Protein AF-A0A9D6CJS5-F1 (afdb_monomer)

Mean predicted aligned error: 17.46 Å

Foldseek 3Di:
DDDDDDDDDDDDDDDDDDDDDDDDDDDDDDDDDDDDDDDDDDDDDDDDDDDDDDDDDDDDDDDDDDDDDDDDDDDDDDDDDDDDDDDDDDDDDDDDDDDDDDDDDDDDDDDDDDDDDDDDDDDDDDDDDDDDDDDDDDDDDDDDDDDDDDDDDDDDDDDDDDDDDDDDDDDDPDPPPPPLPQLPLPPPPVPDDPVVSLVSLVVNLVSLVVVLVVLVVCLVPLWPDDDCVNPVVLVVLLVVLVVLLVVLVVLLVLLVVLLVLLVLVLVLLVVVLVLLVVLLVLLVCCFDDNDDLVRLLVVLVVLVVSLVVNLVSQQDADPCAGQAQAVNRNDRQWDDDPNFIFGDHDHAADWDDLPPDDTFGSHGHCCLQWLLWDFQLWQPDFFLFAFDQPQFQQQWCFLVNPGAQFAWKWKQKQNNIDIFGRNPPGGPNSVQVSVCVVNCVPAVPKDWDQDPPRRQWIKIAGAAPMKMAIGGDPPDCNCVRNQNHGIHDHRDIDIGGGGSGAADQARFPVRTPPQDPPHAWKWKAKAPDIDIDGPSPGTGNVSVQCRVVVSVRQKGWDADPSRGAITIMRRTQQIWIAMKGADDGPRCVRRSRGLAYQAQWQCLFQVRNGFWFQPQDADPVPRHGDVVLRFWKKKAAQAGQIWTFHQVPPTGNNSSQVRVVVRCVVSVHDCVQWHWDFDPTTGAIKIFGNDPHQGWIAMDTDNPGCRCVRSQQHGIGSDRIRGGDDRRTHHSLTPSNLSSQLSVCSNVVPSPSSVVSSVSSVVSSVSSVVSSVVSVVSSVSSVVSSVVSVVVSVVSVVVSCVSIGDPPVVSVVVSVVSVVSSVVSVVVSVVSVPDDPVNVVD

Nearest PDB structures (foldseek):
  6x80-assembly1_D  TM=4.213E-01  e=8.320E-10  Campylobacter jejuni
  9atl-assembly1_K  TM=5.665E-01  e=1.514E-07  Stenotrophomonas maltophilia
  5ziz-assembly3_B  TM=5.284E-01  e=1.064E-05  Xanthomonas campestris
  8cxm-assembly1_B  TM=7.972E-01  e=7.478E-03  Escherichia coli K-12
  9ceo-assembly1_g  TM=7.663E-01  e=5.823E-03  Caulobacter vibrioides NA1000

pLDDT: mean 76.7, std 25.78, range [23.25, 97.69]

Sequence (842 aa):
MYWPLPEYSKIDFRTSSAIRIVPVPLGIAWIGCEMIPSGAMKLVESTLPSTGLSAQMRSPRLSGTSSTSCAAAGDARHPAARRAVVSEVEARRRDGRAAARSGRWGVSVMRRLSRQGGCDQPAAMGNRALFAPWRRLSRFPPPRTAPARRPRRAEVSLATASRPAAGVGHARCLVVPRTASMSAIPANLARVSNLLASRIALGGISGTNRELLRTQVQLSTGERFSRPSEDSVGASAVLSINESIGRREQRVRNLSAAESMLDSIDSSLNDITELIQEAKTIGLAQVGFGSDEITRRNQAGVIDSMLNALVSMANRDRNGVHLFGGDRNAQAPFGSLLQGIRYAGVGPGQQVDIGMSADVRVTMSGEQAFGALSNRVRGDRDLDPSLTASTRLSSLNGANGLGVRPGSVEIDVNGTVTQLDLSDADSIGDILGRLSQVIQATDPGATIGIDPVTGDRIAITPSAGVTIDIRDSNSTSTAGDLGLLGTYPPGVSTTGADLDPRITPLTRLDSITGLTQPMGEILVRNGNQSRIIDMGALVTVEDLQNAVAAGRIGARVVISDDGTRLHVVNELSGSALAIEEYSGNPTASELGIRSFASTTQLADFNEGRGVRQVSGAVDPLTGLPDPVRNMDFRVTLKDGRTFDVDIEGDATVQDVIGSINAAAAAAGVLPAEFNARLVSVGNGLELVDSTVGAGSTTVAELNASGTAEDLGILGSSAGASLVGTDRAKVAVDSVFSHLIALRDALLANDERGIGLAAAKFDGDLTRLSEARAEVGVRTQRVIDASSREAELDIMDQKLRSEINDLDYAEAATRFAALQRQLEASLAVSARTANLTLLDFLR

Structure (mmCIF, N/CA/C/O backbone):
data_AF-A0A9D6CJS5-F1
#
_entry.id   AF-A0A9D6CJS5-F1
#
loop_
_atom_site.group_PDB
_atom_site.id
_atom_site.type_symbol
_atom_site.label_atom_id
_atom_site.label_alt_id
_atom_site.label_comp_id
_atom_site.label_asym_id
_atom_site.label_entity_id
_atom_site.label_seq_id
_atom_site.pdbx_PDB_ins_code
_atom_site.Cartn_x
_atom_site.Cartn_y
_atom_site.Cartn_z
_atom_site.occupancy
_atom_site.B_iso_or_equiv
_atom_site.auth_seq_id
_atom_site.auth_comp_id
_atom_site.auth_asym_id
_atom_site.auth_atom_id
_atom_site.pdbx_PDB_model_num
ATOM 1 N N . MET A 1 1 ? -19.157 -76.172 5.630 1.00 31.36 1 MET A N 1
ATOM 2 C CA . MET A 1 1 ? -18.891 -77.392 6.422 1.00 31.36 1 MET A CA 1
ATOM 3 C C . MET A 1 1 ? -17.815 -77.021 7.436 1.00 31.36 1 MET A C 1
ATOM 5 O O . MET A 1 1 ? -16.786 -76.549 6.992 1.00 31.36 1 MET A O 1
ATOM 9 N N . TYR A 1 2 ? -18.103 -77.154 8.737 1.00 30.17 2 TYR A N 1
ATOM 10 C CA . TYR A 1 2 ? -17.213 -76.944 9.901 1.00 30.17 2 TYR A CA 1
ATOM 11 C C . TYR A 1 2 ? -16.536 -75.567 10.179 1.00 30.17 2 TYR A C 1
ATOM 13 O O . TYR A 1 2 ? -15.700 -75.077 9.431 1.00 30.17 2 TYR A O 1
ATOM 21 N N . TRP A 1 3 ? -16.906 -75.013 11.347 1.00 25.62 3 TRP A N 1
ATOM 22 C CA . TRP A 1 3 ? -16.129 -74.180 12.309 1.00 25.62 3 TRP A CA 1
ATOM 23 C C . TRP A 1 3 ? -15.072 -75.115 13.017 1.00 25.62 3 TRP A C 1
ATOM 25 O O . TRP A 1 3 ? -15.159 -76.316 12.732 1.00 25.62 3 TRP A O 1
ATOM 35 N N . PRO A 1 4 ? -14.149 -74.723 13.951 1.00 55.56 4 PRO A N 1
ATOM 36 C CA . PRO A 1 4 ? -14.281 -73.610 14.907 1.00 55.56 4 PRO A CA 1
ATOM 37 C C . PRO A 1 4 ? -13.009 -72.853 15.419 1.00 55.56 4 PRO A C 1
ATOM 39 O O . PRO A 1 4 ? -11.881 -73.102 15.008 1.00 55.56 4 PRO A O 1
ATOM 42 N N . LEU A 1 5 ? -13.266 -71.930 16.368 1.00 35.59 5 LEU A N 1
ATOM 43 C CA . LEU A 1 5 ? -12.392 -71.339 17.424 1.00 35.59 5 LEU A CA 1
ATOM 44 C C . LEU A 1 5 ? -12.003 -72.429 18.497 1.00 35.59 5 LEU A C 1
ATOM 46 O O . LEU A 1 5 ? -12.429 -73.563 18.253 1.00 35.59 5 LEU A O 1
ATOM 50 N N . PRO A 1 6 ? -11.253 -72.245 19.638 1.00 50.56 6 PRO A N 1
ATOM 51 C CA . PRO A 1 6 ? -11.354 -71.201 20.702 1.00 50.56 6 PRO A CA 1
ATOM 52 C C . PRO A 1 6 ? -9.987 -70.837 21.398 1.00 50.56 6 PRO A C 1
ATOM 54 O O . PRO A 1 6 ? -8.945 -70.932 20.760 1.00 50.56 6 PRO A O 1
ATOM 57 N N . GLU A 1 7 ? -9.878 -70.541 22.714 1.00 34.97 7 GLU A N 1
ATOM 58 C CA . GLU A 1 7 ? -10.037 -69.217 23.383 1.00 34.97 7 GLU A CA 1
ATOM 59 C C . GLU A 1 7 ? -9.316 -69.129 24.775 1.00 34.97 7 GLU A C 1
ATOM 61 O O . GLU A 1 7 ? -9.069 -70.160 25.397 1.00 34.97 7 GLU A O 1
ATOM 66 N N . TYR A 1 8 ? -9.123 -67.900 25.317 1.00 36.12 8 TYR A N 1
ATOM 67 C CA . TYR A 1 8 ? -9.109 -67.544 26.776 1.00 36.12 8 TYR A CA 1
ATOM 68 C C . TYR A 1 8 ? -7.885 -67.958 27.657 1.00 36.12 8 TYR A C 1
ATOM 70 O O . TYR A 1 8 ? -7.030 -68.707 27.208 1.00 36.12 8 TYR A O 1
ATOM 78 N N . SER A 1 9 ? -7.660 -67.514 28.920 1.00 31.08 9 SER A N 1
ATOM 79 C CA . SER A 1 9 ? -8.327 -66.609 29.920 1.00 31.08 9 SER A CA 1
ATOM 80 C C . SER A 1 9 ? -7.264 -66.038 30.918 1.00 31.08 9 SER A C 1
ATOM 82 O O . SER A 1 9 ? -6.128 -66.507 30.878 1.00 31.08 9 SER A O 1
ATOM 84 N N . LYS A 1 10 ? -7.480 -65.051 31.824 1.00 26.77 10 LYS A N 1
ATOM 85 C CA . LYS A 1 10 ? -8.426 -64.910 32.984 1.00 26.77 10 LYS A CA 1
ATOM 86 C C . LYS A 1 10 ? -8.455 -63.437 33.522 1.00 26.77 10 LYS A C 1
ATOM 88 O O . LYS A 1 10 ? -7.562 -62.696 33.132 1.00 26.77 10 LYS A O 1
ATOM 93 N N . ILE A 1 11 ? -9.393 -62.872 34.324 1.00 30.67 11 ILE A N 1
ATOM 94 C CA . ILE A 1 11 ? -10.436 -63.328 35.306 1.00 30.67 11 ILE A CA 1
ATOM 95 C C . ILE A 1 11 ? -9.854 -63.533 36.741 1.00 30.67 11 ILE A C 1
ATOM 97 O O . ILE A 1 11 ? -8.958 -64.355 36.895 1.00 30.67 11 ILE A O 1
ATOM 101 N N . ASP A 1 12 ? -10.262 -62.894 37.858 1.00 31.53 12 ASP A N 1
ATOM 102 C CA . ASP A 1 12 ? -11.271 -61.849 38.220 1.00 31.53 12 ASP A CA 1
ATOM 103 C C . ASP A 1 12 ? -10.921 -61.298 39.665 1.00 31.53 12 ASP A C 1
ATOM 105 O O . ASP A 1 12 ? -9.751 -61.423 40.016 1.00 31.53 12 ASP A O 1
ATOM 109 N N . PHE A 1 13 ? -11.703 -60.724 40.620 1.00 29.67 13 PHE A N 1
ATOM 110 C CA . PHE A 1 13 ? -13.147 -60.453 40.881 1.00 29.67 13 PHE A CA 1
ATOM 111 C C . PHE A 1 13 ? -13.347 -59.436 42.065 1.00 29.67 13 PHE A C 1
ATOM 113 O O . PHE A 1 13 ? -12.670 -59.589 43.075 1.00 29.67 13 PHE A O 1
ATOM 120 N N . ARG A 1 14 ? -14.414 -58.593 42.030 1.00 30.25 14 ARG A N 1
ATOM 121 C CA . ARG A 1 14 ? -15.324 -58.168 43.170 1.00 30.25 14 ARG A CA 1
ATOM 122 C C . ARG A 1 14 ? -14.784 -57.223 44.296 1.00 30.25 14 ARG A C 1
ATOM 124 O O . ARG A 1 14 ? -13.597 -57.243 44.567 1.00 30.25 14 ARG A O 1
ATOM 131 N N . THR A 1 15 ? -15.535 -56.381 45.055 1.00 30.05 15 THR A N 1
ATOM 132 C CA . THR A 1 15 ? -16.959 -55.880 45.197 1.00 30.05 15 THR A CA 1
ATOM 133 C C . THR A 1 15 ? -16.980 -54.686 46.222 1.00 30.05 15 THR A C 1
ATOM 135 O O . THR A 1 15 ? -15.943 -54.479 46.839 1.00 30.05 15 THR A O 1
ATOM 138 N N . SER A 1 16 ? -18.018 -53.874 46.557 1.00 29.05 16 SER A N 1
ATOM 139 C CA . SER A 1 16 ? -19.459 -53.743 46.192 1.00 29.05 16 SER A CA 1
ATOM 140 C C . SER A 1 16 ? -20.111 -52.380 46.595 1.00 29.05 16 SER A C 1
ATOM 142 O O . SER A 1 16 ? -19.646 -51.712 47.507 1.00 29.05 16 SER A O 1
ATOM 144 N N . SER A 1 17 ? -21.268 -52.073 45.982 1.00 30.53 17 SER A N 1
ATOM 145 C CA . SER A 1 17 ? -22.519 -51.438 46.499 1.00 30.53 17 SER A CA 1
ATOM 146 C C . SER A 1 17 ? -22.588 -50.229 47.487 1.00 30.53 17 SER A C 1
ATOM 148 O O . SER A 1 17 ? -22.552 -50.411 48.696 1.00 30.53 17 SER A O 1
ATOM 150 N N . ALA A 1 18 ? -23.067 -49.086 46.949 1.00 30.39 18 ALA A N 1
ATOM 151 C CA . ALA A 1 18 ? -24.383 -48.444 47.246 1.00 30.39 18 ALA A CA 1
ATOM 152 C C . ALA A 1 18 ? -24.641 -47.387 48.382 1.00 30.39 18 ALA A C 1
ATOM 154 O O . ALA A 1 18 ? -24.585 -47.681 49.566 1.00 30.39 18 ALA A O 1
ATOM 155 N N . ILE A 1 19 ? -25.238 -46.249 47.944 1.00 26.70 19 ILE A N 1
ATOM 156 C CA . ILE A 1 19 ? -26.401 -45.494 48.518 1.00 26.70 19 ILE A CA 1
ATOM 157 C C . ILE A 1 19 ? -26.226 -44.321 49.549 1.00 26.70 19 ILE A C 1
ATOM 159 O O . ILE A 1 19 ? -25.983 -44.521 50.728 1.00 26.70 19 ILE A O 1
ATOM 163 N N . ARG A 1 20 ? -26.617 -43.111 49.070 1.00 24.53 20 ARG A N 1
ATOM 164 C CA . ARG A 1 20 ? -27.306 -41.939 49.711 1.00 24.53 20 ARG A CA 1
ATOM 165 C C . ARG A 1 20 ? -26.633 -40.948 50.713 1.00 24.53 20 ARG A C 1
ATOM 167 O O . ARG A 1 20 ? -26.225 -41.310 51.801 1.00 24.53 20 ARG A O 1
ATOM 174 N N . ILE A 1 21 ? -26.881 -39.658 50.397 1.00 25.14 21 ILE A N 1
ATOM 175 C CA . ILE A 1 21 ? -27.236 -38.496 51.268 1.00 25.14 21 ILE A CA 1
ATOM 176 C C . ILE A 1 21 ? -26.118 -37.656 51.957 1.00 25.14 21 ILE A C 1
ATOM 178 O O . ILE A 1 21 ? -25.579 -37.996 53.000 1.00 25.14 21 ILE A O 1
ATOM 182 N N . VAL A 1 22 ? -25.893 -36.474 51.352 1.00 27.23 22 VAL A N 1
ATOM 183 C CA . VAL A 1 22 ? -25.625 -35.107 51.892 1.00 27.23 22 VAL A CA 1
ATOM 184 C C . VAL A 1 22 ? -25.887 -34.940 53.413 1.00 27.23 22 VAL A C 1
ATOM 186 O O . VAL A 1 22 ? -27.005 -35.243 53.830 1.00 27.23 22 VAL A O 1
ATOM 189 N N . PRO A 1 23 ? -24.952 -34.379 54.230 1.00 35.06 23 PRO A N 1
ATOM 190 C CA . PRO A 1 23 ? -24.793 -32.913 54.249 1.00 35.06 23 PRO A CA 1
ATOM 191 C C . PRO A 1 23 ? -23.405 -32.282 54.533 1.00 35.06 23 PRO A C 1
ATOM 193 O O . PRO A 1 23 ? -22.495 -32.866 55.108 1.00 35.06 23 PRO A O 1
ATOM 196 N N . VAL A 1 24 ? -23.338 -31.004 54.143 1.00 30.02 24 VAL A N 1
ATOM 197 C CA . VAL A 1 24 ? -22.395 -29.912 54.492 1.00 30.02 24 VAL A CA 1
ATOM 198 C C . VAL A 1 24 ? -22.680 -29.472 55.954 1.00 30.02 24 VAL A C 1
ATOM 200 O O . VAL A 1 24 ? -23.869 -29.454 56.288 1.00 30.02 24 VAL A O 1
ATOM 203 N N . PRO A 1 25 ? -21.698 -29.126 56.840 1.00 43.25 25 PRO A N 1
ATOM 204 C CA . PRO A 1 25 ? -21.089 -27.779 56.791 1.00 43.25 25 PRO A CA 1
ATOM 205 C C . PRO A 1 25 ? -19.671 -27.519 57.380 1.00 43.25 25 PRO A C 1
ATOM 207 O O . PRO A 1 25 ? -19.160 -28.251 58.214 1.00 43.25 25 PRO A O 1
ATOM 210 N N . LEU A 1 26 ? -19.105 -26.383 56.927 1.00 27.03 26 LEU A N 1
ATOM 211 C CA . LEU A 1 26 ? -18.359 -25.309 57.636 1.00 27.03 26 LEU A CA 1
ATOM 212 C C . LEU A 1 26 ? -17.573 -25.601 58.939 1.00 27.03 26 LEU A C 1
ATOM 214 O O . LEU A 1 26 ? -18.145 -26.106 59.899 1.00 27.03 26 LEU A O 1
ATOM 218 N N . GLY A 1 27 ? -16.362 -25.018 59.078 1.00 26.83 27 GLY A N 1
ATOM 219 C CA . GLY A 1 27 ? -15.824 -24.754 60.430 1.00 26.83 27 GLY A CA 1
ATOM 220 C C . GLY A 1 27 ? -14.387 -24.234 60.660 1.00 26.83 27 GLY A C 1
ATOM 221 O O . GLY A 1 27 ? -13.657 -24.881 61.387 1.00 26.83 27 GLY A O 1
ATOM 222 N N . ILE A 1 28 ? -14.024 -23.046 60.152 1.00 28.38 28 ILE A N 1
ATOM 223 C CA . ILE A 1 28 ? -13.254 -21.993 60.882 1.00 28.38 28 ILE A CA 1
ATOM 224 C C . ILE A 1 28 ? -11.878 -22.332 61.548 1.00 28.38 28 ILE A C 1
ATOM 226 O O . ILE A 1 28 ? -11.824 -22.859 62.649 1.00 28.38 28 ILE A O 1
ATOM 230 N N . ALA A 1 29 ? -10.807 -21.787 60.935 1.00 26.92 29 ALA A N 1
ATOM 231 C CA . ALA A 1 29 ? -9.596 -21.137 61.507 1.00 26.92 29 ALA A CA 1
ATOM 232 C C . ALA A 1 29 ? -8.640 -21.852 62.507 1.00 26.92 29 ALA A C 1
ATOM 234 O O . ALA A 1 29 ? -9.057 -22.557 63.414 1.00 26.92 29 ALA A O 1
ATOM 235 N N . TRP A 1 30 ? -7.335 -21.524 62.428 1.00 25.67 30 TRP A N 1
ATOM 236 C CA . TRP A 1 30 ? -6.648 -20.585 63.353 1.00 25.67 30 TRP A CA 1
ATOM 237 C C . TRP A 1 30 ? -5.263 -20.153 62.796 1.00 25.67 30 TRP A C 1
ATOM 239 O O . TRP A 1 30 ? -4.940 -20.479 61.656 1.00 25.67 30 TRP A O 1
ATOM 249 N N . ILE A 1 31 ? -4.505 -19.327 63.536 1.00 28.00 31 ILE A N 1
ATOM 250 C CA . ILE A 1 31 ? -3.364 -18.509 63.055 1.00 28.00 31 ILE A CA 1
ATOM 251 C C . ILE A 1 31 ? -2.000 -19.001 63.599 1.00 28.00 31 ILE A C 1
ATOM 253 O O . ILE A 1 31 ? -1.910 -19.366 64.767 1.00 28.00 31 ILE A O 1
ATOM 257 N N . GLY A 1 32 ? -0.937 -18.912 62.781 1.00 26.05 32 GLY A N 1
ATOM 258 C CA . GLY A 1 32 ? 0.490 -19.113 63.134 1.00 26.05 32 GLY A CA 1
ATOM 259 C C . GLY A 1 32 ? 1.287 -19.599 61.901 1.00 26.05 32 GLY A C 1
ATOM 260 O O . GLY A 1 32 ? 0.879 -20.607 61.342 1.00 26.05 32 GLY A O 1
ATOM 261 N N . CYS A 1 33 ? 2.292 -18.954 61.283 1.00 24.83 33 CYS A N 1
ATOM 262 C CA . CYS A 1 33 ? 3.431 -18.076 61.647 1.00 24.83 33 CYS A CA 1
ATOM 263 C C . CYS A 1 33 ? 4.800 -18.822 61.592 1.00 24.83 33 CYS A C 1
ATOM 265 O O . CYS A 1 33 ? 4.851 -20.022 61.822 1.00 24.83 33 CYS A O 1
ATOM 267 N N . GLU A 1 34 ? 5.873 -18.070 61.288 1.00 25.25 34 GLU A N 1
ATOM 268 C CA . GLU A 1 34 ? 7.331 -18.378 61.327 1.00 25.25 34 GLU A CA 1
ATOM 269 C C . GLU A 1 34 ? 8.081 -19.136 60.182 1.00 25.25 34 GLU A C 1
ATOM 271 O O . GLU A 1 34 ? 8.008 -20.345 60.008 1.00 25.25 34 GLU A O 1
ATOM 276 N N . MET A 1 35 ? 8.925 -18.344 59.488 1.00 25.78 35 MET A N 1
ATOM 277 C CA . MET A 1 35 ? 10.370 -18.503 59.158 1.00 25.78 35 MET A CA 1
ATOM 278 C C . MET A 1 35 ? 10.975 -19.625 58.263 1.00 25.78 35 MET A C 1
ATOM 280 O O . MET A 1 35 ? 11.317 -20.714 58.707 1.00 25.78 35 MET A O 1
ATOM 284 N N . ILE A 1 36 ? 11.299 -19.227 57.017 1.00 32.78 36 ILE A N 1
ATOM 285 C CA . ILE A 1 36 ? 12.651 -19.057 56.392 1.00 32.78 36 ILE A CA 1
ATOM 286 C C . ILE A 1 36 ? 13.865 -19.772 57.059 1.00 32.78 36 ILE A C 1
ATOM 288 O O . ILE A 1 36 ? 14.161 -19.511 58.225 1.00 32.78 36 ILE A O 1
ATOM 292 N N . PRO A 1 37 ? 14.658 -20.567 56.301 1.00 44.16 37 PRO A N 1
ATOM 293 C CA . PRO A 1 37 ? 16.031 -20.174 55.868 1.00 44.16 37 PRO A CA 1
ATOM 294 C C . PRO A 1 37 ? 16.232 -20.406 54.332 1.00 44.16 37 PRO A C 1
ATOM 296 O O . PRO A 1 37 ? 15.475 -21.170 53.743 1.00 44.16 37 PRO A O 1
ATOM 299 N N . SER A 1 38 ? 17.099 -19.753 53.530 1.00 31.59 38 SER A N 1
ATOM 300 C CA . SER A 1 38 ? 18.493 -19.243 53.656 1.00 31.59 38 SER A CA 1
ATOM 301 C C . SER A 1 38 ? 19.565 -20.358 53.710 1.00 31.59 38 SER A C 1
ATOM 303 O O . SER A 1 38 ? 19.473 -21.220 54.568 1.00 31.59 38 SER A O 1
ATOM 305 N N . GLY A 1 39 ? 20.636 -20.429 52.895 1.00 30.92 39 GLY A N 1
ATOM 306 C CA . GLY A 1 39 ? 21.111 -19.643 51.737 1.00 30.92 39 GLY A CA 1
ATOM 307 C C . GLY A 1 39 ? 22.558 -20.052 51.312 1.00 30.92 39 GLY A C 1
ATOM 308 O O . GLY A 1 39 ? 23.069 -21.048 51.807 1.00 30.92 39 GLY A O 1
ATOM 309 N N . ALA A 1 40 ? 23.226 -19.236 50.473 1.00 29.67 40 ALA A N 1
ATOM 310 C CA . ALA A 1 40 ? 24.697 -19.139 50.239 1.00 29.67 40 ALA A CA 1
ATOM 311 C C . ALA A 1 40 ? 25.500 -20.149 49.341 1.00 29.67 40 ALA A C 1
ATOM 313 O O . ALA A 1 40 ? 26.040 -21.144 49.807 1.00 29.67 40 ALA A O 1
ATOM 314 N N . MET A 1 41 ? 25.725 -19.770 48.066 1.00 27.70 41 MET A N 1
ATOM 315 C CA . MET A 1 41 ? 26.972 -19.139 47.534 1.00 27.70 41 MET A CA 1
ATOM 316 C C . MET A 1 41 ? 28.384 -19.771 47.739 1.00 27.70 41 MET A C 1
ATOM 318 O O . MET A 1 41 ? 28.873 -19.803 48.867 1.00 27.70 41 MET A O 1
ATOM 322 N N . LYS A 1 42 ? 29.139 -20.006 46.632 1.00 27.09 42 LYS A N 1
ATOM 323 C CA . LYS A 1 42 ? 30.567 -19.584 46.439 1.00 27.09 42 LYS A CA 1
ATOM 324 C C . LYS A 1 42 ? 31.124 -19.762 44.998 1.00 27.09 42 LYS A C 1
ATOM 326 O O . LYS A 1 42 ? 30.494 -20.414 44.177 1.00 27.09 42 LYS A O 1
ATOM 331 N N . LEU A 1 43 ? 32.277 -19.129 44.710 1.00 28.80 43 LEU A N 1
ATOM 332 C CA . LEU A 1 43 ? 32.998 -19.068 43.411 1.00 28.80 43 LEU A CA 1
ATOM 333 C C . LEU A 1 43 ? 34.278 -19.946 43.399 1.00 28.80 43 LEU A C 1
ATOM 335 O O . LEU A 1 43 ? 34.673 -20.389 44.477 1.00 28.80 43 LEU A O 1
ATOM 339 N N . VAL A 1 44 ? 34.962 -20.076 42.235 1.00 28.62 44 VAL A N 1
ATOM 340 C CA . VAL A 1 44 ? 36.398 -19.706 41.970 1.00 28.62 44 VAL A CA 1
ATOM 341 C C . VAL A 1 44 ? 36.976 -20.373 40.679 1.00 28.62 44 VAL A C 1
ATOM 343 O O . VAL A 1 44 ? 36.803 -21.569 40.510 1.00 28.62 44 VAL A O 1
ATOM 346 N N . GLU A 1 45 ? 37.622 -19.564 39.805 1.00 30.77 45 GLU A N 1
ATOM 347 C CA . GLU A 1 45 ? 38.818 -19.745 38.900 1.00 30.77 45 GLU A CA 1
ATOM 348 C C . GLU A 1 45 ? 39.206 -21.117 38.248 1.00 30.77 45 GLU A C 1
ATOM 350 O O . GLU A 1 45 ? 38.913 -22.170 38.789 1.00 30.77 45 GLU A O 1
ATOM 355 N N . SER A 1 46 ? 39.993 -21.241 37.151 1.00 28.56 46 SER A N 1
ATOM 356 C CA . SER A 1 46 ? 40.454 -20.367 36.029 1.00 28.56 46 SER A CA 1
ATOM 357 C C . SER A 1 46 ? 41.271 -21.196 34.973 1.00 28.56 46 SER A C 1
ATOM 359 O O . SER A 1 46 ? 41.354 -22.415 35.088 1.00 28.56 46 SER A O 1
ATOM 361 N N . THR A 1 47 ? 41.944 -20.530 34.009 1.00 29.16 47 THR A N 1
ATOM 362 C CA . THR A 1 47 ? 43.031 -20.984 33.077 1.00 29.16 47 THR A CA 1
ATOM 363 C C . THR A 1 47 ? 42.757 -21.582 31.667 1.00 29.16 47 THR A C 1
ATOM 365 O O . THR A 1 47 ? 41.895 -22.422 31.438 1.00 29.16 47 THR A O 1
ATOM 368 N N . LEU A 1 48 ? 43.597 -21.105 30.728 1.00 33.00 48 LEU A N 1
ATOM 369 C CA . LEU A 1 48 ? 43.982 -21.555 29.361 1.00 33.00 48 LEU A CA 1
ATOM 370 C C . LEU A 1 48 ? 45.496 -21.983 29.416 1.00 33.00 48 LEU A C 1
ATOM 372 O O . LEU A 1 48 ? 45.991 -21.969 30.548 1.00 33.00 48 LEU A O 1
ATOM 376 N N . PRO A 1 49 ? 46.300 -22.298 28.346 1.00 50.50 49 PRO A N 1
ATOM 377 C CA . PRO A 1 49 ? 46.125 -22.107 26.877 1.00 50.50 49 PRO A CA 1
ATOM 378 C C . PRO A 1 49 ? 46.726 -23.187 25.901 1.00 50.50 49 PRO A C 1
ATOM 380 O O . PRO A 1 49 ? 47.434 -24.088 26.329 1.00 50.50 49 PRO A O 1
ATOM 383 N N . SER A 1 50 ? 46.596 -22.963 24.567 1.00 32.19 50 SER A N 1
ATOM 384 C CA . SER A 1 50 ? 47.534 -23.360 23.450 1.00 32.19 50 SER A CA 1
ATOM 385 C C . SER A 1 50 ? 47.810 -24.871 23.165 1.00 32.19 50 SER A C 1
ATOM 387 O O . SER A 1 50 ? 47.646 -25.680 24.062 1.00 32.19 50 SER A O 1
ATOM 389 N N . THR A 1 51 ? 48.235 -25.406 21.996 1.00 32.59 51 THR A N 1
ATOM 390 C CA . THR A 1 51 ? 48.471 -25.037 20.553 1.00 32.59 51 THR A CA 1
ATOM 391 C C . THR A 1 51 ? 48.574 -26.371 19.738 1.00 32.59 51 THR A C 1
ATOM 393 O O . THR A 1 51 ? 48.513 -27.431 20.351 1.00 32.59 51 THR A O 1
ATOM 396 N N . GLY A 1 52 ? 48.745 -26.496 18.404 1.00 29.70 52 GLY A N 1
ATOM 397 C CA . GLY A 1 52 ? 48.845 -25.573 17.249 1.00 29.70 52 GLY A CA 1
ATOM 398 C C . GLY A 1 52 ? 49.770 -26.127 16.121 1.00 29.70 52 GLY A C 1
ATOM 399 O O . GLY A 1 52 ? 50.772 -26.751 16.449 1.00 29.70 52 GLY A O 1
ATOM 400 N N . LEU A 1 53 ? 49.489 -25.830 14.828 1.00 28.91 53 LEU A N 1
ATOM 401 C CA . LEU A 1 53 ? 50.224 -26.263 13.590 1.00 28.91 53 LEU A CA 1
ATOM 402 C C . LEU A 1 53 ? 50.150 -27.792 13.265 1.00 28.91 53 LEU A C 1
ATOM 404 O O . LEU A 1 53 ? 49.817 -28.562 14.154 1.00 28.91 53 LEU A O 1
ATOM 408 N N . SER A 1 54 ? 50.384 -28.357 12.057 1.00 28.17 54 SER A N 1
ATOM 409 C CA . SER A 1 54 ? 50.735 -27.947 10.657 1.00 28.17 54 SER A CA 1
ATOM 410 C C . SER A 1 54 ? 50.517 -29.167 9.695 1.00 28.17 54 SER A C 1
ATOM 412 O O . SER A 1 54 ? 50.308 -30.265 10.195 1.00 28.17 54 SER A O 1
ATOM 414 N N . ALA A 1 55 ? 50.628 -29.159 8.346 1.00 30.75 55 ALA A N 1
ATOM 415 C CA . ALA A 1 55 ? 50.395 -28.189 7.246 1.00 30.75 55 ALA A CA 1
ATOM 416 C C . ALA A 1 55 ? 50.582 -28.887 5.845 1.00 30.75 55 ALA A C 1
ATOM 418 O O . ALA A 1 55 ? 50.938 -30.056 5.790 1.00 30.75 55 ALA A O 1
ATOM 419 N N . GLN A 1 56 ? 50.435 -28.134 4.734 1.00 29.98 56 GLN A N 1
ATOM 420 C CA . GLN A 1 56 ? 50.943 -28.376 3.348 1.00 29.98 56 GLN A CA 1
ATOM 421 C C . GLN A 1 56 ? 50.313 -29.418 2.370 1.00 29.98 56 GLN A C 1
ATOM 423 O O . GLN A 1 56 ? 50.560 -30.613 2.424 1.00 29.98 56 GLN A O 1
ATOM 428 N N . MET A 1 57 ? 49.661 -28.867 1.328 1.00 27.95 57 MET A N 1
ATOM 429 C CA . MET A 1 57 ? 49.941 -29.018 -0.127 1.00 27.95 57 MET A CA 1
ATOM 430 C C . MET A 1 57 ? 50.269 -30.395 -0.771 1.00 27.95 57 MET A C 1
ATOM 432 O O . MET A 1 57 ? 51.358 -30.924 -0.572 1.00 27.95 57 MET A O 1
ATOM 436 N N . ARG A 1 58 ? 49.518 -30.770 -1.829 1.00 26.86 58 ARG A N 1
ATOM 437 C CA . ARG A 1 58 ? 49.879 -30.522 -3.261 1.00 26.86 58 ARG A CA 1
ATOM 438 C C . ARG A 1 58 ? 48.825 -31.050 -4.260 1.00 26.86 58 ARG A C 1
ATOM 440 O O . ARG A 1 58 ? 48.254 -32.113 -4.066 1.00 26.86 58 ARG A O 1
ATOM 447 N N . SER A 1 59 ? 48.643 -30.335 -5.375 1.00 29.88 59 SER A N 1
ATOM 448 C CA . SER A 1 59 ? 48.033 -30.817 -6.635 1.00 29.88 59 SER A CA 1
ATOM 449 C C . SER A 1 59 ? 49.142 -31.094 -7.676 1.00 29.88 59 SER A C 1
ATOM 451 O O . SER A 1 59 ? 50.268 -30.630 -7.450 1.00 29.88 59 SER A O 1
ATOM 453 N N . PRO A 1 60 ? 48.901 -31.845 -8.785 1.00 46.66 60 PRO A N 1
ATOM 454 C CA . PRO A 1 60 ? 48.448 -31.170 -10.022 1.00 46.66 60 PRO A CA 1
ATOM 455 C C . PRO A 1 60 ? 47.669 -32.001 -11.099 1.00 46.66 60 PRO A C 1
ATOM 457 O O . PRO A 1 60 ? 47.984 -33.146 -11.384 1.00 46.66 60 PRO A O 1
ATOM 460 N N . ARG A 1 61 ? 46.733 -31.317 -11.785 1.00 30.36 61 ARG A N 1
ATOM 461 C CA . ARG A 1 61 ? 46.463 -31.252 -13.256 1.00 30.36 61 ARG A CA 1
ATOM 462 C C . ARG A 1 61 ? 46.432 -32.484 -14.220 1.00 30.36 61 ARG A C 1
ATOM 464 O O . ARG A 1 61 ? 47.440 -33.140 -14.427 1.00 30.36 61 ARG A O 1
ATOM 471 N N . LEU A 1 62 ? 45.369 -32.451 -15.059 1.00 30.02 62 LEU A N 1
ATOM 472 C CA . LEU A 1 62 ? 45.309 -32.470 -16.559 1.00 30.02 62 LEU A CA 1
ATOM 473 C C . LEU A 1 62 ? 44.933 -33.739 -17.382 1.00 30.02 62 LEU A C 1
ATOM 475 O O . LEU A 1 62 ? 45.619 -34.749 -17.338 1.00 30.02 62 LEU A O 1
ATOM 479 N N . SER A 1 63 ? 43.979 -33.524 -18.320 1.00 28.08 63 SER A N 1
ATOM 480 C CA . SER A 1 63 ? 43.735 -34.189 -19.641 1.00 28.08 63 SER A CA 1
ATOM 481 C C . SER A 1 63 ? 43.400 -35.701 -19.707 1.00 28.08 63 SER A C 1
ATOM 483 O O . SER A 1 63 ? 43.838 -36.467 -18.865 1.00 28.08 63 SER A O 1
ATOM 485 N N . GLY A 1 64 ? 42.652 -36.216 -20.704 1.00 26.61 64 GLY A N 1
ATOM 486 C CA . GLY A 1 64 ? 41.915 -35.571 -21.814 1.00 26.61 64 GLY A CA 1
ATOM 487 C C . GLY A 1 64 ? 41.450 -36.553 -22.929 1.00 26.61 64 GLY A C 1
ATOM 488 O O . GLY A 1 64 ? 41.891 -37.693 -22.967 1.00 26.61 64 GLY A O 1
ATOM 489 N N . THR A 1 65 ? 40.586 -36.077 -23.845 1.00 28.88 65 THR A N 1
ATOM 490 C CA . THR A 1 65 ? 40.298 -36.589 -25.224 1.00 28.88 65 THR A CA 1
ATOM 491 C C . THR A 1 65 ? 39.823 -38.045 -25.491 1.00 28.88 65 THR A C 1
ATOM 493 O O . THR A 1 65 ? 40.619 -38.953 -25.687 1.00 28.88 65 THR A O 1
ATOM 496 N N . SER A 1 66 ? 38.500 -38.197 -25.671 1.00 30.20 66 SER A N 1
ATOM 497 C CA . SER A 1 66 ? 37.778 -38.705 -26.877 1.00 30.20 66 SER A CA 1
ATOM 498 C C . SER A 1 66 ? 38.290 -39.859 -27.784 1.00 30.20 66 SER A C 1
ATOM 500 O O . SER A 1 66 ? 39.319 -39.737 -28.444 1.00 30.20 66 SER A O 1
ATOM 502 N N . SER A 1 67 ? 37.405 -40.841 -28.034 1.00 28.55 67 SER A N 1
ATOM 503 C CA . SER A 1 67 ? 37.165 -41.562 -29.320 1.00 28.55 67 SER A CA 1
ATOM 504 C C . SER A 1 67 ? 35.690 -42.067 -29.327 1.00 28.55 67 SER A C 1
ATOM 506 O O . SER A 1 67 ? 35.146 -42.233 -28.238 1.00 28.55 67 SER A O 1
ATOM 508 N N . THR A 1 68 ? 34.871 -42.197 -30.392 1.00 28.45 68 THR A N 1
ATOM 509 C CA . THR A 1 68 ? 35.005 -42.474 -31.853 1.00 28.45 68 THR A CA 1
ATOM 510 C C . THR A 1 68 ? 35.126 -43.983 -32.181 1.00 28.45 68 THR A C 1
ATOM 512 O O . THR A 1 68 ? 36.077 -44.588 -31.711 1.00 28.45 68 THR A O 1
ATOM 515 N N . SER A 1 69 ? 34.295 -44.673 -32.997 1.00 25.33 69 SER A N 1
ATOM 516 C CA . SER A 1 69 ? 32.945 -44.419 -33.579 1.00 25.33 69 SER A CA 1
ATOM 517 C C . SER A 1 69 ? 32.384 -45.649 -34.361 1.00 25.33 69 SER A C 1
ATOM 519 O O . SER A 1 69 ? 33.176 -46.350 -34.981 1.00 25.33 69 SER A O 1
ATOM 521 N N . CYS A 1 70 ? 31.048 -45.751 -34.515 1.00 25.64 70 CYS A N 1
ATOM 522 C CA . CYS A 1 70 ? 30.297 -46.323 -35.673 1.00 25.64 70 CYS A CA 1
ATOM 523 C C . CYS A 1 70 ? 30.177 -47.853 -35.964 1.00 25.64 70 CYS A C 1
ATOM 525 O O . CYS A 1 70 ? 31.031 -48.656 -35.617 1.00 25.64 70 CYS A O 1
ATOM 527 N N . ALA A 1 71 ? 29.119 -48.153 -36.756 1.00 29.06 71 ALA A N 1
ATOM 528 C CA . ALA A 1 71 ? 28.803 -49.346 -37.584 1.00 29.06 71 ALA A CA 1
ATOM 529 C C . ALA A 1 71 ? 28.217 -50.628 -36.918 1.00 29.06 71 ALA A C 1
ATOM 531 O O . ALA A 1 71 ? 28.697 -51.053 -35.877 1.00 29.06 71 ALA A O 1
ATOM 532 N N . ALA A 1 72 ? 27.221 -51.339 -37.499 1.00 28.59 72 ALA A N 1
ATOM 533 C CA . ALA A 1 72 ? 26.277 -51.012 -38.597 1.00 28.59 72 ALA A CA 1
ATOM 534 C C . ALA A 1 72 ? 25.081 -52.012 -38.713 1.00 28.59 72 ALA A C 1
ATOM 536 O O . ALA A 1 72 ? 25.230 -53.174 -38.360 1.00 28.59 72 ALA A O 1
ATOM 537 N N . ALA A 1 73 ? 23.981 -51.553 -39.349 1.00 28.70 73 ALA A N 1
ATOM 538 C CA . ALA A 1 73 ? 22.886 -52.299 -40.027 1.00 28.70 73 ALA A CA 1
ATOM 539 C C . ALA A 1 73 ? 21.950 -53.250 -39.214 1.00 28.70 73 ALA A C 1
ATOM 541 O O . ALA A 1 73 ? 22.361 -53.874 -38.248 1.00 28.70 73 ALA A O 1
ATOM 542 N N . GLY A 1 74 ? 20.668 -53.429 -39.591 1.00 28.53 74 GLY A N 1
ATOM 543 C CA . GLY A 1 74 ? 19.886 -52.698 -40.608 1.00 28.53 74 GLY A CA 1
ATOM 544 C C . GLY A 1 74 ? 18.507 -53.299 -40.977 1.00 28.53 74 GLY A C 1
ATOM 545 O O . GLY A 1 74 ? 18.167 -54.402 -40.564 1.00 28.53 74 GLY A O 1
ATOM 546 N N . ASP A 1 75 ? 17.797 -52.556 -41.839 1.00 27.70 75 ASP A N 1
ATOM 547 C CA . ASP A 1 75 ? 16.588 -52.888 -42.632 1.00 27.70 75 ASP A CA 1
ATOM 548 C C . ASP A 1 75 ? 15.175 -52.868 -41.979 1.00 27.70 75 ASP A C 1
ATOM 550 O O . ASP A 1 75 ? 15.018 -52.901 -40.759 1.00 27.70 75 ASP A O 1
ATOM 554 N N . ALA A 1 76 ? 14.131 -52.696 -42.812 1.00 31.66 76 ALA A N 1
ATOM 555 C CA . ALA A 1 76 ? 12.829 -52.117 -42.418 1.00 31.66 76 ALA A CA 1
ATOM 556 C C . ALA A 1 76 ? 11.566 -52.777 -43.032 1.00 31.66 76 ALA A C 1
ATOM 558 O O . ALA A 1 76 ? 11.653 -53.556 -43.984 1.00 31.66 76 ALA A O 1
ATOM 559 N N . ARG A 1 77 ? 10.362 -52.391 -42.542 1.00 25.17 77 ARG A N 1
ATOM 560 C CA . ARG A 1 77 ? 9.079 -52.398 -43.300 1.00 25.17 77 ARG A CA 1
ATOM 561 C C . ARG A 1 77 ? 7.923 -51.617 -42.630 1.00 25.17 77 ARG A C 1
ATOM 563 O O . ARG A 1 77 ? 7.789 -51.592 -41.414 1.00 25.17 77 ARG A O 1
ATOM 570 N N . HIS A 1 78 ? 7.076 -51.013 -43.470 1.00 30.23 78 HIS A N 1
ATOM 571 C CA . HIS A 1 78 ? 5.759 -50.385 -43.189 1.00 30.23 78 HIS A CA 1
ATOM 572 C C . HIS A 1 78 ? 4.609 -51.443 -43.326 1.00 30.23 78 HIS A C 1
ATOM 574 O O . HIS A 1 78 ? 4.972 -52.577 -43.658 1.00 30.23 78 HIS A O 1
ATOM 580 N N . PRO A 1 79 ? 3.272 -51.176 -43.156 1.00 49.97 79 PRO A N 1
ATOM 581 C CA . PRO A 1 79 ? 2.542 -49.884 -43.235 1.00 49.97 79 PRO A CA 1
ATOM 582 C C . PRO A 1 79 ? 1.314 -49.647 -42.278 1.00 49.97 79 PRO A C 1
ATOM 584 O O . PRO A 1 79 ? 0.907 -50.508 -41.512 1.00 49.97 79 PRO A O 1
ATOM 587 N N . ALA A 1 80 ? 0.677 -48.470 -42.431 1.00 30.03 80 ALA A N 1
ATOM 588 C CA . ALA A 1 80 ? -0.782 -48.167 -42.398 1.00 30.03 80 ALA A CA 1
ATOM 589 C C . ALA A 1 80 ? -1.729 -48.488 -41.191 1.00 30.03 80 ALA A C 1
ATOM 591 O O . ALA A 1 80 ? -2.327 -49.550 -41.110 1.00 30.03 80 ALA A O 1
ATOM 592 N N . ALA A 1 81 ? -2.038 -47.437 -40.410 1.00 29.53 81 ALA A N 1
ATOM 593 C CA . ALA A 1 81 ? -3.347 -46.739 -40.272 1.00 29.53 81 ALA A CA 1
ATOM 594 C C . ALA A 1 81 ? -4.720 -47.432 -39.954 1.00 29.53 81 ALA A C 1
ATOM 596 O O . ALA A 1 81 ? -5.119 -48.399 -40.586 1.00 29.53 81 ALA A O 1
ATOM 597 N N . ARG A 1 82 ? -5.537 -46.677 -39.170 1.00 26.73 82 ARG A N 1
ATOM 598 C CA . ARG A 1 82 ? -7.035 -46.595 -39.035 1.00 26.73 82 ARG A CA 1
ATOM 599 C C . ARG A 1 82 ? -7.778 -47.224 -37.820 1.00 26.73 82 ARG A C 1
ATOM 601 O O . ARG A 1 82 ? -8.060 -48.408 -37.791 1.00 26.73 82 ARG A O 1
ATOM 608 N N . ARG A 1 83 ? -8.300 -46.308 -36.977 1.00 26.06 83 ARG A N 1
ATOM 609 C CA . ARG A 1 83 ? -9.680 -46.162 -36.414 1.00 26.06 83 ARG A CA 1
ATOM 610 C C . ARG A 1 83 ? -10.457 -47.333 -35.741 1.00 26.06 83 ARG A C 1
ATOM 612 O O . ARG A 1 83 ? -11.010 -48.174 -36.436 1.00 26.06 83 ARG A O 1
ATOM 619 N N . ALA A 1 84 ? -10.839 -47.045 -34.483 1.00 28.67 84 ALA A N 1
ATOM 620 C CA . ALA A 1 84 ? -12.196 -47.164 -33.886 1.00 28.67 84 ALA A CA 1
ATOM 621 C C . ALA A 1 84 ? -12.780 -48.575 -33.603 1.00 28.67 84 ALA A C 1
ATOM 623 O O . ALA A 1 84 ? -12.062 -49.553 -33.751 1.00 28.67 84 ALA A O 1
ATOM 624 N N . VAL A 1 85 ? -14.079 -48.625 -33.205 1.00 25.28 85 VAL A N 1
ATOM 625 C CA . VAL A 1 85 ? -14.904 -49.804 -32.783 1.00 25.28 85 VAL A CA 1
ATOM 626 C C . VAL A 1 85 ? -14.592 -50.192 -31.307 1.00 25.28 85 VAL A C 1
ATOM 628 O O . VAL A 1 85 ? -13.460 -50.555 -31.031 1.00 25.28 85 VAL A O 1
ATOM 631 N N . VAL A 1 86 ? -15.429 -49.979 -30.257 1.00 26.92 86 VAL A N 1
ATOM 632 C CA . VAL A 1 86 ? -16.824 -50.422 -29.874 1.00 26.92 86 VAL A CA 1
ATOM 633 C C . VAL A 1 86 ? -16.703 -51.130 -28.488 1.00 26.92 86 VAL A C 1
ATOM 635 O O . VAL A 1 86 ? -15.619 -51.628 -28.206 1.00 26.92 86 VAL A O 1
ATOM 638 N N . SER A 1 87 ? -17.659 -51.229 -27.547 1.00 29.02 87 SER A N 1
ATOM 639 C CA . SER A 1 87 ? -19.027 -50.694 -27.336 1.00 29.02 87 SER A CA 1
ATOM 640 C C . SER A 1 87 ? -19.468 -50.890 -25.855 1.00 29.02 87 SER A C 1
ATOM 642 O O . SER A 1 87 ? -18.702 -51.423 -25.062 1.00 29.02 87 SER A O 1
ATOM 644 N N . GLU A 1 88 ? -20.695 -50.454 -25.519 1.00 30.48 88 GLU A N 1
ATOM 645 C CA . GLU A 1 88 ? -21.778 -51.119 -24.728 1.00 30.48 88 GLU A CA 1
ATOM 646 C C . GLU A 1 88 ? -21.464 -52.375 -23.860 1.00 30.48 88 GLU A C 1
ATOM 648 O O . GLU A 1 88 ? -20.636 -53.198 -24.228 1.00 30.48 88 GLU A O 1
ATOM 653 N N . VAL A 1 89 ? -22.155 -52.690 -22.747 1.00 26.44 89 VAL A N 1
ATOM 654 C CA . VAL A 1 89 ? -23.459 -52.250 -22.176 1.00 26.44 89 VAL A CA 1
ATOM 655 C C . VAL A 1 89 ? -23.411 -52.437 -20.628 1.00 26.44 89 VAL A C 1
ATOM 657 O O . VAL A 1 89 ? -22.484 -53.064 -20.132 1.00 26.44 89 VAL A O 1
ATOM 660 N N . GLU A 1 90 ? -24.262 -51.856 -19.771 1.00 28.53 90 GLU A N 1
ATOM 661 C CA . GLU A 1 90 ? -25.596 -52.369 -19.390 1.00 28.53 90 GLU A CA 1
ATOM 662 C C . GLU A 1 90 ? -26.316 -51.375 -18.445 1.00 28.53 90 GLU A C 1
ATOM 664 O O . GLU A 1 90 ? -25.673 -50.619 -17.719 1.00 28.53 90 GLU A O 1
ATOM 669 N N . ALA A 1 91 ? -27.656 -51.377 -18.421 1.00 30.89 91 ALA A N 1
ATOM 670 C CA . ALA A 1 91 ? -28.464 -50.459 -17.609 1.00 30.89 91 ALA A CA 1
ATOM 671 C C . ALA A 1 91 ? -29.564 -51.174 -16.805 1.00 30.89 91 ALA A C 1
ATOM 673 O O . ALA A 1 91 ? -30.189 -52.116 -17.292 1.00 30.89 91 ALA A O 1
ATOM 674 N N . ARG A 1 92 ? -29.896 -50.659 -15.608 1.00 27.23 92 ARG A N 1
ATOM 675 C CA . ARG A 1 92 ? -31.133 -51.013 -14.881 1.00 27.23 92 ARG A CA 1
ATOM 676 C C . ARG A 1 92 ? -31.800 -49.798 -14.230 1.00 27.23 92 ARG A C 1
ATOM 678 O O . ARG A 1 92 ? -31.276 -49.219 -13.286 1.00 27.23 92 ARG A O 1
ATOM 685 N N . ARG A 1 93 ? -33.008 -49.466 -14.700 1.00 33.59 93 ARG A N 1
ATOM 686 C CA . ARG A 1 93 ? -33.979 -48.615 -13.984 1.00 33.59 93 ARG A CA 1
ATOM 687 C C . ARG A 1 93 ? -34.669 -49.405 -12.866 1.00 33.59 93 ARG A C 1
ATOM 689 O O . ARG A 1 93 ? -34.886 -50.607 -13.019 1.00 33.59 93 ARG A O 1
ATOM 696 N N . ARG A 1 94 ? -35.164 -48.699 -11.845 1.00 28.91 94 ARG A N 1
ATOM 697 C CA . ARG A 1 94 ? -36.430 -49.025 -11.161 1.00 28.91 94 ARG A CA 1
ATOM 698 C C . ARG A 1 94 ? -37.051 -47.777 -10.534 1.00 28.91 94 ARG A C 1
ATOM 700 O O . ARG A 1 94 ? -36.344 -46.963 -9.952 1.00 28.91 94 ARG A O 1
ATOM 707 N N . ASP A 1 95 ? -38.367 -47.659 -10.655 1.00 30.59 95 ASP A N 1
ATOM 708 C CA . ASP A 1 95 ? -39.176 -46.580 -10.086 1.00 30.59 95 ASP A CA 1
ATOM 709 C C . ASP A 1 95 ? -39.518 -46.822 -8.602 1.00 30.59 95 ASP A C 1
ATOM 711 O O . ASP A 1 95 ? -39.553 -47.962 -8.135 1.00 30.59 95 ASP A O 1
ATOM 715 N N . GLY A 1 96 ? -39.855 -45.755 -7.870 1.00 25.86 96 GLY A N 1
ATOM 716 C CA . GLY A 1 96 ? -40.383 -45.835 -6.502 1.00 25.86 96 GLY A CA 1
ATOM 717 C C . GLY A 1 96 ? -40.864 -44.475 -5.983 1.00 25.86 96 GLY A C 1
ATOM 718 O O . GLY A 1 96 ? -40.178 -43.471 -6.153 1.00 25.86 96 GLY A O 1
ATOM 719 N N . ARG A 1 97 ? -42.055 -44.418 -5.369 1.00 29.28 97 ARG A N 1
ATOM 720 C CA . ARG A 1 97 ? -42.662 -43.185 -4.821 1.00 29.28 97 ARG A CA 1
ATOM 721 C C . ARG A 1 97 ? -42.779 -43.234 -3.286 1.00 29.28 97 ARG A C 1
ATOM 723 O O . ARG A 1 97 ? -42.920 -44.314 -2.728 1.00 29.28 97 ARG A O 1
ATOM 730 N N . ALA A 1 98 ? -42.936 -42.037 -2.703 1.00 26.94 98 ALA A N 1
ATOM 731 C CA . ALA A 1 98 ? -43.771 -41.697 -1.530 1.00 26.94 98 ALA A CA 1
ATOM 732 C C . ALA A 1 98 ? -43.143 -41.519 -0.117 1.00 26.94 98 ALA A C 1
ATOM 734 O O . ALA A 1 98 ? -42.877 -42.476 0.593 1.00 26.94 98 ALA A O 1
ATOM 735 N N . ALA A 1 99 ? -43.152 -40.243 0.312 1.00 27.52 99 ALA A N 1
ATOM 736 C CA . ALA A 1 99 ? -43.791 -39.697 1.532 1.00 27.52 99 ALA A CA 1
ATOM 737 C C . ALA A 1 99 ? -43.242 -39.942 2.968 1.00 27.52 99 ALA A C 1
ATOM 739 O O . ALA A 1 99 ? -42.970 -41.064 3.368 1.00 27.52 99 ALA A O 1
ATOM 740 N N . ALA A 1 100 ? -43.342 -38.866 3.787 1.00 28.41 100 ALA A N 1
ATOM 741 C CA . ALA A 1 100 ? -43.318 -38.813 5.272 1.00 28.41 100 ALA A CA 1
ATOM 742 C C . ALA A 1 100 ? -41.969 -39.139 5.976 1.00 28.41 100 ALA A C 1
ATOM 744 O O . ALA A 1 100 ? -41.181 -39.907 5.453 1.00 28.41 100 ALA A O 1
ATOM 745 N N . ARG A 1 101 ? -41.609 -38.629 7.176 1.00 27.86 101 ARG A N 1
ATOM 746 C CA . ARG A 1 101 ? -42.135 -37.624 8.158 1.00 27.86 101 ARG A CA 1
ATOM 747 C C . ARG A 1 101 ? -41.000 -37.338 9.193 1.00 27.86 101 ARG A C 1
ATOM 749 O O . ARG A 1 101 ? -40.143 -38.195 9.345 1.00 27.86 101 ARG A O 1
ATOM 756 N N . SER A 1 102 ? -40.961 -36.303 10.051 1.00 27.92 102 SER A N 1
ATOM 757 C CA . SER A 1 102 ? -41.398 -34.885 9.998 1.00 27.92 102 SER A CA 1
ATOM 758 C C . SER A 1 102 ? -41.079 -34.159 11.336 1.00 27.92 102 SER A C 1
ATOM 760 O O . SER A 1 102 ? -41.643 -34.538 12.361 1.00 27.92 102 SER A O 1
ATOM 762 N N . GLY A 1 103 ? -40.286 -33.078 11.344 1.00 27.88 103 GLY A N 1
ATOM 763 C CA . GLY A 1 103 ? -40.034 -32.230 12.533 1.00 27.88 103 GLY A CA 1
ATOM 764 C C . GLY A 1 103 ? -39.126 -31.033 12.190 1.00 27.88 103 GLY A C 1
ATOM 765 O O . GLY A 1 103 ? -38.062 -31.279 11.644 1.00 27.88 103 GLY A O 1
ATOM 766 N N . ARG A 1 104 ? -39.438 -29.731 12.349 1.00 28.72 104 ARG A N 1
ATOM 767 C CA . ARG A 1 104 ? -40.551 -28.933 12.942 1.00 28.72 104 ARG A CA 1
ATOM 768 C C . ARG A 1 104 ? -40.299 -28.273 14.314 1.00 28.72 104 ARG A C 1
ATOM 770 O O . ARG A 1 104 ? -40.898 -28.674 15.304 1.00 28.72 104 ARG A O 1
ATOM 777 N N . TRP A 1 105 ? -39.592 -27.142 14.286 1.00 25.38 105 TRP A N 1
ATOM 778 C CA . TRP A 1 105 ? -39.859 -25.898 15.045 1.00 25.38 105 TRP A CA 1
ATOM 779 C C . TRP A 1 105 ? -39.670 -24.738 14.029 1.00 25.38 105 TRP A C 1
ATOM 781 O O . TRP A 1 105 ? -38.875 -24.907 13.110 1.00 25.38 105 TRP A O 1
ATOM 791 N N . GLY A 1 106 ? -40.382 -23.601 13.999 1.00 27.23 106 GLY A N 1
ATOM 792 C CA . GLY A 1 106 ? -41.328 -22.980 14.943 1.00 27.23 106 GLY A CA 1
ATOM 793 C C . GLY A 1 106 ? -40.635 -21.851 15.730 1.00 27.23 106 GLY A C 1
ATOM 794 O O . GLY A 1 106 ? -39.663 -22.158 16.400 1.00 27.23 106 GLY A O 1
ATOM 795 N N . VAL A 1 107 ? -41.049 -20.571 15.729 1.00 26.34 107 VAL A N 1
ATOM 796 C CA . VAL A 1 107 ? -42.319 -19.932 15.310 1.00 26.34 107 VAL A CA 1
ATOM 797 C C . VAL A 1 107 ? -42.104 -18.483 14.795 1.00 26.34 107 VAL A C 1
ATOM 799 O O . VAL A 1 107 ? -41.223 -17.778 15.264 1.00 26.34 107 VAL A O 1
ATOM 802 N N . SER A 1 108 ? -42.966 -18.099 13.842 1.00 27.64 108 SER A N 1
ATOM 803 C CA . SER A 1 108 ? -43.554 -16.799 13.424 1.00 27.64 108 SER A CA 1
ATOM 804 C C . SER A 1 108 ? -43.499 -15.578 14.384 1.00 27.64 108 SER A C 1
ATOM 806 O O . SER A 1 108 ? -43.312 -15.743 15.581 1.00 27.64 108 SER A O 1
ATOM 808 N N . VAL A 1 109 ? -43.729 -14.324 13.940 1.00 25.73 109 VAL A N 1
ATOM 809 C CA . VAL A 1 109 ? -45.044 -13.640 13.694 1.00 25.73 109 VAL A CA 1
ATOM 810 C C . VAL A 1 109 ? -44.749 -12.246 13.049 1.00 25.73 109 VAL A C 1
ATOM 812 O O . VAL A 1 109 ? -43.816 -11.595 13.491 1.00 25.73 109 VAL A O 1
ATOM 815 N N . MET A 1 110 ? -45.288 -11.817 11.883 1.00 26.66 110 MET A N 1
ATOM 816 C CA . MET A 1 110 ? -46.582 -11.115 11.600 1.00 26.66 110 MET A CA 1
ATOM 817 C C . MET A 1 110 ? -46.845 -9.820 12.448 1.00 26.66 110 MET A C 1
ATOM 819 O O . MET A 1 110 ? -46.460 -9.785 13.598 1.00 26.66 110 MET A O 1
ATOM 823 N N . ARG A 1 111 ? -47.513 -8.715 12.029 1.00 28.12 111 ARG A N 1
ATOM 824 C CA . ARG A 1 111 ? -48.340 -8.374 10.838 1.00 28.12 111 ARG A CA 1
ATOM 825 C C . ARG A 1 111 ? -48.693 -6.848 10.747 1.00 28.12 111 ARG A C 1
ATOM 827 O O . ARG A 1 111 ? -49.016 -6.273 11.773 1.00 28.12 111 ARG A O 1
ATOM 834 N N . ARG A 1 112 ? -48.917 -6.335 9.514 1.00 26.83 112 ARG A N 1
ATOM 835 C CA . ARG A 1 112 ? -49.981 -5.365 9.056 1.00 26.83 112 ARG A CA 1
ATOM 836 C C . ARG A 1 112 ? -50.024 -3.850 9.442 1.00 26.83 112 ARG A C 1
ATOM 838 O O . ARG A 1 112 ? -50.107 -3.529 10.613 1.00 26.83 112 ARG A O 1
ATOM 845 N N . LEU A 1 113 ? -50.364 -3.036 8.407 1.00 27.27 113 LEU A N 1
ATOM 846 C CA . LEU A 1 113 ? -51.159 -1.761 8.391 1.00 27.27 113 LEU A CA 1
ATOM 847 C C . LEU A 1 113 ? -50.519 -0.508 9.060 1.00 27.27 113 LEU A C 1
ATOM 849 O O . LEU A 1 113 ? -49.748 -0.674 9.987 1.00 27.27 113 LEU A O 1
ATOM 853 N N . SER A 1 114 ? -50.814 0.775 8.746 1.00 28.53 114 SER A N 1
ATOM 854 C CA . SER A 1 114 ? -51.412 1.546 7.603 1.00 28.53 114 SER A CA 1
ATOM 855 C C . SER A 1 114 ? -51.302 3.081 7.943 1.00 28.53 114 SER A C 1
ATOM 857 O O . SER A 1 114 ? -50.719 3.363 8.982 1.00 28.53 114 SER A O 1
ATOM 859 N N . ARG A 1 115 ? -51.785 4.145 7.252 1.00 28.38 115 ARG A N 1
ATOM 860 C CA . ARG A 1 115 ? -52.709 4.407 6.110 1.00 28.38 115 ARG A CA 1
ATOM 861 C C . ARG A 1 115 ? -52.589 5.902 5.662 1.00 28.38 115 ARG A C 1
ATOM 863 O O . ARG A 1 115 ? -52.486 6.731 6.555 1.00 28.38 115 ARG A O 1
ATOM 870 N N . GLN A 1 116 ? -52.780 6.247 4.366 1.00 29.17 116 GLN A N 1
ATOM 871 C CA . GLN A 1 116 ? -52.900 7.640 3.806 1.00 29.17 116 GLN A CA 1
ATOM 872 C C . GLN A 1 116 ? -51.640 8.537 3.997 1.00 29.17 116 GLN A C 1
ATOM 874 O O . GLN A 1 116 ? -50.769 8.171 4.772 1.00 29.17 116 GLN A O 1
ATOM 879 N N . GLY A 1 117 ? -51.390 9.679 3.331 1.00 26.08 117 GLY A N 1
ATOM 880 C CA . GLY A 1 117 ? -52.007 10.510 2.260 1.00 26.08 117 GLY A CA 1
ATOM 881 C C . GLY A 1 117 ? -51.453 11.950 2.456 1.00 26.08 117 GLY A C 1
ATOM 882 O O . GLY A 1 117 ? -51.325 12.343 3.606 1.00 26.08 117 GLY A O 1
ATOM 883 N N . GLY A 1 118 ? -50.998 12.787 1.514 1.00 24.55 118 GLY A N 1
ATOM 884 C CA . GLY A 1 118 ? -51.331 13.068 0.110 1.00 24.55 118 GLY A CA 1
ATOM 885 C C . GLY A 1 118 ? -51.683 14.574 -0.010 1.00 24.55 118 GLY A C 1
ATOM 886 O O . GLY A 1 118 ? -52.602 14.976 0.689 1.00 24.55 118 GLY A O 1
ATOM 887 N N . CYS A 1 119 ? -50.957 15.380 -0.815 1.00 25.84 119 CYS A N 1
ATOM 888 C CA . CYS A 1 119 ? -51.312 16.753 -1.275 1.00 25.84 119 CYS A CA 1
ATOM 889 C C . CYS A 1 119 ? -50.259 17.349 -2.257 1.00 25.84 119 CYS A C 1
ATOM 891 O O . CYS A 1 119 ? -49.101 17.516 -1.892 1.00 25.84 119 CYS A O 1
ATOM 893 N N . ASP A 1 120 ? -50.692 17.657 -3.483 1.00 25.39 120 ASP A N 1
ATOM 894 C CA . ASP A 1 120 ? -50.517 18.908 -4.263 1.00 25.39 120 ASP A CA 1
ATOM 895 C C . ASP A 1 120 ? -49.134 19.602 -4.479 1.00 25.39 120 ASP A C 1
ATOM 897 O O . ASP A 1 120 ? -48.634 20.342 -3.640 1.00 25.39 120 ASP A O 1
ATOM 901 N N . GLN A 1 121 ? -48.563 19.396 -5.684 1.00 26.47 121 GLN A N 1
ATOM 902 C CA . GLN A 1 121 ? -48.346 20.360 -6.811 1.00 26.47 121 GLN A CA 1
ATOM 903 C C . GLN A 1 121 ? -48.417 21.911 -6.608 1.00 26.47 121 GLN A C 1
ATOM 905 O O . GLN A 1 121 ? -49.143 22.351 -5.721 1.00 26.47 121 GLN A O 1
ATOM 910 N N . PRO A 1 122 ? -47.905 22.773 -7.550 1.00 47.19 122 PRO A N 1
ATOM 911 C CA . PRO A 1 122 ? -46.949 22.597 -8.683 1.00 47.19 122 PRO A CA 1
ATOM 912 C C . PRO A 1 122 ? -45.934 23.794 -8.885 1.00 47.19 122 PRO A C 1
ATOM 914 O O . PRO A 1 122 ? -45.689 24.554 -7.957 1.00 47.19 122 PRO A O 1
ATOM 917 N N . ALA A 1 123 ? -45.432 23.993 -10.131 1.00 26.22 123 ALA A N 1
ATOM 918 C CA . ALA A 1 123 ? -44.560 25.065 -10.706 1.00 26.22 123 ALA A CA 1
ATOM 919 C C . ALA A 1 123 ? -43.025 24.885 -10.510 1.00 26.22 123 ALA A C 1
ATOM 921 O O . ALA A 1 123 ? -42.598 24.527 -9.422 1.00 26.22 123 ALA A O 1
ATOM 922 N N . ALA A 1 124 ? -42.118 24.949 -11.512 1.00 26.19 124 ALA A N 1
ATOM 923 C CA . ALA A 1 124 ? -41.880 25.829 -12.694 1.00 26.19 124 ALA A CA 1
ATOM 924 C C . ALA A 1 124 ? -41.188 27.171 -12.325 1.00 26.19 124 ALA A C 1
ATOM 926 O O . ALA A 1 124 ? -41.617 27.800 -11.367 1.00 26.19 124 ALA A O 1
ATOM 927 N N . MET A 1 125 ? -40.140 27.696 -12.996 1.00 26.39 125 MET A N 1
ATOM 928 C CA . MET A 1 125 ? -39.435 27.402 -14.280 1.00 26.39 125 MET A CA 1
ATOM 929 C C . MET A 1 125 ? -37.893 27.227 -14.057 1.00 26.39 125 MET A C 1
ATOM 931 O O . MET A 1 125 ? -37.445 27.347 -12.925 1.00 26.39 125 MET A O 1
ATOM 935 N N . GLY A 1 126 ? -37.041 26.776 -15.002 1.00 26.92 126 GLY A N 1
ATOM 936 C CA . GLY A 1 126 ? -36.372 27.553 -16.086 1.00 26.92 126 GLY A CA 1
ATOM 937 C C . GLY A 1 126 ? -35.452 28.683 -15.563 1.00 26.92 126 GLY A C 1
ATOM 938 O O . GLY A 1 126 ? -35.939 29.512 -14.808 1.00 26.92 126 GLY A O 1
ATOM 939 N N . ASN A 1 127 ? -34.155 28.841 -15.888 1.00 28.12 127 ASN A N 1
ATOM 940 C CA . ASN A 1 127 ? -33.204 28.245 -16.861 1.00 28.12 127 ASN A CA 1
ATOM 941 C C . ASN A 1 127 ? -31.839 27.994 -16.152 1.00 28.12 127 ASN A C 1
ATOM 943 O O . ASN A 1 127 ? -31.597 28.597 -15.114 1.00 28.12 127 ASN A O 1
ATOM 947 N N . ARG A 1 128 ? -30.950 27.053 -16.520 1.00 25.78 128 ARG A N 1
ATOM 948 C CA . ARG A 1 128 ? -30.207 26.783 -17.782 1.00 25.78 128 ARG A CA 1
ATOM 949 C C . ARG A 1 128 ? -29.116 27.835 -18.105 1.00 25.78 128 ARG A C 1
ATOM 951 O O . ARG A 1 128 ? -29.422 29.018 -18.136 1.00 25.78 128 ARG A O 1
ATOM 958 N N . ALA A 1 129 ? -27.912 27.340 -18.452 1.00 27.67 129 ALA A N 1
ATOM 959 C CA . ALA A 1 129 ? -26.654 28.038 -18.811 1.00 27.67 129 ALA A CA 1
ATOM 960 C C . ALA A 1 129 ? -25.756 28.535 -17.644 1.00 27.67 129 ALA A C 1
ATOM 962 O O . ALA A 1 129 ? -26.280 29.029 -16.656 1.00 27.67 129 ALA A O 1
ATOM 963 N N . LEU A 1 130 ? -24.409 28.526 -17.714 1.00 26.77 130 LEU A N 1
ATOM 964 C CA . LEU A 1 130 ? -23.395 27.650 -18.365 1.00 26.77 130 LEU A CA 1
ATOM 965 C C . LEU A 1 130 ? -21.974 28.177 -17.995 1.00 26.77 130 LEU A C 1
ATOM 967 O O . LEU A 1 130 ? -21.848 29.317 -17.565 1.00 26.77 130 LEU A O 1
ATOM 971 N N . PHE A 1 131 ? -20.927 27.382 -18.265 1.00 27.56 131 PHE A N 1
ATOM 972 C CA . PHE A 1 131 ? -19.484 27.708 -18.188 1.00 27.56 131 PHE A CA 1
ATOM 973 C C . PHE A 1 131 ? -18.813 27.949 -16.812 1.00 27.56 131 PHE A C 1
ATOM 975 O O . PHE A 1 131 ? -19.300 28.639 -15.926 1.00 27.56 131 PHE A O 1
ATOM 982 N N . ALA A 1 132 ? -17.608 27.382 -16.709 1.00 25.38 132 ALA A N 1
ATOM 983 C CA . ALA A 1 132 ? -16.545 27.620 -15.721 1.00 25.38 132 ALA A CA 1
ATOM 984 C C . ALA A 1 132 ? -15.261 27.987 -16.529 1.00 25.38 132 ALA A C 1
ATOM 986 O O . ALA A 1 132 ? -15.412 28.296 -17.715 1.00 25.38 132 ALA A O 1
ATOM 987 N N . PRO A 1 133 ? -14.000 27.847 -16.050 1.00 52.88 133 PRO A N 1
ATOM 988 C CA . PRO A 1 133 ? -13.437 27.779 -14.688 1.00 52.88 133 PRO A CA 1
ATOM 989 C C . PRO A 1 133 ? -12.323 28.865 -14.497 1.00 52.88 133 PRO A C 1
ATOM 991 O O . PRO A 1 133 ? -12.420 29.926 -15.098 1.00 52.88 133 PRO A O 1
ATOM 994 N N . TRP A 1 134 ? -11.246 28.577 -13.730 1.00 23.52 134 TRP A N 1
ATOM 995 C CA . TRP A 1 134 ? -9.970 29.344 -13.579 1.00 23.52 134 TRP A CA 1
ATOM 996 C C . TRP A 1 134 ? -10.007 30.636 -12.721 1.00 23.52 134 TRP A C 1
ATOM 998 O O . TRP A 1 134 ? -11.018 31.317 -12.662 1.00 23.52 134 TRP A O 1
ATOM 1008 N N . ARG A 1 135 ? -8.918 31.081 -12.055 1.00 26.22 135 ARG A N 1
ATOM 1009 C CA . ARG A 1 135 ? -7.783 30.400 -11.361 1.00 26.22 135 ARG A CA 1
ATOM 1010 C C . ARG A 1 135 ? -7.034 31.444 -10.482 1.00 26.22 135 ARG A C 1
ATOM 1012 O O . ARG A 1 135 ? -6.934 32.587 -10.893 1.00 26.22 135 ARG A O 1
ATOM 1019 N N . ARG A 1 136 ? -6.419 31.019 -9.359 1.00 26.47 136 ARG A N 1
ATOM 1020 C CA . ARG A 1 136 ? -5.176 31.572 -8.727 1.00 26.47 136 ARG A CA 1
ATOM 1021 C C . ARG A 1 136 ? -4.991 33.113 -8.529 1.00 26.47 136 ARG A C 1
ATOM 1023 O O . ARG A 1 136 ? -4.677 33.789 -9.496 1.00 26.47 136 ARG A O 1
ATOM 1030 N N . LEU A 1 137 ? -4.898 33.601 -7.268 1.00 26.97 137 LEU A N 1
ATOM 1031 C CA . LEU A 1 137 ? -3.645 34.106 -6.605 1.00 26.97 137 LEU A CA 1
ATOM 1032 C C . LEU A 1 137 ? -3.835 34.982 -5.325 1.00 26.97 137 LEU A C 1
ATOM 1034 O O . LEU A 1 137 ? -4.364 36.081 -5.375 1.00 26.97 137 LEU A O 1
ATOM 1038 N N . SER A 1 138 ? -3.310 34.468 -4.201 1.00 27.25 138 SER A N 1
ATOM 1039 C CA . SER A 1 138 ? -2.521 35.106 -3.109 1.00 27.25 138 SER A CA 1
ATOM 1040 C C . SER A 1 138 ? -2.620 36.610 -2.710 1.00 27.25 138 SER A C 1
ATOM 1042 O O . SER A 1 138 ? -2.411 37.499 -3.525 1.00 27.25 138 SER A O 1
ATOM 1044 N N . ARG A 1 139 ? -2.682 36.874 -1.379 1.00 26.92 139 ARG A N 1
ATOM 1045 C CA . ARG A 1 139 ? -1.680 37.602 -0.526 1.00 26.92 139 ARG A CA 1
ATOM 1046 C C . ARG A 1 139 ? -2.270 38.373 0.692 1.00 26.92 139 ARG A C 1
ATOM 1048 O O . ARG A 1 139 ? -2.945 39.374 0.522 1.00 26.92 139 ARG A O 1
ATOM 1055 N N . PHE A 1 140 ? -1.794 37.984 1.887 1.00 25.91 140 PHE A N 1
ATOM 1056 C CA . PHE A 1 140 ? -1.501 38.783 3.108 1.00 25.91 140 PHE A CA 1
ATOM 1057 C C . PHE A 1 140 ? -2.616 39.429 4.003 1.00 25.91 140 PHE A C 1
ATOM 1059 O O . PHE A 1 140 ? -3.701 39.739 3.524 1.00 25.91 140 PHE A O 1
ATOM 1066 N N . PRO A 1 141 ? -2.348 39.617 5.330 1.00 44.94 141 PRO A N 1
ATOM 1067 C CA . PRO A 1 141 ? -3.227 40.236 6.354 1.00 44.94 141 PRO A CA 1
ATOM 1068 C C . PRO A 1 141 ? -2.644 41.606 6.838 1.00 44.94 141 PRO A C 1
ATOM 1070 O O . PRO A 1 141 ? -1.776 42.128 6.136 1.00 44.94 141 PRO A O 1
ATOM 1073 N N . PRO A 1 142 ? -2.947 42.179 8.039 1.00 52.25 142 PRO A N 1
ATOM 1074 C CA . PRO A 1 142 ? -4.038 41.999 9.021 1.00 52.25 142 PRO A CA 1
ATOM 1075 C C . PRO A 1 142 ? -4.878 43.302 9.190 1.00 52.25 142 PRO A C 1
ATOM 1077 O O . PRO A 1 142 ? -4.833 44.158 8.308 1.00 52.25 142 PRO A O 1
ATOM 1080 N N . PRO A 1 143 ? -5.652 43.499 10.288 1.00 37.16 143 PRO A N 1
ATOM 1081 C CA . PRO A 1 143 ? -5.121 44.369 11.361 1.00 37.16 143 PRO A CA 1
ATOM 1082 C C . PRO A 1 143 ? -5.593 44.063 12.808 1.00 37.16 143 PRO A C 1
ATOM 1084 O O . PRO A 1 143 ? -6.542 43.323 13.055 1.00 37.16 143 PRO A O 1
ATOM 1087 N N . ARG A 1 144 ? -4.954 44.727 13.786 1.00 33.84 144 ARG A N 1
ATOM 1088 C CA . ARG A 1 144 ? -5.382 44.867 15.197 1.00 33.84 144 ARG A CA 1
ATOM 1089 C C . ARG A 1 144 ? -5.440 46.360 15.553 1.00 33.84 144 ARG A C 1
ATOM 1091 O O . ARG A 1 144 ? -4.420 47.021 15.387 1.00 33.84 144 ARG A O 1
ATOM 1098 N N . THR A 1 145 ? -6.545 46.868 16.114 1.00 30.03 145 THR A N 1
ATOM 1099 C CA . THR A 1 145 ? -6.592 47.959 17.132 1.00 30.03 145 THR A CA 1
ATOM 1100 C C . THR A 1 145 ? -8.035 48.224 17.614 1.00 30.03 145 THR A C 1
ATOM 1102 O O . THR A 1 145 ? -8.991 47.775 16.993 1.00 30.03 145 THR A O 1
ATOM 1105 N N . ALA A 1 146 ? -8.183 48.904 18.758 1.00 32.88 146 ALA A N 1
ATOM 1106 C CA . ALA A 1 146 ? -9.447 49.294 19.425 1.00 32.88 146 ALA A CA 1
ATOM 1107 C C . ALA A 1 146 ? -9.550 50.859 19.463 1.00 32.88 146 ALA A C 1
ATOM 1109 O O . ALA A 1 146 ? -8.719 51.459 18.777 1.00 32.88 146 ALA A O 1
ATOM 1110 N N . PRO A 1 147 ? -10.419 51.583 20.236 1.00 49.38 147 PRO A N 1
ATOM 1111 C CA . PRO A 1 147 ? -11.407 51.190 21.270 1.00 49.38 147 PRO A CA 1
ATOM 1112 C C . PRO A 1 147 ? -12.737 52.032 21.281 1.00 49.38 147 PRO A C 1
ATOM 1114 O O . PRO A 1 147 ? -13.107 52.620 20.273 1.00 49.38 147 PRO A O 1
ATOM 1117 N N . ALA A 1 148 ? -13.382 52.165 22.466 1.00 28.53 148 ALA A N 1
ATOM 1118 C CA . ALA A 1 148 ? -14.522 53.049 22.851 1.00 28.53 148 ALA A CA 1
ATOM 1119 C C . ALA A 1 148 ? -15.959 52.518 22.558 1.00 28.53 148 ALA A C 1
ATOM 1121 O O . ALA A 1 148 ? -16.129 51.699 21.668 1.00 28.53 148 ALA A O 1
ATOM 1122 N N . ARG A 1 149 ? -17.045 52.889 23.283 1.00 27.52 149 ARG A N 1
ATOM 1123 C CA . ARG A 1 149 ? -17.275 53.889 24.374 1.00 27.52 149 ARG A CA 1
ATOM 1124 C C . ARG A 1 149 ? -18.452 53.467 25.317 1.00 27.52 149 ARG A C 1
ATOM 1126 O O . ARG A 1 149 ? -19.208 52.570 24.974 1.00 27.52 149 ARG A O 1
ATOM 1133 N N . ARG A 1 150 ? -18.621 54.114 26.492 1.00 30.30 150 ARG A N 1
ATOM 1134 C CA . ARG A 1 150 ? -19.734 53.936 27.489 1.00 30.30 150 ARG A CA 1
ATOM 1135 C C . ARG A 1 150 ? -20.798 55.064 27.398 1.00 30.30 150 ARG A C 1
ATOM 1137 O O . ARG A 1 150 ? -20.468 56.096 26.815 1.00 30.30 150 ARG A O 1
ATOM 1144 N N . PRO A 1 151 ? -22.020 54.917 27.972 1.00 36.81 151 PRO A N 1
ATOM 1145 C CA . PRO A 1 151 ? -22.350 55.263 29.391 1.00 36.81 151 PRO A CA 1
ATOM 1146 C C . PRO A 1 151 ? -22.810 54.025 30.219 1.00 36.81 151 PRO A C 1
ATOM 1148 O O . PRO A 1 151 ? -22.760 52.926 29.684 1.00 36.81 151 PRO A O 1
ATOM 1151 N N . ARG A 1 152 ? -23.169 53.986 31.526 1.00 29.50 152 ARG A N 1
ATOM 1152 C CA . ARG A 1 152 ? -23.270 54.898 32.712 1.00 29.50 152 ARG A CA 1
ATOM 1153 C C . ARG A 1 152 ? -24.544 55.759 32.989 1.00 29.50 152 ARG A C 1
ATOM 1155 O O . ARG A 1 152 ? -24.557 56.901 32.570 1.00 29.50 152 ARG A O 1
ATOM 1162 N N . ARG A 1 153 ? -25.441 55.231 33.864 1.00 28.02 153 ARG A N 1
ATOM 1163 C CA . ARG A 1 153 ? -26.155 55.829 35.056 1.00 28.02 153 ARG A CA 1
ATOM 1164 C C . ARG A 1 153 ? -26.923 57.188 34.930 1.00 28.02 153 ARG A C 1
ATOM 1166 O O . ARG A 1 153 ? -26.571 58.000 34.096 1.00 28.02 153 ARG A O 1
ATOM 1173 N N . ALA A 1 154 ? -27.942 57.525 35.750 1.00 27.94 154 ALA A N 1
ATOM 1174 C CA . ALA A 1 154 ? -28.383 56.993 37.061 1.00 27.94 154 ALA A CA 1
ATOM 1175 C C . ALA A 1 154 ? -29.915 57.106 37.348 1.00 27.94 154 ALA A C 1
ATOM 1177 O O . ALA A 1 154 ? -30.593 57.921 36.740 1.00 27.94 154 ALA A O 1
ATOM 1178 N N . GLU A 1 155 ? -30.380 56.290 38.310 1.00 31.06 155 GLU A N 1
ATOM 1179 C CA . GLU A 1 155 ? -31.350 56.516 39.424 1.00 31.06 155 GLU A CA 1
ATOM 1180 C C . GLU A 1 155 ? -32.548 57.505 39.343 1.00 31.06 155 GLU A C 1
ATOM 1182 O O . GLU A 1 155 ? -32.381 58.677 39.034 1.00 31.06 155 GLU A O 1
ATOM 1187 N N . VAL A 1 156 ? -33.723 57.042 39.824 1.00 25.56 156 VAL A N 1
ATOM 1188 C CA . VAL A 1 156 ? -34.575 57.610 40.918 1.00 25.56 156 VAL A CA 1
ATOM 1189 C C . VAL A 1 156 ? -35.593 56.514 41.364 1.00 25.56 156 VAL A C 1
ATOM 1191 O O . VAL A 1 156 ? -35.582 55.423 40.793 1.00 25.56 156 VAL A O 1
ATOM 1194 N N . SER A 1 157 ? -36.361 56.698 42.452 1.00 27.94 157 SER A N 1
ATOM 1195 C CA . SER A 1 157 ? -36.876 55.617 43.326 1.00 27.94 157 SER A CA 1
ATOM 1196 C C . SER A 1 157 ? -38.406 55.561 43.590 1.00 27.94 157 SER A C 1
ATOM 1198 O O . SER A 1 157 ? -39.153 56.452 43.204 1.00 27.94 157 SER A O 1
ATOM 1200 N N . LEU A 1 158 ? -38.806 54.519 44.352 1.00 26.33 158 LEU A N 1
ATOM 1201 C CA . LEU A 1 158 ? -40.019 54.339 45.192 1.00 26.33 158 LEU A CA 1
ATOM 1202 C C . LEU A 1 158 ? -41.341 53.761 44.610 1.00 26.33 158 LEU A C 1
ATOM 1204 O O . LEU A 1 158 ? -42.094 54.408 43.899 1.00 26.33 158 LEU A O 1
ATOM 1208 N N . ALA A 1 159 ? -41.619 52.527 45.065 1.00 29.73 159 ALA A N 1
ATOM 1209 C CA . ALA A 1 159 ? -42.873 51.890 45.523 1.00 29.73 159 ALA A CA 1
ATOM 1210 C C . ALA A 1 159 ? -44.283 52.392 45.121 1.00 29.73 159 ALA A C 1
ATOM 1212 O O . ALA A 1 159 ? -44.608 53.561 45.292 1.00 29.73 159 ALA A O 1
ATOM 1213 N N . THR A 1 160 ? -45.194 51.432 44.853 1.00 26.22 160 THR A N 1
ATOM 1214 C CA . THR A 1 160 ? -46.455 51.125 45.605 1.00 26.22 160 THR A CA 1
ATOM 1215 C C . THR A 1 160 ? -47.124 49.857 45.002 1.00 26.22 160 THR A C 1
ATOM 1217 O O . THR A 1 160 ? -46.699 49.397 43.945 1.00 26.22 160 THR A O 1
ATOM 1220 N N . ALA A 1 161 ? -48.107 49.226 45.666 1.00 30.61 161 ALA A N 1
ATOM 1221 C CA . ALA A 1 161 ? -48.689 47.921 45.291 1.00 30.61 161 ALA A CA 1
ATOM 1222 C C . ALA A 1 161 ? -50.167 47.966 44.827 1.00 30.61 161 ALA A C 1
ATOM 1224 O O . ALA A 1 161 ? -50.936 48.795 45.307 1.00 30.61 161 ALA A O 1
ATOM 1225 N N . SER A 1 162 ? -50.595 47.020 43.970 1.00 24.94 162 SER A N 1
ATOM 1226 C CA . SER A 1 162 ? -51.992 46.515 43.845 1.00 24.94 162 SER A CA 1
ATOM 1227 C C . SER A 1 162 ? -52.109 45.301 42.881 1.00 24.94 162 SER A C 1
ATOM 1229 O O . SER A 1 162 ? -51.142 44.917 42.230 1.00 24.94 162 SER A O 1
ATOM 1231 N N . ARG A 1 163 ? -53.280 44.635 42.869 1.00 31.81 163 ARG A N 1
ATOM 1232 C CA . ARG A 1 163 ? -53.689 43.432 42.076 1.00 31.81 163 ARG A CA 1
ATOM 1233 C C . ARG A 1 163 ? -54.730 43.866 40.989 1.00 31.81 163 ARG A C 1
ATOM 1235 O O . ARG A 1 163 ? -55.018 45.062 41.004 1.00 31.81 163 ARG A O 1
ATOM 1242 N N . PRO A 1 164 ? -55.382 43.016 40.135 1.00 41.88 164 PRO A N 1
ATOM 1243 C CA . PRO A 1 164 ? -55.417 41.531 40.059 1.00 41.88 164 PRO A CA 1
ATOM 1244 C C . PRO A 1 164 ? -55.475 40.858 38.641 1.00 41.88 164 PRO A C 1
ATOM 1246 O O . PRO A 1 164 ? -55.704 41.536 37.658 1.00 41.88 164 PRO A O 1
ATOM 1249 N N . ALA A 1 165 ? -55.396 39.505 38.612 1.00 27.97 165 ALA A N 1
ATOM 1250 C CA . ALA A 1 165 ? -56.070 38.504 37.722 1.00 27.97 165 ALA A CA 1
ATOM 1251 C C . ALA A 1 165 ? -56.015 38.632 36.157 1.00 27.97 165 ALA A C 1
ATOM 1253 O O . ALA A 1 165 ? -55.818 39.710 35.626 1.00 27.97 165 ALA A O 1
ATOM 1254 N N . ALA A 1 166 ? -56.187 37.591 35.317 1.00 28.92 166 ALA A N 1
ATOM 1255 C CA . ALA A 1 166 ? -56.520 36.157 35.480 1.00 28.92 166 ALA A CA 1
ATOM 1256 C C . ALA A 1 166 ? -55.971 35.298 34.296 1.00 28.92 166 ALA A C 1
ATOM 1258 O O . ALA A 1 166 ? -55.657 35.881 33.271 1.00 28.92 166 ALA A O 1
ATOM 1259 N N . GLY A 1 167 ? -55.951 33.951 34.445 1.00 27.03 167 GLY A N 1
ATOM 1260 C CA . GLY A 1 167 ? -56.081 32.849 33.436 1.00 27.03 167 GLY A CA 1
ATOM 1261 C C . GLY A 1 167 ? -55.390 32.906 32.046 1.00 27.03 167 GLY A C 1
ATOM 1262 O O . GLY A 1 167 ? -55.294 33.950 31.430 1.00 27.03 167 GLY A O 1
ATOM 1263 N N . VAL A 1 168 ? -54.957 31.812 31.398 1.00 31.61 168 VAL A N 1
ATOM 1264 C CA . VAL A 1 168 ? -55.147 30.340 31.536 1.00 31.61 168 VAL A CA 1
ATOM 1265 C C . VAL A 1 168 ? -53.934 29.666 30.830 1.00 31.61 168 VAL A C 1
ATOM 1267 O O . VAL A 1 168 ? -53.376 30.266 29.921 1.00 31.61 168 VAL A O 1
ATOM 1270 N N . GLY A 1 169 ? -53.435 28.455 31.122 1.00 29.53 169 GLY A N 1
ATOM 1271 C CA . GLY A 1 169 ? -53.830 27.432 32.105 1.00 29.53 169 GLY A CA 1
ATOM 1272 C C . GLY A 1 169 ? -53.867 26.004 31.513 1.00 29.53 169 GLY A C 1
ATOM 1273 O O . GLY A 1 169 ? -54.931 25.397 31.467 1.00 29.53 169 GLY A O 1
ATOM 1274 N N . HIS A 1 170 ? -52.732 25.472 31.030 1.00 31.69 170 HIS A N 1
ATOM 1275 C CA . HIS A 1 170 ? -52.652 24.157 30.358 1.00 31.69 170 HIS A CA 1
ATOM 1276 C C . HIS A 1 170 ? -52.842 22.940 31.289 1.00 31.69 170 HIS A C 1
ATOM 1278 O O . HIS A 1 170 ? -52.459 22.952 32.459 1.00 31.69 170 HIS A O 1
ATOM 1284 N N . ALA A 1 171 ? -53.406 21.859 30.740 1.00 29.80 171 ALA A N 1
ATOM 1285 C CA . ALA A 1 171 ? -53.827 20.680 31.494 1.00 29.80 171 ALA A CA 1
ATOM 1286 C C . ALA A 1 171 ? -52.677 19.720 31.860 1.00 29.80 171 ALA A C 1
ATOM 1288 O O . ALA A 1 171 ? -52.038 19.127 30.991 1.00 29.80 171 ALA A O 1
ATOM 1289 N N . ARG A 1 172 ? -52.501 19.465 33.163 1.00 30.28 172 ARG A N 1
ATOM 1290 C CA . ARG A 1 172 ? -51.848 18.244 33.661 1.00 30.28 172 ARG A CA 1
ATOM 1291 C C . ARG A 1 172 ? -52.858 17.098 33.641 1.00 30.28 172 ARG A C 1
ATOM 1293 O O . ARG A 1 172 ? -53.897 17.200 34.290 1.00 30.28 172 ARG A O 1
ATOM 1300 N N . CYS A 1 173 ? -52.525 15.983 32.994 1.00 26.89 173 CYS A N 1
ATOM 1301 C CA . CYS A 1 173 ? -53.230 14.724 33.237 1.00 26.89 173 CYS A CA 1
ATOM 1302 C C . CYS A 1 173 ? -52.833 14.191 34.619 1.00 26.89 173 CYS A C 1
ATOM 1304 O O . CYS A 1 173 ? -51.864 13.444 34.744 1.00 26.89 173 CYS A O 1
ATOM 1306 N N . LEU A 1 174 ? -53.569 14.577 35.666 1.00 25.02 174 LEU A N 1
ATOM 1307 C CA . LEU A 1 174 ? -53.506 13.839 36.922 1.00 25.02 174 LEU A CA 1
ATOM 1308 C C . LEU A 1 174 ? -54.050 12.432 36.666 1.00 25.02 174 LEU A C 1
ATOM 1310 O O . LEU A 1 174 ? -55.252 12.255 36.461 1.00 25.02 174 LEU A O 1
ATOM 1314 N N . VAL A 1 175 ? -53.184 11.425 36.788 1.00 28.50 175 VAL A N 1
ATOM 1315 C CA . VAL A 1 175 ? -53.640 10.142 37.321 1.00 28.50 175 VAL A CA 1
ATOM 1316 C C . VAL A 1 175 ? -54.142 10.459 38.722 1.00 28.50 175 VAL A C 1
ATOM 1318 O O . VAL A 1 175 ? -53.349 10.714 39.627 1.00 28.50 175 VAL A O 1
ATOM 1321 N N . VAL A 1 176 ? -55.464 10.539 38.879 1.00 23.25 176 VAL A N 1
ATOM 1322 C CA . VAL A 1 176 ? -56.086 10.708 40.192 1.00 23.25 176 VAL A CA 1
ATOM 1323 C C . VAL A 1 176 ? -55.588 9.543 41.046 1.00 23.25 176 VAL A C 1
ATOM 1325 O O . VAL A 1 176 ? -55.874 8.395 40.684 1.00 23.25 176 VAL A O 1
ATOM 1328 N N . PRO A 1 177 ? -54.836 9.783 42.139 1.00 29.28 177 PRO A N 1
ATOM 1329 C CA . PRO A 1 177 ? -54.500 8.698 43.038 1.00 29.28 177 PRO A CA 1
ATOM 1330 C C . PRO A 1 177 ? -55.828 8.110 43.489 1.00 29.28 177 PRO A C 1
ATOM 1332 O O . PRO A 1 177 ? -56.716 8.851 43.920 1.00 29.28 177 PRO A O 1
ATOM 1335 N N . ARG A 1 178 ? -55.991 6.788 43.355 1.00 28.97 178 ARG A N 1
ATOM 1336 C CA . ARG A 1 178 ? -57.118 6.091 43.976 1.00 28.97 178 ARG A CA 1
ATOM 1337 C C . ARG A 1 178 ? -57.037 6.454 45.449 1.00 28.97 178 ARG A C 1
ATOM 1339 O O . ARG A 1 178 ? -56.121 5.991 46.130 1.00 28.97 178 ARG A O 1
ATOM 1346 N N . THR A 1 179 ? -57.922 7.347 45.893 1.00 29.62 179 THR A N 1
ATOM 1347 C CA . THR A 1 179 ? -57.937 7.816 47.272 1.00 29.62 179 THR A CA 1
ATOM 1348 C C . THR A 1 179 ? -57.955 6.573 48.134 1.00 29.62 179 THR A C 1
ATOM 1350 O O . THR A 1 179 ? -58.761 5.674 47.875 1.00 29.62 179 THR A O 1
ATOM 1353 N N . ALA A 1 180 ? -57.012 6.480 49.081 1.00 34.56 180 ALA A N 1
ATOM 1354 C CA . ALA A 1 180 ? -56.993 5.378 50.032 1.00 34.56 180 ALA A CA 1
ATOM 1355 C C . ALA A 1 180 ? -58.413 5.289 50.576 1.00 34.56 180 ALA A C 1
ATOM 1357 O O . ALA A 1 180 ? -58.920 6.276 51.119 1.00 34.56 180 ALA A O 1
ATOM 1358 N N . SER A 1 181 ? -59.104 4.188 50.267 1.00 34.62 181 SER A N 1
ATOM 1359 C CA . SER A 1 181 ? -60.547 4.099 50.444 1.00 34.62 181 SER A CA 1
ATOM 1360 C C . SER A 1 181 ? -60.787 3.854 51.918 1.00 34.62 181 SER A C 1
ATOM 1362 O O . SER A 1 181 ? -61.050 2.721 52.324 1.00 34.62 181 SER A O 1
ATOM 1364 N N . MET A 1 182 ? -60.598 4.918 52.708 1.00 39.56 182 MET A N 1
ATOM 1365 C CA . MET A 1 182 ? -60.687 4.912 54.151 1.00 39.56 182 MET A CA 1
ATOM 1366 C C . MET A 1 182 ? -61.991 4.226 54.481 1.00 39.56 182 MET A C 1
ATOM 1368 O O . MET A 1 182 ? -63.066 4.756 54.194 1.00 39.56 182 MET A O 1
ATOM 1372 N N . SER A 1 183 ? -61.885 3.036 55.067 1.00 47.69 183 SER A N 1
ATOM 1373 C CA . SER A 1 183 ? -63.039 2.279 55.523 1.00 47.69 183 SER A CA 1
ATOM 1374 C C . SER A 1 183 ? -63.596 2.923 56.793 1.00 47.69 183 SER A C 1
ATOM 1376 O O . SER A 1 183 ? -63.613 2.327 57.871 1.00 47.69 183 SER A O 1
ATOM 1378 N N . ALA A 1 184 ? -64.024 4.177 56.662 1.00 53.53 184 ALA A N 1
ATOM 1379 C CA . ALA A 1 184 ? -64.913 4.836 57.581 1.00 53.53 184 ALA A CA 1
ATOM 1380 C C . ALA A 1 184 ? -66.211 4.031 57.570 1.00 53.53 184 ALA A C 1
ATOM 1382 O O . ALA A 1 184 ? -66.953 4.023 56.586 1.00 53.53 184 ALA A O 1
ATOM 1383 N N . ILE A 1 185 ? -66.450 3.311 58.665 1.00 56.53 185 ILE A N 1
ATOM 1384 C CA . ILE A 1 185 ? -67.722 2.642 58.912 1.00 56.53 185 ILE A CA 1
ATOM 1385 C C . ILE A 1 185 ? -68.805 3.731 58.793 1.00 56.53 185 ILE A C 1
ATOM 1387 O O . ILE A 1 185 ? -68.728 4.721 59.527 1.00 56.53 185 ILE A O 1
ATOM 1391 N N . PRO A 1 186 ? -69.762 3.627 57.852 1.00 57.03 186 PRO A N 1
ATOM 1392 C CA . PRO A 1 186 ? -70.669 4.728 57.561 1.00 57.03 186 PRO A CA 1
ATOM 1393 C C . PRO A 1 186 ? -71.518 5.036 58.795 1.00 57.03 186 PRO A C 1
ATOM 1395 O O . PRO A 1 186 ? -72.189 4.154 59.329 1.00 57.03 186 PRO A O 1
ATOM 1398 N N . ALA A 1 187 ? -71.511 6.298 59.235 1.00 56.88 187 ALA A N 1
ATOM 1399 C CA . ALA A 1 187 ? -72.073 6.715 60.526 1.00 56.88 187 ALA A CA 1
ATOM 1400 C C . ALA A 1 187 ? -73.577 6.405 60.711 1.00 56.88 187 ALA A C 1
ATOM 1402 O O . ALA A 1 187 ? -74.070 6.400 61.833 1.00 56.88 187 ALA A O 1
ATOM 1403 N N . ASN A 1 188 ? -74.298 6.094 59.628 1.00 56.84 188 ASN A N 1
ATOM 1404 C CA . ASN A 1 188 ? -75.711 5.709 59.623 1.00 56.84 188 ASN A CA 1
ATOM 1405 C C . ASN A 1 188 ? -75.941 4.183 59.518 1.00 56.84 188 ASN A C 1
ATOM 1407 O O . ASN A 1 188 ? -76.854 3.735 58.825 1.00 56.84 188 ASN A O 1
ATOM 1411 N N . LEU A 1 189 ? -75.161 3.363 60.238 1.00 55.53 189 LEU A N 1
ATOM 1412 C CA . LEU A 1 189 ? -75.447 1.920 60.384 1.00 55.53 189 LEU A CA 1
ATOM 1413 C C . LEU A 1 189 ? -76.812 1.621 61.044 1.00 55.53 189 LEU A C 1
ATOM 1415 O O . LEU A 1 189 ? -77.344 0.529 60.869 1.00 55.53 189 LEU A O 1
ATOM 1419 N N . ALA A 1 190 ? -77.418 2.584 61.746 1.00 59.31 190 ALA A N 1
ATOM 1420 C CA . ALA A 1 190 ? -78.661 2.430 62.515 1.00 59.31 190 ALA A CA 1
ATOM 1421 C C . ALA A 1 190 ? -79.951 2.167 61.692 1.00 59.31 190 ALA A C 1
ATOM 1423 O O . ALA A 1 190 ? -81.048 2.221 62.243 1.00 59.31 190 ALA A O 1
ATOM 1424 N N . ARG A 1 191 ? -79.857 1.916 60.377 1.00 58.97 191 ARG A N 1
ATOM 1425 C CA . ARG A 1 191 ? -81.004 1.599 59.494 1.00 58.97 191 ARG A CA 1
ATOM 1426 C C . ARG A 1 191 ? -80.790 0.370 58.596 1.00 58.97 191 ARG A C 1
ATOM 1428 O O . ARG A 1 191 ? -81.496 0.207 57.604 1.00 58.97 191 ARG A O 1
ATOM 1435 N N . VAL A 1 192 ? -79.834 -0.502 58.923 1.00 61.34 192 VAL A N 1
ATOM 1436 C CA . VAL A 1 192 ? -79.570 -1.755 58.190 1.00 61.34 192 VAL A CA 1
ATOM 1437 C C . VAL A 1 192 ? -79.518 -2.962 59.128 1.00 61.34 192 VAL A C 1
ATOM 1439 O O . VAL A 1 192 ? -79.207 -2.833 60.305 1.00 61.34 192 VAL A O 1
ATOM 1442 N N . SER A 1 193 ? -79.834 -4.153 58.606 1.00 75.31 193 SER A N 1
ATOM 1443 C CA . SER A 1 193 ? -79.857 -5.392 59.402 1.00 75.31 193 SER A CA 1
ATOM 1444 C C . SER A 1 193 ? -78.496 -5.724 60.039 1.00 75.31 193 SER A C 1
ATOM 1446 O O . SER A 1 193 ? -77.451 -5.511 59.419 1.00 75.31 193 SER A O 1
ATOM 1448 N N . ASN A 1 194 ? -78.502 -6.335 61.233 1.00 70.69 194 ASN A N 1
ATOM 1449 C CA . ASN A 1 194 ? -77.279 -6.711 61.963 1.00 70.69 194 ASN A CA 1
ATOM 1450 C C . ASN A 1 194 ? -76.302 -7.557 61.127 1.00 70.69 194 ASN A C 1
ATOM 1452 O O . ASN A 1 194 ? -75.090 -7.368 61.221 1.00 70.69 194 ASN A O 1
ATOM 1456 N N . LEU A 1 195 ? -76.807 -8.450 60.265 1.00 76.31 195 LEU A N 1
ATOM 1457 C CA . LEU A 1 195 ? -75.970 -9.256 59.369 1.00 76.31 195 LEU A CA 1
ATOM 1458 C C . LEU A 1 195 ? -75.219 -8.390 58.342 1.00 76.31 195 LEU A C 1
ATOM 1460 O O . LEU A 1 195 ? -74.062 -8.670 58.031 1.00 76.31 195 LEU A O 1
ATOM 1464 N N . LEU A 1 196 ? -75.854 -7.333 57.827 1.00 77.50 196 LEU A N 1
ATOM 1465 C CA . LEU A 1 196 ? -75.219 -6.391 56.907 1.00 77.50 196 LEU A CA 1
ATOM 1466 C C . LEU A 1 196 ? -74.237 -5.470 57.647 1.00 77.50 196 LEU A C 1
ATOM 1468 O O . LEU A 1 196 ? -73.115 -5.294 57.179 1.00 77.50 196 LEU A O 1
ATOM 1472 N N . ALA A 1 197 ? -74.605 -4.963 58.828 1.00 72.56 197 ALA A N 1
ATOM 1473 C CA . ALA A 1 197 ? -73.721 -4.146 59.664 1.00 72.56 197 ALA A CA 1
ATOM 1474 C C . ALA A 1 197 ? -72.435 -4.899 60.065 1.00 72.56 197 ALA A C 1
ATOM 1476 O O . ALA A 1 197 ? -71.332 -4.383 59.881 1.00 72.56 197 ALA A O 1
ATOM 1477 N N . SER A 1 198 ? -72.562 -6.151 60.519 1.00 75.88 198 SER A N 1
ATOM 1478 C CA . SER A 1 198 ? -71.425 -7.021 60.854 1.00 75.88 198 SER A CA 1
ATOM 1479 C C . SER A 1 198 ? -70.532 -7.303 59.638 1.00 75.88 198 SER A C 1
ATOM 1481 O O . SER A 1 198 ? -69.310 -7.175 59.729 1.00 75.88 198 SER A O 1
ATOM 1483 N N . ARG A 1 199 ? -71.119 -7.600 58.467 1.00 80.88 199 ARG A N 1
ATOM 1484 C CA . ARG A 1 199 ? -70.361 -7.795 57.216 1.00 80.88 199 ARG A CA 1
ATOM 1485 C C . ARG A 1 199 ? -69.618 -6.533 56.768 1.00 80.88 199 ARG A C 1
ATOM 1487 O O . ARG A 1 199 ? -68.495 -6.653 56.288 1.00 80.88 199 ARG A O 1
ATOM 1494 N N . ILE A 1 200 ? -70.201 -5.345 56.947 1.00 80.19 200 ILE A N 1
ATOM 1495 C CA . ILE A 1 200 ? -69.541 -4.062 56.651 1.00 80.19 200 ILE A CA 1
ATOM 1496 C C . ILE A 1 200 ? -68.357 -3.834 57.604 1.00 80.19 200 ILE A C 1
ATOM 1498 O O . ILE A 1 200 ? -67.263 -3.519 57.139 1.00 80.19 200 ILE A O 1
ATOM 1502 N N . ALA A 1 201 ? -68.536 -4.053 58.910 1.00 77.31 201 ALA A N 1
ATOM 1503 C CA . ALA A 1 201 ? -67.473 -3.885 59.905 1.00 77.31 201 ALA A CA 1
ATOM 1504 C C . ALA A 1 201 ? -66.298 -4.862 59.691 1.00 77.31 201 ALA A C 1
ATOM 1506 O O . ALA A 1 201 ? -65.143 -4.438 59.632 1.00 77.31 201 ALA A O 1
ATOM 1507 N N . LEU A 1 202 ? -66.584 -6.154 59.487 1.00 82.62 202 LEU A N 1
ATOM 1508 C CA . LEU A 1 202 ? -65.572 -7.174 59.173 1.00 82.62 202 LEU A CA 1
ATOM 1509 C C . LEU A 1 202 ? -64.888 -6.910 57.825 1.00 82.62 202 LEU A C 1
ATOM 1511 O O . LEU A 1 202 ? -63.669 -7.056 57.709 1.00 82.62 202 LEU A O 1
ATOM 1515 N N . GLY A 1 203 ? -65.650 -6.470 56.819 1.00 84.81 203 GLY A N 1
ATOM 1516 C CA . GLY A 1 203 ? -65.115 -6.011 55.539 1.00 84.81 203 GLY A CA 1
ATOM 1517 C C . GLY A 1 203 ? -64.091 -4.893 55.734 1.00 84.81 203 GLY A C 1
ATOM 1518 O O . GLY A 1 203 ? -62.968 -5.011 55.243 1.00 84.81 203 GLY A O 1
ATOM 1519 N N . GLY A 1 204 ? -64.441 -3.881 56.531 1.00 83.56 204 GLY A N 1
ATOM 1520 C CA . GLY A 1 204 ? -63.574 -2.754 56.865 1.00 83.56 204 GLY A CA 1
ATOM 1521 C C . GLY A 1 204 ? -62.304 -3.144 57.615 1.00 83.56 204 GLY A C 1
ATOM 1522 O O . GLY A 1 204 ? -61.213 -2.855 57.131 1.00 83.56 204 GLY A O 1
ATOM 1523 N N . ILE A 1 205 ? -62.422 -3.882 58.726 1.00 86.94 205 ILE A N 1
ATOM 1524 C CA . ILE A 1 205 ? -61.269 -4.387 59.499 1.00 86.94 205 ILE A CA 1
ATOM 1525 C C . ILE A 1 205 ? -60.332 -5.208 58.601 1.00 86.94 205 ILE A C 1
ATOM 1527 O O . ILE A 1 205 ? -59.117 -5.008 58.614 1.00 86.94 205 ILE A O 1
ATOM 1531 N N . SER A 1 206 ? -60.883 -6.095 57.763 1.00 87.81 206 SER A N 1
ATOM 1532 C CA . SER A 1 206 ? -60.074 -6.882 56.825 1.00 87.81 206 SER A CA 1
ATOM 1533 C C . SER A 1 206 ? -59.387 -6.019 55.760 1.00 87.81 206 SER A C 1
ATOM 1535 O O . SER A 1 206 ? -58.341 -6.414 55.250 1.00 87.81 206 SER A O 1
ATOM 1537 N N . GLY A 1 207 ? -59.969 -4.873 55.393 1.00 89.19 207 GLY A N 1
ATOM 1538 C CA . GLY A 1 207 ? -59.392 -3.893 54.473 1.00 89.19 207 GLY A CA 1
ATOM 1539 C C . GLY A 1 207 ? -58.242 -3.126 55.119 1.00 89.19 207 GLY A C 1
ATOM 1540 O O . GLY A 1 207 ? -57.130 -3.157 54.599 1.00 89.19 207 GLY A O 1
ATOM 1541 N N . THR A 1 208 ? -58.474 -2.533 56.293 1.00 88.19 208 THR A N 1
ATOM 1542 C CA . THR A 1 208 ? -57.450 -1.794 57.048 1.00 88.19 208 THR A CA 1
ATOM 1543 C C . THR A 1 208 ? -56.267 -2.687 57.425 1.00 88.19 208 THR A C 1
ATOM 1545 O O . THR A 1 208 ? -55.132 -2.257 57.259 1.00 88.19 208 THR A O 1
ATOM 1548 N N . ASN A 1 209 ? -56.486 -3.952 57.810 1.00 90.62 209 ASN A N 1
ATOM 1549 C CA . ASN A 1 209 ? -55.390 -4.913 58.016 1.00 90.62 209 ASN A CA 1
ATOM 1550 C C . ASN A 1 209 ? -54.574 -5.175 56.737 1.00 90.62 209 ASN A C 1
ATOM 1552 O O . ASN A 1 209 ? -53.354 -5.295 56.806 1.00 90.62 209 ASN A O 1
ATOM 1556 N N . ARG A 1 210 ? -55.217 -5.248 55.563 1.00 91.94 210 ARG A N 1
ATOM 1557 C CA . ARG A 1 210 ? -54.516 -5.433 54.278 1.00 91.94 210 ARG A CA 1
ATOM 1558 C C . ARG A 1 210 ? -53.712 -4.197 53.869 1.00 91.94 210 ARG A C 1
ATOM 1560 O O . ARG A 1 210 ? -52.607 -4.362 53.361 1.00 91.94 210 ARG A O 1
ATOM 1567 N N . GLU A 1 211 ? -54.218 -2.987 54.107 1.00 90.00 211 GLU A N 1
ATOM 1568 C CA . GLU A 1 211 ? -53.432 -1.760 53.904 1.00 90.00 211 GLU A CA 1
ATOM 1569 C C . GLU A 1 211 ? -52.284 -1.637 54.913 1.00 90.00 211 GLU A C 1
ATOM 1571 O O . GLU A 1 211 ? -51.166 -1.349 54.501 1.00 90.00 211 GLU A O 1
ATOM 1576 N N . LEU A 1 212 ? -52.517 -1.920 56.201 1.00 92.69 212 LEU A N 1
ATOM 1577 C CA . LEU A 1 212 ? -51.486 -1.876 57.245 1.00 92.69 212 LEU A CA 1
ATOM 1578 C C . LEU A 1 212 ? -50.317 -2.815 56.911 1.00 92.69 212 LEU A C 1
ATOM 1580 O O . LEU A 1 212 ? -49.167 -2.385 56.919 1.00 92.69 212 LEU A O 1
ATOM 1584 N N . LEU A 1 213 ? -50.616 -4.068 56.547 1.00 92.00 213 LEU A N 1
ATOM 1585 C CA . LEU A 1 213 ? -49.613 -5.050 56.123 1.00 92.00 213 LEU A CA 1
ATOM 1586 C C . LEU A 1 213 ? -48.892 -4.625 54.835 1.00 92.00 213 LEU A C 1
ATOM 1588 O O . LEU A 1 213 ? -47.685 -4.822 54.726 1.00 92.00 213 LEU A O 1
ATOM 1592 N N . ARG A 1 214 ? -49.590 -4.012 53.867 1.00 90.94 214 ARG A N 1
ATOM 1593 C CA . ARG A 1 214 ? -48.947 -3.498 52.647 1.00 90.94 214 ARG A CA 1
ATOM 1594 C C . ARG A 1 214 ? -48.000 -2.340 52.959 1.00 90.94 214 ARG A C 1
ATOM 1596 O O . ARG A 1 214 ? -46.871 -2.365 52.485 1.00 90.94 214 ARG A O 1
ATOM 1603 N N . THR A 1 215 ? -48.399 -1.380 53.790 1.00 91.56 215 THR A N 1
ATOM 1604 C CA . THR A 1 215 ? -47.513 -0.276 54.195 1.00 91.56 215 THR A CA 1
ATOM 1605 C C . THR A 1 215 ? -46.377 -0.743 55.106 1.00 91.56 215 THR A C 1
ATOM 1607 O O . THR A 1 215 ? -45.281 -0.204 55.012 1.00 91.56 215 THR A O 1
ATOM 1610 N N . GLN A 1 216 ? -46.563 -1.809 55.891 1.00 92.50 216 GLN A N 1
ATOM 1611 C CA . GLN A 1 216 ? -45.465 -2.479 56.596 1.00 92.50 216 GLN A CA 1
ATOM 1612 C C . GLN A 1 216 ? -44.449 -3.104 55.623 1.00 92.50 216 GLN A C 1
ATOM 1614 O O . GLN A 1 216 ? -43.247 -2.948 55.822 1.00 92.50 216 GLN A O 1
ATOM 1619 N N . VAL A 1 217 ? -44.907 -3.775 54.558 1.00 92.31 217 VAL A N 1
ATOM 1620 C CA . VAL A 1 217 ? -44.023 -4.328 53.513 1.00 92.31 217 VAL A CA 1
ATOM 1621 C C . VAL A 1 217 ? -43.302 -3.215 52.752 1.00 92.31 217 VAL A C 1
ATOM 1623 O O . VAL A 1 217 ? -42.095 -3.319 52.558 1.00 92.31 217 VAL A O 1
ATOM 1626 N N . GLN A 1 218 ? -43.995 -2.130 52.391 1.00 93.31 218 GLN A N 1
ATOM 1627 C CA . GLN A 1 218 ? -43.384 -0.943 51.778 1.00 93.31 218 GLN A CA 1
ATOM 1628 C C . GLN A 1 218 ? -42.273 -0.381 52.687 1.00 93.31 218 GLN A C 1
ATOM 1630 O O . GLN A 1 218 ? -41.117 -0.319 52.280 1.00 93.31 218 GLN A O 1
ATOM 1635 N N . LEU A 1 219 ? -42.576 -0.081 53.957 1.00 93.75 219 LEU A N 1
ATOM 1636 C CA . LEU A 1 219 ? -41.597 0.422 54.937 1.00 93.75 219 LEU A CA 1
ATOM 1637 C C . LEU A 1 219 ? -40.425 -0.545 55.199 1.00 93.75 219 LEU A C 1
ATOM 1639 O O . LEU A 1 219 ? -39.346 -0.096 55.572 1.00 93.75 219 LEU A O 1
ATOM 1643 N N . SER A 1 220 ? -40.623 -1.854 55.012 1.00 93.62 220 SER A N 1
ATOM 1644 C CA . SER A 1 220 ? -39.588 -2.884 55.185 1.00 93.62 220 SER A CA 1
ATOM 1645 C C . SER A 1 220 ? -38.749 -3.157 53.930 1.00 93.62 220 SER A C 1
ATOM 1647 O O . SER A 1 220 ? -37.726 -3.832 54.041 1.00 93.62 220 SER A O 1
ATOM 1649 N N . THR A 1 221 ? -39.186 -2.707 52.753 1.00 92.81 221 THR A N 1
ATOM 1650 C CA . THR A 1 221 ? -38.482 -2.894 51.466 1.00 92.81 221 THR A CA 1
ATOM 1651 C C . THR A 1 221 ? -37.869 -1.598 50.947 1.00 92.81 221 THR A C 1
ATOM 1653 O O . THR A 1 221 ? -36.902 -1.643 50.196 1.00 92.81 221 THR A O 1
ATOM 1656 N N . GLY A 1 222 ? -38.418 -0.449 51.349 1.00 93.19 222 GLY A N 1
ATOM 1657 C CA . GLY A 1 222 ? -38.102 0.854 50.773 1.00 93.19 222 GLY A CA 1
ATOM 1658 C C . GLY A 1 222 ? -38.795 1.121 49.436 1.00 93.19 222 GLY A C 1
ATOM 1659 O O . GLY A 1 222 ? -38.580 2.184 48.862 1.00 93.19 222 GLY A O 1
ATOM 1660 N N . GLU A 1 223 ? -39.644 0.206 48.958 1.00 93.56 223 GLU A N 1
ATOM 1661 C CA . GLU A 1 223 ? -40.318 0.310 47.663 1.00 93.56 223 GLU A CA 1
ATOM 1662 C C . GLU A 1 223 ? -41.777 0.775 47.798 1.00 93.56 223 GLU A C 1
ATOM 1664 O O . GLU A 1 223 ? -42.537 0.348 48.674 1.00 93.56 223 GLU A O 1
ATOM 1669 N N . ARG A 1 224 ? -42.212 1.622 46.864 1.00 91.44 224 ARG A N 1
ATOM 1670 C CA . ARG A 1 224 ? -43.594 2.086 46.686 1.00 91.44 224 ARG A CA 1
ATOM 1671 C C . ARG A 1 224 ? -44.522 0.959 46.230 1.00 91.44 224 ARG A C 1
ATOM 1673 O O . ARG A 1 224 ? -45.706 0.957 46.583 1.00 91.44 224 ARG A O 1
ATOM 1680 N N . PHE A 1 225 ? -44.013 0.002 45.460 1.00 91.12 225 PHE A N 1
ATOM 1681 C CA . PHE A 1 225 ? -44.727 -1.200 45.032 1.00 91.12 225 PHE A CA 1
ATOM 1682 C C . PHE A 1 225 ? -43.755 -2.376 44.904 1.00 91.12 225 PHE A C 1
ATOM 1684 O O . PHE A 1 225 ? -42.667 -2.228 44.373 1.00 91.12 225 PHE A O 1
ATOM 1691 N N . SER A 1 226 ? -44.181 -3.555 45.353 1.00 86.25 226 SER A N 1
ATOM 1692 C CA . SER A 1 226 ? -43.357 -4.778 45.382 1.00 86.25 226 SER A CA 1
ATOM 1693 C C . SER A 1 226 ? -43.749 -5.796 44.301 1.00 86.25 226 SER A C 1
ATOM 1695 O O . SER A 1 226 ? -43.145 -6.862 44.169 1.00 86.25 226 SER A O 1
ATOM 1697 N N . ARG A 1 227 ? -44.840 -5.531 43.565 1.00 88.12 227 ARG A N 1
ATOM 1698 C CA . ARG A 1 227 ? -45.442 -6.452 42.584 1.00 88.12 227 ARG A CA 1
ATOM 1699 C C . ARG A 1 227 ? -46.051 -5.676 41.410 1.00 88.12 227 ARG A C 1
ATOM 1701 O O . ARG A 1 227 ? -46.722 -4.676 41.654 1.00 88.12 227 ARG A O 1
ATOM 1708 N N . PRO A 1 228 ? -45.993 -6.176 40.161 1.00 89.19 228 PRO A N 1
ATOM 1709 C CA . PRO A 1 228 ? -46.648 -5.524 39.016 1.00 89.19 228 PRO A CA 1
ATOM 1710 C C . PRO A 1 228 ? -48.175 -5.358 39.135 1.00 89.19 228 PRO A C 1
ATOM 1712 O O . PRO A 1 228 ? -48.770 -4.549 38.432 1.00 89.19 228 PRO A O 1
ATOM 1715 N N . SER A 1 229 ? -48.827 -6.098 40.038 1.00 88.81 229 SER A N 1
ATOM 1716 C CA . SER A 1 229 ? -50.249 -5.935 40.373 1.00 88.81 229 SER A CA 1
ATOM 1717 C C . SER A 1 229 ? -50.551 -4.736 41.284 1.00 88.81 229 SER A C 1
ATOM 1719 O O . SER A 1 229 ? -51.718 -4.440 41.532 1.00 88.81 229 SER A O 1
ATOM 1721 N N . GLU A 1 230 ? -49.528 -4.102 41.863 1.00 88.75 230 GLU A N 1
ATOM 1722 C CA . GLU A 1 230 ? -49.666 -3.005 42.827 1.00 88.75 230 GLU A CA 1
ATOM 1723 C C . GLU A 1 230 ? -49.602 -1.618 42.181 1.00 88.75 230 GLU A C 1
ATOM 1725 O O . GLU A 1 230 ? -50.295 -0.718 42.661 1.00 88.75 230 GLU A O 1
ATOM 1730 N N . ASP A 1 231 ? -48.827 -1.489 41.101 1.00 91.00 231 ASP A N 1
ATOM 1731 C CA . ASP A 1 231 ? -48.787 -0.377 40.144 1.00 91.00 231 ASP A CA 1
ATOM 1732 C C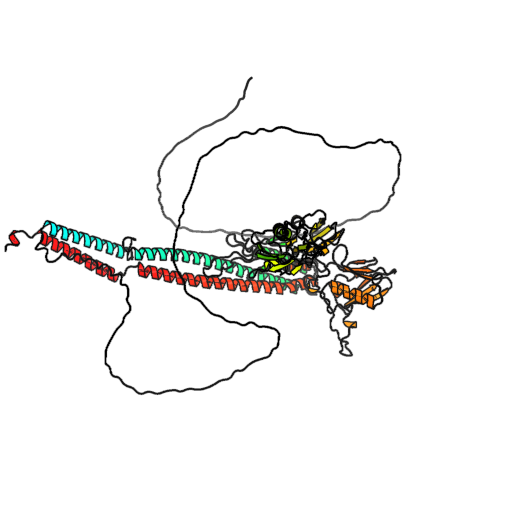 . ASP A 1 231 ? -48.271 -0.926 38.798 1.00 91.00 231 ASP A C 1
ATOM 1734 O O . ASP A 1 231 ? -47.074 -1.145 38.619 1.00 91.00 231 ASP A O 1
ATOM 1738 N N . SER A 1 232 ? -49.171 -1.201 37.847 1.00 91.50 232 SER A N 1
ATOM 1739 C CA . SER A 1 232 ? -48.791 -1.826 36.571 1.00 91.50 232 SER A CA 1
ATOM 1740 C C . SER A 1 232 ? -48.079 -0.873 35.610 1.00 91.50 232 SER A C 1
ATOM 1742 O O . SER A 1 232 ? -47.381 -1.333 34.708 1.00 91.50 232 SER A O 1
ATOM 1744 N N . VAL A 1 233 ? -48.241 0.443 35.786 1.00 92.81 233 VAL A N 1
ATOM 1745 C CA . VAL A 1 233 ? -47.577 1.458 34.954 1.00 92.81 233 VAL A CA 1
ATOM 1746 C C . VAL A 1 233 ? -46.182 1.732 35.507 1.00 92.81 233 VAL A C 1
ATOM 1748 O O . VAL A 1 233 ? -45.210 1.655 34.758 1.00 92.81 233 VAL A O 1
ATOM 1751 N N . GLY A 1 234 ? -46.072 1.946 36.823 1.00 92.81 234 GLY A N 1
ATOM 1752 C CA . GLY A 1 234 ? -44.796 2.066 37.527 1.00 92.81 234 GLY A CA 1
ATOM 1753 C C . GLY A 1 234 ? -43.910 0.839 37.324 1.00 92.81 234 GLY A C 1
ATOM 1754 O O . GLY A 1 234 ? -42.760 0.985 36.921 1.00 92.81 234 GLY A O 1
ATOM 1755 N N . ALA A 1 235 ? -44.450 -0.374 37.488 1.00 92.69 235 ALA A N 1
ATOM 1756 C CA . ALA A 1 235 ? -43.684 -1.601 37.271 1.00 92.69 235 ALA A CA 1
ATOM 1757 C C . ALA A 1 235 ? -43.227 -1.774 35.813 1.00 92.69 235 ALA A C 1
ATOM 1759 O O . ALA A 1 235 ? -42.093 -2.187 35.580 1.00 92.69 235 ALA A O 1
ATOM 1760 N N . SER A 1 236 ? -44.057 -1.423 34.822 1.00 93.69 236 SER A N 1
ATOM 1761 C CA . SER A 1 236 ? -43.640 -1.472 33.412 1.00 93.69 236 SER A CA 1
ATOM 1762 C C . SER A 1 236 ? -42.534 -0.457 33.104 1.00 93.69 236 SER A C 1
ATOM 1764 O O . SER A 1 236 ? -41.617 -0.777 32.348 1.00 93.69 236 SER A O 1
ATOM 1766 N N .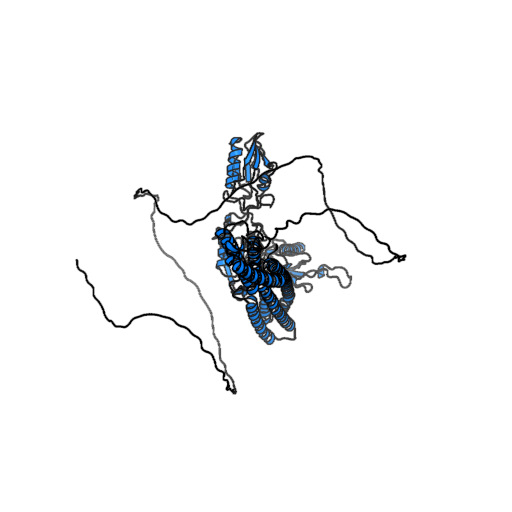 ALA A 1 237 ? -42.591 0.740 33.697 1.00 93.81 237 ALA A N 1
ATOM 1767 C CA . ALA A 1 237 ? -41.540 1.745 33.564 1.00 93.81 237 ALA A CA 1
ATOM 1768 C C . ALA A 1 237 ? -40.232 1.267 34.217 1.00 93.81 237 ALA A C 1
ATOM 1770 O O . ALA A 1 237 ? -39.206 1.209 33.543 1.00 93.81 237 ALA A O 1
ATOM 1771 N N . VAL A 1 238 ? -40.278 0.823 35.479 1.00 95.38 238 VAL A N 1
ATOM 1772 C CA . VAL A 1 238 ? -39.117 0.293 36.221 1.00 95.38 238 VAL A CA 1
ATOM 1773 C C . VAL A 1 238 ? -38.470 -0.896 35.509 1.00 95.38 238 VAL A C 1
ATOM 1775 O O . VAL A 1 238 ? -37.246 -0.963 35.454 1.00 95.38 238 VAL A O 1
ATOM 1778 N N . LEU A 1 239 ? -39.249 -1.799 34.902 1.00 93.56 239 LEU A N 1
ATOM 1779 C CA . LEU A 1 239 ? -38.704 -2.891 34.087 1.00 93.56 239 LEU A CA 1
ATOM 1780 C C . LEU A 1 239 ? -37.951 -2.370 32.853 1.00 93.56 239 LEU A C 1
ATOM 1782 O O . LEU A 1 239 ? -36.827 -2.804 32.616 1.00 93.56 239 LEU A O 1
ATOM 1786 N N . SER A 1 240 ? -38.517 -1.412 32.110 1.00 95.06 240 SER A N 1
ATOM 1787 C CA . SER A 1 240 ? -37.841 -0.822 30.941 1.00 95.06 240 SER A CA 1
ATOM 1788 C C . SER A 1 240 ? -36.577 -0.030 31.307 1.00 95.06 240 SER A C 1
ATOM 1790 O O . SER A 1 240 ? -35.589 -0.077 30.575 1.00 95.06 240 SER A O 1
ATOM 1792 N N . ILE A 1 241 ? -36.577 0.635 32.468 1.00 96.38 241 ILE A N 1
ATOM 1793 C CA . ILE A 1 241 ? -35.421 1.366 33.001 1.00 96.38 241 ILE A CA 1
ATOM 1794 C C . ILE A 1 241 ? -34.341 0.381 33.468 1.00 96.38 241 ILE A C 1
ATOM 1796 O O . ILE A 1 241 ? -33.185 0.540 33.097 1.00 96.38 241 ILE A O 1
ATOM 1800 N N . ASN A 1 242 ? -34.696 -0.684 34.197 1.00 95.56 242 ASN A N 1
ATOM 1801 C CA . ASN A 1 242 ? -33.749 -1.731 34.604 1.00 95.56 242 ASN A CA 1
ATOM 1802 C C . ASN A 1 242 ? -33.117 -2.454 33.403 1.00 95.56 242 ASN A C 1
ATOM 1804 O O . ASN A 1 242 ? -31.927 -2.757 33.434 1.00 95.56 242 ASN A O 1
ATOM 1808 N N . GLU A 1 243 ? -33.878 -2.704 32.332 1.00 95.75 243 GLU A N 1
ATOM 1809 C CA . GLU A 1 243 ? -33.319 -3.238 31.084 1.00 95.75 243 GLU A CA 1
ATOM 1810 C C . GLU A 1 243 ? -32.328 -2.246 30.449 1.00 95.75 243 GLU A C 1
ATOM 1812 O O . GLU A 1 243 ? -31.282 -2.642 29.937 1.00 95.75 243 GLU A O 1
ATOM 1817 N N . SER A 1 244 ? -32.619 -0.944 30.520 1.00 94.25 244 SER A N 1
ATOM 1818 C CA . SER A 1 244 ? -31.727 0.102 30.020 1.00 94.25 244 SER A CA 1
ATOM 1819 C C . SER A 1 244 ? -30.447 0.241 30.8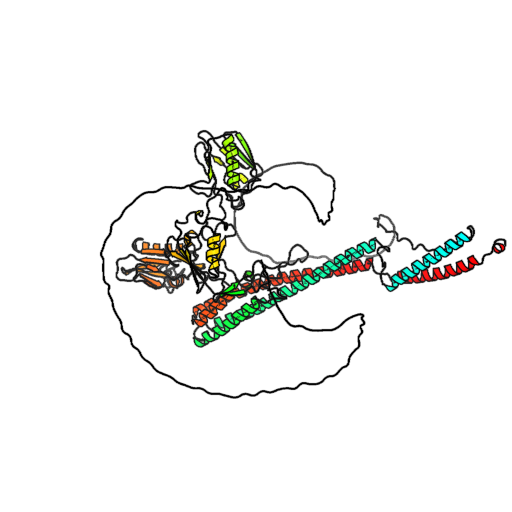47 1.00 94.25 244 SER A C 1
ATOM 1821 O O . SER A 1 244 ? -29.368 0.269 30.261 1.00 94.25 244 SER A O 1
ATOM 1823 N N . ILE A 1 245 ? -30.546 0.226 32.181 1.00 95.69 245 ILE A N 1
ATOM 1824 C CA . ILE A 1 245 ? -29.408 0.160 33.116 1.00 95.69 245 ILE A CA 1
ATOM 1825 C C . ILE A 1 245 ? -28.530 -1.051 32.778 1.00 95.69 245 ILE A C 1
ATOM 1827 O O . ILE A 1 245 ? -27.353 -0.891 32.473 1.00 95.69 245 ILE A O 1
ATOM 1831 N N . GLY A 1 246 ? -29.104 -2.257 32.684 1.00 94.62 246 GLY A N 1
ATOM 1832 C CA . GLY A 1 246 ? -28.343 -3.470 32.353 1.00 94.62 246 GLY A CA 1
ATOM 1833 C C . GLY A 1 246 ? -27.614 -3.406 31.000 1.00 94.62 246 GLY A C 1
ATOM 1834 O O . GLY A 1 246 ? -26.500 -3.922 30.873 1.00 94.62 246 GLY A O 1
ATOM 1835 N N . ARG A 1 247 ? -28.196 -2.729 29.996 1.00 90.88 247 ARG A N 1
ATOM 1836 C CA . ARG A 1 247 ? -27.527 -2.447 28.711 1.00 90.88 247 ARG A CA 1
ATOM 1837 C C . ARG A 1 247 ? -26.391 -1.427 28.861 1.00 90.88 247 ARG A C 1
ATOM 1839 O O . ARG A 1 247 ? -25.328 -1.645 28.279 1.00 90.88 247 ARG A O 1
ATOM 1846 N N . ARG A 1 248 ? -26.575 -0.352 29.639 1.00 90.94 248 ARG A N 1
ATOM 1847 C CA . ARG A 1 248 ? -25.532 0.666 29.878 1.00 90.94 248 ARG A CA 1
ATOM 1848 C C . ARG A 1 248 ? -24.380 0.133 30.701 1.00 90.94 248 ARG A C 1
ATOM 1850 O O . ARG A 1 248 ? -23.243 0.299 30.280 1.00 90.94 248 ARG A O 1
ATOM 1857 N N . GLU A 1 249 ? -24.642 -0.592 31.785 1.00 91.94 249 GLU A N 1
ATOM 1858 C CA . GLU A 1 249 ? -23.595 -1.286 32.536 1.00 91.94 249 GLU A CA 1
ATOM 1859 C C . GLU A 1 249 ? -22.737 -2.167 31.616 1.00 91.94 249 GLU A C 1
ATOM 1861 O O . GLU A 1 249 ? -21.510 -2.175 31.718 1.00 91.94 249 GLU A O 1
ATOM 1866 N N . GLN A 1 250 ? -23.367 -2.913 30.698 1.00 90.94 250 GLN A N 1
ATOM 1867 C CA . GLN A 1 250 ? -22.628 -3.746 29.755 1.00 90.94 250 GLN A CA 1
ATOM 1868 C C . GLN A 1 250 ? -21.819 -2.910 28.760 1.00 90.94 250 GLN A C 1
ATOM 1870 O O . GLN A 1 250 ? -20.691 -3.282 28.441 1.00 90.94 250 GLN A O 1
ATOM 1875 N N . ARG A 1 251 ? -22.346 -1.770 28.304 1.00 89.25 251 ARG A N 1
ATOM 1876 C CA . ARG A 1 251 ? -21.598 -0.841 27.453 1.00 89.25 251 ARG A CA 1
ATOM 1877 C C . ARG A 1 251 ? -20.425 -0.198 28.197 1.00 89.25 251 ARG A C 1
ATOM 1879 O O . ARG A 1 251 ? -19.340 -0.169 27.636 1.00 89.25 251 ARG A O 1
ATOM 1886 N N . VAL A 1 252 ? -20.578 0.211 29.456 1.00 91.19 252 VAL A N 1
ATOM 1887 C CA . VAL A 1 252 ? -19.476 0.711 30.303 1.00 91.19 252 VAL A CA 1
ATOM 1888 C C . VAL A 1 252 ? -18.404 -0.370 30.497 1.00 91.19 252 VAL A C 1
ATOM 1890 O O . VAL A 1 252 ? -17.217 -0.085 30.344 1.00 91.19 252 VAL A O 1
ATOM 1893 N N . ARG A 1 253 ? -18.792 -1.636 30.723 1.00 91.12 253 ARG A N 1
ATOM 1894 C CA . ARG A 1 253 ? -17.850 -2.775 30.752 1.00 91.12 253 ARG A CA 1
ATOM 1895 C C . ARG A 1 253 ? -17.113 -2.958 29.416 1.00 91.12 253 ARG A C 1
ATOM 1897 O O . ARG A 1 253 ? -15.903 -3.170 29.423 1.00 91.12 253 ARG A O 1
ATOM 1904 N N . ASN A 1 254 ? -17.807 -2.843 28.281 1.00 89.25 254 ASN A N 1
ATOM 1905 C CA . ASN A 1 254 ? -17.193 -2.923 26.950 1.00 89.25 254 ASN A CA 1
ATOM 1906 C C . ASN A 1 254 ? -16.239 -1.741 26.677 1.00 89.25 254 ASN A C 1
ATOM 1908 O O . ASN A 1 254 ? -15.159 -1.942 26.125 1.00 89.25 254 ASN A O 1
ATOM 1912 N N . LEU A 1 255 ? -16.618 -0.523 27.079 1.00 92.31 255 LEU A N 1
ATOM 1913 C CA . LEU A 1 255 ? -15.828 0.699 26.906 1.00 92.31 255 LEU A CA 1
ATOM 1914 C C . LEU A 1 255 ? -14.552 0.665 27.753 1.00 92.31 255 LEU A C 1
ATOM 1916 O O . LEU A 1 255 ? -13.480 0.895 27.212 1.00 92.31 255 LEU A O 1
ATOM 1920 N N . SER A 1 256 ? -14.630 0.268 29.025 1.00 92.62 256 SER A N 1
ATOM 1921 C CA . SER A 1 256 ? -13.441 0.083 29.873 1.00 92.62 256 SER A CA 1
ATOM 1922 C C . SER A 1 256 ? -12.510 -1.022 29.340 1.00 92.62 256 SER A C 1
ATOM 1924 O O . SER A 1 256 ? -11.285 -0.893 29.379 1.00 92.62 256 SER A O 1
ATOM 1926 N N . ALA A 1 257 ? -13.063 -2.095 28.758 1.00 91.06 257 ALA A N 1
ATOM 1927 C CA . ALA A 1 257 ? -12.253 -3.115 28.093 1.00 91.06 257 ALA A CA 1
ATOM 1928 C C . ALA A 1 257 ? -11.513 -2.567 26.854 1.00 91.06 257 ALA A C 1
ATOM 1930 O O . ALA A 1 257 ? -10.355 -2.939 26.642 1.00 91.06 257 ALA A O 1
ATOM 1931 N N . ALA A 1 258 ? -12.162 -1.685 26.082 1.00 92.50 258 ALA A N 1
ATOM 1932 C CA . ALA A 1 258 ? -11.604 -0.993 24.918 1.00 92.50 258 ALA A CA 1
ATOM 1933 C C . ALA A 1 258 ? -10.550 0.064 25.297 1.00 92.50 258 ALA A C 1
ATOM 1935 O O . ALA A 1 258 ? -9.488 0.100 24.683 1.00 92.50 258 ALA A O 1
ATOM 1936 N N . GLU A 1 259 ? -10.809 0.867 26.329 1.00 94.12 259 GLU A N 1
ATOM 1937 C CA . GLU A 1 259 ? -9.897 1.866 26.906 1.00 94.12 259 GLU A CA 1
ATOM 1938 C C . GLU A 1 259 ? -8.555 1.218 27.261 1.00 94.12 259 GLU A C 1
ATOM 1940 O O . GLU A 1 259 ? -7.545 1.478 26.612 1.00 94.12 259 GLU A O 1
ATOM 1945 N N . SER A 1 260 ? -8.570 0.213 28.141 1.00 93.50 260 SER A N 1
ATOM 1946 C CA . SER A 1 260 ? -7.350 -0.502 28.531 1.00 93.50 260 SER A CA 1
ATOM 1947 C C . SER A 1 260 ? -6.719 -1.356 27.419 1.00 93.50 260 SER A C 1
ATOM 1949 O O . SER A 1 260 ? -5.617 -1.879 27.596 1.00 93.50 260 SER A O 1
ATOM 1951 N N . MET A 1 261 ? -7.398 -1.553 26.283 1.00 93.62 261 MET A N 1
ATOM 1952 C CA . MET A 1 261 ? -6.799 -2.142 25.079 1.00 93.62 261 MET A CA 1
ATOM 1953 C C . MET A 1 261 ? -6.004 -1.085 24.301 1.00 93.62 261 MET A C 1
ATOM 1955 O O . MET A 1 261 ? -4.879 -1.352 23.889 1.00 93.62 261 MET A O 1
ATOM 1959 N N . LEU A 1 262 ? -6.547 0.127 24.171 1.00 95.31 262 LEU A N 1
ATOM 1960 C CA . LEU A 1 262 ? -5.868 1.272 23.564 1.00 95.31 262 LEU A CA 1
ATOM 1961 C C . LEU A 1 262 ? -4.675 1.737 24.417 1.00 95.31 262 LEU A C 1
ATOM 1963 O O . LEU A 1 262 ? -3.607 1.976 23.860 1.00 95.31 262 LEU A O 1
ATOM 1967 N N . ASP A 1 263 ? -4.791 1.734 25.749 1.00 95.75 263 ASP A N 1
ATOM 1968 C CA . ASP A 1 263 ? -3.665 1.987 26.668 1.00 95.75 263 ASP A CA 1
ATOM 1969 C C . ASP A 1 263 ? -2.527 0.971 26.471 1.00 95.75 263 ASP A C 1
ATOM 1971 O O . ASP A 1 263 ? -1.342 1.309 26.511 1.00 95.75 263 ASP A O 1
ATOM 1975 N N . SER A 1 264 ? -2.886 -0.294 26.215 1.00 95.19 264 SER A N 1
ATOM 1976 C CA . SER A 1 264 ? -1.919 -1.357 25.910 1.00 95.19 264 SER A CA 1
ATOM 1977 C C . SER A 1 264 ? -1.234 -1.129 24.558 1.00 95.19 264 SER A C 1
ATOM 1979 O O . SER A 1 264 ? -0.081 -1.520 24.387 1.00 95.19 264 SER A O 1
ATOM 1981 N N . ILE A 1 265 ? -1.904 -0.478 23.602 1.00 96.06 265 ILE A N 1
ATOM 1982 C CA . ILE A 1 265 ? -1.309 -0.087 22.317 1.00 96.06 265 ILE A CA 1
ATOM 1983 C C . ILE A 1 265 ? -0.382 1.121 22.494 1.00 96.06 265 ILE A C 1
ATOM 1985 O O . ILE A 1 265 ? 0.752 1.048 22.028 1.00 96.06 265 ILE A O 1
ATOM 1989 N N . ASP A 1 266 ? -0.801 2.193 23.177 1.00 96.62 266 ASP A N 1
ATOM 1990 C CA . ASP A 1 266 ? 0.045 3.388 23.349 1.00 96.62 266 ASP A CA 1
ATOM 1991 C C . ASP A 1 266 ? 1.322 3.088 24.144 1.00 96.62 266 ASP A C 1
ATOM 1993 O O . ASP A 1 266 ? 2.412 3.460 23.713 1.00 96.62 266 ASP A O 1
ATOM 1997 N N . SER A 1 267 ? 1.211 2.335 25.243 1.00 96.19 267 SER A N 1
ATOM 1998 C CA . SER A 1 267 ? 2.380 1.866 26.002 1.00 96.19 267 SER A CA 1
ATOM 1999 C C . SER A 1 267 ? 3.314 1.007 25.145 1.00 96.19 267 SER A C 1
ATOM 2001 O O . SER A 1 267 ? 4.517 1.240 25.135 1.00 96.19 267 SER A O 1
ATOM 2003 N N . SER A 1 268 ? 2.779 0.090 24.332 1.00 96.56 268 SER A N 1
ATOM 2004 C CA . SER A 1 268 ? 3.601 -0.687 23.393 1.00 96.56 268 SER A CA 1
ATOM 2005 C C . SER A 1 268 ? 4.301 0.199 22.362 1.00 96.56 268 SER A C 1
ATOM 2007 O O . SER A 1 268 ? 5.492 0.027 22.123 1.00 96.56 268 SER A O 1
ATOM 2009 N N . LEU A 1 269 ? 3.597 1.169 21.772 1.00 96.75 269 LEU A N 1
ATOM 2010 C CA . LEU A 1 269 ? 4.192 2.131 20.842 1.00 96.75 269 LEU A CA 1
ATOM 2011 C C . LEU A 1 269 ? 5.244 3.017 21.524 1.00 96.75 269 LEU A C 1
ATOM 2013 O O . LEU A 1 269 ? 6.213 3.397 20.870 1.00 96.75 269 LEU A O 1
ATOM 2017 N N . ASN A 1 270 ? 5.095 3.324 22.816 1.00 96.94 270 ASN A N 1
ATOM 2018 C CA . ASN A 1 270 ? 6.109 4.015 23.609 1.00 96.94 270 ASN A CA 1
ATOM 2019 C C . ASN A 1 270 ? 7.378 3.162 23.758 1.00 96.94 270 ASN A C 1
ATOM 2021 O O . ASN A 1 270 ? 8.445 3.622 23.362 1.00 96.94 270 ASN A O 1
ATOM 2025 N N . ASP A 1 271 ? 7.253 1.914 24.226 1.00 97.19 271 ASP A N 1
ATOM 2026 C CA . ASP A 1 271 ? 8.381 0.974 24.360 1.00 97.19 271 ASP A CA 1
ATOM 2027 C C . ASP A 1 271 ? 9.144 0.814 23.025 1.00 97.19 271 ASP A C 1
ATOM 2029 O O . ASP A 1 271 ? 10.375 0.818 22.971 1.00 97.19 271 ASP A O 1
ATOM 2033 N N . ILE A 1 272 ? 8.398 0.715 21.917 1.00 96.69 272 ILE A N 1
ATOM 2034 C CA . ILE A 1 272 ? 8.939 0.629 20.554 1.00 96.69 272 ILE A CA 1
ATOM 2035 C C . ILE A 1 272 ? 9.650 1.934 20.158 1.00 96.69 272 ILE A C 1
ATOM 2037 O O . ILE A 1 272 ? 10.725 1.889 19.562 1.00 96.69 272 ILE A O 1
ATOM 2041 N N . THR A 1 273 ? 9.081 3.096 20.491 1.00 97.25 273 THR A N 1
ATOM 2042 C CA . THR A 1 273 ? 9.681 4.411 20.204 1.00 97.25 273 THR A CA 1
ATOM 2043 C C . THR A 1 273 ? 11.025 4.569 20.917 1.00 97.25 273 THR A C 1
ATOM 2045 O O . THR A 1 273 ? 11.992 5.010 20.297 1.00 97.25 273 THR A O 1
ATOM 2048 N N . GLU A 1 274 ? 11.115 4.165 22.185 1.00 97.69 274 GLU A N 1
ATOM 2049 C CA . GLU A 1 274 ? 12.356 4.209 22.970 1.00 97.69 274 GLU A CA 1
ATOM 2050 C C . GLU A 1 274 ? 13.424 3.262 22.392 1.00 97.69 274 GLU A C 1
ATOM 2052 O O . GLU A 1 274 ? 14.559 3.686 22.162 1.00 97.69 274 GLU A O 1
ATOM 2057 N N . LEU A 1 275 ? 13.049 2.028 22.029 1.00 97.69 275 LEU A N 1
ATOM 2058 C CA . LEU A 1 275 ? 13.954 1.065 21.386 1.00 97.69 275 LEU A CA 1
ATOM 2059 C C . LEU A 1 275 ? 14.524 1.584 20.052 1.00 97.69 275 LEU A C 1
ATOM 2061 O O . LEU A 1 275 ? 15.701 1.381 19.755 1.00 97.69 275 LEU A O 1
ATOM 2065 N N . ILE A 1 276 ? 13.722 2.282 19.243 1.00 97.12 276 ILE A N 1
ATOM 2066 C CA . ILE A 1 276 ? 14.188 2.842 17.963 1.00 97.12 276 ILE A CA 1
ATOM 2067 C C . ILE A 1 276 ? 15.054 4.095 18.157 1.00 97.12 276 ILE A C 1
ATOM 2069 O O . ILE A 1 276 ? 16.000 4.301 17.393 1.00 97.12 276 ILE A O 1
ATOM 2073 N N . GLN A 1 277 ? 14.830 4.885 19.211 1.00 97.12 277 GLN A N 1
ATOM 2074 C CA . GLN A 1 277 ? 15.755 5.961 19.594 1.00 97.12 277 GLN A CA 1
ATOM 2075 C C . GLN A 1 277 ? 17.118 5.410 20.047 1.00 97.12 277 GLN A C 1
ATOM 2077 O O . GLN A 1 277 ? 18.156 5.955 19.656 1.00 97.12 277 GLN A O 1
ATOM 2082 N N . GLU A 1 278 ? 17.145 4.307 20.800 1.00 97.69 278 GLU A N 1
ATOM 2083 C CA . GLU A 1 278 ? 18.390 3.619 21.170 1.00 97.69 278 GLU A CA 1
ATOM 2084 C C . GLU A 1 278 ? 19.107 3.055 19.930 1.00 97.69 278 GLU A C 1
ATOM 2086 O O . GLU A 1 278 ? 20.294 3.325 19.735 1.00 97.69 278 GLU A O 1
ATOM 2091 N N . ALA A 1 279 ? 18.394 2.371 19.027 1.00 97.00 279 ALA A N 1
ATOM 2092 C CA . ALA A 1 279 ? 18.985 1.797 17.814 1.00 97.00 279 ALA A CA 1
ATOM 2093 C C . ALA A 1 279 ? 19.564 2.877 16.884 1.00 97.00 279 ALA A C 1
ATOM 2095 O O . ALA A 1 279 ? 20.674 2.728 16.361 1.00 97.00 279 ALA A O 1
ATOM 2096 N N . LYS A 1 280 ? 18.860 4.008 16.738 1.00 96.25 280 LYS A N 1
ATOM 2097 C CA . LYS A 1 280 ? 19.367 5.188 16.029 1.00 96.25 280 LYS A CA 1
ATOM 2098 C C . LYS A 1 280 ? 20.628 5.748 16.692 1.00 96.25 280 LYS A C 1
ATOM 2100 O O . LYS A 1 280 ? 21.581 6.089 15.994 1.00 96.25 280 LYS A O 1
ATOM 2105 N N . THR A 1 281 ? 20.653 5.819 18.023 1.00 95.50 281 THR A N 1
ATOM 2106 C CA . THR A 1 281 ? 21.811 6.307 18.789 1.00 95.50 281 THR A CA 1
ATOM 2107 C C . THR A 1 281 ? 23.028 5.399 18.602 1.00 95.50 281 THR A C 1
ATOM 2109 O O . THR A 1 281 ? 24.121 5.907 18.355 1.00 95.50 281 THR A O 1
ATOM 2112 N N . ILE A 1 282 ? 22.843 4.073 18.626 1.00 94.56 282 ILE A N 1
ATOM 2113 C CA . ILE A 1 282 ? 23.896 3.098 18.301 1.00 94.56 282 ILE A CA 1
ATOM 2114 C C . ILE A 1 282 ? 24.406 3.339 16.877 1.00 94.56 282 ILE A C 1
ATOM 2116 O O . ILE A 1 282 ? 25.603 3.554 16.700 1.00 94.56 282 ILE A O 1
ATOM 2120 N N . GLY A 1 283 ? 23.516 3.368 15.878 1.00 93.19 283 GLY A N 1
ATOM 2121 C CA . GLY A 1 283 ? 23.888 3.563 14.473 1.00 93.19 283 GLY A CA 1
ATOM 2122 C C . GLY A 1 283 ? 24.700 4.839 14.242 1.00 93.19 283 GLY A C 1
ATOM 2123 O O . GLY A 1 283 ? 25.800 4.773 13.697 1.00 93.19 283 GLY A O 1
ATOM 2124 N N . LEU A 1 284 ? 24.222 5.985 14.738 1.00 93.06 284 LEU A N 1
ATOM 2125 C CA . LEU A 1 284 ? 24.937 7.263 14.638 1.00 93.06 284 LEU A CA 1
ATOM 2126 C C . LEU A 1 284 ? 26.300 7.238 15.350 1.00 93.06 284 LEU A C 1
ATOM 2128 O O . LEU A 1 284 ? 27.261 7.805 14.835 1.00 93.06 284 LEU A O 1
ATOM 2132 N N . ALA A 1 285 ? 26.415 6.554 16.492 1.00 91.94 285 ALA A N 1
ATOM 2133 C CA . ALA A 1 285 ? 27.678 6.407 17.217 1.00 91.94 285 ALA A CA 1
ATOM 2134 C C . ALA A 1 285 ? 28.684 5.454 16.539 1.00 91.94 285 ALA A C 1
ATOM 2136 O O . ALA A 1 285 ? 29.853 5.442 16.923 1.00 91.94 285 ALA A O 1
ATOM 2137 N N . GLN A 1 286 ? 28.259 4.643 15.560 1.00 92.19 286 GLN A N 1
ATOM 2138 C CA . GLN A 1 286 ? 29.141 3.728 14.824 1.00 92.19 286 GLN A CA 1
ATOM 2139 C C . GLN A 1 286 ? 29.693 4.304 13.509 1.00 92.19 286 GLN A C 1
ATOM 2141 O O . GLN A 1 286 ? 30.575 3.675 12.922 1.00 92.19 286 GLN A O 1
ATOM 2146 N N . VAL A 1 287 ? 29.225 5.465 13.037 1.00 88.25 287 VAL A N 1
ATOM 2147 C CA . VAL A 1 287 ? 29.708 6.097 11.792 1.00 88.25 287 VAL A CA 1
ATOM 2148 C C . VAL A 1 287 ? 31.030 6.844 12.023 1.00 88.25 287 VAL A C 1
ATOM 2150 O O . VAL A 1 287 ? 31.148 7.643 12.952 1.00 88.25 287 VAL A O 1
ATOM 2153 N N . GLY A 1 288 ? 32.014 6.638 11.141 1.00 77.06 288 GLY A N 1
ATOM 2154 C CA . GLY A 1 288 ? 33.297 7.344 11.159 1.00 77.06 288 GLY A CA 1
ATOM 2155 C C . GLY A 1 288 ? 34.353 6.777 12.117 1.00 77.06 288 GLY A C 1
ATOM 2156 O O . GLY A 1 288 ? 34.161 5.767 12.793 1.00 77.06 288 GLY A O 1
ATOM 2157 N N . PHE A 1 289 ? 35.494 7.475 12.179 1.00 68.19 289 PHE A N 1
ATOM 2158 C CA . PHE A 1 289 ? 36.783 7.023 12.740 1.00 68.19 289 PHE A CA 1
ATOM 2159 C C . PHE A 1 289 ? 36.813 6.632 14.236 1.00 68.19 289 PHE A C 1
ATOM 2161 O O . PHE A 1 289 ? 37.874 6.277 14.744 1.00 68.19 289 PHE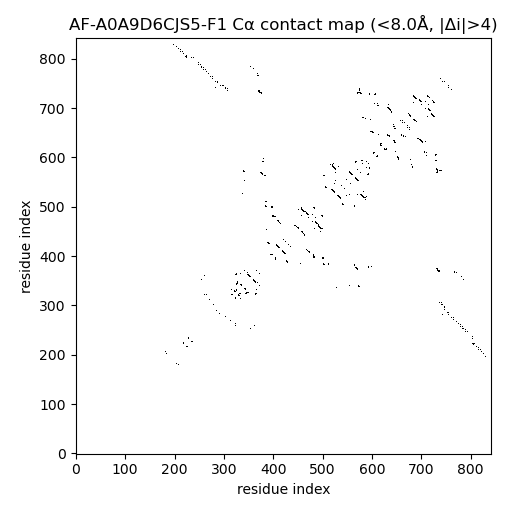 A O 1
ATOM 2168 N N . GLY A 1 290 ? 35.699 6.754 14.962 1.00 74.38 290 GLY A N 1
ATOM 2169 C CA . GLY A 1 290 ? 35.611 6.468 16.399 1.00 74.38 290 GLY A CA 1
ATOM 2170 C C . GLY A 1 290 ? 35.305 5.008 16.754 1.00 74.38 290 GLY A C 1
ATOM 2171 O O . GLY A 1 290 ? 35.389 4.660 17.930 1.00 74.38 290 GLY A O 1
ATOM 2172 N N . SER A 1 291 ? 34.951 4.168 15.775 1.00 85.94 291 SER A N 1
ATOM 2173 C CA . SER A 1 291 ? 34.609 2.755 15.982 1.00 85.94 291 SER A CA 1
ATOM 2174 C C . SER A 1 291 ? 35.368 1.842 15.020 1.00 85.94 291 SER A C 1
ATOM 2176 O O . SER A 1 291 ? 35.647 2.223 13.883 1.00 85.94 291 SER A O 1
ATOM 2178 N N . ASP A 1 292 ? 35.702 0.634 15.477 1.00 90.62 292 ASP A N 1
ATOM 2179 C CA . ASP A 1 292 ? 36.369 -0.398 14.684 1.00 90.62 292 ASP A CA 1
ATOM 2180 C C . ASP A 1 292 ? 35.419 -1.543 14.286 1.00 90.62 292 ASP A C 1
ATOM 2182 O O . ASP A 1 292 ? 34.289 -1.666 14.764 1.00 90.62 292 ASP A O 1
ATOM 2186 N N . GLU A 1 293 ? 35.888 -2.410 13.386 1.00 91.81 293 GLU A N 1
ATOM 2187 C CA . GLU A 1 293 ? 35.120 -3.548 12.865 1.00 91.81 293 GLU A CA 1
ATOM 2188 C C . GLU A 1 293 ? 34.628 -4.493 13.981 1.00 91.81 293 GLU A C 1
ATOM 2190 O O . GLU A 1 293 ? 33.534 -5.054 13.904 1.00 91.81 293 GLU A O 1
ATOM 2195 N N . ILE A 1 294 ? 35.428 -4.667 15.038 1.00 93.19 294 ILE A N 1
ATOM 2196 C CA . ILE A 1 294 ? 35.103 -5.540 16.172 1.00 93.19 294 ILE A CA 1
ATOM 2197 C C . ILE A 1 294 ? 33.984 -4.911 17.008 1.00 93.19 294 ILE A C 1
ATOM 2199 O O . ILE A 1 294 ? 33.022 -5.592 17.365 1.00 93.19 294 ILE A O 1
ATOM 2203 N N . THR A 1 295 ? 34.066 -3.608 17.271 1.00 94.31 295 THR A N 1
ATOM 2204 C CA . THR A 1 295 ? 33.043 -2.840 17.987 1.00 94.31 295 THR A CA 1
ATOM 2205 C C . THR A 1 295 ? 31.731 -2.828 17.208 1.00 94.31 295 THR A C 1
ATOM 2207 O O . THR A 1 295 ? 30.698 -3.173 17.781 1.00 94.31 295 THR A O 1
ATOM 2210 N N . ARG A 1 296 ? 31.758 -2.558 15.896 1.00 94.31 296 ARG A N 1
ATOM 2211 C CA . ARG A 1 296 ? 30.569 -2.626 15.025 1.00 94.31 296 ARG A CA 1
ATOM 2212 C C . ARG A 1 296 ? 29.930 -4.015 15.027 1.00 94.31 296 ARG A C 1
ATOM 2214 O O . ARG A 1 296 ? 28.725 -4.128 15.247 1.00 94.31 296 ARG A O 1
ATOM 2221 N N . ARG A 1 297 ? 30.727 -5.081 14.901 1.00 94.50 297 ARG A N 1
ATOM 2222 C CA . ARG A 1 297 ? 30.246 -6.472 14.978 1.00 94.50 297 ARG A CA 1
ATOM 2223 C C . ARG A 1 297 ? 29.631 -6.822 16.338 1.00 94.50 297 ARG A C 1
ATOM 2225 O O . ARG A 1 297 ? 28.641 -7.546 16.380 1.00 94.50 297 ARG A O 1
ATOM 2232 N N . ASN A 1 298 ? 30.165 -6.288 17.436 1.00 95.00 298 ASN A N 1
ATOM 2233 C CA . ASN A 1 298 ? 29.563 -6.444 18.763 1.00 95.00 298 ASN A CA 1
ATOM 2234 C C . ASN A 1 298 ? 28.232 -5.676 18.874 1.00 95.00 298 ASN A C 1
ATOM 2236 O O . ASN A 1 298 ? 27.259 -6.218 19.397 1.00 95.00 298 ASN A O 1
ATOM 2240 N N . GLN A 1 299 ? 28.156 -4.453 18.334 1.00 96.00 299 GLN A N 1
ATOM 2241 C CA . GLN A 1 299 ? 26.915 -3.670 18.291 1.00 96.00 299 GLN A CA 1
ATOM 2242 C C . GLN A 1 299 ? 25.837 -4.325 17.417 1.00 96.00 299 GLN A C 1
ATOM 2244 O O . GLN A 1 299 ? 24.664 -4.267 17.769 1.00 96.00 299 GLN A O 1
ATOM 2249 N N . ALA A 1 300 ? 26.199 -5.039 16.345 1.00 96.06 300 ALA A N 1
ATOM 2250 C CA . ALA A 1 300 ? 25.237 -5.827 15.571 1.00 96.06 300 ALA A CA 1
ATOM 2251 C C . ALA A 1 300 ? 24.487 -6.860 16.438 1.00 96.06 300 ALA A C 1
ATOM 2253 O O . ALA A 1 300 ? 23.280 -7.021 16.285 1.00 96.06 300 ALA A O 1
ATOM 2254 N N . GLY A 1 301 ? 25.168 -7.497 17.401 1.00 95.94 301 GLY A N 1
ATOM 2255 C CA . GLY A 1 301 ? 24.540 -8.408 18.369 1.00 95.94 301 GLY A CA 1
ATOM 2256 C C . GLY A 1 301 ? 23.591 -7.711 19.358 1.00 95.94 301 GLY A C 1
ATOM 2257 O O . GLY A 1 301 ? 22.619 -8.316 19.822 1.00 95.94 301 GLY A O 1
ATOM 2258 N N . VAL A 1 302 ? 23.822 -6.425 19.642 1.00 96.75 302 VAL A N 1
ATOM 2259 C CA . VAL A 1 302 ? 22.873 -5.579 20.384 1.00 96.75 302 VAL A CA 1
ATOM 2260 C C . VAL A 1 302 ? 21.645 -5.304 19.513 1.00 96.75 302 VAL A C 1
ATOM 2262 O O . VAL A 1 302 ? 20.531 -5.571 19.954 1.00 96.75 302 VAL A O 1
ATOM 2265 N N . ILE A 1 303 ? 21.827 -4.900 18.249 1.00 97.06 303 ILE A N 1
ATOM 2266 C CA . ILE A 1 303 ? 20.714 -4.669 17.310 1.00 97.06 303 ILE A CA 1
ATOM 2267 C C . ILE A 1 303 ? 19.895 -5.949 17.052 1.00 97.06 303 ILE A C 1
ATOM 2269 O O . ILE A 1 303 ? 18.670 -5.873 17.015 1.00 97.06 303 ILE A O 1
ATOM 2273 N N . ASP A 1 304 ? 20.509 -7.136 16.969 1.00 94.94 304 ASP A N 1
ATOM 2274 C CA . ASP A 1 304 ? 19.779 -8.419 16.932 1.00 94.94 304 ASP A CA 1
ATOM 2275 C C . ASP A 1 304 ? 18.944 -8.641 18.205 1.00 94.94 304 ASP A C 1
ATOM 2277 O O . ASP A 1 304 ? 17.796 -9.086 18.140 1.00 94.94 304 ASP A O 1
ATOM 2281 N N . SER A 1 305 ? 19.486 -8.313 19.379 1.00 95.88 305 SER A N 1
ATOM 2282 C CA . SER A 1 305 ? 18.752 -8.418 20.649 1.00 95.88 305 SER A CA 1
ATOM 2283 C C . SER A 1 305 ? 17.551 -7.461 20.678 1.00 95.88 305 SER A C 1
ATOM 2285 O O . SER A 1 305 ? 16.455 -7.846 21.090 1.00 95.88 305 SER A O 1
ATOM 2287 N N . MET A 1 306 ? 17.725 -6.247 20.152 1.00 96.81 306 MET A N 1
ATOM 2288 C CA . MET A 1 306 ? 16.670 -5.239 20.006 1.00 96.81 306 MET A CA 1
ATOM 2289 C C . MET A 1 306 ? 15.624 -5.634 18.953 1.00 96.81 306 MET A C 1
ATOM 2291 O O . MET A 1 306 ? 14.434 -5.424 19.167 1.00 96.81 306 MET A O 1
ATOM 2295 N N . LEU A 1 307 ? 16.022 -6.281 17.855 1.00 94.25 307 LEU A N 1
ATOM 2296 C CA . LEU A 1 307 ? 15.108 -6.837 16.854 1.00 94.25 307 LEU A CA 1
ATOM 2297 C C . LEU A 1 307 ? 14.224 -7.941 17.458 1.00 94.25 307 LEU A C 1
ATOM 2299 O O . LEU A 1 307 ? 13.012 -7.951 17.243 1.00 94.25 307 LEU A O 1
ATOM 2303 N N . ASN A 1 308 ? 14.799 -8.832 18.272 1.00 94.31 308 ASN A N 1
ATOM 2304 C CA . ASN A 1 308 ? 14.041 -9.856 19.000 1.00 94.31 308 ASN A CA 1
ATOM 2305 C C . ASN A 1 308 ? 13.082 -9.242 20.041 1.00 94.31 308 ASN A C 1
ATOM 2307 O O . ASN A 1 308 ? 11.943 -9.702 20.185 1.00 94.31 308 ASN A O 1
ATOM 2311 N N . ALA A 1 309 ? 13.494 -8.169 20.725 1.00 95.88 309 ALA A N 1
ATOM 2312 C CA . ALA A 1 309 ? 12.614 -7.401 21.605 1.00 95.88 309 ALA A CA 1
ATOM 2313 C C . ALA A 1 309 ? 11.471 -6.725 20.822 1.00 95.88 309 ALA A C 1
ATOM 2315 O O . ALA A 1 309 ? 10.312 -6.852 21.215 1.00 95.88 309 ALA A O 1
ATOM 2316 N N . LEU A 1 310 ? 11.753 -6.103 19.670 1.00 95.44 310 LEU A N 1
ATOM 2317 C CA . LEU A 1 310 ? 10.741 -5.496 18.799 1.00 95.44 310 LEU A CA 1
ATOM 2318 C C . LEU A 1 310 ? 9.711 -6.524 18.313 1.00 95.44 310 LEU A C 1
ATOM 2320 O O . LEU A 1 310 ? 8.512 -6.274 18.417 1.00 95.44 310 LEU A O 1
ATOM 2324 N N . VAL A 1 311 ? 10.147 -7.700 17.845 1.00 94.00 311 VAL A N 1
ATOM 2325 C CA . VAL A 1 311 ? 9.243 -8.803 17.457 1.00 94.00 311 VAL A CA 1
ATOM 2326 C C . VAL A 1 311 ? 8.381 -9.257 18.641 1.00 94.00 311 VAL A C 1
ATOM 2328 O O . VAL A 1 311 ? 7.207 -9.578 18.456 1.00 94.00 311 VAL A O 1
ATOM 2331 N N . SER A 1 312 ? 8.920 -9.243 19.861 1.00 94.31 312 SER A N 1
ATOM 2332 C CA . SER A 1 312 ? 8.171 -9.590 21.078 1.00 94.31 312 SER A CA 1
ATOM 2333 C C . SER A 1 312 ? 7.124 -8.527 21.444 1.00 94.31 312 SER A C 1
ATOM 2335 O O . SER A 1 312 ? 6.005 -8.872 21.818 1.00 94.31 312 SER A O 1
ATOM 2337 N N . MET A 1 313 ? 7.442 -7.237 21.288 1.00 95.12 313 MET A N 1
ATOM 2338 C CA . MET A 1 313 ? 6.504 -6.128 21.525 1.00 95.12 313 MET A CA 1
ATOM 2339 C C . MET A 1 313 ? 5.418 -6.042 20.446 1.00 95.12 313 MET A C 1
ATOM 2341 O O . MET A 1 313 ? 4.246 -5.855 20.760 1.00 95.12 313 MET A O 1
ATOM 2345 N N . ALA A 1 314 ? 5.774 -6.255 19.181 1.00 93.38 314 ALA A N 1
ATOM 2346 C CA . ALA A 1 314 ? 4.837 -6.250 18.060 1.00 93.38 314 ALA A CA 1
ATOM 2347 C C . ALA A 1 314 ? 3.889 -7.469 18.055 1.00 93.38 314 ALA A C 1
ATOM 2349 O O . ALA A 1 314 ? 2.789 -7.403 17.507 1.00 93.38 314 ALA A O 1
ATOM 2350 N N . ASN A 1 315 ? 4.281 -8.568 18.710 1.00 94.19 315 ASN A N 1
ATOM 2351 C CA . ASN A 1 315 ? 3.420 -9.723 18.976 1.00 94.19 315 ASN A CA 1
ATOM 2352 C C . ASN A 1 315 ? 2.685 -9.663 20.326 1.00 94.19 315 ASN A C 1
ATOM 2354 O O . ASN A 1 315 ? 1.963 -10.609 20.641 1.00 94.19 315 ASN A O 1
ATOM 2358 N N . ARG A 1 316 ? 2.835 -8.595 21.124 1.00 94.50 316 ARG A N 1
ATOM 2359 C CA . ARG A 1 316 ? 2.189 -8.477 22.441 1.00 94.50 316 ARG A CA 1
ATOM 2360 C C . ARG A 1 316 ? 0.671 -8.669 22.320 1.00 94.50 316 ARG A C 1
ATOM 2362 O O . ARG A 1 316 ? 0.035 -8.149 21.398 1.00 94.50 316 ARG A O 1
ATOM 2369 N N . ASP A 1 317 ? 0.103 -9.442 23.240 1.00 93.25 317 ASP A N 1
ATOM 2370 C CA . ASP A 1 317 ? -1.328 -9.735 23.305 1.00 93.25 317 ASP A CA 1
ATOM 2371 C C . ASP A 1 317 ? -1.960 -9.229 24.602 1.00 93.25 317 ASP A C 1
ATOM 2373 O O . ASP A 1 317 ? -1.279 -8.912 25.581 1.00 93.25 317 ASP A O 1
ATOM 2377 N N . ARG A 1 318 ? -3.290 -9.172 24.597 1.00 91.06 318 ARG A N 1
ATOM 2378 C CA . ARG A 1 318 ? -4.102 -8.985 25.792 1.00 91.06 318 ARG A CA 1
ATOM 2379 C C . ARG A 1 318 ? -5.259 -9.978 25.764 1.00 91.06 318 ARG A C 1
ATOM 2381 O O . ARG A 1 318 ? -6.159 -9.864 24.938 1.00 91.06 318 ARG A O 1
ATOM 2388 N N . ASN A 1 319 ? -5.243 -10.947 26.679 1.00 87.38 319 ASN A N 1
ATOM 2389 C CA . ASN A 1 319 ? -6.238 -12.026 26.778 1.00 87.38 319 ASN A CA 1
ATOM 2390 C C . ASN A 1 319 ? -6.381 -12.871 25.489 1.00 87.38 319 ASN A C 1
ATOM 2392 O O . ASN A 1 319 ? -7.487 -13.294 25.149 1.00 87.38 319 ASN A O 1
ATOM 2396 N N . GLY A 1 320 ? -5.286 -13.111 24.761 1.00 88.25 320 GLY A N 1
ATOM 2397 C CA . GLY A 1 320 ? -5.284 -13.832 23.482 1.00 88.25 320 GLY A CA 1
ATOM 2398 C C . GLY A 1 320 ? -5.638 -12.972 22.263 1.00 88.25 320 GLY A C 1
ATOM 2399 O O . GLY A 1 320 ? -5.838 -13.516 21.179 1.00 88.25 320 GLY A O 1
ATOM 2400 N N . VAL A 1 321 ? -5.723 -11.647 22.428 1.00 91.56 321 VAL A N 1
ATOM 2401 C CA . VAL A 1 321 ? -5.952 -10.678 21.347 1.00 91.56 321 VAL A CA 1
ATOM 2402 C C . VAL A 1 321 ? -4.660 -9.903 21.088 1.00 91.56 321 VAL A C 1
ATOM 2404 O O . VAL A 1 321 ? -4.271 -9.050 21.886 1.00 91.56 321 VAL A O 1
ATOM 2407 N N . HIS A 1 322 ? -3.979 -10.190 19.979 1.00 95.00 322 HIS A N 1
ATOM 2408 C CA . HIS A 1 322 ? -2.746 -9.504 19.584 1.00 95.00 322 HIS A CA 1
ATOM 2409 C C . HIS A 1 322 ? -3.025 -8.059 19.149 1.00 95.00 322 HIS A C 1
ATOM 2411 O O . HIS A 1 322 ? -3.835 -7.810 18.251 1.00 95.00 322 HIS A O 1
ATOM 2417 N N . LEU A 1 323 ? -2.316 -7.106 19.759 1.00 93.75 323 LEU A N 1
ATOM 2418 C CA . LEU A 1 323 ? -2.581 -5.666 19.634 1.00 93.75 323 LEU A CA 1
ATOM 2419 C C . LEU A 1 323 ? -2.480 -5.150 18.184 1.00 93.75 323 LEU A C 1
ATOM 2421 O O . LEU A 1 323 ? -3.288 -4.328 17.745 1.00 93.75 323 LEU A O 1
ATOM 2425 N N . PHE A 1 324 ? -1.500 -5.670 17.440 1.00 94.00 324 PHE A N 1
ATOM 2426 C CA . PHE A 1 324 ? -1.110 -5.212 16.101 1.00 94.00 324 PHE A CA 1
ATOM 2427 C C . PHE A 1 324 ? -1.576 -6.144 14.960 1.00 94.00 324 PHE A C 1
ATOM 2429 O O . PHE A 1 324 ? -1.081 -6.062 13.833 1.00 94.00 324 PHE A O 1
ATOM 2436 N N . GLY A 1 325 ? -2.512 -7.065 15.225 1.00 90.19 325 GLY A N 1
ATOM 2437 C CA . GLY A 1 325 ? -2.993 -8.051 14.241 1.00 90.19 325 GLY A CA 1
ATOM 2438 C C . GLY A 1 325 ? -4.038 -7.551 13.235 1.00 90.19 325 GLY A C 1
ATOM 2439 O O . GLY A 1 325 ? -4.503 -8.334 12.401 1.00 90.19 325 GLY A O 1
ATOM 2440 N N . GLY A 1 326 ? -4.433 -6.278 13.309 1.00 90.56 326 GLY A N 1
ATOM 2441 C CA . GLY A 1 326 ? -5.601 -5.775 12.589 1.00 90.56 326 GLY A CA 1
ATOM 2442 C C . GLY A 1 326 ? -6.861 -6.518 13.038 1.00 90.56 326 GLY A C 1
ATOM 2443 O O . GLY A 1 326 ? -7.115 -6.660 14.238 1.00 90.56 326 GLY A O 1
ATOM 2444 N N . ASP A 1 327 ? -7.619 -7.031 12.077 1.00 88.88 327 ASP A N 1
ATOM 2445 C CA . ASP A 1 327 ? -8.828 -7.832 12.291 1.00 88.88 327 ASP A CA 1
ATOM 2446 C C . ASP A 1 327 ? -8.492 -9.312 12.586 1.00 88.88 327 ASP A C 1
ATOM 2448 O O . ASP A 1 327 ? -9.295 -10.036 13.173 1.00 88.88 327 ASP A O 1
ATOM 2452 N N . ARG A 1 328 ? -7.293 -9.782 12.201 1.00 86.56 328 ARG A N 1
ATOM 2453 C CA . ARG A 1 328 ? -6.790 -11.147 12.463 1.00 86.56 328 ARG A CA 1
ATOM 2454 C C . ARG A 1 328 ? -5.896 -11.176 13.700 1.00 86.56 328 ARG A C 1
ATOM 2456 O O . ARG A 1 328 ? -4.693 -11.402 13.626 1.00 86.56 328 ARG A O 1
ATOM 2463 N N . ASN A 1 329 ? -6.514 -10.962 14.852 1.00 88.06 329 ASN A N 1
ATOM 2464 C CA . ASN A 1 329 ? -5.836 -10.768 16.134 1.00 88.06 329 ASN A CA 1
ATOM 2465 C C . ASN A 1 329 ? -5.733 -12.025 17.028 1.00 88.06 329 ASN A C 1
ATOM 2467 O O . ASN A 1 329 ? -5.162 -11.938 18.107 1.00 88.06 329 ASN A O 1
ATOM 2471 N N . ALA A 1 330 ? -6.221 -13.190 16.587 1.00 89.25 330 ALA A N 1
ATOM 2472 C CA . ALA A 1 330 ? -6.169 -14.456 17.341 1.00 89.25 330 ALA A CA 1
ATOM 2473 C C . ALA A 1 330 ? -4.918 -15.330 17.062 1.00 89.25 330 ALA A C 1
ATOM 2475 O O . ALA A 1 330 ? -4.855 -16.484 17.487 1.00 89.25 330 ALA A O 1
ATOM 2476 N N . GLN A 1 331 ? -3.946 -14.821 16.296 1.00 89.56 331 GLN A N 1
ATOM 2477 C CA . GLN A 1 331 ? -2.652 -15.461 16.022 1.00 89.56 331 GLN A CA 1
ATOM 2478 C C . GLN A 1 331 ? -1.550 -14.397 16.010 1.00 89.56 331 GLN A C 1
ATOM 2480 O O . GLN A 1 331 ? -1.820 -13.252 15.647 1.00 89.56 331 GLN A O 1
ATOM 2485 N N . ALA A 1 332 ? -0.323 -14.779 16.379 1.00 91.75 332 ALA A N 1
ATOM 2486 C CA . ALA A 1 332 ? 0.825 -13.876 16.447 1.00 91.75 332 ALA A CA 1
ATOM 2487 C C . ALA A 1 332 ? 1.087 -13.216 15.073 1.00 91.75 332 ALA A C 1
ATOM 2489 O O . ALA A 1 332 ? 1.392 -13.928 14.111 1.00 91.75 332 ALA A O 1
ATOM 2490 N N . PRO A 1 333 ? 0.939 -11.883 14.941 1.00 90.44 333 PRO A N 1
ATOM 2491 C CA . PRO A 1 333 ? 0.910 -11.240 13.632 1.00 90.44 333 PRO A CA 1
ATOM 2492 C C . PRO A 1 333 ? 2.284 -11.040 12.980 1.00 90.44 333 PRO A C 1
ATOM 2494 O O . PRO A 1 333 ? 2.319 -10.753 11.785 1.00 90.44 333 PRO A O 1
ATOM 2497 N N . PHE A 1 334 ? 3.394 -11.211 13.706 1.00 91.25 334 PHE A N 1
ATOM 2498 C CA . PHE A 1 334 ? 4.758 -11.136 13.170 1.00 91.25 334 PHE A CA 1
ATOM 2499 C C . PHE A 1 334 ? 5.487 -12.469 13.359 1.00 91.25 334 PHE A C 1
ATOM 2501 O O . PHE A 1 334 ? 5.814 -12.855 14.482 1.00 91.25 334 PHE A O 1
ATOM 2508 N N . GLY A 1 335 ? 5.775 -13.164 12.259 1.00 87.19 335 GLY A N 1
ATOM 2509 C CA . GLY A 1 335 ? 6.540 -14.415 12.262 1.00 87.19 335 GLY A CA 1
ATOM 2510 C C . GLY A 1 335 ? 7.865 -14.270 11.520 1.00 87.19 335 GLY A C 1
ATOM 2511 O O . GLY A 1 335 ? 7.932 -13.575 10.510 1.00 87.19 335 GLY A O 1
ATOM 2512 N N . SER A 1 336 ? 8.921 -14.945 11.974 1.00 83.12 336 SER A N 1
ATOM 2513 C CA . SER A 1 336 ? 10.175 -15.012 11.220 1.00 83.12 336 SER A CA 1
ATOM 2514 C C . SER A 1 336 ? 10.046 -15.945 10.009 1.00 83.12 336 SER A C 1
ATOM 2516 O O . SER A 1 336 ? 9.463 -17.031 10.083 1.00 83.12 336 SER A O 1
ATOM 2518 N N . LEU A 1 337 ? 10.586 -15.520 8.869 1.00 75.75 337 LEU A N 1
ATOM 2519 C CA . LEU A 1 337 ? 10.606 -16.289 7.626 1.00 75.75 337 LEU A CA 1
ATOM 2520 C C . LEU A 1 337 ? 11.815 -15.850 6.790 1.00 75.75 337 LEU A C 1
ATOM 2522 O O . LEU A 1 337 ? 11.990 -14.669 6.530 1.00 75.75 337 LEU A O 1
ATOM 2526 N N . LEU A 1 338 ? 12.639 -16.808 6.349 1.00 67.94 338 LEU A N 1
ATOM 2527 C CA . LEU A 1 338 ? 13.756 -16.564 5.417 1.00 67.94 338 LEU A CA 1
ATOM 2528 C C . LEU A 1 338 ? 14.718 -15.433 5.850 1.00 67.94 338 LEU A C 1
ATOM 2530 O O . LEU A 1 338 ? 15.139 -14.628 5.030 1.00 67.94 338 LEU A O 1
ATOM 2534 N N . GLN A 1 339 ? 15.075 -15.396 7.142 1.00 74.38 339 GLN A N 1
ATOM 2535 C CA . GLN A 1 339 ? 15.897 -14.359 7.805 1.00 74.38 339 GLN A CA 1
ATOM 2536 C C . GLN A 1 339 ? 15.224 -12.978 7.969 1.00 74.38 339 GLN A C 1
ATOM 2538 O O . GLN A 1 339 ? 15.706 -12.179 8.769 1.00 74.38 339 GLN A O 1
ATOM 2543 N N . GLY A 1 340 ? 14.091 -12.728 7.305 1.00 83.88 340 GLY A N 1
ATOM 2544 C CA . GLY A 1 340 ? 13.237 -11.558 7.515 1.00 83.88 340 GLY A CA 1
ATOM 2545 C C . GLY A 1 340 ? 12.063 -11.808 8.472 1.00 83.88 340 GLY A C 1
ATOM 2546 O O . GLY A 1 340 ? 11.898 -12.893 9.046 1.00 83.88 340 GLY A O 1
ATOM 2547 N N . ILE A 1 341 ? 11.215 -10.788 8.616 1.00 87.62 341 ILE A N 1
ATOM 2548 C CA . ILE A 1 341 ? 9.966 -10.818 9.391 1.00 87.62 341 ILE A CA 1
ATOM 2549 C C . ILE A 1 341 ? 8.777 -10.683 8.435 1.00 87.62 341 ILE A C 1
ATOM 2551 O O . ILE A 1 341 ? 8.719 -9.746 7.643 1.00 87.62 341 ILE A O 1
ATOM 2555 N N . ARG A 1 342 ? 7.810 -11.601 8.530 1.00 87.94 342 ARG A N 1
ATOM 2556 C CA . ARG A 1 342 ? 6.557 -11.589 7.767 1.00 87.94 342 ARG A CA 1
ATOM 2557 C C . ARG A 1 342 ? 5.403 -11.098 8.632 1.00 87.94 342 ARG A C 1
ATOM 2559 O O . ARG A 1 342 ? 5.155 -11.666 9.699 1.00 87.94 342 ARG A O 1
ATOM 2566 N N . TYR A 1 343 ? 4.652 -10.119 8.134 1.00 88.94 343 TYR A N 1
ATOM 2567 C CA . TYR A 1 343 ? 3.374 -9.724 8.725 1.00 88.94 343 TYR A CA 1
ATOM 2568 C C . TYR A 1 343 ? 2.228 -10.617 8.219 1.00 88.94 343 TYR A C 1
ATOM 2570 O O . TYR A 1 343 ? 2.094 -10.860 7.019 1.00 88.94 343 TYR A O 1
ATOM 2578 N N . ALA A 1 344 ? 1.408 -11.124 9.141 1.00 85.88 344 ALA A N 1
ATOM 2579 C CA . ALA A 1 344 ? 0.295 -12.045 8.875 1.00 85.88 344 ALA A CA 1
ATOM 2580 C C . ALA A 1 344 ? -1.084 -11.504 9.307 1.00 85.88 344 ALA A C 1
ATOM 2582 O O . ALA A 1 344 ? -2.108 -12.141 9.032 1.00 85.88 344 ALA A O 1
ATOM 2583 N N . GLY A 1 345 ? -1.121 -10.340 9.967 1.00 82.94 345 GLY A N 1
ATOM 2584 C CA . GLY A 1 345 ? -2.364 -9.627 10.256 1.00 82.94 345 GLY A CA 1
ATOM 2585 C C . GLY A 1 345 ? -3.022 -9.087 8.981 1.00 82.94 345 GLY A C 1
ATOM 2586 O O . GLY A 1 345 ? -2.396 -8.988 7.926 1.00 82.94 345 GLY A O 1
ATOM 2587 N N . VAL A 1 346 ? -4.315 -8.781 9.060 1.00 82.06 346 VAL A N 1
ATOM 2588 C CA . VAL A 1 346 ? -5.130 -8.332 7.917 1.00 82.06 346 VAL A CA 1
ATOM 2589 C C . VAL A 1 346 ? -6.173 -7.341 8.410 1.00 82.06 346 VAL A C 1
ATOM 2591 O O . VAL A 1 346 ? -6.747 -7.551 9.475 1.00 82.06 346 VAL A O 1
ATOM 2594 N N . GLY A 1 347 ? -6.451 -6.312 7.611 1.00 84.56 347 GLY A N 1
ATOM 2595 C CA . GLY A 1 347 ? -7.478 -5.317 7.907 1.00 84.56 347 GLY A CA 1
ATOM 2596 C C . GLY A 1 347 ? -7.047 -4.276 8.951 1.00 84.56 347 GLY A C 1
ATOM 2597 O O . GLY A 1 347 ? -5.976 -4.394 9.553 1.00 84.56 347 GLY A O 1
ATOM 2598 N N . PRO A 1 348 ? -7.841 -3.210 9.136 1.00 83.44 348 PRO A N 1
ATOM 2599 C CA . PRO A 1 348 ? -7.401 -2.007 9.839 1.00 83.44 348 PRO A CA 1
ATOM 2600 C C . PRO A 1 348 ? -7.582 -2.048 11.366 1.00 83.44 348 PRO A C 1
ATOM 2602 O O . PRO A 1 348 ? -7.096 -1.144 12.047 1.00 83.44 348 PRO A O 1
ATOM 2605 N N . GLY A 1 349 ? -8.291 -3.036 11.920 1.00 88.62 349 GLY A N 1
ATOM 2606 C CA . GLY A 1 349 ? -8.488 -3.200 13.359 1.00 88.62 349 GLY A CA 1
ATOM 2607 C C . GLY A 1 349 ? -9.931 -3.531 13.745 1.00 88.62 349 GLY A C 1
ATOM 2608 O O . GLY A 1 349 ? -10.882 -2.915 13.253 1.00 88.62 349 GLY A O 1
ATOM 2609 N N . GLN A 1 350 ? -10.076 -4.445 14.708 1.00 89.00 350 GLN A N 1
ATOM 2610 C CA . GLN A 1 350 ? -11.346 -4.864 15.294 1.00 89.00 350 GLN A CA 1
ATOM 2611 C C . GLN A 1 350 ? -12.122 -3.658 15.832 1.00 89.00 350 GLN A C 1
ATOM 2613 O O . GLN A 1 350 ? -11.613 -2.889 16.647 1.00 89.00 350 GLN A O 1
ATOM 2618 N N . GLN A 1 351 ? -13.376 -3.531 15.401 1.00 89.12 351 GLN A N 1
ATOM 2619 C CA . GLN A 1 351 ? -14.282 -2.447 15.779 1.00 89.12 351 GLN A CA 1
ATOM 2620 C C . GLN A 1 351 ? -15.138 -2.822 16.999 1.00 89.12 351 GLN A C 1
ATOM 2622 O O . GLN A 1 351 ? -15.520 -3.982 17.170 1.00 89.12 351 GLN A O 1
ATOM 2627 N N . VAL A 1 352 ? -15.432 -1.830 17.842 1.00 85.00 352 VAL A N 1
ATOM 2628 C CA . VAL A 1 352 ? -16.303 -1.928 19.023 1.00 85.00 352 VAL A CA 1
ATOM 2629 C C . VAL A 1 352 ? -17.346 -0.807 18.986 1.00 85.00 352 VAL A C 1
ATOM 2631 O O . VAL A 1 352 ? -16.989 0.360 18.799 1.00 85.00 352 VAL A O 1
ATOM 2634 N N . ASP A 1 353 ? -18.617 -1.172 19.201 1.00 83.12 353 ASP A N 1
ATOM 2635 C CA . ASP A 1 353 ? -19.744 -0.236 19.335 1.00 83.12 353 ASP A CA 1
ATOM 2636 C C . ASP A 1 353 ? -19.579 0.651 20.576 1.00 83.12 353 ASP A C 1
ATOM 2638 O O . ASP A 1 353 ? -19.528 0.159 21.707 1.00 83.12 353 ASP A O 1
ATOM 2642 N N . ILE A 1 354 ? -19.567 1.968 20.355 1.00 81.56 354 ILE A N 1
ATOM 2643 C CA . ILE A 1 354 ? -19.599 2.996 21.410 1.00 81.56 354 ILE A CA 1
ATOM 2644 C C . ILE A 1 354 ? -20.944 3.748 21.473 1.00 81.56 354 ILE A C 1
ATOM 2646 O O . ILE A 1 354 ? -21.076 4.749 22.171 1.00 81.56 354 ILE A O 1
ATOM 2650 N N . GLY A 1 355 ? -21.955 3.286 20.737 1.00 72.31 355 GLY A N 1
ATOM 2651 C CA . GLY A 1 355 ? -23.357 3.685 20.848 1.00 72.31 355 GLY A CA 1
ATOM 2652 C C . GLY A 1 355 ? -23.827 4.850 19.985 1.00 72.31 355 GLY A C 1
ATOM 2653 O O . GLY A 1 355 ? -25.023 4.931 19.700 1.00 72.31 355 GLY A O 1
ATOM 2654 N N . MET A 1 356 ? -22.934 5.738 19.540 1.00 63.41 356 MET A N 1
ATOM 2655 C CA . MET A 1 356 ? -23.290 6.879 18.687 1.00 63.41 356 MET A CA 1
ATOM 2656 C C . MET A 1 356 ? -22.439 6.961 17.414 1.00 63.41 356 MET A C 1
ATOM 2658 O O . MET A 1 356 ? -21.378 7.574 17.392 1.00 63.41 356 MET A O 1
ATOM 2662 N N . SER A 1 357 ? -22.993 6.416 16.326 1.00 54.62 357 SER A N 1
ATOM 2663 C CA . SER A 1 357 ? -22.675 6.702 14.913 1.00 54.62 357 SER A CA 1
ATOM 2664 C C . SER A 1 357 ? -21.246 6.461 14.396 1.00 54.62 357 SER A C 1
ATOM 2666 O O . SER A 1 357 ? -21.029 6.630 13.196 1.00 54.62 357 SER A O 1
ATOM 2668 N N . ALA A 1 358 ? -20.281 6.085 15.233 1.00 66.12 358 ALA A N 1
ATOM 2669 C CA . ALA A 1 358 ? -18.928 5.751 14.799 1.00 66.12 358 ALA A CA 1
ATOM 2670 C C . ALA A 1 358 ? -18.268 4.774 15.778 1.00 66.12 358 ALA A C 1
ATOM 2672 O O . ALA A 1 358 ? -17.946 5.157 16.903 1.00 66.12 358 ALA A O 1
ATOM 2673 N N . ASP A 1 359 ? -18.008 3.549 15.326 1.00 83.19 359 ASP A N 1
ATOM 2674 C CA . ASP A 1 359 ? -17.263 2.542 16.088 1.00 83.19 359 ASP A CA 1
ATOM 2675 C C . ASP A 1 359 ? -15.812 2.982 16.348 1.00 83.19 359 ASP A C 1
ATOM 2677 O O . ASP A 1 359 ? -15.255 3.848 15.654 1.00 83.19 359 ASP A O 1
ATOM 2681 N N . VAL A 1 360 ? -15.174 2.384 17.355 1.00 88.19 360 VAL A N 1
ATOM 2682 C CA . VAL A 1 360 ? -13.745 2.587 17.653 1.00 88.19 360 VAL A CA 1
ATOM 2683 C C . VAL A 1 360 ? -12.973 1.308 17.348 1.00 88.19 360 VAL A C 1
ATOM 2685 O O . VAL A 1 360 ? -13.389 0.218 17.737 1.00 88.19 360 VAL A O 1
ATOM 2688 N N . ARG A 1 361 ? -11.834 1.436 16.655 1.00 91.44 361 ARG A N 1
ATOM 2689 C CA . ARG A 1 361 ? -10.915 0.320 16.397 1.00 91.44 361 ARG A CA 1
ATOM 2690 C C . ARG A 1 361 ? -10.002 0.104 17.602 1.00 91.44 361 ARG A C 1
ATOM 2692 O O . ARG A 1 361 ? -9.177 0.968 17.896 1.00 91.44 361 ARG A O 1
ATOM 2699 N N . VAL A 1 362 ? -10.152 -1.033 18.279 1.00 91.56 362 VAL A N 1
ATOM 2700 C CA . VAL A 1 362 ? -9.419 -1.382 19.514 1.00 91.56 362 VAL A CA 1
ATOM 2701 C C . VAL A 1 362 ? -8.163 -2.224 19.270 1.00 91.56 362 VAL A C 1
ATOM 2703 O O . VAL A 1 362 ? -7.391 -2.443 20.194 1.00 91.56 362 VAL A O 1
ATOM 2706 N N . THR A 1 363 ? -7.935 -2.667 18.034 1.00 92.75 363 THR A N 1
ATOM 2707 C CA . THR A 1 363 ? -6.624 -3.120 17.541 1.00 92.75 363 THR A CA 1
ATOM 2708 C C . THR A 1 363 ? -6.142 -2.200 16.418 1.00 92.75 363 THR A C 1
ATOM 2710 O O . THR A 1 363 ? -6.870 -1.317 15.946 1.00 92.75 363 THR A O 1
ATOM 2713 N N . MET A 1 364 ? -4.897 -2.385 15.992 1.00 92.19 364 MET A N 1
ATOM 2714 C CA . MET A 1 364 ? -4.272 -1.652 14.890 1.00 92.19 364 MET A CA 1
ATOM 2715 C C . MET A 1 364 ? -3.599 -2.633 13.921 1.00 92.19 364 MET A C 1
ATOM 2717 O O . MET A 1 364 ? -3.322 -3.773 14.299 1.00 92.19 364 MET A O 1
ATOM 2721 N N . SER A 1 365 ? -3.343 -2.228 12.674 1.00 91.56 365 SER A N 1
ATOM 2722 C CA . SER A 1 365 ? -2.544 -3.031 11.742 1.00 91.56 365 SER A CA 1
ATOM 2723 C C . SER A 1 365 ? -1.039 -2.784 11.923 1.00 91.56 365 SER A C 1
ATOM 2725 O O . SER A 1 365 ? -0.596 -1.706 12.322 1.00 91.56 365 SER A O 1
ATOM 2727 N N . GLY A 1 366 ? -0.227 -3.791 11.604 1.00 87.19 366 GLY A N 1
ATOM 2728 C CA . GLY A 1 366 ? 1.233 -3.686 11.600 1.00 87.19 366 GLY A CA 1
ATOM 2729 C C . GLY A 1 366 ? 1.769 -2.830 10.450 1.00 87.19 366 GLY A C 1
ATOM 2730 O O . GLY A 1 366 ? 2.854 -2.263 10.545 1.00 87.19 366 GLY A O 1
ATOM 2731 N N . GLU A 1 367 ? 0.982 -2.685 9.386 1.00 84.75 367 GLU A N 1
ATOM 2732 C CA . GLU A 1 367 ? 1.186 -1.701 8.324 1.00 84.75 367 GLU A CA 1
ATOM 2733 C C . GLU A 1 367 ? 1.107 -0.272 8.887 1.00 84.75 367 GLU A C 1
ATOM 2735 O O . GLU A 1 367 ? 2.076 0.475 8.774 1.00 84.75 367 GLU A O 1
ATOM 2740 N N . GLN A 1 368 ? 0.021 0.064 9.596 1.00 86.06 368 GLN A N 1
ATOM 2741 C CA . GLN A 1 368 ? -0.181 1.377 10.221 1.00 86.06 368 GLN A CA 1
ATOM 2742 C C . GLN A 1 368 ? 0.891 1.688 11.280 1.00 86.06 368 GLN A C 1
ATOM 2744 O O . GLN A 1 368 ? 1.408 2.800 11.326 1.00 86.06 368 GLN A O 1
ATOM 2749 N N . ALA A 1 369 ? 1.249 0.707 12.114 1.00 87.81 369 ALA A N 1
ATOM 2750 C CA . ALA A 1 369 ? 2.187 0.905 13.220 1.00 87.81 369 ALA A CA 1
ATOM 2751 C C . ALA A 1 369 ? 3.674 0.876 12.810 1.00 87.81 369 ALA A C 1
ATOM 2753 O O . ALA A 1 369 ? 4.470 1.643 13.344 1.00 87.81 369 ALA A O 1
ATOM 2754 N N . PHE A 1 370 ? 4.065 -0.008 11.882 1.00 88.25 370 PHE A N 1
ATOM 2755 C CA . PHE A 1 370 ? 5.478 -0.303 11.590 1.00 88.25 370 PHE A CA 1
ATOM 2756 C C . PHE A 1 370 ? 5.859 -0.198 10.106 1.00 88.25 370 PHE A C 1
ATOM 2758 O O . PHE A 1 370 ? 7.021 -0.435 9.782 1.00 88.25 370 PHE A O 1
ATOM 2765 N N . GLY A 1 371 ? 4.919 0.083 9.197 1.00 81.94 371 GLY A N 1
ATOM 2766 C CA . GLY A 1 371 ? 5.140 -0.032 7.747 1.00 81.94 371 GLY A CA 1
ATOM 2767 C C . GLY A 1 371 ? 5.245 -1.483 7.253 1.00 81.94 371 GLY A C 1
ATOM 2768 O O . GLY A 1 371 ? 5.770 -1.729 6.174 1.00 81.94 371 GLY A O 1
ATOM 2769 N N . ALA A 1 372 ? 4.787 -2.469 8.037 1.00 67.19 372 ALA A N 1
ATOM 2770 C CA . ALA A 1 372 ? 5.104 -3.895 7.854 1.00 67.19 372 ALA A CA 1
ATOM 2771 C C . ALA A 1 372 ? 4.554 -4.579 6.578 1.00 67.19 372 ALA A C 1
ATOM 2773 O O . ALA A 1 372 ? 4.721 -5.786 6.409 1.00 67.19 372 ALA A O 1
ATOM 2774 N N . LEU A 1 373 ? 3.898 -3.830 5.690 1.00 65.25 373 LEU A N 1
ATOM 2775 C CA . LEU A 1 373 ? 3.549 -4.222 4.327 1.00 65.25 373 LEU A CA 1
ATOM 2776 C C . LEU A 1 373 ? 3.897 -3.049 3.404 1.00 65.25 373 LEU A C 1
ATOM 2778 O O . LEU A 1 373 ? 3.637 -1.898 3.749 1.00 65.25 373 LEU A O 1
ATOM 2782 N N . SER A 1 374 ? 4.468 -3.321 2.227 1.00 58.94 374 SER A N 1
ATOM 2783 C CA . SER A 1 374 ? 4.789 -2.265 1.261 1.00 58.94 374 SER A CA 1
ATOM 2784 C C . SER A 1 374 ? 4.578 -2.724 -0.182 1.00 58.94 374 SER A C 1
ATOM 2786 O O . SER A 1 374 ? 5.260 -3.619 -0.687 1.00 58.94 374 SER A O 1
ATOM 2788 N N . ASN A 1 375 ? 3.634 -2.073 -0.863 1.00 57.06 375 ASN A N 1
ATOM 2789 C CA . ASN A 1 375 ? 3.332 -2.290 -2.276 1.00 57.06 375 ASN A CA 1
ATOM 2790 C C . ASN A 1 375 ? 4.241 -1.390 -3.135 1.00 57.06 375 ASN A C 1
ATOM 2792 O O . ASN A 1 375 ? 3.834 -0.291 -3.519 1.00 57.06 375 ASN A O 1
ATOM 2796 N N . ARG A 1 376 ? 5.479 -1.832 -3.412 1.00 62.41 376 ARG A N 1
ATOM 2797 C CA . ARG A 1 376 ? 6.424 -1.098 -4.283 1.00 62.41 376 ARG A CA 1
ATOM 2798 C C . ARG A 1 376 ? 6.508 -1.618 -5.723 1.00 62.41 376 ARG A C 1
ATOM 2800 O O . ARG A 1 376 ? 6.599 -0.779 -6.609 1.00 62.41 376 ARG A O 1
ATOM 2807 N N . VAL A 1 377 ? 6.414 -2.932 -5.994 1.00 71.81 377 VAL A N 1
ATOM 2808 C CA . VAL A 1 377 ? 6.194 -3.404 -7.382 1.00 71.81 377 VAL A CA 1
ATOM 2809 C C . VAL A 1 377 ? 4.726 -3.155 -7.727 1.00 71.81 377 VAL A C 1
ATOM 2811 O O . VAL A 1 377 ? 3.876 -4.043 -7.628 1.00 71.81 377 VAL A O 1
ATOM 2814 N N . ARG A 1 378 ? 4.414 -1.902 -8.051 1.00 80.56 378 ARG A N 1
ATOM 2815 C CA . ARG A 1 378 ? 3.159 -1.534 -8.701 1.00 80.56 378 ARG A CA 1
ATOM 2816 C C . ARG A 1 378 ? 3.283 -1.882 -10.177 1.00 80.56 378 ARG A C 1
ATOM 2818 O O . ARG A 1 378 ? 4.345 -1.682 -10.754 1.00 80.56 378 ARG A O 1
ATOM 2825 N N . GLY A 1 379 ? 2.189 -2.350 -10.760 1.00 81.06 379 GLY A N 1
ATOM 2826 C CA . GLY A 1 379 ? 2.087 -2.504 -12.204 1.00 81.06 379 GLY A CA 1
ATOM 2827 C C . GLY A 1 379 ? 2.206 -1.141 -12.866 1.00 81.06 379 GLY A C 1
ATOM 2828 O O . GLY A 1 379 ? 1.451 -0.228 -12.518 1.00 81.06 379 GLY A O 1
ATOM 2829 N N . ASP A 1 380 ? 3.158 -0.995 -13.779 1.00 83.69 380 ASP A N 1
ATOM 2830 C CA . ASP A 1 380 ? 3.344 0.226 -14.567 1.00 83.69 380 ASP A CA 1
ATOM 2831 C C . ASP A 1 380 ? 2.428 0.273 -15.800 1.00 83.69 380 ASP A C 1
ATOM 2833 O O . ASP A 1 380 ? 2.081 1.352 -16.283 1.00 83.69 380 ASP A O 1
ATOM 2837 N N . ARG A 1 381 ? 1.997 -0.903 -16.260 1.00 88.69 381 ARG A N 1
ATOM 2838 C CA . ARG A 1 381 ? 1.204 -1.122 -17.462 1.00 88.69 381 ARG A CA 1
ATOM 2839 C C . ARG A 1 381 ? -0.229 -1.557 -17.152 1.00 88.69 381 ARG A C 1
ATOM 2841 O O . ARG A 1 381 ? -0.467 -2.382 -16.272 1.00 88.69 381 ARG A O 1
ATOM 2848 N N . ASP A 1 382 ? -1.163 -1.007 -17.922 1.00 91.00 382 ASP A N 1
ATOM 2849 C CA . ASP A 1 382 ? -2.528 -1.516 -18.047 1.00 91.00 382 ASP A CA 1
ATOM 2850 C C . ASP A 1 382 ? -2.558 -2.775 -18.922 1.00 91.00 382 ASP A C 1
ATOM 2852 O O . ASP A 1 382 ? -1.904 -2.814 -19.971 1.00 91.00 382 ASP A O 1
ATOM 2856 N N . LEU A 1 383 ? -3.254 -3.813 -18.462 1.00 91.25 383 LEU A N 1
ATOM 2857 C CA . LEU A 1 383 ? -3.184 -5.155 -19.044 1.00 91.25 383 LEU A CA 1
ATOM 2858 C C . LEU A 1 383 ? -4.413 -5.542 -19.873 1.00 91.25 383 LEU A C 1
ATOM 2860 O O . LEU A 1 383 ? -4.369 -6.615 -20.474 1.00 91.25 383 LEU A O 1
ATOM 2864 N N . ASP A 1 384 ? -5.463 -4.708 -19.892 1.00 90.88 384 ASP A N 1
ATOM 2865 C CA . ASP A 1 384 ? -6.620 -4.767 -20.809 1.00 90.88 384 ASP A CA 1
ATOM 2866 C C . ASP A 1 384 ? -6.876 -6.168 -21.430 1.00 90.88 384 ASP A C 1
ATOM 2868 O O . ASP A 1 384 ? -6.501 -6.442 -22.577 1.00 90.88 384 ASP A O 1
ATOM 2872 N N . PRO A 1 385 ? -7.381 -7.134 -20.638 1.00 93.00 385 PRO A N 1
ATOM 2873 C CA . PRO A 1 385 ? -7.650 -8.485 -21.102 1.00 93.00 385 PRO A CA 1
ATOM 2874 C C . PRO A 1 385 ? -8.908 -8.551 -21.972 1.00 93.00 385 PRO A C 1
ATOM 2876 O O . PRO A 1 385 ? -10.012 -8.231 -21.533 1.00 93.00 385 PRO A O 1
ATOM 2879 N N . SER A 1 386 ? -8.745 -9.086 -23.180 1.00 91.44 386 SER A N 1
ATOM 2880 C CA . SER A 1 386 ? -9.809 -9.248 -24.176 1.00 91.44 386 SER A CA 1
ATOM 2881 C C . SER A 1 386 ? -11.114 -9.849 -23.624 1.00 91.44 386 SER A C 1
ATOM 2883 O O . SER A 1 386 ? -11.140 -10.816 -22.851 1.00 91.44 386 SER A O 1
ATOM 2885 N N . LEU A 1 387 ? -12.233 -9.271 -24.064 1.00 91.56 387 LEU A N 1
ATOM 2886 C CA . LEU A 1 387 ? -13.580 -9.682 -23.703 1.00 91.56 387 LEU A CA 1
ATOM 2887 C C . LEU A 1 387 ? -13.873 -11.122 -24.132 1.00 91.56 387 LEU A C 1
ATOM 2889 O O . LEU A 1 387 ? -13.432 -11.629 -25.162 1.00 91.56 387 LEU A O 1
ATOM 2893 N N . THR A 1 388 ? -14.762 -11.751 -23.372 1.00 89.38 388 THR A N 1
ATOM 2894 C CA . THR A 1 388 ? -15.386 -13.026 -23.715 1.00 89.38 388 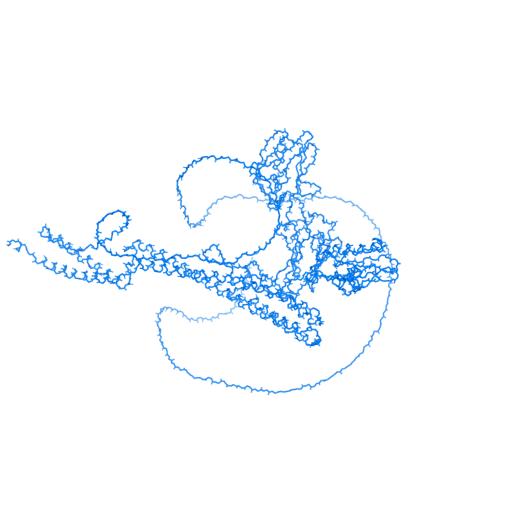THR A CA 1
ATOM 2895 C C . THR A 1 388 ? -16.892 -12.919 -23.497 1.00 89.38 388 THR A C 1
ATOM 2897 O O . THR A 1 388 ? -17.353 -12.100 -22.702 1.00 89.38 388 THR A O 1
ATOM 2900 N N . ALA A 1 389 ? -17.684 -13.800 -24.113 1.00 90.81 389 ALA A N 1
ATOM 2901 C CA . ALA A 1 389 ? -19.113 -13.903 -23.792 1.00 90.81 389 ALA A CA 1
ATOM 2902 C C . ALA A 1 389 ? -19.371 -14.238 -22.301 1.00 90.81 389 ALA A C 1
ATOM 2904 O O . ALA A 1 389 ? -20.446 -13.961 -21.783 1.00 90.81 389 ALA A O 1
ATOM 2905 N N . SER A 1 390 ? -18.377 -14.795 -21.602 1.00 90.00 390 SER A N 1
ATOM 2906 C CA . SER A 1 390 ? -18.381 -15.059 -20.158 1.00 90.00 390 SER A CA 1
ATOM 2907 C C . SER A 1 390 ? -17.942 -13.877 -19.279 1.00 90.00 390 SER A C 1
ATOM 2909 O O . SER A 1 390 ? -18.081 -13.963 -18.056 1.00 90.00 390 SER A O 1
ATOM 2911 N N . THR A 1 391 ? -17.419 -12.786 -19.849 1.00 91.19 391 THR A N 1
ATOM 2912 C CA . THR A 1 391 ? -16.985 -11.610 -19.079 1.00 91.19 391 THR A CA 1
ATOM 2913 C C . THR A 1 391 ? -18.207 -10.928 -18.464 1.00 91.19 391 THR A C 1
ATOM 2915 O O . THR A 1 391 ? -19.150 -10.561 -19.169 1.00 91.19 391 THR A O 1
ATOM 2918 N N . ARG A 1 392 ? -18.214 -10.795 -17.133 1.00 92.88 392 ARG A N 1
ATOM 2919 C CA . ARG A 1 392 ? -19.333 -10.220 -16.373 1.00 92.88 392 ARG A CA 1
ATOM 2920 C C . ARG A 1 392 ? -19.344 -8.703 -16.455 1.00 92.88 392 ARG A C 1
ATOM 2922 O O . ARG A 1 392 ? -18.285 -8.091 -16.376 1.00 92.88 392 ARG A O 1
ATOM 2929 N N . LEU A 1 393 ? -20.528 -8.093 -16.466 1.00 92.75 393 LEU A N 1
ATOM 2930 C CA . LEU A 1 393 ? -20.660 -6.628 -16.447 1.00 92.75 393 LEU A CA 1
ATOM 2931 C C . LEU A 1 393 ? -20.121 -6.012 -15.142 1.00 92.75 393 LEU A C 1
ATOM 2933 O O . LEU A 1 393 ? -19.575 -4.915 -15.150 1.00 92.75 393 LEU A O 1
ATOM 2937 N N . SER A 1 394 ? -20.169 -6.767 -14.037 1.00 92.12 394 SER A N 1
ATOM 2938 C CA . SER A 1 394 ? -19.526 -6.423 -12.756 1.00 92.12 394 SER A CA 1
ATOM 2939 C C . SER A 1 394 ? -17.990 -6.421 -12.790 1.00 92.12 394 SER A C 1
ATOM 2941 O O . SER A 1 394 ? -17.358 -6.088 -11.791 1.00 92.12 394 SER A O 1
ATOM 2943 N N . SER A 1 395 ? -17.391 -6.882 -13.888 1.00 92.12 395 SER A N 1
ATOM 2944 C CA . SER A 1 395 ? -15.945 -7.015 -14.095 1.00 92.12 395 SER A CA 1
ATOM 2945 C C . SER A 1 395 ? -15.465 -6.125 -15.246 1.00 92.12 395 SER A C 1
ATOM 2947 O O . SER A 1 395 ? -14.454 -6.423 -15.865 1.00 92.12 395 SER A O 1
ATOM 2949 N N . LEU A 1 396 ? -16.186 -5.039 -15.528 1.00 93.12 3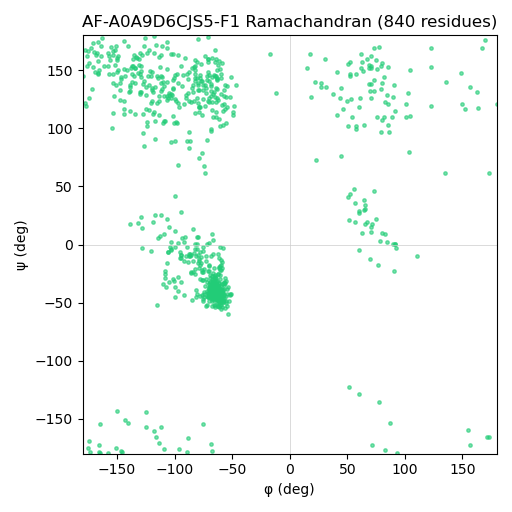96 LEU A N 1
ATOM 2950 C CA . LEU A 1 396 ? -15.834 -4.017 -16.512 1.00 93.12 396 LEU A CA 1
ATOM 2951 C C . LEU A 1 396 ? -15.769 -2.660 -15.809 1.00 93.12 396 LEU A C 1
ATOM 2953 O O . LEU A 1 396 ? -16.655 -2.337 -15.011 1.00 93.12 396 LEU A O 1
ATOM 2957 N N . ASN A 1 397 ? -14.766 -1.849 -16.126 1.00 92.62 397 ASN A N 1
ATOM 2958 C CA . ASN A 1 397 ? -14.754 -0.429 -15.770 1.00 92.62 397 ASN A CA 1
ATOM 2959 C C . ASN A 1 397 ? -15.691 0.387 -16.676 1.00 92.62 397 ASN A C 1
ATOM 2961 O O . ASN A 1 397 ? -16.220 1.415 -16.243 1.00 92.62 397 ASN A O 1
ATOM 2965 N N . GLY A 1 398 ? -15.985 -0.121 -17.876 1.00 92.25 398 GLY A N 1
ATOM 2966 C CA . GLY A 1 398 ? -16.861 0.494 -18.869 1.00 92.25 398 GLY A CA 1
ATOM 2967 C C . GLY A 1 398 ? -16.238 1.741 -19.495 1.00 92.25 398 GLY A C 1
ATOM 2968 O O . GLY A 1 398 ? -15.356 2.372 -18.917 1.00 92.25 398 GLY A O 1
ATOM 2969 N N . ALA A 1 399 ? -16.759 2.168 -20.644 1.00 92.50 399 ALA A N 1
ATOM 2970 C CA . ALA A 1 399 ? -16.169 3.255 -21.439 1.00 92.50 399 ALA A CA 1
ATOM 2971 C C . ALA A 1 399 ? -16.097 4.630 -20.734 1.00 92.50 399 ALA A C 1
ATOM 2973 O O . ALA A 1 399 ? -15.439 5.551 -21.217 1.00 92.50 399 ALA A O 1
ATOM 2974 N N . ASN A 1 400 ? -16.778 4.781 -19.592 1.00 88.75 400 ASN A N 1
ATOM 2975 C CA . ASN A 1 400 ? -16.758 5.978 -18.747 1.00 88.75 400 ASN A CA 1
ATOM 2976 C C . ASN A 1 400 ? -15.880 5.839 -17.482 1.00 88.75 400 ASN A C 1
ATOM 2978 O O . ASN A 1 400 ? -15.791 6.799 -16.715 1.00 88.75 400 ASN A O 1
ATOM 2982 N N . GLY A 1 401 ? -15.296 4.666 -17.204 1.00 89.00 401 GLY A N 1
ATOM 2983 C CA . GLY A 1 401 ? -14.538 4.386 -15.973 1.00 89.00 401 GLY A CA 1
ATOM 2984 C C . GLY A 1 401 ? -15.379 4.363 -14.684 1.00 89.00 401 GLY A C 1
ATOM 2985 O O . GLY A 1 401 ? -14.845 4.549 -13.592 1.00 89.00 401 GLY A O 1
ATOM 2986 N N . LEU A 1 402 ? -16.703 4.189 -14.793 1.00 88.44 402 LEU A N 1
ATOM 2987 C CA . LEU A 1 402 ? -17.664 4.233 -13.673 1.00 88.44 402 LEU A CA 1
ATOM 2988 C C . LEU A 1 402 ? -18.351 2.883 -13.386 1.00 88.44 402 LEU A C 1
ATOM 2990 O O . LEU A 1 402 ? -19.248 2.815 -12.542 1.00 88.44 402 LEU A O 1
ATOM 2994 N N . GLY A 1 403 ? -17.936 1.822 -14.078 1.00 90.81 403 GLY A N 1
ATOM 2995 C CA . GLY A 1 403 ? -18.597 0.522 -14.115 1.00 90.81 403 GLY A CA 1
ATOM 2996 C C . GLY A 1 403 ? -19.804 0.494 -15.058 1.00 90.81 403 GLY A C 1
ATOM 2997 O O . GLY A 1 403 ? -20.459 1.510 -15.306 1.00 90.81 403 GLY A O 1
ATOM 2998 N N . VAL A 1 404 ? -20.133 -0.693 -15.572 1.00 91.94 404 VAL A N 1
ATOM 2999 C CA . VAL A 1 404 ? -21.318 -0.886 -16.421 1.00 91.94 404 VAL A CA 1
ATOM 3000 C C . VAL A 1 404 ? -22.581 -0.977 -15.566 1.00 91.94 404 VAL A C 1
ATOM 3002 O O . VAL A 1 404 ? -22.737 -1.889 -14.754 1.00 91.94 404 VAL A O 1
ATOM 3005 N N . ARG A 1 405 ? -23.513 -0.040 -15.772 1.00 91.62 405 ARG A N 1
ATOM 3006 C CA . ARG A 1 405 ? -24.818 -0.006 -15.093 1.00 91.62 405 ARG A CA 1
ATOM 3007 C C . ARG A 1 405 ? -25.909 -0.557 -16.024 1.00 91.62 405 ARG A C 1
ATOM 3009 O O . ARG A 1 405 ? -26.303 0.154 -16.952 1.00 91.62 405 ARG A O 1
ATOM 3016 N N . PRO A 1 406 ? -26.400 -1.795 -15.818 1.00 87.75 406 PRO A N 1
ATOM 3017 C CA . PRO A 1 406 ? -27.442 -2.378 -16.661 1.00 87.75 406 PRO A CA 1
ATOM 3018 C C . PRO A 1 406 ? -28.772 -1.616 -16.530 1.00 87.75 406 PRO A C 1
ATOM 3020 O O . PRO A 1 406 ? -29.110 -1.099 -15.464 1.00 87.75 406 PRO A O 1
ATOM 3023 N N . GLY A 1 407 ? -29.524 -1.531 -17.628 1.00 90.94 407 GLY A N 1
ATOM 3024 C CA . GLY A 1 407 ? -30.731 -0.710 -17.740 1.00 90.94 407 GLY A CA 1
ATOM 3025 C C . GLY A 1 407 ? -31.290 -0.687 -19.165 1.00 90.94 407 GLY A C 1
ATOM 3026 O O . GLY A 1 407 ? -30.909 -1.503 -20.000 1.00 90.94 407 GLY A O 1
ATOM 3027 N N . SER A 1 408 ? -32.199 0.244 -19.459 1.00 92.69 408 SER A N 1
ATOM 3028 C CA . SER A 1 408 ? -32.760 0.401 -20.809 1.00 92.69 408 SER A CA 1
ATOM 3029 C C . SER A 1 408 ? -31.839 1.167 -21.762 1.00 92.69 408 SER A C 1
ATOM 3031 O O . SER A 1 408 ? -31.324 2.227 -21.419 1.00 92.69 408 SER A O 1
ATOM 3033 N N . VAL A 1 409 ? -31.728 0.683 -22.997 1.00 93.94 409 VAL A N 1
ATOM 3034 C CA . VAL A 1 409 ? -31.072 1.352 -24.132 1.00 93.94 409 VAL A CA 1
ATOM 3035 C C . VAL A 1 409 ? -32.098 1.538 -25.250 1.00 93.94 409 VAL A C 1
ATOM 3037 O O . VAL A 1 409 ? -32.979 0.699 -25.430 1.00 93.94 409 VAL A O 1
ATOM 3040 N N . GLU A 1 410 ? -32.013 2.633 -26.002 1.00 94.75 410 GLU A N 1
ATOM 3041 C CA . GLU A 1 410 ? -32.881 2.888 -27.152 1.00 94.75 410 GLU A CA 1
ATOM 3042 C C . GLU A 1 410 ? -32.088 2.699 -28.453 1.00 94.75 410 GLU A C 1
ATOM 3044 O O . GLU A 1 410 ? -31.029 3.297 -28.649 1.00 94.75 410 GLU A O 1
ATOM 3049 N N . ILE A 1 411 ? -32.596 1.830 -29.328 1.00 94.88 411 ILE A N 1
ATOM 3050 C CA . ILE A 1 411 ? -31.955 1.418 -30.581 1.00 94.88 411 ILE A CA 1
ATOM 3051 C C . ILE A 1 411 ? -32.892 1.775 -31.730 1.00 94.88 411 ILE A C 1
ATOM 3053 O O . ILE A 1 411 ? -34.031 1.314 -31.777 1.00 94.88 411 ILE A O 1
ATOM 3057 N N . ASP A 1 412 ? -32.416 2.585 -32.663 1.00 95.25 412 ASP A N 1
ATOM 3058 C CA . ASP A 1 412 ? -33.148 3.026 -33.844 1.00 95.25 412 ASP A CA 1
ATOM 3059 C C . ASP A 1 412 ? -32.533 2.360 -35.079 1.00 95.25 412 ASP A C 1
ATOM 3061 O O . ASP A 1 412 ? -31.433 2.711 -35.505 1.00 95.25 412 ASP A O 1
ATOM 3065 N N . VAL A 1 413 ? -33.210 1.343 -35.623 1.00 94.44 413 VAL A N 1
ATOM 3066 C CA . VAL A 1 413 ? -32.758 0.642 -36.836 1.00 94.44 413 VAL A CA 1
ATOM 3067 C C . VAL A 1 413 ? -33.510 1.214 -38.032 1.00 94.44 413 VAL A C 1
ATOM 3069 O O . VAL A 1 413 ? -34.690 0.919 -38.234 1.00 94.44 413 VAL A O 1
ATOM 3072 N N . ASN A 1 414 ? -32.830 2.042 -38.828 1.00 89.56 414 ASN A N 1
ATOM 3073 C CA . ASN A 1 414 ? -33.362 2.667 -40.045 1.00 89.56 414 ASN A CA 1
ATOM 3074 C C . ASN A 1 414 ? -34.725 3.383 -39.849 1.00 89.56 414 ASN A C 1
ATOM 3076 O O . ASN A 1 414 ? -35.629 3.256 -40.677 1.00 89.56 414 ASN A O 1
ATOM 3080 N N . GLY A 1 415 ? -34.899 4.100 -38.731 1.00 87.62 415 GLY A N 1
ATOM 3081 C CA . GLY A 1 415 ? -36.145 4.784 -38.352 1.00 87.62 415 GLY A CA 1
ATOM 3082 C C . GLY A 1 415 ? -37.096 3.952 -37.481 1.00 87.62 415 GLY A C 1
ATOM 3083 O O . GLY A 1 415 ? -38.181 4.426 -37.135 1.00 87.62 415 GLY A O 1
ATOM 3084 N N . THR A 1 416 ? -36.726 2.715 -37.130 1.00 92.12 416 THR A N 1
ATOM 3085 C CA . THR A 1 416 ? -37.504 1.824 -36.255 1.00 92.12 416 THR A CA 1
ATOM 3086 C C . THR A 1 416 ? -36.939 1.851 -34.836 1.00 92.12 416 THR A C 1
ATOM 3088 O O . THR A 1 416 ? -36.086 1.040 -34.473 1.00 92.12 416 THR A O 1
ATOM 3091 N N . VAL A 1 417 ? -37.436 2.787 -34.025 1.00 93.00 417 VAL A N 1
ATOM 3092 C CA . VAL A 1 417 ? -37.062 2.944 -32.610 1.00 93.00 417 VAL A CA 1
ATOM 3093 C C . VAL A 1 417 ? -37.609 1.796 -31.758 1.00 93.00 417 VAL A C 1
ATOM 3095 O O . VAL A 1 417 ? -38.820 1.590 -31.682 1.00 93.00 417 VAL A O 1
ATOM 3098 N N . THR A 1 418 ? -36.716 1.093 -31.064 1.00 93.94 418 THR A N 1
ATOM 3099 C CA . THR A 1 418 ? -37.019 0.012 -30.118 1.00 93.94 418 THR A CA 1
ATOM 3100 C C . THR A 1 418 ? -36.285 0.245 -28.797 1.00 93.94 418 THR A C 1
ATOM 3102 O O . THR A 1 418 ? -35.077 0.470 -28.782 1.00 93.94 418 THR A O 1
ATOM 3105 N N . GLN A 1 419 ? -36.997 0.153 -27.672 1.00 92.44 419 GLN A N 1
ATOM 3106 C CA . GLN A 1 419 ? -36.381 0.134 -26.342 1.00 92.44 419 GLN A CA 1
ATOM 3107 C C . GLN A 1 419 ? -35.983 -1.305 -25.989 1.00 92.44 419 GLN A C 1
ATOM 3109 O O . GLN A 1 419 ? -36.833 -2.196 -25.961 1.00 92.44 419 GLN A O 1
ATOM 3114 N N . LEU A 1 420 ? -34.700 -1.524 -25.707 1.00 93.38 420 LEU A N 1
ATOM 3115 C CA . LEU A 1 420 ? -34.147 -2.793 -25.245 1.00 93.38 420 LEU A CA 1
ATOM 3116 C C . LEU A 1 420 ? -33.840 -2.710 -23.747 1.00 93.38 420 LEU A C 1
ATOM 3118 O O . LEU A 1 420 ? -33.166 -1.783 -23.304 1.00 93.38 420 LEU A O 1
ATOM 3122 N N . ASP A 1 421 ? -34.298 -3.696 -22.975 1.00 92.19 421 ASP A N 1
ATOM 3123 C CA . ASP A 1 421 ? -33.992 -3.793 -21.549 1.00 92.19 421 ASP A CA 1
ATOM 3124 C C . ASP A 1 421 ? -32.817 -4.745 -21.282 1.00 92.19 421 ASP A C 1
ATOM 3126 O O . ASP A 1 421 ? -32.839 -5.930 -21.640 1.00 92.19 421 ASP A O 1
ATOM 3130 N N . LEU A 1 422 ? -31.780 -4.209 -20.643 1.00 93.00 422 LEU A N 1
ATOM 3131 C CA . LEU A 1 422 ? -30.556 -4.904 -20.255 1.00 93.00 422 LEU A CA 1
ATOM 3132 C C . LEU A 1 422 ? -30.439 -5.034 -18.726 1.00 93.00 422 LEU A C 1
ATOM 3134 O O . LEU A 1 422 ? -29.399 -5.485 -18.262 1.00 93.00 422 LEU A O 1
ATOM 3138 N N . SER A 1 423 ? -31.464 -4.664 -17.939 1.00 91.44 423 SER A N 1
ATOM 3139 C CA . SER A 1 423 ? -31.424 -4.693 -16.463 1.00 91.44 423 SER A CA 1
ATOM 3140 C C . SER A 1 423 ? -31.041 -6.059 -15.879 1.00 91.44 423 SER A C 1
ATOM 3142 O O . SER A 1 423 ? -30.290 -6.124 -14.912 1.00 91.44 423 SER A O 1
ATOM 3144 N N . ASP A 1 424 ? -31.532 -7.138 -16.497 1.00 93.00 424 ASP A N 1
ATOM 3145 C CA . ASP A 1 424 ? -31.303 -8.536 -16.103 1.00 93.00 424 ASP A CA 1
ATOM 3146 C C . ASP A 1 424 ? -30.118 -9.188 -16.861 1.00 93.00 424 ASP A C 1
ATOM 3148 O O . ASP A 1 424 ? -30.159 -10.385 -17.156 1.00 93.00 424 ASP A O 1
ATOM 3152 N N . ALA A 1 425 ? -29.113 -8.420 -17.296 1.00 94.12 425 ALA A N 1
ATOM 3153 C CA . ALA A 1 425 ? -27.923 -8.944 -17.977 1.00 94.12 425 ALA A CA 1
ATOM 3154 C C . ALA A 1 425 ? -26.732 -9.074 -17.009 1.00 94.12 425 ALA A C 1
ATOM 3156 O O . ALA A 1 425 ? -26.327 -8.088 -16.396 1.00 94.12 425 ALA A O 1
ATOM 3157 N N . ASP A 1 426 ? -26.139 -10.269 -16.914 1.00 94.44 426 ASP A N 1
ATOM 3158 C CA . ASP A 1 426 ? -24.982 -10.540 -16.043 1.00 94.44 426 ASP A CA 1
ATOM 3159 C C . ASP A 1 426 ? -23.644 -10.464 -16.805 1.00 94.44 426 ASP A C 1
ATOM 3161 O O . ASP A 1 426 ? -22.602 -10.151 -16.216 1.00 94.44 426 ASP A O 1
ATOM 3165 N N . SER A 1 427 ? -23.647 -10.748 -18.112 1.00 95.44 427 SER A N 1
ATOM 3166 C CA . SER A 1 427 ? -22.446 -10.882 -18.947 1.00 95.44 427 SER A CA 1
ATOM 3167 C C . SER A 1 427 ? -22.532 -10.178 -20.302 1.00 95.44 427 SER A C 1
ATOM 3169 O O . SER A 1 427 ? -23.610 -9.883 -20.819 1.00 95.44 427 SER A O 1
ATOM 3171 N N . ILE A 1 428 ? -21.371 -9.983 -20.932 1.00 95.12 428 ILE A N 1
ATOM 3172 C CA . ILE A 1 428 ? -21.261 -9.547 -22.331 1.00 95.12 428 ILE A CA 1
ATOM 3173 C C . ILE A 1 428 ? -21.995 -10.508 -23.280 1.00 95.12 428 ILE A C 1
ATOM 3175 O O . ILE A 1 428 ? -22.593 -10.052 -24.249 1.00 95.12 428 ILE A O 1
ATOM 3179 N N . GLY A 1 429 ? -22.044 -11.812 -22.989 1.00 95.31 429 GLY A N 1
ATOM 3180 C CA . GLY A 1 429 ? -22.845 -12.771 -23.755 1.00 95.31 429 GLY A CA 1
ATOM 3181 C C . GLY A 1 429 ? -24.343 -12.446 -23.750 1.00 95.31 429 GLY A C 1
ATOM 3182 O O . GLY A 1 429 ? -24.984 -12.517 -24.799 1.00 95.31 429 GLY A O 1
ATOM 3183 N N . ASP A 1 430 ? -24.886 -12.013 -22.608 1.00 96.00 430 ASP A N 1
ATOM 3184 C CA . ASP A 1 430 ? -26.287 -11.585 -22.496 1.00 96.00 430 ASP A CA 1
ATOM 3185 C C . ASP A 1 430 ? -26.540 -10.289 -23.276 1.00 96.00 430 ASP A C 1
ATOM 3187 O O . ASP A 1 430 ? -27.551 -10.173 -23.971 1.00 96.00 430 ASP A O 1
ATOM 3191 N N . ILE A 1 431 ? -25.609 -9.330 -23.201 1.00 95.62 431 ILE A N 1
ATOM 3192 C CA . ILE A 1 431 ? -25.666 -8.070 -23.957 1.00 95.62 431 ILE A CA 1
ATOM 3193 C C . ILE A 1 431 ? -25.662 -8.343 -25.465 1.00 95.62 431 ILE A C 1
ATOM 3195 O O . ILE A 1 431 ? -26.565 -7.895 -26.170 1.00 95.62 431 ILE A O 1
ATOM 3199 N N . LEU A 1 432 ? -24.701 -9.125 -25.964 1.00 95.75 432 LEU A N 1
ATOM 3200 C CA . LEU A 1 432 ? -24.593 -9.481 -27.383 1.00 95.75 432 LEU A CA 1
ATOM 3201 C C . LEU A 1 432 ? -25.820 -10.269 -27.868 1.00 95.75 432 LEU A C 1
ATOM 3203 O O . LEU A 1 432 ? -26.324 -10.004 -28.961 1.00 95.75 432 LEU A O 1
ATOM 3207 N N . GLY A 1 433 ? -26.343 -11.194 -27.056 1.00 95.50 433 GLY A N 1
ATOM 3208 C CA . GLY A 1 433 ? -27.562 -11.949 -27.360 1.00 95.50 433 GLY A CA 1
ATOM 3209 C C . GLY A 1 433 ? -28.807 -11.060 -27.459 1.00 95.50 433 GLY A C 1
ATOM 3210 O O . GLY A 1 433 ? -29.572 -11.170 -28.416 1.00 95.50 433 GLY A O 1
ATOM 3211 N N . ARG A 1 434 ? -28.987 -10.126 -26.518 1.00 95.38 434 ARG A N 1
ATOM 3212 C CA . ARG A 1 434 ? -30.110 -9.171 -26.523 1.00 95.38 434 ARG A CA 1
ATOM 3213 C C . ARG A 1 434 ? -30.009 -8.153 -27.667 1.00 95.38 434 ARG A C 1
ATOM 3215 O O . ARG A 1 434 ? -31.010 -7.891 -28.332 1.00 95.38 434 ARG A O 1
ATOM 3222 N N . LEU A 1 435 ? -28.813 -7.616 -27.927 1.00 94.69 435 LEU A N 1
ATOM 3223 C CA . LEU A 1 435 ? -28.556 -6.684 -29.033 1.00 94.69 435 LEU A CA 1
ATOM 3224 C C . LEU A 1 435 ? -28.796 -7.339 -30.393 1.00 94.69 435 LEU A C 1
ATOM 3226 O O . LEU A 1 435 ? -29.530 -6.785 -31.208 1.00 94.69 435 LEU A O 1
ATOM 3230 N N . SER A 1 436 ? -28.223 -8.525 -30.628 1.00 95.19 436 SER A N 1
ATOM 3231 C CA . SER A 1 436 ? -28.437 -9.263 -31.879 1.00 95.19 436 SER A CA 1
ATOM 3232 C C . SER A 1 436 ? -29.912 -9.608 -32.080 1.00 95.19 436 SER A C 1
ATOM 3234 O O . SER A 1 436 ? -30.432 -9.338 -33.157 1.00 95.19 436 SER A O 1
ATOM 3236 N N . GLN A 1 437 ? -30.629 -10.070 -31.048 1.00 94.69 437 GLN A N 1
ATOM 3237 C CA . GLN A 1 437 ? -32.068 -10.346 -31.145 1.00 94.69 437 GLN A CA 1
ATOM 3238 C C . GLN A 1 437 ? -32.898 -9.115 -31.560 1.00 94.69 437 GLN A C 1
ATOM 3240 O O . GLN A 1 437 ? -33.817 -9.257 -32.368 1.00 94.69 437 GLN A O 1
ATOM 3245 N N . VAL A 1 438 ? -32.611 -7.924 -31.019 1.00 94.56 438 VAL A N 1
ATOM 3246 C CA . VAL A 1 438 ? -33.358 -6.696 -31.359 1.00 94.56 438 VAL A CA 1
ATOM 3247 C C . VAL A 1 438 ? -32.964 -6.156 -32.732 1.00 94.56 438 VAL A C 1
ATOM 3249 O O . VAL A 1 438 ? -33.838 -5.847 -33.539 1.00 94.56 438 VAL A O 1
ATOM 3252 N N . ILE A 1 439 ? -31.667 -6.072 -33.027 1.00 94.31 439 ILE A N 1
ATOM 3253 C CA . ILE A 1 439 ? -31.175 -5.525 -34.297 1.00 94.31 439 ILE A CA 1
ATOM 3254 C C . ILE A 1 439 ? -31.564 -6.443 -35.464 1.00 94.31 439 ILE A C 1
ATOM 3256 O O . ILE A 1 439 ? -32.123 -5.969 -36.453 1.00 94.31 439 ILE A O 1
ATOM 3260 N N . GLN A 1 440 ? -31.361 -7.758 -35.338 1.00 95.38 440 GLN A N 1
ATOM 3261 C CA . GLN A 1 440 ? -31.621 -8.725 -36.414 1.00 95.38 440 GLN A CA 1
ATOM 3262 C C . GLN A 1 440 ? -33.111 -8.981 -36.678 1.00 95.38 440 GLN A C 1
ATOM 3264 O O . GLN A 1 440 ? -33.455 -9.581 -37.696 1.00 95.38 440 GLN A O 1
ATOM 3269 N N . ALA A 1 441 ? -34.010 -8.490 -35.817 1.00 93.50 441 ALA A N 1
ATOM 3270 C CA . ALA A 1 441 ? -35.444 -8.455 -36.106 1.00 93.50 441 ALA A CA 1
ATOM 3271 C C . ALA A 1 441 ? -35.801 -7.450 -37.221 1.00 93.50 441 ALA A C 1
ATOM 3273 O O . ALA A 1 441 ? -36.795 -7.653 -37.921 1.00 93.50 441 ALA A O 1
ATOM 3274 N N . THR A 1 442 ? -34.985 -6.404 -37.406 1.00 93.12 442 THR A N 1
ATOM 3275 C CA . THR A 1 442 ? -35.168 -5.364 -38.438 1.00 93.12 442 THR A CA 1
ATOM 3276 C C . THR A 1 442 ? -34.099 -5.448 -39.535 1.00 93.12 442 THR A C 1
ATOM 3278 O O . THR A 1 442 ? -34.409 -5.217 -40.703 1.00 93.12 442 THR A O 1
ATOM 3281 N N . ASP A 1 443 ? -32.868 -5.841 -39.193 1.00 94.25 443 ASP A N 1
ATOM 3282 C CA . ASP A 1 443 ? -31.765 -6.095 -40.128 1.00 94.25 443 ASP A CA 1
ATOM 3283 C C . ASP A 1 443 ? -31.155 -7.501 -39.932 1.00 94.25 443 ASP A C 1
ATOM 3285 O O . ASP A 1 443 ? -30.137 -7.654 -39.250 1.00 94.25 443 ASP A O 1
ATOM 3289 N N . PRO A 1 444 ? -31.731 -8.547 -40.557 1.00 92.56 444 PRO A N 1
ATOM 3290 C CA . PRO A 1 444 ? -31.244 -9.924 -40.433 1.00 92.56 444 PRO A CA 1
ATOM 3291 C C . PRO A 1 444 ? -29.820 -10.176 -40.958 1.00 92.56 444 PRO A C 1
ATOM 3293 O O . PRO A 1 444 ? -29.314 -11.285 -40.793 1.00 92.56 444 PRO A O 1
ATOM 3296 N N . GLY A 1 445 ? -29.192 -9.203 -41.632 1.00 91.00 445 GLY A N 1
ATOM 3297 C CA . GLY A 1 445 ? -27.809 -9.296 -42.107 1.00 91.00 445 GLY A CA 1
ATOM 3298 C C . GLY A 1 445 ? -26.775 -8.688 -41.154 1.00 91.00 445 GLY A C 1
ATOM 3299 O O . GLY A 1 445 ? -25.582 -8.923 -41.345 1.00 91.00 445 GLY A O 1
ATOM 3300 N N . ALA A 1 446 ? -27.203 -7.942 -40.131 1.00 93.88 446 ALA A N 1
ATOM 3301 C CA . ALA A 1 446 ? -26.294 -7.277 -39.205 1.00 93.88 446 ALA A CA 1
ATOM 3302 C C . ALA A 1 446 ? -25.529 -8.269 -38.314 1.00 93.88 446 ALA A C 1
ATOM 3304 O O . ALA A 1 446 ? -26.117 -9.186 -37.731 1.00 93.88 446 ALA A O 1
ATOM 3305 N N . THR A 1 447 ? -24.226 -8.049 -38.125 1.00 94.06 447 THR A N 1
ATOM 3306 C CA . THR A 1 447 ? -23.400 -8.830 -37.188 1.00 94.06 447 THR A CA 1
ATOM 3307 C C . THR A 1 447 ? -23.013 -7.997 -35.973 1.00 94.06 447 THR A C 1
ATOM 3309 O O . THR A 1 447 ? -22.470 -6.903 -36.118 1.00 94.06 447 THR A O 1
ATOM 3312 N N . ILE A 1 448 ? -23.267 -8.538 -34.781 1.00 94.69 448 ILE A N 1
ATOM 3313 C CA . ILE A 1 448 ? -22.940 -7.948 -33.479 1.00 94.69 448 ILE A CA 1
ATOM 3314 C C . ILE A 1 448 ? -21.982 -8.911 -32.767 1.00 94.69 448 ILE A C 1
ATOM 3316 O O . ILE A 1 448 ? -22.258 -10.112 -32.714 1.00 94.69 448 ILE A O 1
ATOM 3320 N N . GLY A 1 449 ? -20.871 -8.413 -32.227 1.00 93.94 449 GLY A N 1
ATOM 3321 C CA . GLY A 1 449 ? -19.851 -9.244 -31.582 1.00 93.94 449 GLY A CA 1
ATOM 3322 C C . GLY A 1 449 ? -18.853 -8.442 -30.751 1.00 93.94 449 GLY A C 1
ATOM 3323 O O . GLY A 1 449 ? -19.012 -7.242 -30.560 1.00 93.94 449 GLY A O 1
ATOM 3324 N N . ILE A 1 450 ? -17.814 -9.114 -30.264 1.00 93.44 450 ILE A N 1
ATOM 3325 C CA . ILE A 1 450 ? -16.595 -8.467 -29.754 1.00 93.44 450 ILE A CA 1
ATOM 3326 C C . ILE A 1 450 ? -15.707 -8.139 -30.961 1.00 93.44 450 ILE A C 1
ATOM 3328 O O . ILE A 1 450 ? -15.687 -8.913 -31.924 1.00 93.44 450 ILE A O 1
ATOM 3332 N N . ASP A 1 451 ? -15.002 -7.009 -30.937 1.00 91.25 451 ASP A N 1
ATOM 3333 C CA . ASP A 1 451 ? -14.085 -6.650 -32.019 1.00 91.25 451 ASP A CA 1
ATOM 3334 C C . ASP A 1 451 ? -12.904 -7.642 -32.113 1.00 91.25 451 ASP A C 1
ATOM 3336 O O . ASP A 1 451 ? -12.226 -7.874 -31.112 1.00 91.25 451 ASP A O 1
ATOM 3340 N N . PRO A 1 452 ? -12.620 -8.235 -33.288 1.00 84.94 452 PRO A N 1
ATOM 3341 C CA . PRO A 1 452 ? -11.569 -9.241 -33.434 1.00 84.94 452 PRO A CA 1
ATOM 3342 C C . PRO A 1 452 ? -10.151 -8.661 -33.601 1.00 84.94 452 PRO A C 1
ATOM 3344 O O . PRO A 1 452 ? -9.218 -9.441 -33.793 1.00 84.94 452 PRO A O 1
ATOM 3347 N N . VAL A 1 453 ? -9.974 -7.335 -33.593 1.00 85.06 453 VAL A N 1
ATOM 3348 C CA . VAL A 1 453 ? -8.670 -6.662 -33.725 1.00 85.06 453 VAL A CA 1
ATOM 3349 C C . VAL A 1 453 ? -8.140 -6.229 -32.361 1.00 85.06 453 VAL A C 1
ATOM 3351 O O . VAL A 1 453 ? -6.965 -6.461 -32.079 1.00 85.06 453 VAL A O 1
ATOM 3354 N N . THR A 1 454 ? -8.984 -5.624 -31.521 1.00 84.94 454 THR A N 1
ATOM 3355 C CA . THR A 1 454 ? -8.602 -5.155 -30.176 1.00 84.94 454 THR A CA 1
ATOM 3356 C C . THR A 1 454 ? -9.120 -6.051 -29.048 1.00 84.94 454 THR A C 1
ATOM 3358 O O . THR A 1 454 ? -8.433 -6.216 -28.047 1.00 84.94 454 THR A O 1
ATOM 3361 N N . GLY A 1 455 ? -10.288 -6.687 -29.197 1.00 87.19 455 GLY A N 1
ATOM 3362 C CA . GLY A 1 455 ? -10.860 -7.620 -28.211 1.00 87.19 455 GLY A CA 1
ATOM 3363 C C . GLY A 1 455 ? -11.510 -6.981 -26.975 1.00 87.19 455 GLY A C 1
ATOM 3364 O O . GLY A 1 455 ? -12.307 -7.631 -26.310 1.00 87.19 455 GLY A O 1
ATOM 3365 N N . ASP A 1 456 ? -11.214 -5.722 -26.685 1.00 89.62 456 ASP A N 1
ATOM 3366 C CA . ASP A 1 456 ? -11.663 -4.888 -25.553 1.00 89.62 456 ASP A CA 1
ATOM 3367 C C . ASP A 1 456 ? -13.093 -4.307 -25.682 1.00 89.62 456 ASP A C 1
ATOM 3369 O O . ASP A 1 456 ? -13.695 -3.880 -24.695 1.00 89.62 456 ASP A O 1
ATOM 3373 N N . ARG A 1 457 ? -13.656 -4.280 -26.899 1.00 93.19 457 ARG A N 1
ATOM 3374 C CA . ARG A 1 457 ? -14.862 -3.506 -27.258 1.00 93.19 457 ARG A CA 1
ATOM 3375 C C . ARG A 1 457 ? -15.894 -4.291 -28.067 1.00 93.19 457 ARG A C 1
ATOM 3377 O O . ARG A 1 457 ? -15.591 -5.304 -28.695 1.00 93.19 457 ARG A O 1
ATOM 3384 N N . ILE A 1 458 ? -17.132 -3.793 -28.090 1.00 94.06 458 ILE A N 1
ATOM 3385 C CA . ILE A 1 458 ? -18.225 -4.351 -28.906 1.00 94.06 458 ILE A CA 1
ATOM 3386 C C . ILE A 1 458 ? -18.162 -3.770 -30.328 1.00 94.06 458 ILE A C 1
ATOM 3388 O O . ILE A 1 458 ? -18.024 -2.560 -30.507 1.00 94.06 458 ILE A O 1
ATOM 3392 N N . ALA A 1 459 ? -18.305 -4.625 -31.339 1.00 93.94 459 ALA A N 1
ATOM 3393 C CA . ALA A 1 459 ? -18.395 -4.266 -32.752 1.00 93.94 459 ALA A CA 1
ATOM 3394 C C . ALA A 1 459 ? -19.799 -4.544 -33.308 1.00 93.94 459 ALA A C 1
ATOM 3396 O O . ALA A 1 459 ? -20.400 -5.588 -33.026 1.00 93.94 459 ALA A O 1
ATOM 3397 N N . ILE A 1 460 ? -20.309 -3.627 -34.134 1.00 94.75 460 ILE A N 1
ATOM 3398 C CA . ILE A 1 460 ? -21.572 -3.783 -34.865 1.00 94.75 460 ILE A CA 1
ATOM 3399 C C . ILE A 1 460 ? -21.322 -3.453 -36.339 1.00 94.75 460 ILE A C 1
ATOM 3401 O O . ILE A 1 460 ? -20.768 -2.408 -36.674 1.00 94.75 460 ILE A O 1
ATOM 3405 N N . THR A 1 461 ? -21.749 -4.348 -37.228 1.00 95.00 461 THR A N 1
ATOM 3406 C CA . THR A 1 461 ? -21.762 -4.145 -38.685 1.00 95.00 461 THR A CA 1
ATOM 3407 C C . THR A 1 461 ? -23.209 -4.199 -39.178 1.00 95.00 461 THR A C 1
ATOM 3409 O O . THR A 1 461 ? -23.773 -5.295 -39.214 1.00 95.00 461 THR A O 1
ATOM 3412 N N . PRO A 1 462 ? -23.833 -3.065 -39.544 1.00 95.31 462 PRO A N 1
ATOM 3413 C CA . PRO A 1 462 ? -25.137 -3.047 -40.209 1.00 95.31 462 PRO A CA 1
ATOM 3414 C C . PRO A 1 462 ? -25.046 -3.545 -41.658 1.00 95.31 462 PRO A C 1
ATOM 3416 O O . PRO A 1 462 ? -24.000 -3.423 -42.304 1.00 95.31 462 PRO A O 1
ATOM 3419 N N . SER A 1 463 ? -26.156 -4.021 -42.222 1.00 95.25 463 SER A N 1
ATOM 3420 C CA . SER A 1 463 ? -26.252 -4.325 -43.654 1.00 95.25 463 SER A CA 1
ATOM 3421 C C . SER A 1 463 ? -26.045 -3.088 -44.533 1.00 95.25 463 SER A C 1
ATOM 3423 O O . SER A 1 463 ? -26.277 -1.941 -44.142 1.00 95.25 463 SER A O 1
ATOM 3425 N N . ALA A 1 464 ? -25.662 -3.319 -45.790 1.00 91.62 464 ALA A N 1
ATOM 3426 C CA . ALA A 1 464 ? -25.595 -2.261 -46.793 1.00 91.62 464 ALA A CA 1
ATOM 3427 C C . ALA A 1 464 ? -26.976 -1.597 -46.984 1.00 91.62 464 ALA A C 1
ATOM 3429 O O . ALA A 1 464 ? -27.944 -2.248 -47.373 1.00 91.62 464 ALA A O 1
ATOM 3430 N N . GLY A 1 465 ? -27.049 -0.289 -46.726 1.00 89.44 465 GLY A N 1
ATOM 3431 C CA . GLY A 1 465 ? -28.285 0.504 -46.757 1.00 89.44 465 GLY A CA 1
ATOM 3432 C C . GLY A 1 465 ? -29.040 0.640 -45.424 1.00 89.44 465 GLY A C 1
ATOM 3433 O O . GLY A 1 465 ? -30.032 1.363 -45.399 1.00 89.44 465 GLY A O 1
ATOM 3434 N N . VAL A 1 466 ? -28.589 0.008 -44.333 1.00 92.50 466 VAL A N 1
ATOM 3435 C CA . VAL A 1 466 ? -29.172 0.142 -42.984 1.00 92.50 466 VAL A CA 1
ATOM 3436 C C . VAL A 1 466 ? -28.264 0.987 -42.088 1.00 92.50 466 VAL A C 1
ATOM 3438 O O . VAL A 1 466 ? -27.091 0.672 -41.939 1.00 92.50 466 VAL A O 1
ATOM 3441 N N . THR A 1 467 ? -28.803 2.026 -41.451 1.00 93.56 467 THR A N 1
ATOM 3442 C CA . THR A 1 467 ? -28.132 2.741 -40.347 1.00 93.56 467 THR A CA 1
ATOM 3443 C C . THR A 1 467 ? -28.711 2.266 -39.015 1.00 93.56 467 THR A C 1
ATOM 3445 O O . THR A 1 467 ? -29.922 2.042 -38.928 1.00 93.56 467 THR A O 1
ATOM 3448 N N . ILE A 1 468 ? -27.875 2.145 -37.981 1.00 95.31 468 ILE A N 1
ATOM 3449 C CA . ILE A 1 468 ? -28.320 1.902 -36.601 1.00 95.31 468 ILE A CA 1
ATOM 3450 C C . ILE A 1 468 ? -27.843 3.066 -35.729 1.00 95.31 468 ILE A C 1
ATOM 3452 O O . ILE A 1 468 ? -26.645 3.321 -35.663 1.00 95.31 468 ILE A O 1
ATOM 3456 N N . ASP A 1 469 ? -28.753 3.747 -35.039 1.00 94.69 469 ASP A N 1
ATOM 3457 C CA . ASP A 1 469 ? -28.419 4.734 -34.005 1.00 94.69 469 ASP A CA 1
ATOM 3458 C C . ASP A 1 469 ? -28.708 4.141 -32.620 1.00 94.69 469 ASP A C 1
ATOM 3460 O O . ASP A 1 469 ? -29.824 3.693 -32.350 1.00 94.69 469 ASP A O 1
ATOM 3464 N N . ILE A 1 470 ? -27.718 4.146 -31.724 1.00 95.12 470 ILE A N 1
ATOM 3465 C CA . ILE A 1 470 ? -27.864 3.676 -30.339 1.00 95.12 470 ILE A CA 1
ATOM 3466 C C . ILE A 1 470 ? -27.715 4.865 -29.391 1.00 95.12 470 ILE A C 1
ATOM 3468 O O . ILE A 1 470 ? -26.697 5.564 -29.398 1.00 95.12 470 ILE A O 1
ATOM 3472 N N . ARG A 1 471 ? -28.731 5.084 -28.553 1.00 93.69 471 ARG A N 1
ATOM 3473 C CA . ARG A 1 471 ? -28.786 6.181 -27.580 1.00 93.69 471 ARG A CA 1
ATOM 3474 C C . ARG A 1 471 ? -29.253 5.708 -26.208 1.00 93.69 471 ARG A C 1
ATOM 3476 O O . ARG A 1 471 ? -30.000 4.741 -26.073 1.00 93.69 471 ARG A O 1
ATOM 3483 N N . ASP A 1 472 ? -28.802 6.407 -25.174 1.00 92.94 472 ASP A N 1
ATOM 3484 C CA . ASP A 1 472 ? -29.307 6.191 -23.823 1.00 92.94 472 ASP A CA 1
ATOM 3485 C C . ASP A 1 472 ? -30.772 6.620 -23.697 1.00 92.94 472 ASP A C 1
ATOM 3487 O O . ASP A 1 472 ? -31.203 7.615 -24.287 1.00 92.94 472 ASP A O 1
ATOM 3491 N N . SER A 1 473 ? -31.537 5.875 -22.898 1.00 85.50 473 SER A N 1
ATOM 3492 C CA . SER A 1 473 ? -32.885 6.289 -22.517 1.00 85.50 473 SER A CA 1
ATOM 3493 C C . SER A 1 473 ? -32.825 7.482 -21.549 1.00 85.50 473 SER A C 1
ATOM 3495 O O . SER A 1 473 ? -31.817 7.714 -20.884 1.00 85.50 473 SER A O 1
ATOM 3497 N N . ASN A 1 474 ? -33.921 8.241 -21.424 1.00 75.44 474 ASN A N 1
ATOM 3498 C CA . ASN A 1 474 ? -33.973 9.523 -20.691 1.00 75.44 474 ASN A CA 1
ATOM 3499 C C . ASN A 1 474 ? -33.574 9.483 -19.190 1.00 75.44 474 ASN A C 1
ATOM 3501 O O . ASN A 1 474 ? -33.571 10.529 -18.540 1.00 75.44 474 ASN A O 1
ATOM 3505 N N . SER A 1 475 ? -33.269 8.313 -18.621 1.00 77.44 475 SER A N 1
ATOM 3506 C CA . SER A 1 475 ? -32.816 8.142 -17.234 1.00 77.44 475 SER A CA 1
ATOM 3507 C C . SER A 1 475 ? -31.683 7.117 -17.054 1.00 77.44 475 SER A C 1
ATOM 3509 O O . SER A 1 475 ? -31.481 6.645 -15.935 1.00 77.44 475 SER A O 1
ATOM 3511 N N . THR A 1 476 ? -30.968 6.741 -18.118 1.00 86.19 476 THR A N 1
ATOM 3512 C CA . THR A 1 476 ? -29.877 5.747 -18.082 1.00 86.19 476 THR A CA 1
ATOM 3513 C C . THR A 1 476 ? -28.559 6.319 -18.598 1.00 86.19 476 THR A C 1
ATOM 3515 O O . THR A 1 476 ? -28.513 7.393 -19.192 1.00 86.19 476 THR A O 1
ATOM 3518 N N . SER A 1 477 ? -27.481 5.577 -18.350 1.00 91.25 477 SER A N 1
ATOM 3519 C CA . SER A 1 477 ? -26.162 5.759 -18.967 1.00 91.25 477 SER A CA 1
ATOM 3520 C C . SER A 1 477 ? -25.630 4.452 -19.568 1.00 91.25 477 SER A C 1
ATOM 3522 O O . SER A 1 477 ? -24.440 4.330 -19.823 1.00 91.25 477 SER A O 1
ATOM 3524 N N . THR A 1 478 ? -26.488 3.442 -19.723 1.00 93.00 478 THR A N 1
ATOM 3525 C CA . THR A 1 478 ? -26.130 2.071 -20.094 1.00 93.00 478 THR A CA 1
ATOM 3526 C C . THR A 1 478 ? -25.529 1.992 -21.497 1.00 93.00 478 THR A C 1
ATOM 3528 O O . THR A 1 478 ? -24.605 1.209 -21.704 1.00 93.00 478 THR A O 1
ATOM 3531 N N . ALA A 1 479 ? -25.990 2.811 -22.451 1.00 92.69 479 ALA A N 1
ATOM 3532 C CA . ALA A 1 479 ? -25.387 2.859 -23.787 1.00 92.69 479 ALA A CA 1
ATOM 3533 C C . ALA A 1 479 ? -23.997 3.511 -23.746 1.00 92.69 479 ALA A C 1
ATOM 3535 O O . ALA A 1 479 ? -23.068 3.010 -24.377 1.00 92.69 479 ALA A O 1
ATOM 3536 N N . GLY A 1 480 ? -23.842 4.591 -22.975 1.00 92.19 480 GLY A N 1
ATOM 3537 C CA . GLY A 1 480 ? -22.549 5.226 -22.723 1.00 92.19 480 GLY A CA 1
ATOM 3538 C C . GLY A 1 480 ? -21.566 4.318 -21.981 1.00 92.19 480 GLY A C 1
ATOM 3539 O O . GLY A 1 480 ? -20.420 4.207 -22.393 1.00 92.19 480 GLY A O 1
ATOM 3540 N N . ASP A 1 481 ? -22.002 3.636 -20.921 1.00 93.94 481 ASP A N 1
ATOM 3541 C CA . ASP A 1 481 ? -21.149 2.770 -20.095 1.00 93.94 481 ASP A CA 1
ATOM 3542 C C . ASP A 1 481 ? -20.706 1.502 -20.849 1.00 93.94 481 ASP A C 1
ATOM 3544 O O . ASP A 1 481 ? -19.589 1.030 -20.645 1.00 93.94 481 ASP A O 1
ATOM 3548 N N . LEU A 1 482 ? -21.548 0.987 -21.758 1.00 93.88 482 LEU A N 1
ATOM 3549 C CA . LEU A 1 482 ? -21.205 -0.069 -22.722 1.00 93.88 482 LEU A CA 1
ATOM 3550 C C . LEU A 1 482 ? -20.443 0.453 -23.958 1.00 93.88 482 LEU A C 1
ATOM 3552 O O . LEU A 1 482 ? -20.252 -0.301 -24.909 1.00 93.88 482 LEU A O 1
ATOM 3556 N N . GLY A 1 483 ? -20.054 1.730 -24.008 1.00 93.56 483 GLY A N 1
ATOM 3557 C CA . GLY A 1 483 ? -19.329 2.303 -25.148 1.00 93.56 483 GLY A CA 1
ATOM 3558 C C . GLY A 1 483 ? -20.104 2.304 -26.473 1.00 93.56 483 GLY A C 1
ATOM 3559 O O . GLY A 1 483 ? -19.517 2.584 -27.514 1.00 93.56 483 GLY A O 1
ATOM 3560 N N . LEU A 1 484 ? -21.406 1.996 -26.451 1.00 94.19 484 LEU A N 1
ATOM 3561 C CA . LEU A 1 484 ? -22.248 1.781 -27.630 1.00 94.19 484 LEU A CA 1
ATOM 3562 C C . LEU A 1 484 ? -22.886 3.062 -28.183 1.00 94.19 484 LEU A C 1
ATOM 3564 O O . LEU A 1 484 ? -23.511 3.007 -29.239 1.00 94.19 484 LEU A O 1
ATOM 3568 N N . LEU A 1 485 ? -22.765 4.193 -27.485 1.00 93.38 485 LEU A N 1
ATOM 3569 C CA . LEU A 1 485 ? -23.429 5.451 -27.828 1.00 93.38 485 LEU A CA 1
ATOM 3570 C C . LEU A 1 485 ? -22.946 6.022 -29.180 1.00 93.38 485 LEU A C 1
ATOM 3572 O O . LEU A 1 485 ? -21.835 6.546 -29.267 1.00 93.38 485 LEU A O 1
ATOM 3576 N N . GLY A 1 486 ? -23.793 6.001 -30.214 1.00 92.69 486 GLY A N 1
ATOM 3577 C CA . GLY A 1 486 ? -23.465 6.602 -31.511 1.00 92.69 486 GLY A CA 1
ATOM 3578 C C . GLY A 1 486 ? -24.233 6.055 -32.717 1.00 92.69 486 GLY A C 1
ATOM 3579 O O . GLY A 1 486 ? -25.159 5.254 -32.587 1.00 92.69 486 GLY A O 1
ATOM 3580 N N . THR A 1 487 ? -23.809 6.514 -33.898 1.00 93.81 487 THR A N 1
ATOM 3581 C CA . THR A 1 487 ? -24.328 6.119 -35.216 1.00 93.81 487 THR A CA 1
ATOM 3582 C C . THR A 1 487 ? -23.417 5.072 -35.854 1.00 93.81 487 THR A C 1
ATOM 3584 O O . THR A 1 487 ? -22.236 5.334 -36.085 1.00 93.81 487 THR A O 1
ATOM 3587 N N . TYR A 1 488 ? -23.980 3.921 -36.209 1.00 94.38 488 TYR A N 1
ATOM 3588 C CA . TYR A 1 488 ? -23.315 2.819 -36.901 1.00 94.38 488 TYR A CA 1
ATOM 3589 C C . TYR A 1 488 ? -23.711 2.875 -38.389 1.00 94.38 488 TYR A C 1
ATOM 3591 O O . TYR A 1 488 ? -24.890 2.677 -38.713 1.00 94.38 488 TYR A O 1
ATOM 3599 N N . PRO A 1 489 ? -22.780 3.220 -39.301 1.00 93.62 489 PRO A N 1
ATOM 3600 C CA . PRO A 1 489 ? -23.098 3.506 -40.694 1.00 93.62 489 PRO A CA 1
ATOM 3601 C C . PRO A 1 489 ? -23.262 2.235 -41.554 1.00 93.62 489 PRO A C 1
ATOM 3603 O O . PRO A 1 489 ? -22.702 1.185 -41.233 1.00 93.62 489 PRO A O 1
ATOM 3606 N N . PRO A 1 490 ? -23.983 2.316 -42.690 1.00 92.50 490 PRO A N 1
ATOM 3607 C CA . PRO A 1 490 ? -24.361 1.132 -43.457 1.00 92.50 490 PRO A CA 1
ATOM 3608 C C . PRO A 1 490 ? -23.197 0.366 -44.090 1.00 92.50 490 PRO A C 1
ATOM 3610 O O . PRO A 1 490 ? -22.394 0.942 -44.825 1.00 92.50 490 PRO A O 1
ATOM 3613 N N . GLY A 1 491 ? -23.169 -0.957 -43.904 1.00 89.06 491 GLY A N 1
ATOM 3614 C CA . GLY A 1 491 ? -22.210 -1.856 -44.556 1.00 89.06 491 GLY A CA 1
ATOM 3615 C C . GLY A 1 491 ? -20.764 -1.735 -44.062 1.00 89.06 491 GLY A C 1
ATOM 3616 O O . GLY A 1 491 ? -19.856 -2.213 -44.743 1.00 89.06 491 GLY A O 1
ATOM 3617 N N . VAL A 1 492 ? -20.536 -1.092 -42.915 1.00 90.50 492 VAL A N 1
ATOM 3618 C CA . VAL A 1 492 ? -19.213 -0.882 -42.311 1.00 90.50 492 VAL A CA 1
ATOM 3619 C C . VAL A 1 492 ? -19.232 -1.429 -40.886 1.00 90.50 492 VAL A C 1
ATOM 3621 O O . VAL A 1 492 ? -20.176 -1.175 -40.145 1.00 90.50 492 VAL A O 1
ATOM 3624 N N . SER A 1 493 ? -18.192 -2.167 -40.488 1.00 88.94 493 SER A N 1
ATOM 3625 C CA . SER A 1 493 ? -18.005 -2.505 -39.074 1.00 88.94 493 SER A CA 1
ATOM 3626 C C . SER A 1 493 ? -17.541 -1.262 -38.329 1.00 88.94 493 SER A C 1
ATOM 3628 O O . SER A 1 493 ? -16.480 -0.719 -38.647 1.00 88.94 493 SER A O 1
ATOM 3630 N N . THR A 1 494 ? -18.316 -0.815 -37.346 1.00 91.69 494 THR A N 1
ATOM 3631 C CA . THR A 1 494 ? -17.883 0.216 -36.402 1.00 91.69 494 THR A CA 1
ATOM 3632 C C . THR A 1 494 ? -17.913 -0.324 -34.983 1.00 91.69 494 THR A C 1
ATOM 3634 O O . THR A 1 494 ? -18.869 -0.967 -34.544 1.00 91.69 494 THR A O 1
ATOM 3637 N N . THR A 1 495 ? -16.826 -0.063 -34.269 1.00 90.94 495 THR A N 1
ATOM 3638 C CA . THR A 1 495 ? -16.648 -0.434 -32.871 1.00 90.94 495 THR A CA 1
ATOM 3639 C C . THR A 1 495 ? -17.191 0.648 -31.952 1.00 90.94 495 THR A C 1
ATOM 3641 O O . THR A 1 495 ? -17.077 1.836 -32.261 1.00 90.94 495 THR A O 1
ATOM 3644 N N . GLY A 1 496 ? -17.691 0.242 -30.790 1.00 89.19 496 GLY A N 1
ATOM 3645 C CA . GLY A 1 496 ? -17.869 1.142 -29.660 1.00 89.19 496 GLY A CA 1
ATOM 3646 C C . GLY A 1 496 ? -16.534 1.616 -29.074 1.00 89.19 496 GLY A C 1
ATOM 3647 O O . GLY A 1 496 ? -15.446 1.359 -29.607 1.00 89.19 496 GLY A O 1
ATOM 3648 N N . ALA A 1 497 ? -16.626 2.301 -27.941 1.00 93.06 497 ALA A N 1
ATOM 3649 C CA . ALA A 1 497 ? -15.478 2.526 -27.075 1.00 93.06 497 ALA A CA 1
ATOM 3650 C C . ALA A 1 497 ? -15.038 1.227 -26.366 1.00 93.06 497 ALA A C 1
ATOM 3652 O O . ALA A 1 497 ? -15.805 0.271 -26.245 1.00 93.06 497 ALA A O 1
ATOM 3653 N N . ASP A 1 498 ? -13.786 1.241 -25.915 1.00 92.94 498 ASP A N 1
ATOM 3654 C CA . ASP A 1 498 ? -13.183 0.288 -24.978 1.00 92.94 498 ASP A CA 1
ATOM 3655 C C . ASP A 1 498 ? -14.047 0.120 -23.705 1.00 92.94 498 ASP A C 1
ATOM 3657 O O . ASP A 1 498 ? -14.682 1.079 -23.255 1.00 92.94 498 ASP A O 1
ATOM 3661 N N . LEU A 1 499 ? -14.110 -1.097 -23.154 1.00 93.69 499 LEU A N 1
ATOM 3662 C CA . LEU A 1 499 ? -14.844 -1.422 -21.926 1.00 93.69 499 LEU A CA 1
ATOM 3663 C C . LEU A 1 499 ? -13.966 -1.596 -20.681 1.00 93.69 499 LEU A C 1
ATOM 3665 O O . LEU A 1 499 ? -14.548 -1.802 -19.610 1.00 93.69 499 LEU A O 1
ATOM 3669 N N . ASP A 1 500 ? -12.638 -1.521 -20.804 1.00 92.31 500 ASP A N 1
ATOM 3670 C CA . ASP A 1 500 ? -11.643 -1.685 -19.731 1.00 92.31 500 ASP A CA 1
ATOM 3671 C C . ASP A 1 500 ? -11.991 -2.903 -18.835 1.00 92.31 500 ASP A C 1
ATOM 3673 O O . ASP A 1 500 ? -12.611 -2.786 -17.761 1.00 92.31 500 ASP A O 1
ATOM 3677 N N . PRO A 1 501 ? -11.730 -4.130 -19.333 1.00 93.12 501 PRO A N 1
ATOM 3678 C CA . PRO A 1 501 ? -12.159 -5.352 -18.671 1.00 93.12 501 PRO A CA 1
ATOM 3679 C C . PRO A 1 501 ? -11.230 -5.678 -17.500 1.00 93.12 501 PRO A C 1
ATOM 3681 O O . PRO A 1 501 ? -10.048 -5.955 -17.662 1.00 93.12 501 PRO A O 1
ATOM 3684 N N . ARG A 1 502 ? -11.768 -5.712 -16.282 1.00 92.81 502 ARG A N 1
ATOM 3685 C CA . ARG A 1 502 ? -10.962 -5.930 -15.077 1.00 92.81 502 ARG A CA 1
ATOM 3686 C C . ARG A 1 502 ? -10.320 -7.315 -15.071 1.00 92.81 502 ARG A C 1
ATOM 3688 O O . ARG A 1 502 ? -10.998 -8.336 -15.231 1.00 92.81 502 ARG A O 1
ATOM 3695 N N . ILE A 1 503 ? -9.036 -7.359 -14.730 1.00 93.50 503 ILE A N 1
ATOM 3696 C CA . ILE A 1 503 ? -8.351 -8.585 -14.336 1.00 93.50 503 ILE A CA 1
ATOM 3697 C C . ILE A 1 503 ? -9.091 -9.206 -13.144 1.00 93.50 503 ILE A C 1
ATOM 3699 O O . ILE A 1 503 ? -9.391 -8.563 -12.137 1.00 93.50 503 ILE A O 1
ATOM 3703 N N . THR A 1 504 ? -9.334 -10.505 -13.239 1.00 92.31 504 THR A N 1
ATOM 3704 C CA . THR A 1 504 ? -9.788 -11.364 -12.146 1.00 92.31 504 THR A CA 1
ATOM 3705 C C . THR A 1 504 ? -8.796 -12.523 -11.995 1.00 92.31 504 THR A C 1
ATOM 3707 O O . THR A 1 504 ? -8.024 -12.777 -12.921 1.00 92.31 504 THR A O 1
ATOM 3710 N N . PRO A 1 505 ? -8.806 -13.289 -10.889 1.00 93.69 505 PRO A N 1
ATOM 3711 C CA . PRO A 1 505 ? -7.972 -14.491 -10.784 1.00 93.69 505 PRO A CA 1
ATOM 3712 C C . PRO A 1 505 ? -8.217 -15.488 -11.935 1.00 93.69 505 PRO A C 1
ATOM 3714 O O . PRO A 1 505 ? -7.288 -16.129 -12.413 1.00 93.69 505 PRO A O 1
ATOM 3717 N N . LEU A 1 506 ? -9.450 -15.545 -12.456 1.00 91.44 506 LEU A N 1
ATOM 3718 C CA . LEU A 1 506 ? -9.845 -16.418 -13.566 1.00 91.44 506 LEU A CA 1
ATOM 3719 C C . LEU A 1 506 ? -9.507 -15.857 -14.962 1.00 91.44 506 LEU A C 1
ATOM 3721 O O . LEU A 1 506 ? -9.743 -16.541 -15.960 1.00 91.44 506 LEU A O 1
ATOM 3725 N N . THR A 1 507 ? -8.975 -14.633 -15.061 1.00 92.31 507 THR A N 1
ATOM 3726 C CA . THR A 1 507 ? -8.518 -14.056 -16.334 1.00 92.31 507 THR A CA 1
ATOM 3727 C C . THR A 1 507 ? -7.364 -14.889 -16.883 1.00 92.31 507 THR A C 1
ATOM 3729 O O . THR A 1 507 ? -6.442 -15.252 -16.147 1.00 92.31 507 THR A O 1
ATOM 3732 N N . ARG A 1 508 ? -7.416 -15.213 -18.180 1.00 92.00 508 ARG A N 1
ATOM 3733 C CA . ARG A 1 508 ? -6.400 -16.043 -18.830 1.00 92.00 508 ARG A CA 1
ATOM 3734 C C . ARG A 1 508 ? -5.188 -15.207 -19.219 1.00 92.00 508 ARG A C 1
ATOM 3736 O O . ARG A 1 508 ? -5.353 -14.102 -19.733 1.00 92.00 508 ARG A O 1
ATOM 3743 N N . LEU A 1 509 ? -3.983 -15.744 -19.058 1.00 91.81 509 LEU A N 1
ATOM 3744 C CA . LEU A 1 509 ? -2.763 -15.028 -19.449 1.00 91.81 509 LEU A CA 1
ATOM 3745 C C . LEU A 1 509 ? -2.669 -14.841 -20.973 1.00 91.81 509 LEU A C 1
ATOM 3747 O O . LEU A 1 509 ? -2.186 -13.812 -21.426 1.00 91.81 509 LEU A O 1
ATOM 3751 N N . ASP A 1 510 ? -3.218 -15.766 -21.766 1.00 89.94 510 ASP A N 1
ATOM 3752 C CA . ASP A 1 510 ? -3.308 -15.630 -23.229 1.00 89.94 510 ASP A CA 1
ATOM 3753 C C . ASP A 1 510 ? -4.402 -14.658 -23.716 1.00 89.94 510 ASP A C 1
ATOM 3755 O O . ASP A 1 510 ? -4.470 -14.383 -24.911 1.00 89.94 510 ASP A O 1
ATOM 3759 N N . SER A 1 511 ? -5.231 -14.120 -22.809 1.00 89.69 511 SER A N 1
ATOM 3760 C CA . SER A 1 511 ? -6.233 -13.085 -23.121 1.00 89.69 511 SER A CA 1
ATOM 3761 C C . SER A 1 511 ? -5.755 -11.651 -22.857 1.00 89.69 511 SER A C 1
ATOM 3763 O O . SER A 1 511 ? -6.416 -10.717 -23.303 1.00 89.69 511 SER A O 1
ATOM 3765 N N . ILE A 1 512 ? -4.622 -11.479 -22.163 1.00 90.44 512 ILE A N 1
ATOM 3766 C CA . ILE A 1 512 ? -4.001 -10.182 -21.839 1.00 90.44 512 ILE A CA 1
ATOM 3767 C C . ILE A 1 512 ? -3.381 -9.576 -23.104 1.00 90.44 512 ILE A C 1
ATOM 3769 O O . ILE A 1 512 ? -2.628 -10.246 -23.819 1.00 90.44 512 ILE A O 1
ATOM 3773 N N . THR A 1 513 ? -3.677 -8.308 -23.393 1.00 83.62 513 THR A N 1
ATOM 3774 C CA . THR A 1 513 ? -3.228 -7.671 -24.638 1.00 83.62 513 THR A CA 1
ATOM 3775 C C . THR A 1 513 ? -1.725 -7.374 -24.629 1.00 83.62 513 THR A C 1
ATOM 3777 O O . THR A 1 513 ? -1.145 -6.852 -23.677 1.00 83.62 513 THR A O 1
ATOM 3780 N N . GLY A 1 514 ? -1.045 -7.702 -25.730 1.00 83.94 514 GLY A N 1
ATOM 3781 C CA . GLY A 1 514 ? 0.382 -7.413 -25.908 1.00 83.94 514 GLY A CA 1
ATOM 3782 C C . GLY A 1 514 ? 1.323 -8.140 -24.936 1.00 83.94 514 GLY A C 1
ATOM 3783 O O . GLY A 1 514 ? 2.294 -7.529 -24.492 1.00 83.94 514 GLY A O 1
ATOM 3784 N N . LEU A 1 515 ? 1.040 -9.407 -24.611 1.00 89.38 515 LEU A N 1
ATOM 3785 C CA . LEU A 1 515 ? 2.060 -10.370 -24.173 1.00 89.38 515 LEU A CA 1
ATOM 3786 C C . LEU A 1 515 ? 2.556 -11.167 -25.389 1.00 89.38 515 LEU A C 1
ATOM 3788 O O . LEU A 1 515 ? 1.748 -11.623 -26.206 1.00 89.38 515 LEU A O 1
ATOM 3792 N N . THR A 1 516 ? 3.863 -11.371 -25.515 1.00 91.06 516 THR A N 1
ATOM 3793 C CA . THR A 1 516 ? 4.456 -12.091 -26.648 1.00 91.06 516 THR A CA 1
ATOM 3794 C C . THR A 1 516 ? 4.391 -13.601 -26.417 1.00 91.06 516 THR A C 1
ATOM 3796 O O . THR A 1 516 ? 4.909 -14.126 -25.433 1.00 91.06 516 THR A O 1
ATOM 3799 N N . GLN A 1 517 ? 3.771 -14.322 -27.355 1.00 88.06 517 GLN A N 1
ATOM 3800 C CA . GLN A 1 517 ? 3.604 -15.776 -27.287 1.00 88.06 517 GLN A CA 1
ATOM 3801 C C . GLN A 1 517 ? 4.687 -16.527 -28.094 1.00 88.06 517 GLN A C 1
ATOM 3803 O O . GLN A 1 517 ? 4.987 -16.122 -29.221 1.00 88.06 517 GLN A O 1
ATOM 3808 N N . PRO A 1 518 ? 5.245 -17.647 -27.586 1.00 90.56 518 PRO A N 1
ATOM 3809 C CA . PRO A 1 518 ? 5.023 -18.214 -26.253 1.00 90.56 518 PRO A CA 1
ATOM 3810 C C . PRO A 1 518 ? 5.643 -17.344 -25.151 1.00 90.56 518 PRO A C 1
ATOM 3812 O O . PRO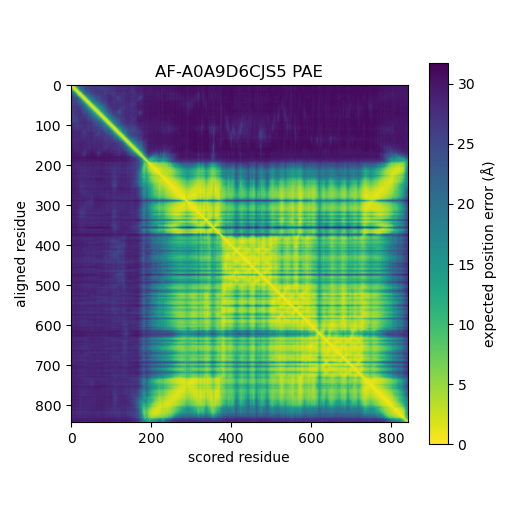 A 1 518 ? 6.699 -16.745 -25.351 1.00 90.56 518 PRO A O 1
ATOM 3815 N N . MET A 1 519 ? 4.998 -17.299 -23.986 1.00 93.25 519 MET A N 1
ATOM 3816 C CA . MET A 1 519 ? 5.509 -16.568 -22.820 1.00 93.25 519 MET A CA 1
ATOM 3817 C C . MET A 1 519 ? 6.848 -17.153 -22.332 1.00 93.25 519 MET A C 1
ATOM 3819 O O . MET A 1 519 ? 7.116 -18.343 -22.506 1.00 93.25 519 MET A O 1
ATOM 3823 N N . GLY A 1 520 ? 7.697 -16.306 -21.748 1.00 92.50 520 GLY A N 1
ATOM 3824 C CA . GLY A 1 520 ? 9.027 -16.667 -21.251 1.00 92.50 520 GLY A CA 1
ATOM 3825 C C . GLY A 1 520 ? 9.053 -17.172 -19.804 1.00 92.50 520 GLY A C 1
ATOM 3826 O O . GLY A 1 520 ? 8.029 -17.472 -19.189 1.00 92.50 520 GLY A O 1
ATOM 3827 N N . GLU A 1 521 ? 10.256 -17.233 -19.240 1.00 95.44 521 GLU A N 1
ATOM 3828 C CA . GLU A 1 521 ? 10.494 -17.505 -17.823 1.00 95.44 521 GLU A CA 1
ATOM 3829 C C . GLU A 1 521 ? 10.813 -16.204 -17.074 1.00 95.44 521 GLU A C 1
ATOM 3831 O O . GLU A 1 521 ? 11.680 -15.433 -17.498 1.00 95.44 521 GLU A O 1
ATOM 3836 N N . ILE A 1 522 ? 10.182 -16.000 -15.914 1.00 95.50 522 ILE A N 1
ATOM 3837 C CA . ILE A 1 522 ? 10.506 -14.903 -14.986 1.00 95.50 522 ILE A CA 1
ATOM 3838 C C . ILE A 1 522 ? 11.248 -15.437 -13.757 1.00 95.50 522 ILE A C 1
ATOM 3840 O O . ILE A 1 522 ? 11.036 -16.575 -13.331 1.00 95.50 522 ILE A O 1
ATOM 3844 N N . LEU A 1 523 ? 12.096 -14.612 -13.145 1.00 94.94 523 LEU A N 1
ATOM 3845 C CA . LEU A 1 523 ? 12.838 -14.950 -11.930 1.00 94.94 523 LEU A CA 1
ATOM 3846 C C . LEU A 1 523 ? 12.454 -14.013 -10.784 1.00 94.94 523 LEU A C 1
ATOM 3848 O O . LEU A 1 523 ? 12.759 -12.823 -10.794 1.00 94.94 523 LEU A O 1
ATOM 3852 N N . VAL A 1 524 ? 11.813 -14.578 -9.761 1.00 94.19 524 VAL A N 1
ATOM 3853 C CA . VAL A 1 524 ? 11.471 -13.878 -8.518 1.00 94.19 524 VAL A CA 1
ATOM 3854 C C . VAL A 1 524 ? 12.547 -14.172 -7.478 1.00 94.19 524 VAL A C 1
ATOM 3856 O O . VAL A 1 524 ? 12.723 -15.326 -7.075 1.00 94.19 524 VAL A O 1
ATOM 3859 N N . ARG A 1 525 ? 13.254 -13.140 -7.010 1.00 91.69 525 ARG A N 1
ATOM 3860 C CA . ARG A 1 525 ? 14.187 -13.215 -5.875 1.00 91.69 525 ARG A CA 1
ATOM 3861 C C . ARG A 1 525 ? 13.659 -12.426 -4.689 1.00 91.69 525 ARG A C 1
ATOM 3863 O O . ARG A 1 525 ? 13.092 -11.359 -4.873 1.00 91.69 525 ARG A O 1
ATOM 3870 N N . ASN A 1 526 ? 13.903 -12.893 -3.471 1.00 89.31 526 ASN A N 1
ATOM 3871 C CA . ASN A 1 526 ? 13.718 -12.083 -2.270 1.00 89.31 526 ASN A CA 1
ATOM 3872 C C . ASN A 1 526 ? 14.805 -12.439 -1.254 1.00 89.31 526 ASN A C 1
ATOM 3874 O O . ASN A 1 526 ? 14.874 -13.578 -0.780 1.00 89.31 526 ASN A O 1
ATOM 3878 N N . GLY A 1 527 ? 15.706 -11.490 -0.990 1.00 83.88 527 GLY A N 1
ATOM 3879 C CA . GLY A 1 527 ? 16.922 -11.740 -0.212 1.00 83.88 527 GLY A CA 1
ATOM 3880 C C . GLY A 1 527 ? 17.707 -12.951 -0.737 1.00 83.88 527 GLY A C 1
ATOM 3881 O O . GLY A 1 527 ? 18.063 -13.019 -1.911 1.00 83.88 527 GLY A O 1
ATOM 3882 N N . ASN A 1 528 ? 17.939 -13.931 0.140 1.00 82.94 528 ASN A N 1
ATOM 3883 C CA . ASN A 1 528 ? 18.704 -15.149 -0.148 1.00 82.94 528 ASN A CA 1
ATOM 3884 C C . ASN A 1 528 ? 17.885 -16.278 -0.816 1.00 82.94 528 ASN A C 1
ATOM 3886 O O . ASN A 1 528 ? 18.341 -17.423 -0.844 1.00 82.94 528 ASN A O 1
ATOM 3890 N N . GLN A 1 529 ? 16.673 -16.017 -1.321 1.00 87.56 529 GLN A N 1
ATOM 3891 C CA . GLN A 1 529 ? 15.857 -16.996 -2.058 1.00 87.56 529 GLN A CA 1
ATOM 3892 C C . GLN A 1 529 ? 15.548 -16.527 -3.478 1.00 87.56 529 GLN A C 1
ATOM 3894 O O . GLN A 1 529 ? 15.389 -15.336 -3.733 1.00 87.56 529 GLN A O 1
ATOM 3899 N N . SER A 1 530 ? 15.431 -17.480 -4.403 1.00 91.19 530 SER A N 1
ATOM 3900 C CA . SER A 1 530 ? 15.172 -17.223 -5.820 1.00 91.19 530 SER A CA 1
ATOM 3901 C C . SER A 1 530 ? 14.413 -18.382 -6.462 1.00 91.19 530 SER A C 1
ATOM 3903 O O . SER A 1 530 ? 14.778 -19.537 -6.234 1.00 91.19 530 SER A O 1
ATOM 3905 N N . ARG A 1 531 ? 13.409 -18.091 -7.294 1.00 92.94 531 ARG A N 1
ATOM 3906 C CA . ARG A 1 531 ? 12.651 -19.088 -8.061 1.00 92.94 531 ARG A CA 1
ATOM 3907 C C . ARG A 1 531 ? 12.365 -18.608 -9.479 1.00 92.94 531 ARG A C 1
ATOM 3909 O O . ARG A 1 531 ? 11.834 -17.518 -9.670 1.00 92.94 531 ARG A O 1
ATOM 3916 N N . ILE A 1 532 ? 12.656 -19.486 -10.432 1.00 94.88 532 ILE A N 1
ATOM 3917 C CA . ILE A 1 532 ? 12.232 -19.373 -11.828 1.00 94.88 532 ILE A CA 1
ATOM 3918 C C . ILE A 1 532 ? 10.769 -19.830 -11.927 1.00 94.88 532 ILE A C 1
ATOM 3920 O O . ILE A 1 532 ? 10.367 -20.799 -11.267 1.00 94.88 532 ILE A O 1
ATOM 3924 N N . ILE A 1 533 ? 9.973 -19.123 -12.720 1.00 94.75 533 ILE A N 1
ATOM 3925 C CA . ILE A 1 533 ? 8.586 -19.454 -13.046 1.00 94.75 533 ILE A CA 1
ATOM 3926 C C . ILE A 1 533 ? 8.464 -19.442 -14.570 1.00 94.75 533 ILE A C 1
ATOM 3928 O O . ILE A 1 533 ? 8.578 -18.390 -15.193 1.00 94.75 533 ILE A O 1
ATOM 3932 N N . ASP A 1 534 ? 8.234 -20.622 -15.143 1.00 94.81 534 ASP A N 1
ATOM 3933 C CA . ASP A 1 534 ? 7.785 -20.793 -16.525 1.00 94.81 534 ASP A CA 1
ATOM 3934 C C . ASP A 1 534 ? 6.359 -20.249 -16.641 1.00 94.81 534 ASP A C 1
ATOM 3936 O O . ASP A 1 534 ? 5.442 -20.758 -15.990 1.00 94.81 534 ASP A O 1
ATOM 3940 N N . MET A 1 535 ? 6.189 -19.188 -17.431 1.00 94.25 535 MET A N 1
ATOM 3941 C CA . MET A 1 535 ? 4.897 -18.540 -17.638 1.00 94.25 535 MET A CA 1
ATOM 3942 C C . MET A 1 535 ? 4.091 -19.208 -18.756 1.00 94.25 535 MET A C 1
ATOM 3944 O O . MET A 1 535 ? 2.865 -19.126 -18.744 1.00 94.25 535 MET A O 1
ATOM 3948 N N . GLY A 1 536 ? 4.748 -19.908 -19.688 1.00 91.25 536 GLY A N 1
ATOM 3949 C CA . GLY A 1 536 ? 4.095 -20.677 -20.753 1.00 91.25 536 GLY A CA 1
ATOM 3950 C C . GLY A 1 536 ? 3.380 -21.933 -20.243 1.00 91.25 536 GLY A C 1
ATOM 3951 O O . GLY A 1 536 ? 2.495 -22.458 -20.919 1.00 91.25 536 GLY A O 1
ATOM 3952 N N . ALA A 1 537 ? 3.717 -22.393 -19.035 1.00 93.19 537 ALA A N 1
ATOM 3953 C CA . ALA A 1 537 ? 3.011 -23.457 -18.320 1.00 93.19 537 ALA A CA 1
ATOM 3954 C C . ALA A 1 537 ? 1.761 -22.990 -17.538 1.00 93.19 537 ALA A C 1
ATOM 3956 O O . ALA A 1 537 ? 1.042 -23.832 -16.992 1.00 93.19 537 ALA A O 1
ATOM 3957 N N . LEU A 1 538 ? 1.498 -21.681 -17.448 1.00 95.38 538 LEU A N 1
ATOM 3958 C CA . LEU A 1 538 ? 0.390 -21.101 -16.678 1.00 95.38 538 LEU A CA 1
ATOM 3959 C C . LEU A 1 538 ? -0.792 -20.748 -17.595 1.00 95.38 538 LEU A C 1
ATOM 3961 O O . LEU A 1 538 ? -0.597 -20.335 -18.735 1.00 95.38 538 LEU A O 1
ATOM 3965 N N . VAL A 1 539 ? -2.029 -20.875 -17.103 1.00 94.56 539 VAL A N 1
ATOM 3966 C CA . VAL A 1 539 ? -3.236 -20.563 -17.895 1.00 94.56 539 VAL A CA 1
ATOM 3967 C C . VAL A 1 539 ? -3.899 -19.269 -17.428 1.00 94.56 539 VAL A C 1
ATOM 3969 O O . VAL A 1 539 ? -4.411 -18.512 -18.251 1.00 94.56 539 VAL A O 1
ATOM 3972 N N . THR A 1 540 ? -3.893 -18.999 -16.123 1.00 95.31 540 THR A N 1
ATOM 3973 C CA . THR A 1 540 ? -4.643 -17.911 -15.481 1.00 95.31 540 THR A CA 1
ATOM 3974 C C . THR A 1 540 ? -3.791 -17.051 -14.548 1.00 95.31 540 THR A C 1
ATOM 3976 O O . THR A 1 540 ? -2.695 -17.427 -14.125 1.00 95.31 540 THR A O 1
ATOM 3979 N N . VAL A 1 541 ? -4.321 -15.884 -14.180 1.00 95.12 541 VAL A N 1
ATOM 3980 C CA . VAL A 1 541 ? -3.732 -15.018 -13.147 1.00 95.12 541 VAL A CA 1
ATOM 3981 C C . VAL A 1 541 ? -3.711 -15.709 -11.774 1.00 95.12 541 VAL A C 1
ATOM 3983 O O . VAL A 1 541 ? -2.772 -15.503 -11.006 1.00 95.12 541 VAL A O 1
ATOM 3986 N N . GLU A 1 542 ? -4.676 -16.580 -11.472 1.00 96.19 542 GLU A N 1
ATOM 3987 C CA . GLU A 1 542 ? -4.667 -17.433 -10.278 1.00 96.19 542 GLU A CA 1
ATOM 3988 C C . GLU A 1 542 ? -3.511 -18.448 -10.305 1.00 96.19 542 GLU A C 1
ATOM 3990 O O . GLU A 1 542 ? -2.853 -18.648 -9.281 1.00 96.19 542 GLU A O 1
ATOM 3995 N N . ASP A 1 543 ? -3.185 -19.035 -11.463 1.00 96.31 543 ASP A N 1
ATOM 3996 C CA . ASP A 1 543 ? -2.010 -19.910 -11.600 1.00 96.31 543 ASP A CA 1
ATOM 3997 C C . ASP A 1 543 ? -0.709 -19.146 -11.312 1.00 96.31 543 ASP A C 1
ATOM 3999 O O . ASP A 1 543 ? 0.159 -19.660 -10.608 1.00 96.31 543 ASP A O 1
ATOM 4003 N N . LEU A 1 544 ? -0.588 -17.895 -11.775 1.00 94.69 544 LEU A N 1
ATOM 4004 C CA . LEU A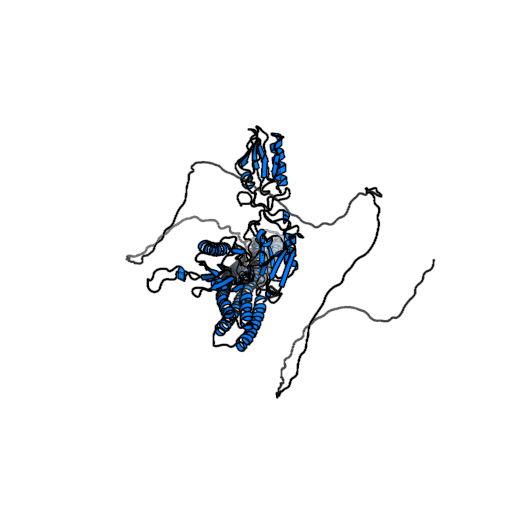 1 544 ? 0.550 -17.013 -11.474 1.00 94.69 544 LEU A CA 1
ATOM 4005 C C . LEU A 1 544 ? 0.634 -16.651 -9.981 1.00 94.69 544 LEU A C 1
ATOM 4007 O O . LEU A 1 544 ? 1.704 -16.757 -9.373 1.00 94.69 544 LEU A O 1
ATOM 4011 N N . GLN A 1 545 ? -0.489 -16.269 -9.366 1.00 94.31 545 GLN A N 1
ATOM 4012 C CA . GLN A 1 545 ? -0.568 -15.990 -7.926 1.00 94.31 545 GLN A CA 1
ATOM 4013 C C . GLN A 1 545 ? -0.124 -17.209 -7.103 1.00 94.31 545 GLN A C 1
ATOM 4015 O O . GLN A 1 545 ? 0.708 -17.080 -6.197 1.00 94.31 545 GLN A O 1
ATOM 4020 N N . ASN A 1 546 ? -0.607 -18.400 -7.464 1.00 93.88 546 ASN A N 1
ATOM 4021 C CA . ASN A 1 546 ? -0.231 -19.663 -6.833 1.00 93.88 546 ASN A CA 1
ATOM 4022 C C . ASN A 1 546 ? 1.233 -20.048 -7.106 1.00 93.88 546 ASN A C 1
ATOM 4024 O O . ASN A 1 546 ? 1.924 -20.486 -6.184 1.00 93.88 546 ASN A O 1
ATOM 4028 N N . ALA A 1 547 ? 1.743 -19.854 -8.326 1.00 93.25 547 ALA A N 1
ATOM 4029 C CA . ALA A 1 547 ? 3.127 -20.157 -8.689 1.00 93.25 547 ALA A CA 1
ATOM 4030 C C . ALA A 1 547 ? 4.128 -19.338 -7.862 1.00 93.25 547 ALA A C 1
ATOM 4032 O O . ALA A 1 547 ? 5.083 -19.907 -7.325 1.00 93.25 547 ALA A O 1
ATOM 4033 N N . VAL A 1 548 ? 3.882 -18.036 -7.683 1.00 91.06 548 VAL A N 1
ATOM 4034 C CA . VAL A 1 548 ? 4.707 -17.171 -6.824 1.00 91.06 548 VAL A CA 1
ATOM 4035 C C . VAL A 1 548 ? 4.563 -17.574 -5.350 1.00 91.06 548 VAL A C 1
ATOM 4037 O O . VAL A 1 548 ? 5.564 -17.879 -4.691 1.00 91.06 548 VAL A O 1
ATOM 4040 N N . ALA A 1 549 ? 3.331 -17.665 -4.835 1.00 87.25 549 ALA A N 1
ATOM 4041 C CA . ALA A 1 549 ? 3.073 -17.940 -3.418 1.00 87.25 549 ALA A CA 1
ATOM 4042 C C . ALA A 1 549 ? 3.606 -19.311 -2.953 1.00 87.25 549 ALA A C 1
ATOM 4044 O O . ALA A 1 549 ? 4.169 -19.426 -1.859 1.00 87.25 549 ALA A O 1
ATOM 4045 N N . ALA A 1 550 ? 3.504 -20.348 -3.793 1.00 85.81 550 ALA A N 1
ATOM 4046 C CA . ALA A 1 550 ? 3.962 -21.703 -3.479 1.00 85.81 550 ALA A CA 1
ATOM 4047 C C . ALA A 1 550 ? 5.476 -21.800 -3.216 1.00 85.81 550 ALA A C 1
ATOM 4049 O O . ALA A 1 550 ? 5.922 -22.752 -2.580 1.00 85.81 550 ALA A O 1
ATOM 4050 N N . GLY A 1 551 ? 6.276 -20.820 -3.660 1.00 73.62 551 GLY A N 1
ATOM 4051 C CA . GLY A 1 551 ? 7.707 -20.770 -3.345 1.00 73.62 551 GLY A CA 1
ATOM 4052 C C . GLY A 1 551 ? 8.012 -20.437 -1.879 1.00 73.62 551 GLY A C 1
ATOM 4053 O O . GLY A 1 551 ? 9.128 -20.676 -1.430 1.00 73.62 551 GLY A O 1
ATOM 4054 N N . ARG A 1 552 ? 7.048 -19.877 -1.129 1.00 80.38 552 ARG A N 1
ATOM 4055 C CA . ARG A 1 552 ? 7.233 -19.324 0.232 1.00 80.38 552 ARG A CA 1
ATOM 4056 C C . ARG A 1 552 ? 8.311 -18.230 0.337 1.00 80.38 552 ARG A C 1
ATOM 4058 O O . ARG A 1 552 ? 8.746 -17.914 1.437 1.00 80.38 552 ARG A O 1
ATOM 4065 N N . ILE A 1 553 ? 8.670 -17.608 -0.789 1.00 84.44 553 ILE A N 1
ATOM 4066 C CA . ILE A 1 553 ? 9.717 -16.574 -0.961 1.00 84.44 553 ILE A CA 1
ATOM 4067 C C . ILE A 1 553 ? 9.325 -15.227 -0.312 1.00 84.44 553 ILE A C 1
ATOM 4069 O O . ILE A 1 553 ? 10.059 -14.250 -0.387 1.00 84.44 553 ILE A O 1
ATOM 4073 N N . GLY A 1 554 ? 8.152 -15.143 0.325 1.00 85.75 554 GLY A N 1
ATOM 4074 C CA . GLY A 1 554 ? 7.639 -13.887 0.870 1.00 85.75 554 GLY A CA 1
ATOM 4075 C C . GLY A 1 554 ? 7.336 -12.858 -0.218 1.00 85.75 554 GLY A C 1
ATOM 4076 O O . GLY A 1 554 ? 7.543 -11.671 -0.014 1.00 85.75 554 GLY A O 1
ATOM 4077 N N . ALA A 1 555 ? 6.892 -13.318 -1.385 1.00 88.88 555 ALA A N 1
ATOM 4078 C CA . ALA A 1 555 ? 6.369 -12.487 -2.459 1.00 88.88 555 ALA A CA 1
ATOM 4079 C C . ALA A 1 555 ? 4.947 -12.956 -2.785 1.00 88.88 555 ALA A C 1
ATOM 4081 O O . ALA A 1 555 ? 4.661 -14.156 -2.710 1.00 88.88 555 ALA A O 1
ATOM 4082 N N . ARG A 1 556 ? 4.058 -12.026 -3.140 1.00 89.44 556 ARG A N 1
ATOM 4083 C CA . ARG A 1 556 ? 2.658 -12.320 -3.470 1.00 89.44 556 ARG A CA 1
ATOM 4084 C C . ARG A 1 556 ? 2.171 -11.413 -4.592 1.00 89.44 556 ARG A C 1
ATOM 4086 O O . ARG A 1 556 ? 2.206 -10.194 -4.443 1.00 89.44 556 ARG A O 1
ATOM 4093 N N . VAL A 1 557 ? 1.681 -12.003 -5.681 1.00 91.88 557 VAL A N 1
ATOM 4094 C CA . VAL A 1 557 ? 0.988 -11.256 -6.741 1.00 91.88 557 VAL A CA 1
ATOM 4095 C C . VAL A 1 557 ? -0.418 -10.898 -6.256 1.00 91.88 557 VAL A C 1
ATOM 4097 O O . VAL A 1 557 ? -1.092 -11.716 -5.629 1.00 91.88 557 VAL A O 1
ATOM 4100 N N . VAL A 1 558 ? -0.844 -9.668 -6.514 1.00 91.12 558 VAL A N 1
ATOM 4101 C CA . VAL A 1 558 ? -2.143 -9.093 -6.145 1.00 91.12 558 VAL A CA 1
ATOM 4102 C C . VAL A 1 558 ? -2.654 -8.299 -7.354 1.00 91.12 558 VAL A C 1
ATOM 4104 O O . VAL A 1 558 ? -1.853 -7.766 -8.114 1.00 91.12 558 VAL A O 1
ATOM 4107 N N . ILE A 1 559 ? -3.967 -8.249 -7.570 1.00 92.69 559 ILE A N 1
ATOM 4108 C CA . ILE A 1 559 ? -4.585 -7.408 -8.612 1.00 92.69 559 ILE A CA 1
ATOM 4109 C C . ILE A 1 559 ? -4.859 -6.023 -8.004 1.00 92.69 559 ILE A C 1
ATOM 4111 O O . ILE A 1 559 ? -5.208 -5.947 -6.826 1.00 92.69 559 ILE A O 1
ATOM 4115 N N . SER A 1 560 ? -4.680 -4.945 -8.766 1.00 91.62 560 SER A N 1
ATOM 4116 C CA . SER A 1 560 ? -4.958 -3.576 -8.312 1.00 91.62 560 SER A CA 1
ATOM 4117 C C . SER A 1 560 ? -6.450 -3.335 -8.012 1.00 91.62 560 SER A C 1
ATOM 4119 O O . SER A 1 560 ? -7.319 -4.036 -8.528 1.00 91.62 560 SER A O 1
ATOM 4121 N N . ASP A 1 561 ? -6.774 -2.341 -7.176 1.00 87.69 561 ASP A N 1
ATOM 4122 C CA . ASP A 1 561 ? -8.155 -2.090 -6.708 1.00 87.69 561 ASP A CA 1
ATOM 4123 C C . ASP A 1 561 ? -9.126 -1.654 -7.835 1.00 87.69 561 ASP A C 1
ATOM 4125 O O . ASP A 1 561 ? -10.340 -1.887 -7.779 1.00 87.69 561 ASP A O 1
ATOM 4129 N N . ASP A 1 562 ? -8.589 -1.035 -8.888 1.00 87.75 562 ASP A N 1
ATOM 4130 C CA . ASP A 1 562 ? -9.279 -0.706 -10.142 1.00 87.75 562 ASP A CA 1
ATOM 4131 C C . ASP A 1 562 ? -9.395 -1.907 -11.102 1.00 87.75 562 ASP A C 1
ATOM 4133 O O . ASP A 1 562 ? -10.236 -1.895 -11.999 1.00 87.75 562 ASP A O 1
ATOM 4137 N N . GLY A 1 563 ? -8.622 -2.972 -10.873 1.00 91.50 563 GLY A N 1
ATOM 4138 C CA . GLY A 1 563 ? -8.612 -4.201 -11.664 1.00 91.50 563 GLY A CA 1
ATOM 4139 C C . GLY A 1 563 ? -7.730 -4.165 -12.913 1.00 91.50 563 GLY A C 1
ATOM 4140 O O . GLY A 1 563 ? -7.711 -5.157 -13.632 1.00 91.50 563 GLY A O 1
ATOM 4141 N N . THR A 1 564 ? -7.014 -3.074 -13.184 1.00 92.06 564 THR A N 1
ATOM 4142 C CA . THR A 1 564 ? -6.304 -2.846 -14.459 1.00 92.06 564 THR A CA 1
ATOM 4143 C C . THR A 1 564 ? -4.900 -3.462 -14.516 1.00 92.06 564 THR A C 1
ATOM 4145 O O . THR A 1 564 ? -4.384 -3.747 -15.598 1.00 92.06 564 THR A O 1
ATOM 4148 N N . ARG A 1 565 ? -4.246 -3.689 -13.362 1.00 92.94 565 ARG A N 1
ATOM 4149 C CA . ARG A 1 565 ? -2.826 -4.098 -13.292 1.00 92.94 565 ARG A CA 1
ATOM 4150 C C . ARG A 1 565 ? -2.570 -5.213 -12.289 1.00 92.94 565 ARG A C 1
ATOM 4152 O O . ARG A 1 565 ? -3.300 -5.412 -11.317 1.00 92.94 565 ARG A O 1
ATOM 4159 N N . LEU A 1 566 ? -1.447 -5.898 -12.481 1.00 93.19 566 LEU A N 1
ATOM 4160 C CA . LEU A 1 566 ? -0.856 -6.761 -11.461 1.00 93.19 566 LEU A CA 1
ATOM 4161 C C . LEU A 1 566 ? 0.110 -5.959 -10.585 1.00 93.19 566 LEU A C 1
ATOM 4163 O O . LEU A 1 566 ? 0.751 -5.012 -11.029 1.00 93.19 566 LEU A O 1
ATOM 4167 N N . HIS A 1 567 ? 0.199 -6.317 -9.313 1.00 91.19 567 HIS A N 1
ATOM 4168 C CA . HIS A 1 567 ? 1.133 -5.776 -8.330 1.00 91.19 567 HIS A CA 1
ATOM 4169 C C . HIS A 1 567 ? 1.842 -6.945 -7.651 1.00 91.19 567 HIS A C 1
ATOM 4171 O O . HIS A 1 567 ? 1.240 -8.007 -7.472 1.00 91.19 567 HIS A O 1
ATOM 4177 N N . VAL A 1 568 ? 3.091 -6.767 -7.217 1.00 90.62 568 VAL A N 1
ATOM 4178 C CA . VAL A 1 568 ? 3.789 -7.785 -6.419 1.00 90.62 568 VAL A CA 1
ATOM 4179 C C . VAL A 1 568 ? 4.235 -7.209 -5.083 1.00 90.62 568 VAL A C 1
ATOM 4181 O O . VAL A 1 568 ? 5.047 -6.290 -4.981 1.00 90.62 568 VAL A O 1
ATOM 4184 N N . VAL A 1 569 ? 3.654 -7.768 -4.029 1.00 87.38 569 VAL A N 1
ATOM 4185 C CA . VAL A 1 569 ? 3.876 -7.361 -2.647 1.00 87.38 569 VAL A CA 1
ATOM 4186 C C . VAL A 1 569 ? 5.043 -8.161 -2.091 1.00 87.38 569 VAL A C 1
ATOM 4188 O O . VAL A 1 569 ? 5.018 -9.395 -2.121 1.00 87.38 569 VAL A O 1
ATOM 4191 N N . ASN A 1 570 ? 6.044 -7.466 -1.555 1.00 88.69 570 ASN A N 1
ATOM 4192 C CA . ASN A 1 570 ? 7.034 -8.084 -0.685 1.00 88.69 570 ASN A CA 1
ATOM 4193 C C . ASN A 1 570 ? 6.405 -8.242 0.710 1.00 88.69 570 ASN A C 1
ATOM 4195 O O . ASN A 1 570 ? 5.985 -7.266 1.330 1.00 88.69 570 ASN A O 1
ATOM 4199 N N . GLU A 1 571 ? 6.289 -9.482 1.174 1.00 84.44 571 GLU A N 1
ATOM 4200 C CA . GLU A 1 571 ? 5.736 -9.837 2.483 1.00 84.44 571 GLU A CA 1
ATOM 4201 C C . GLU A 1 571 ? 6.805 -9.876 3.590 1.00 84.44 571 GLU A C 1
ATOM 4203 O O . GLU A 1 571 ? 6.465 -10.174 4.734 1.00 84.44 571 GLU A O 1
ATOM 4208 N N . LEU A 1 572 ? 8.082 -9.647 3.259 1.00 87.62 572 LEU A N 1
ATOM 4209 C CA . LEU A 1 572 ? 9.224 -9.770 4.166 1.00 87.62 572 LEU A CA 1
ATOM 4210 C C . LEU A 1 572 ? 9.894 -8.420 4.437 1.00 87.62 572 LEU A C 1
ATOM 4212 O O . LEU A 1 572 ? 10.601 -7.864 3.595 1.00 87.62 572 LEU A O 1
ATOM 4216 N N . SER A 1 573 ? 9.758 -7.941 5.671 1.00 88.25 573 SER A N 1
ATOM 4217 C CA . SER A 1 573 ? 10.668 -6.937 6.218 1.00 88.25 573 SER A CA 1
ATOM 4218 C C . SER A 1 573 ? 12.061 -7.539 6.415 1.00 88.25 573 SER A C 1
ATOM 4220 O O . SER A 1 573 ? 12.198 -8.660 6.908 1.00 88.25 573 SER A O 1
ATOM 4222 N N . GLY A 1 574 ? 13.097 -6.780 6.062 1.00 84.88 574 GLY A N 1
ATOM 4223 C CA . GLY A 1 574 ? 14.498 -7.205 6.122 1.00 84.88 574 GLY A CA 1
ATOM 4224 C C . GLY A 1 574 ? 15.039 -7.883 4.861 1.00 84.88 574 GLY A C 1
ATOM 4225 O O . GLY A 1 574 ? 16.209 -8.248 4.841 1.00 84.88 574 GLY A O 1
ATOM 4226 N N . SER A 1 575 ? 14.242 -8.040 3.800 1.00 86.56 575 SER A N 1
ATOM 4227 C CA . SER A 1 575 ? 14.739 -8.514 2.503 1.00 86.56 575 SER A CA 1
ATOM 4228 C C . SER A 1 575 ? 14.209 -7.674 1.345 1.00 86.56 575 SER A C 1
ATOM 4230 O O . SER A 1 575 ? 13.132 -7.082 1.419 1.00 86.56 575 SER A O 1
ATOM 4232 N N . ALA A 1 576 ? 14.986 -7.612 0.263 1.00 86.94 576 ALA A N 1
ATOM 4233 C CA . ALA A 1 576 ? 14.613 -6.904 -0.954 1.00 86.94 576 ALA A CA 1
ATOM 4234 C C . ALA A 1 576 ? 14.162 -7.892 -2.041 1.00 86.94 576 ALA A C 1
ATOM 4236 O O . ALA A 1 576 ? 14.897 -8.821 -2.393 1.00 86.94 576 ALA A O 1
ATOM 4237 N N . LEU A 1 577 ? 12.959 -7.657 -2.565 1.00 90.31 577 LEU A N 1
ATOM 4238 C CA . LEU A 1 577 ? 12.346 -8.352 -3.692 1.00 90.31 577 LEU A CA 1
ATOM 4239 C C . LEU A 1 577 ? 12.930 -7.820 -5.007 1.00 90.31 577 LEU A C 1
ATOM 4241 O O . LEU A 1 577 ? 12.992 -6.610 -5.217 1.00 90.31 577 LEU A O 1
ATOM 4245 N N . ALA A 1 578 ? 13.310 -8.719 -5.906 1.00 92.31 578 ALA A N 1
ATOM 4246 C CA . ALA A 1 578 ? 13.599 -8.412 -7.300 1.00 92.31 578 ALA A CA 1
ATOM 4247 C C . ALA A 1 578 ? 12.777 -9.341 -8.197 1.00 92.31 578 ALA A C 1
ATOM 4249 O O . ALA A 1 578 ? 12.599 -10.523 -7.890 1.00 92.31 578 ALA A O 1
ATOM 4250 N N . ILE A 1 579 ? 12.262 -8.796 -9.293 1.00 94.25 579 ILE A N 1
ATOM 4251 C CA . ILE A 1 579 ? 11.565 -9.545 -10.337 1.00 94.25 579 ILE A CA 1
ATOM 4252 C C . ILE A 1 579 ? 12.276 -9.222 -11.638 1.00 94.25 579 ILE A C 1
ATOM 4254 O O . ILE A 1 579 ? 12.353 -8.057 -12.034 1.00 94.25 579 ILE A O 1
ATOM 4258 N N . GLU A 1 580 ? 12.851 -10.263 -12.223 1.00 94.50 580 GLU A N 1
ATOM 4259 C CA . GLU A 1 580 ? 13.815 -10.246 -13.317 1.00 94.50 580 GLU A CA 1
ATOM 4260 C C . GLU A 1 580 ? 13.264 -11.052 -14.501 1.00 94.50 580 GLU A C 1
ATOM 4262 O O . GLU A 1 580 ? 12.572 -12.055 -14.303 1.00 94.50 580 GLU A O 1
ATOM 4267 N N . GLU A 1 581 ? 13.630 -10.678 -15.726 1.00 95.19 581 GLU A N 1
ATOM 4268 C CA . GLU A 1 581 ? 13.492 -11.588 -16.873 1.00 95.19 581 GLU A CA 1
ATOM 4269 C C . GLU A 1 581 ? 14.515 -12.721 -16.740 1.00 95.19 581 GLU A C 1
ATOM 4271 O O . GLU A 1 581 ? 15.656 -12.465 -16.341 1.00 95.19 581 GLU A O 1
ATOM 4276 N N . TYR A 1 582 ? 14.155 -13.960 -17.082 1.00 94.06 582 TYR A N 1
ATOM 4277 C CA . TYR A 1 582 ? 15.080 -15.096 -16.994 1.00 94.06 582 TYR A CA 1
ATOM 4278 C C . TYR A 1 582 ? 15.415 -15.719 -18.349 1.00 94.06 582 TYR A C 1
ATOM 4280 O O . TYR A 1 582 ? 16.593 -15.877 -18.674 1.00 94.06 582 TYR A O 1
ATOM 4288 N N . SER A 1 583 ? 14.406 -16.064 -19.150 1.00 92.75 583 SER A N 1
ATOM 4289 C CA . SER A 1 583 ? 14.614 -16.615 -20.493 1.00 92.75 583 SER A CA 1
ATOM 4290 C C . SER A 1 583 ? 13.400 -16.385 -21.402 1.00 92.75 583 SER A C 1
ATOM 4292 O O . SER A 1 583 ? 12.286 -16.170 -20.930 1.00 92.75 583 SER A O 1
ATOM 4294 N N . GLY A 1 584 ? 13.605 -16.432 -22.721 1.00 88.94 584 GLY A N 1
ATOM 4295 C CA . GLY A 1 584 ? 12.532 -16.246 -23.702 1.00 88.94 584 GLY A CA 1
ATOM 4296 C C . GLY A 1 584 ? 12.132 -14.779 -23.902 1.00 88.94 584 GLY A C 1
ATOM 4297 O O . GLY A 1 584 ? 12.994 -13.918 -24.073 1.00 88.94 584 GLY A O 1
ATOM 4298 N N . ASN A 1 585 ? 10.823 -14.523 -23.950 1.00 90.88 585 ASN A N 1
ATOM 4299 C CA . ASN A 1 585 ? 10.237 -13.198 -24.183 1.00 90.88 585 ASN A CA 1
ATOM 4300 C C . ASN A 1 585 ? 10.154 -12.368 -22.882 1.00 90.88 585 ASN A C 1
ATOM 4302 O O . ASN A 1 585 ? 10.043 -12.971 -21.809 1.00 90.88 585 ASN A O 1
ATOM 4306 N N . PRO A 1 586 ? 10.183 -11.016 -22.951 1.00 92.19 586 PRO A N 1
ATOM 4307 C CA . PRO A 1 586 ? 10.306 -10.112 -21.796 1.00 92.19 586 PRO A CA 1
ATOM 4308 C C . PRO A 1 586 ? 8.999 -10.015 -20.989 1.00 92.19 586 PRO A C 1
ATOM 4310 O O . PRO A 1 586 ? 8.300 -9.002 -20.972 1.00 92.19 586 PRO A O 1
ATOM 4313 N N . THR A 1 587 ? 8.644 -11.119 -20.345 1.00 93.44 587 THR A N 1
ATOM 4314 C CA . THR A 1 587 ? 7.303 -11.391 -19.827 1.00 93.44 587 THR A CA 1
ATOM 4315 C C . THR A 1 587 ? 7.029 -10.644 -18.523 1.00 93.44 587 THR A C 1
ATOM 4317 O O . THR A 1 587 ? 5.884 -10.275 -18.264 1.00 93.44 587 THR A O 1
ATOM 4320 N N . ALA A 1 588 ? 8.052 -10.371 -17.704 1.00 93.94 588 ALA A N 1
ATOM 4321 C CA . ALA A 1 588 ? 7.884 -9.547 -16.506 1.00 93.94 588 ALA A CA 1
ATOM 4322 C C . ALA A 1 588 ? 7.639 -8.071 -16.868 1.00 93.94 588 ALA A C 1
ATOM 4324 O O . ALA A 1 588 ? 6.829 -7.413 -16.217 1.00 93.94 588 ALA A O 1
ATOM 4325 N N . SER A 1 589 ? 8.304 -7.559 -17.907 1.00 92.69 589 SER A N 1
ATOM 4326 C CA . SER A 1 589 ? 8.084 -6.225 -18.473 1.00 92.69 589 SER A CA 1
ATOM 4327 C C . SER A 1 589 ? 6.748 -6.129 -19.213 1.00 92.69 589 SER A C 1
ATOM 4329 O O . SER A 1 589 ? 6.034 -5.149 -19.034 1.00 92.69 589 SER A O 1
ATOM 4331 N N . GLU A 1 590 ? 6.359 -7.136 -19.997 1.00 93.00 590 GLU A N 1
ATOM 4332 C CA . GLU A 1 590 ? 5.075 -7.135 -20.714 1.00 93.00 590 GLU A CA 1
ATOM 4333 C C . GLU A 1 590 ? 3.865 -7.196 -19.767 1.00 93.00 590 GLU A C 1
ATOM 4335 O O . GLU A 1 590 ? 2.863 -6.537 -20.039 1.00 93.00 590 GLU A O 1
ATOM 4340 N N . LEU A 1 591 ? 3.975 -7.911 -18.637 1.00 92.81 591 LEU A N 1
ATOM 4341 C CA . LEU A 1 591 ? 2.994 -7.913 -17.537 1.00 92.81 591 LEU A CA 1
ATOM 4342 C C . LEU A 1 591 ? 3.118 -6.708 -16.581 1.00 92.81 591 LEU A C 1
ATOM 4344 O O . LEU A 1 591 ? 2.339 -6.605 -15.633 1.00 92.81 591 LEU A O 1
ATOM 4348 N N . GLY A 1 592 ? 4.110 -5.834 -16.770 1.00 92.19 592 GLY A N 1
ATOM 4349 C CA . GLY A 1 592 ? 4.371 -4.675 -15.909 1.00 92.19 592 GLY A CA 1
ATOM 4350 C C . GLY A 1 592 ? 4.798 -4.993 -14.468 1.00 92.19 592 GLY A C 1
ATOM 4351 O O . GLY A 1 592 ? 4.705 -4.138 -13.592 1.00 92.19 592 GLY A O 1
ATOM 4352 N N . ILE A 1 593 ? 5.248 -6.222 -14.187 1.00 92.94 593 ILE A N 1
ATOM 4353 C CA . ILE A 1 593 ? 5.633 -6.702 -12.842 1.00 92.94 593 ILE A CA 1
ATOM 4354 C C . ILE A 1 593 ? 7.151 -6.765 -12.610 1.00 92.94 593 ILE A C 1
ATOM 4356 O O . ILE A 1 593 ? 7.593 -7.215 -11.552 1.00 92.94 593 ILE A O 1
ATOM 4360 N N . ARG A 1 594 ? 7.973 -6.350 -13.577 1.00 93.31 594 ARG A N 1
ATOM 4361 C CA . ARG A 1 594 ? 9.435 -6.289 -13.428 1.00 93.31 594 ARG A CA 1
ATOM 4362 C C . ARG A 1 594 ? 9.824 -5.191 -12.433 1.00 93.31 594 ARG A C 1
ATOM 4364 O O . ARG A 1 594 ? 9.359 -4.064 -12.547 1.00 93.31 594 ARG A O 1
ATOM 4371 N N . SER A 1 595 ? 10.706 -5.486 -11.474 1.00 92.00 595 SER A N 1
ATOM 4372 C CA . SER A 1 595 ? 11.069 -4.498 -10.437 1.00 92.00 595 SER A CA 1
ATOM 4373 C C . SER A 1 595 ? 12.020 -3.401 -10.930 1.00 92.00 595 SER A C 1
ATOM 4375 O O . SER A 1 595 ? 12.069 -2.331 -10.334 1.00 92.00 595 SER A O 1
ATOM 4377 N N . PHE A 1 596 ? 12.762 -3.659 -12.011 1.00 93.00 596 PHE A N 1
ATOM 4378 C CA . PHE A 1 596 ? 13.596 -2.680 -12.711 1.00 93.00 596 PHE A CA 1
ATOM 4379 C C . PHE A 1 596 ? 13.050 -2.528 -14.139 1.00 93.00 596 PHE A C 1
ATOM 4381 O O . PHE A 1 596 ? 13.407 -3.288 -15.042 1.00 93.00 596 PHE A O 1
ATOM 4388 N N . ALA A 1 597 ? 12.139 -1.577 -14.324 1.00 92.62 597 ALA A N 1
ATOM 4389 C CA . ALA A 1 597 ? 11.476 -1.266 -15.587 1.00 92.62 597 ALA A CA 1
ATOM 4390 C C . ALA A 1 597 ? 11.937 0.101 -16.123 1.00 92.62 597 ALA A C 1
ATOM 4392 O O . ALA A 1 597 ? 12.612 0.864 -15.435 1.00 92.62 597 ALA A O 1
ATOM 4393 N N . SER A 1 598 ? 11.558 0.436 -17.356 1.00 92.31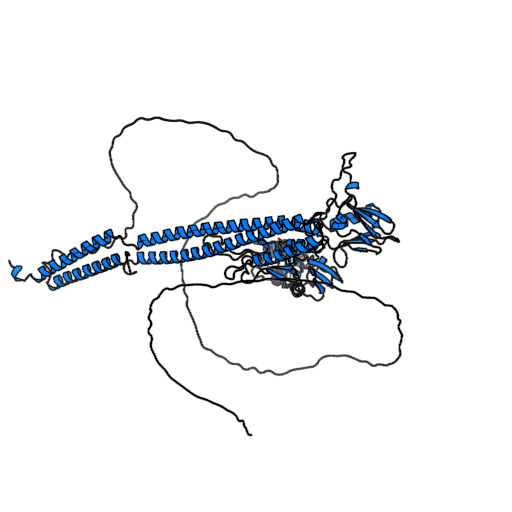 598 SER A N 1
ATOM 4394 C CA . SER A 1 598 ? 11.824 1.750 -17.963 1.00 92.31 598 SER A CA 1
ATOM 4395 C C . SER A 1 598 ? 11.074 2.876 -17.234 1.00 92.31 598 SER A C 1
ATOM 4397 O O . SER A 1 598 ? 11.568 3.993 -17.117 1.00 92.31 598 SER A O 1
ATOM 4399 N N . THR A 1 599 ? 9.908 2.552 -16.681 1.00 91.88 599 THR A N 1
ATOM 4400 C CA . THR A 1 599 ? 9.019 3.418 -15.893 1.00 91.88 599 THR A CA 1
ATOM 4401 C C . THR A 1 599 ? 9.465 3.624 -14.442 1.00 91.88 599 THR A C 1
ATOM 4403 O O . THR A 1 599 ? 8.945 4.518 -13.770 1.00 91.88 599 THR A O 1
ATOM 4406 N N . THR A 1 600 ? 10.409 2.820 -13.935 1.00 91.88 600 THR A N 1
ATOM 4407 C CA . THR A 1 600 ? 10.889 2.912 -12.550 1.00 91.88 600 THR A CA 1
ATOM 4408 C C . THR A 1 600 ? 11.480 4.298 -12.294 1.00 91.88 600 THR A C 1
ATOM 4410 O O . THR A 1 600 ? 12.320 4.779 -13.056 1.00 91.88 600 THR A O 1
ATOM 4413 N N . GLN A 1 601 ? 11.042 4.952 -11.217 1.00 92.19 601 GLN A N 1
ATOM 4414 C CA . GLN A 1 601 ? 11.488 6.302 -10.880 1.00 92.19 601 GLN A CA 1
ATOM 4415 C C . GLN A 1 601 ? 12.885 6.280 -10.263 1.00 92.19 601 GLN A C 1
ATOM 4417 O O . GLN A 1 601 ? 13.171 5.442 -9.406 1.00 92.19 601 GLN A O 1
ATOM 4422 N N . LEU A 1 602 ? 13.729 7.256 -10.608 1.00 91.44 602 LEU A N 1
ATOM 4423 C CA . LEU A 1 602 ? 15.044 7.426 -9.975 1.00 91.44 602 LEU A CA 1
ATOM 4424 C C . LEU A 1 602 ? 14.910 7.594 -8.457 1.00 91.44 602 LEU A C 1
ATOM 4426 O O . LEU A 1 602 ? 15.748 7.094 -7.718 1.00 91.44 602 LEU A O 1
ATOM 4430 N N . ALA A 1 603 ? 13.825 8.217 -7.985 1.00 88.44 603 ALA A N 1
ATOM 4431 C CA . ALA A 1 603 ? 13.496 8.364 -6.567 1.00 88.44 603 ALA A CA 1
ATOM 4432 C C . ALA A 1 603 ? 13.408 7.026 -5.797 1.00 88.44 603 ALA A C 1
ATOM 4434 O O . ALA A 1 603 ? 13.764 6.983 -4.618 1.00 88.44 603 ALA A O 1
ATOM 4435 N N . ASP A 1 604 ? 12.968 5.938 -6.441 1.00 86.38 604 ASP A N 1
ATOM 4436 C CA . ASP A 1 604 ? 12.826 4.615 -5.814 1.00 86.38 604 ASP A CA 1
ATOM 4437 C C . ASP A 1 604 ? 14.156 3.859 -5.677 1.00 86.38 604 ASP A C 1
ATOM 4439 O O . ASP A 1 604 ? 14.264 2.962 -4.830 1.00 86.38 604 ASP A O 1
ATOM 4443 N N . PHE A 1 605 ? 15.177 4.231 -6.459 1.00 88.12 605 PHE A N 1
ATOM 4444 C CA . PHE A 1 605 ? 16.499 3.607 -6.409 1.00 88.12 605 PHE A CA 1
ATOM 4445 C C . PHE A 1 605 ? 17.115 3.719 -5.015 1.00 88.12 605 PHE A C 1
ATOM 4447 O O . PHE A 1 605 ? 16.803 4.616 -4.220 1.00 88.12 605 PHE A O 1
ATOM 4454 N N . ASN A 1 606 ? 18.033 2.792 -4.733 1.00 83.94 606 ASN A N 1
ATOM 4455 C CA . ASN A 1 606 ? 18.829 2.791 -3.514 1.00 83.94 606 ASN A CA 1
ATOM 4456 C C . ASN A 1 606 ? 17.928 2.813 -2.261 1.00 83.94 606 ASN A C 1
ATOM 4458 O O . ASN A 1 606 ? 18.129 3.617 -1.359 1.00 83.94 606 ASN A O 1
ATOM 4462 N N . GLU A 1 607 ? 16.912 1.940 -2.223 1.00 77.44 607 GLU A N 1
ATOM 4463 C CA . GLU A 1 607 ? 15.941 1.787 -1.117 1.00 77.44 607 GLU A CA 1
ATOM 4464 C C . GLU A 1 607 ? 15.027 3.018 -0.902 1.00 77.44 607 GLU A C 1
ATOM 4466 O O . GLU A 1 607 ? 14.552 3.305 0.207 1.00 77.44 607 GLU A O 1
ATOM 4471 N N . GLY A 1 608 ? 14.724 3.745 -1.980 1.00 76.44 608 GLY A N 1
ATOM 4472 C CA . GLY A 1 608 ? 13.994 5.013 -1.931 1.00 76.44 608 GLY A CA 1
ATOM 4473 C C . GLY A 1 608 ? 14.847 6.160 -1.388 1.00 76.44 608 GLY A C 1
ATOM 4474 O O . GLY A 1 608 ? 14.401 6.874 -0.489 1.00 76.44 608 GLY A O 1
ATOM 4475 N N . ARG A 1 609 ? 16.091 6.282 -1.866 1.00 74.44 609 ARG A N 1
ATOM 4476 C CA . ARG A 1 609 ? 16.981 7.432 -1.604 1.00 74.44 609 ARG A CA 1
ATOM 4477 C C . ARG A 1 609 ? 17.145 8.351 -2.807 1.00 74.44 609 ARG A C 1
ATOM 4479 O O . ARG A 1 609 ? 17.641 9.462 -2.636 1.00 74.44 609 ARG A O 1
ATOM 4486 N N . GLY A 1 610 ? 16.770 7.887 -3.993 1.00 86.25 610 GLY A N 1
ATOM 4487 C CA . GLY A 1 610 ? 17.128 8.533 -5.242 1.00 86.25 610 GLY A CA 1
ATOM 4488 C C . GLY A 1 610 ? 18.407 7.980 -5.872 1.00 86.25 610 GLY A C 1
ATOM 4489 O O . GLY A 1 610 ? 19.090 7.092 -5.347 1.00 86.25 610 GLY A O 1
ATOM 4490 N N . VAL A 1 611 ? 18.736 8.592 -7.001 1.00 90.19 611 VAL A N 1
ATOM 4491 C CA . VAL A 1 611 ? 20.075 8.650 -7.586 1.00 90.19 611 VAL A CA 1
ATOM 4492 C C . VAL A 1 611 ? 20.581 10.067 -7.303 1.00 90.19 611 VAL A C 1
ATOM 4494 O O . VAL A 1 611 ? 19.840 11.026 -7.530 1.00 90.19 611 VAL A O 1
ATOM 4497 N N . ARG A 1 612 ? 21.786 10.223 -6.740 1.00 88.38 612 ARG A N 1
ATOM 4498 C CA . ARG A 1 612 ? 22.420 11.552 -6.601 1.00 88.38 612 ARG A CA 1
ATOM 4499 C C . ARG A 1 612 ? 22.658 12.162 -7.990 1.00 88.38 612 ARG A C 1
ATOM 4501 O O . ARG A 1 612 ? 22.784 11.421 -8.948 1.00 88.38 612 ARG A O 1
ATOM 4508 N N . GLN A 1 613 ? 22.715 13.489 -8.086 1.00 85.31 613 GLN A N 1
ATOM 4509 C CA . GLN A 1 613 ? 22.998 14.236 -9.322 1.00 85.31 613 GLN A CA 1
ATOM 4510 C C . GLN A 1 613 ? 23.825 15.482 -8.974 1.00 85.31 613 GLN A C 1
ATOM 4512 O O . GLN A 1 613 ? 23.672 16.017 -7.867 1.00 85.31 613 GLN A O 1
ATOM 4517 N N . VAL A 1 614 ? 24.667 15.973 -9.888 1.00 83.44 614 VAL A N 1
ATOM 4518 C CA . VAL A 1 614 ? 25.388 17.254 -9.727 1.00 83.44 614 VAL A CA 1
ATOM 4519 C C . VAL A 1 614 ? 24.718 18.341 -10.571 1.00 83.44 614 VAL A C 1
ATOM 4521 O O . VAL A 1 614 ? 25.079 18.590 -11.710 1.00 83.44 614 VAL A O 1
ATOM 4524 N N . SER A 1 615 ? 23.729 19.018 -9.987 1.00 82.44 615 SER A N 1
ATOM 4525 C CA . SER A 1 615 ? 22.949 20.067 -10.660 1.00 82.44 615 SER A CA 1
ATOM 4526 C C . SER A 1 615 ? 23.429 21.488 -10.343 1.00 82.44 615 SER A C 1
ATOM 4528 O O . SER A 1 615 ? 23.754 21.791 -9.189 1.00 82.44 615 SER A O 1
ATOM 4530 N N . GLY A 1 616 ? 23.324 22.399 -11.311 1.00 80.81 616 GLY A N 1
ATOM 4531 C CA . GLY A 1 616 ? 23.466 23.847 -11.095 1.00 80.81 616 GLY A CA 1
ATOM 4532 C C . GLY A 1 616 ? 24.846 24.339 -10.628 1.00 80.81 616 GLY A C 1
ATOM 4533 O O . GLY A 1 616 ? 24.927 25.353 -9.925 1.00 80.81 616 GLY A O 1
ATOM 4534 N N . ALA A 1 617 ? 25.929 23.652 -10.995 1.00 81.56 617 ALA A N 1
ATOM 4535 C CA . ALA A 1 617 ? 27.288 24.093 -10.699 1.00 81.56 617 ALA A CA 1
ATOM 4536 C C . ALA A 1 617 ? 27.610 25.432 -11.393 1.00 81.56 617 ALA A C 1
ATOM 4538 O O . ALA A 1 617 ? 27.227 25.673 -12.537 1.00 81.56 617 ALA A O 1
ATOM 4539 N N . VAL A 1 618 ? 28.351 26.311 -10.707 1.00 83.81 618 VAL A N 1
ATOM 4540 C CA . VAL A 1 618 ? 28.802 27.605 -11.248 1.00 83.81 618 VAL A CA 1
ATOM 4541 C C . VAL A 1 618 ? 30.319 27.651 -11.383 1.00 83.81 618 VAL A C 1
ATOM 4543 O O . VAL A 1 618 ? 31.050 27.145 -10.527 1.00 83.81 618 VAL A O 1
ATOM 4546 N N . ASP A 1 619 ? 30.812 28.290 -12.441 1.00 81.75 619 ASP A N 1
ATOM 4547 C CA . ASP A 1 619 ? 32.245 28.506 -12.613 1.00 81.75 619 ASP A CA 1
ATOM 4548 C C . ASP A 1 619 ? 32.777 29.511 -11.562 1.00 81.75 619 ASP A C 1
ATOM 4550 O O . ASP A 1 619 ? 32.252 30.623 -11.445 1.00 81.75 619 ASP A O 1
ATOM 4554 N N . PRO A 1 620 ? 33.837 29.172 -10.802 1.00 80.88 620 PRO A N 1
ATOM 4555 C CA . PRO A 1 620 ? 34.306 29.981 -9.679 1.00 80.88 620 PRO A CA 1
ATOM 4556 C C . PRO A 1 620 ? 35.074 31.255 -10.074 1.00 80.88 620 PRO A C 1
ATOM 4558 O O . PRO A 1 620 ? 35.467 32.006 -9.182 1.00 80.88 620 PRO A O 1
ATOM 4561 N N . LEU A 1 621 ? 35.306 31.520 -11.368 1.00 84.88 621 LEU A N 1
ATOM 4562 C CA . LEU A 1 621 ? 35.895 32.778 -11.849 1.00 84.88 621 LEU A CA 1
ATOM 4563 C C . LEU A 1 621 ? 34.830 33.742 -12.396 1.00 84.88 621 LEU A C 1
ATOM 4565 O O . LEU A 1 621 ? 35.006 34.957 -12.303 1.00 84.88 621 LEU A O 1
ATOM 4569 N N . THR A 1 622 ? 33.745 33.220 -12.973 1.00 84.50 622 THR A N 1
ATOM 4570 C CA . THR A 1 622 ? 32.707 34.010 -13.662 1.00 84.50 622 THR A CA 1
ATOM 4571 C C . THR A 1 622 ? 31.378 34.091 -12.910 1.00 84.50 622 THR A C 1
ATOM 4573 O O . THR A 1 622 ? 30.615 35.028 -13.140 1.00 84.50 622 THR A O 1
ATOM 4576 N N . GLY A 1 623 ? 31.088 33.145 -12.010 1.00 81.38 623 GLY A N 1
ATOM 4577 C CA . GLY A 1 623 ? 29.830 33.070 -11.258 1.00 81.38 623 GLY A CA 1
ATOM 4578 C C . GLY A 1 623 ? 28.605 32.681 -12.095 1.00 81.38 623 GLY A C 1
ATOM 4579 O O . GLY A 1 623 ? 27.480 32.810 -11.615 1.00 81.38 623 GLY A O 1
ATOM 4580 N N . LEU A 1 624 ? 28.806 32.235 -13.339 1.00 86.00 624 LEU A N 1
ATOM 4581 C CA . LEU A 1 624 ? 27.751 31.756 -14.235 1.00 86.00 624 LEU A CA 1
ATOM 4582 C C . LEU A 1 624 ? 27.618 30.224 -14.148 1.00 86.00 624 LEU A C 1
ATOM 4584 O O . LEU A 1 624 ? 28.612 29.565 -13.836 1.00 86.00 624 LEU A O 1
ATOM 4588 N N . PRO A 1 625 ? 26.434 29.647 -14.441 1.00 84.31 625 PRO A N 1
ATOM 4589 C CA . PRO A 1 625 ? 26.268 28.198 -14.548 1.00 84.31 625 PRO A CA 1
ATOM 4590 C C . PRO A 1 625 ? 27.220 27.591 -15.582 1.00 84.31 625 PRO A C 1
ATOM 4592 O O . PRO A 1 625 ? 27.374 28.142 -16.675 1.00 84.31 625 PRO A O 1
ATOM 4595 N N . ASP A 1 626 ? 27.830 26.458 -15.246 1.00 83.69 626 ASP A N 1
ATOM 4596 C CA . ASP A 1 626 ? 28.762 25.732 -16.108 1.00 83.69 626 ASP A CA 1
ATOM 4597 C C . ASP A 1 626 ? 28.298 24.280 -16.318 1.00 83.69 626 ASP A C 1
ATOM 4599 O O . ASP A 1 626 ? 28.547 23.431 -15.459 1.00 83.69 626 ASP A O 1
ATOM 4603 N N . PRO A 1 627 ? 27.687 23.963 -17.477 1.00 83.06 627 PRO A N 1
ATOM 4604 C CA . PRO A 1 627 ? 27.248 22.608 -17.798 1.00 83.06 627 PRO A CA 1
ATOM 4605 C C . PRO A 1 627 ? 28.365 21.558 -17.729 1.00 83.06 627 PRO A C 1
ATOM 4607 O O . PRO A 1 627 ? 28.102 20.410 -17.391 1.00 83.06 627 PRO A O 1
ATOM 4610 N N . VAL A 1 628 ? 29.631 21.919 -17.979 1.00 84.44 628 VAL A N 1
ATOM 4611 C CA . VAL A 1 628 ? 30.750 20.955 -17.916 1.00 84.44 628 VAL A CA 1
ATOM 4612 C C . VAL A 1 628 ? 30.980 20.459 -16.480 1.00 84.44 628 VAL A C 1
ATOM 4614 O O . VAL A 1 628 ? 31.473 19.348 -16.273 1.00 84.44 628 VAL A O 1
ATOM 4617 N N . ARG A 1 629 ? 30.580 21.255 -15.481 1.00 85.31 629 ARG A N 1
ATOM 4618 C CA . ARG A 1 629 ? 30.626 20.899 -14.056 1.00 85.31 629 ARG A CA 1
ATOM 4619 C C . ARG A 1 629 ? 29.354 20.213 -13.545 1.00 85.31 629 ARG A C 1
ATOM 4621 O O . ARG A 1 629 ? 29.402 19.683 -12.439 1.00 85.31 629 ARG A O 1
ATOM 4628 N N . ASN A 1 630 ? 28.282 20.177 -14.340 1.00 87.12 630 ASN A N 1
ATOM 4629 C CA . ASN A 1 630 ? 27.101 19.351 -14.070 1.00 87.12 630 ASN A CA 1
ATOM 4630 C C . ASN A 1 630 ? 27.270 17.895 -14.534 1.00 87.12 630 ASN A C 1
ATOM 4632 O O . ASN A 1 630 ? 26.646 17.005 -13.972 1.00 87.12 630 ASN A O 1
ATOM 4636 N N . MET A 1 631 ? 28.131 17.638 -15.533 1.00 91.88 631 MET A N 1
ATOM 4637 C CA . MET A 1 631 ? 28.371 16.288 -16.067 1.00 91.88 631 MET A CA 1
ATOM 4638 C C . MET A 1 631 ? 28.617 15.276 -14.934 1.00 91.88 631 MET A C 1
ATOM 4640 O O . MET A 1 631 ? 29.583 15.407 -14.176 1.00 91.88 631 MET A O 1
ATOM 4644 N N . ASP A 1 632 ? 27.760 14.266 -14.841 1.00 94.25 632 ASP A N 1
ATOM 4645 C CA . ASP A 1 632 ? 27.730 13.287 -13.759 1.00 94.25 632 ASP A CA 1
ATOM 4646 C C . ASP A 1 632 ? 28.769 12.178 -13.952 1.00 94.25 632 ASP A C 1
ATOM 4648 O O . ASP A 1 632 ? 29.478 11.818 -13.012 1.00 94.25 632 ASP A O 1
ATOM 4652 N N . PHE A 1 633 ? 28.887 11.626 -15.164 1.00 95.88 633 PHE A N 1
ATOM 4653 C CA . PHE A 1 633 ? 29.820 10.532 -15.455 1.00 95.88 633 PHE A CA 1
ATOM 4654 C C . PHE A 1 633 ? 30.302 10.513 -16.909 1.00 95.88 633 PHE A C 1
ATOM 4656 O O . PHE A 1 633 ? 29.628 10.975 -17.827 1.00 95.88 633 PHE A O 1
ATOM 4663 N N . ARG A 1 634 ? 31.486 9.932 -17.121 1.00 96.75 634 ARG A N 1
ATOM 4664 C CA . ARG A 1 634 ? 32.089 9.679 -18.433 1.00 96.75 634 ARG A CA 1
ATOM 4665 C C . ARG A 1 634 ? 31.903 8.225 -18.830 1.00 96.75 634 ARG A C 1
ATOM 4667 O O . ARG A 1 634 ? 32.217 7.326 -18.047 1.00 96.75 634 ARG A O 1
ATOM 4674 N N . VAL A 1 635 ? 31.500 8.002 -20.076 1.00 97.31 635 VAL A N 1
ATOM 4675 C CA . VAL A 1 635 ? 31.571 6.705 -20.751 1.00 97.31 635 VAL A CA 1
ATOM 4676 C C . VAL A 1 635 ? 32.751 6.722 -21.725 1.00 97.31 635 VAL A C 1
ATOM 4678 O O . VAL A 1 635 ? 32.877 7.633 -22.542 1.00 97.31 635 VAL A O 1
ATOM 4681 N N . THR A 1 636 ? 33.608 5.704 -21.656 1.00 96.12 636 THR A N 1
ATOM 4682 C CA . THR A 1 636 ? 34.664 5.414 -22.643 1.00 96.12 636 THR A CA 1
ATOM 4683 C C . THR A 1 636 ? 34.278 4.160 -23.417 1.00 96.12 636 THR A C 1
ATOM 4685 O O . THR A 1 636 ? 33.857 3.180 -22.802 1.00 96.12 636 THR A O 1
ATOM 4688 N N . LEU A 1 637 ? 34.456 4.166 -24.737 1.00 95.75 637 LEU A N 1
ATOM 4689 C CA . LEU A 1 637 ? 34.242 3.020 -25.627 1.00 95.75 637 LEU A CA 1
ATOM 4690 C C . LEU A 1 637 ? 35.560 2.291 -25.929 1.00 95.75 637 LEU A C 1
ATOM 4692 O O . LEU A 1 637 ? 36.651 2.839 -25.746 1.00 95.75 637 LEU A O 1
ATOM 4696 N N . LYS A 1 638 ? 35.491 1.054 -26.432 1.00 94.00 638 LYS A N 1
ATOM 4697 C CA . LYS A 1 638 ? 36.690 0.237 -26.736 1.00 94.00 638 LYS A CA 1
ATOM 4698 C C . LYS A 1 638 ? 37.607 0.816 -27.805 1.00 94.00 638 LYS A C 1
ATOM 4700 O O . LYS A 1 638 ? 38.788 0.461 -27.831 1.00 94.00 638 LYS A O 1
ATOM 4705 N N . ASP A 1 639 ? 37.067 1.633 -28.704 1.00 92.38 639 ASP A N 1
ATOM 4706 C CA . ASP A 1 639 ? 37.831 2.365 -29.719 1.00 92.38 639 ASP A CA 1
ATOM 4707 C C . ASP A 1 639 ? 38.542 3.617 -29.165 1.00 92.38 639 ASP A C 1
ATOM 4709 O O . ASP A 1 639 ? 39.358 4.221 -29.861 1.00 92.38 639 ASP A O 1
ATOM 4713 N N . GLY A 1 640 ? 38.287 3.971 -27.901 1.00 90.88 640 GLY A N 1
ATOM 4714 C CA . GLY A 1 640 ? 38.875 5.116 -27.212 1.00 90.88 640 GLY A CA 1
ATOM 4715 C C . GLY A 1 640 ? 38.069 6.413 -27.316 1.00 90.88 640 GLY A C 1
ATOM 4716 O O . GLY A 1 640 ? 38.498 7.412 -26.735 1.00 90.88 640 GLY A O 1
ATOM 4717 N N . ARG A 1 641 ? 36.915 6.436 -28.001 1.00 94.50 641 ARG A N 1
ATOM 4718 C CA . ARG A 1 641 ? 35.977 7.570 -27.918 1.00 94.50 641 ARG A CA 1
ATOM 4719 C C . ARG A 1 641 ? 35.419 7.696 -26.500 1.00 94.50 641 ARG A C 1
ATOM 4721 O O . ARG A 1 641 ? 35.163 6.698 -25.828 1.00 94.50 641 ARG A O 1
ATOM 4728 N N . THR A 1 642 ? 35.193 8.932 -26.066 1.00 96.19 642 THR A N 1
ATOM 4729 C CA . THR A 1 642 ? 34.588 9.259 -24.768 1.00 96.19 642 THR A CA 1
ATOM 4730 C C . THR A 1 642 ? 33.439 10.236 -24.939 1.00 96.19 642 THR A C 1
ATOM 4732 O O . THR A 1 642 ? 33.556 11.168 -25.737 1.00 96.19 642 THR A O 1
ATOM 4735 N N . PHE A 1 643 ? 32.393 10.086 -24.136 1.00 96.94 643 PHE A N 1
ATOM 4736 C CA . PHE A 1 643 ? 31.339 11.085 -23.981 1.00 96.94 643 PHE A CA 1
ATOM 4737 C C . PHE A 1 643 ? 30.942 11.229 -22.512 1.00 96.94 643 PHE A C 1
ATOM 4739 O O . PHE A 1 643 ? 31.074 10.289 -21.726 1.00 96.94 643 PHE A O 1
ATOM 4746 N N . ASP A 1 644 ? 30.471 12.420 -22.164 1.00 96.25 644 ASP A N 1
ATOM 4747 C CA . ASP A 1 644 ? 30.071 12.786 -20.809 1.00 96.25 644 ASP A CA 1
ATOM 4748 C C . ASP A 1 644 ? 28.544 12.852 -20.754 1.00 96.25 644 ASP A C 1
ATOM 4750 O O . ASP A 1 644 ? 27.909 13.302 -21.710 1.00 96.25 644 ASP A O 1
ATOM 4754 N N . VAL A 1 645 ? 27.965 12.361 -19.662 1.00 95.81 645 VAL A N 1
ATOM 4755 C CA . VAL A 1 645 ? 26.519 12.293 -19.442 1.00 95.81 645 VAL A CA 1
ATOM 4756 C C . VAL A 1 645 ? 26.160 13.160 -18.243 1.00 95.81 645 VAL A C 1
ATOM 4758 O O . VAL A 1 645 ? 26.819 13.108 -17.207 1.00 95.81 645 VAL A O 1
ATOM 4761 N N . ASP A 1 646 ? 25.094 13.928 -18.407 1.00 94.38 646 ASP A N 1
ATOM 4762 C CA . ASP A 1 646 ? 24.399 14.735 -17.407 1.00 94.38 646 ASP A CA 1
ATOM 4763 C C . ASP A 1 646 ? 22.962 14.201 -17.359 1.00 94.38 646 ASP A C 1
ATOM 4765 O O . ASP A 1 646 ? 22.396 13.900 -18.417 1.00 94.38 646 ASP A O 1
ATOM 4769 N N . ILE A 1 647 ? 22.418 14.002 -16.157 1.00 93.38 647 ILE A N 1
ATOM 4770 C CA . ILE A 1 647 ? 21.041 13.527 -15.955 1.00 93.38 647 ILE A CA 1
ATOM 4771 C C . ILE A 1 647 ? 20.173 14.548 -15.189 1.00 93.38 647 ILE A C 1
ATOM 4773 O O . ILE A 1 647 ? 19.137 14.177 -14.628 1.00 93.38 647 ILE A O 1
ATOM 4777 N N . GLU A 1 648 ? 20.567 15.832 -15.147 1.00 90.38 648 GLU A N 1
ATOM 4778 C CA . GLU A 1 648 ? 19.801 16.916 -14.511 1.00 90.38 648 GLU A CA 1
ATOM 4779 C C . GLU A 1 648 ? 18.398 17.040 -15.140 1.00 90.38 648 GLU A C 1
ATOM 4781 O O . GLU A 1 648 ? 18.204 17.598 -16.221 1.00 90.38 648 GLU A O 1
ATOM 4786 N N . GLY A 1 649 ? 17.392 16.535 -14.418 1.00 87.94 649 GLY A N 1
ATOM 4787 C CA . GLY A 1 649 ? 15.984 16.535 -14.831 1.00 87.94 649 GLY A CA 1
ATOM 4788 C C . GLY A 1 649 ? 15.397 15.159 -15.168 1.00 87.94 649 GLY A C 1
ATOM 4789 O O . GLY A 1 649 ? 14.172 15.060 -15.272 1.00 87.94 649 GLY A O 1
ATOM 4790 N N . ASP A 1 650 ? 16.214 14.107 -15.270 1.00 94.75 650 ASP A N 1
ATOM 4791 C CA . ASP A 1 650 ? 15.735 12.740 -15.504 1.00 94.75 650 ASP A CA 1
ATOM 4792 C C . ASP A 1 650 ? 14.925 12.227 -14.300 1.00 94.75 650 ASP A C 1
ATOM 4794 O O . ASP A 1 650 ? 15.372 12.291 -13.151 1.00 94.75 650 ASP A O 1
ATOM 4798 N N . ALA A 1 651 ? 13.724 11.694 -14.551 1.00 94.56 651 ALA A N 1
ATOM 4799 C CA . ALA A 1 651 ? 12.809 11.227 -13.505 1.00 94.56 651 ALA A CA 1
ATOM 4800 C C . ALA A 1 651 ? 12.690 9.695 -13.454 1.00 94.56 651 ALA A C 1
ATOM 4802 O O . ALA A 1 651 ? 12.431 9.124 -12.389 1.00 94.56 651 ALA A O 1
ATOM 4803 N N . THR A 1 652 ? 12.884 9.028 -14.590 1.00 95.75 652 THR A N 1
ATOM 4804 C CA . THR A 1 652 ? 12.723 7.584 -14.791 1.00 95.75 652 THR A CA 1
ATOM 4805 C C . THR A 1 652 ? 13.952 6.950 -15.438 1.00 95.75 652 THR A C 1
ATOM 4807 O O . THR A 1 652 ? 14.788 7.618 -16.048 1.00 95.75 652 THR A O 1
ATOM 4810 N N . VAL A 1 653 ? 14.048 5.624 -15.348 1.00 95.75 653 VAL A N 1
ATOM 4811 C CA . VAL A 1 653 ? 15.083 4.838 -16.040 1.00 95.75 653 VAL A CA 1
ATOM 4812 C C . VAL A 1 653 ? 15.057 5.065 -17.557 1.00 95.75 653 VAL A C 1
ATOM 4814 O O . VAL A 1 653 ? 16.109 5.044 -18.195 1.00 95.75 653 VAL A O 1
ATOM 4817 N N . GLN A 1 654 ? 13.884 5.319 -18.146 1.00 96.31 654 GLN A N 1
ATOM 4818 C CA . GLN A 1 654 ? 13.752 5.636 -19.567 1.00 96.31 654 GLN A CA 1
ATOM 4819 C C . GLN A 1 654 ? 14.380 6.983 -19.938 1.00 96.31 654 GLN A C 1
ATOM 4821 O O . GLN A 1 654 ? 14.951 7.092 -21.026 1.00 96.31 654 GLN A O 1
ATOM 4826 N N . ASP A 1 655 ? 14.301 7.972 -19.047 1.00 97.00 655 ASP A N 1
ATOM 4827 C CA . ASP A 1 655 ? 14.915 9.286 -19.253 1.00 97.00 655 ASP A CA 1
ATOM 4828 C C . ASP A 1 655 ? 16.443 9.141 -19.241 1.00 97.00 655 ASP A C 1
ATOM 4830 O O . ASP A 1 655 ? 17.086 9.482 -20.228 1.00 97.00 655 ASP A O 1
ATOM 4834 N N . VAL A 1 656 ? 17.004 8.447 -18.239 1.00 97.19 656 VAL A N 1
ATOM 4835 C CA . VAL A 1 656 ? 18.449 8.134 -18.157 1.00 97.19 656 VAL A CA 1
ATOM 4836 C C . VAL A 1 656 ? 18.948 7.339 -19.368 1.00 97.19 656 VAL A C 1
ATOM 4838 O O . VAL A 1 656 ? 20.019 7.622 -19.910 1.00 97.19 656 VAL A O 1
ATOM 4841 N N . ILE A 1 657 ? 18.176 6.357 -19.847 1.00 97.62 657 ILE A N 1
ATOM 4842 C CA . ILE A 1 657 ? 18.473 5.652 -21.106 1.00 97.62 657 ILE A CA 1
ATOM 4843 C C . ILE A 1 657 ? 18.477 6.637 -22.287 1.00 97.62 657 ILE A C 1
ATOM 4845 O O . ILE A 1 657 ? 19.336 6.534 -23.164 1.00 97.62 657 ILE A O 1
ATOM 4849 N N . GLY A 1 658 ? 17.550 7.595 -22.316 1.00 97.44 658 GLY A N 1
ATOM 4850 C CA . GLY A 1 658 ? 17.523 8.690 -23.283 1.00 97.44 658 GLY A CA 1
ATOM 4851 C C . GLY A 1 658 ? 18.789 9.544 -23.222 1.00 97.44 658 GLY A C 1
ATOM 4852 O O . GLY A 1 658 ? 19.489 9.647 -24.229 1.00 97.44 658 GLY A O 1
ATOM 4853 N N . SER A 1 659 ? 19.123 10.082 -22.051 1.00 96.69 659 SER A N 1
ATOM 4854 C CA . SER A 1 659 ? 20.258 10.978 -21.801 1.00 96.69 659 SER A CA 1
ATOM 4855 C C . SER A 1 659 ? 21.607 10.334 -22.143 1.00 96.69 659 SER A C 1
ATOM 4857 O O . SER A 1 659 ? 22.407 10.931 -22.867 1.00 96.69 659 SER A O 1
ATOM 4859 N N . ILE A 1 660 ? 21.835 9.069 -21.760 1.00 97.44 660 ILE A N 1
ATOM 4860 C CA . ILE A 1 660 ? 23.059 8.329 -22.127 1.00 97.44 660 ILE A CA 1
ATOM 4861 C C . ILE A 1 660 ? 23.164 8.138 -23.654 1.00 97.44 660 ILE A C 1
ATOM 4863 O O . ILE A 1 660 ? 24.232 8.353 -24.232 1.00 97.44 660 ILE A O 1
ATOM 4867 N N . ASN A 1 661 ? 22.077 7.750 -24.334 1.00 97.50 661 ASN A N 1
ATOM 4868 C CA . ASN A 1 661 ? 22.090 7.581 -25.795 1.00 97.50 661 ASN A CA 1
ATOM 4869 C C . ASN A 1 661 ? 22.200 8.930 -26.538 1.00 97.50 661 ASN A C 1
ATOM 4871 O O . ASN A 1 661 ? 22.840 8.999 -27.588 1.00 97.50 661 ASN A O 1
ATOM 4875 N N . ALA A 1 662 ? 21.614 10.004 -26.002 1.00 97.06 662 ALA A N 1
ATOM 4876 C CA . ALA A 1 662 ? 21.698 11.351 -26.561 1.00 97.06 662 ALA A CA 1
ATOM 4877 C C . ALA A 1 662 ? 23.123 11.916 -26.461 1.00 97.06 662 ALA A C 1
ATOM 4879 O O . ALA A 1 662 ? 23.625 12.467 -27.442 1.00 97.06 662 ALA A O 1
ATOM 4880 N N . ALA A 1 663 ? 23.804 11.712 -25.330 1.00 96.31 663 ALA A N 1
ATOM 4881 C CA . ALA A 1 663 ? 25.211 12.065 -25.153 1.00 96.31 663 ALA A CA 1
ATOM 4882 C C . ALA A 1 663 ? 26.130 11.296 -26.123 1.00 96.31 663 ALA A C 1
ATOM 4884 O O . ALA A 1 663 ? 26.986 11.898 -26.777 1.00 96.31 663 ALA A O 1
ATOM 4885 N N . ALA A 1 664 ? 25.903 9.988 -26.297 1.00 96.81 664 ALA A N 1
ATOM 4886 C CA . ALA A 1 664 ? 26.624 9.176 -27.280 1.00 96.81 664 ALA A CA 1
ATOM 4887 C C . ALA A 1 664 ? 26.428 9.705 -28.717 1.00 96.81 664 ALA A C 1
ATOM 4889 O O . ALA A 1 664 ? 27.400 9.898 -29.452 1.00 96.81 664 ALA A O 1
ATOM 4890 N N . ALA A 1 665 ? 25.185 10.014 -29.100 1.00 96.31 665 ALA A N 1
ATOM 4891 C CA . ALA A 1 665 ? 24.862 10.577 -30.411 1.00 96.31 665 ALA A CA 1
ATOM 4892 C C . ALA A 1 665 ? 25.470 11.978 -30.622 1.00 96.31 665 ALA A C 1
ATOM 4894 O O . ALA A 1 665 ? 25.970 12.272 -31.710 1.00 96.31 665 ALA A O 1
ATOM 4895 N N . ALA A 1 666 ? 25.492 12.827 -29.588 1.00 94.69 666 ALA A N 1
ATOM 4896 C CA . ALA A 1 666 ? 26.132 14.144 -29.624 1.00 94.69 666 ALA A CA 1
ATOM 4897 C C . ALA A 1 666 ? 27.660 14.054 -29.807 1.00 94.69 666 ALA A C 1
ATOM 4899 O O . ALA A 1 666 ? 28.249 14.893 -30.488 1.00 94.69 666 ALA A O 1
ATOM 4900 N N . ALA A 1 667 ? 28.292 13.000 -29.281 1.00 94.12 667 ALA A N 1
ATOM 4901 C CA . ALA A 1 667 ? 29.698 12.668 -29.525 1.00 94.12 667 ALA A CA 1
ATOM 4902 C C . ALA A 1 667 ? 29.954 11.959 -30.875 1.00 94.12 667 ALA A C 1
ATOM 4904 O O . ALA A 1 667 ? 31.077 11.528 -31.149 1.00 94.12 667 ALA A O 1
ATOM 4905 N N . GLY A 1 668 ? 28.937 11.832 -31.736 1.00 94.12 668 GLY A N 1
ATOM 4906 C CA . GLY A 1 668 ? 29.057 11.209 -33.056 1.00 94.12 668 GLY A CA 1
ATOM 4907 C C . GLY A 1 668 ? 29.154 9.681 -33.027 1.00 94.12 668 GLY A C 1
ATOM 4908 O O . GLY A 1 668 ? 29.677 9.092 -33.972 1.00 94.12 668 GLY A O 1
ATOM 4909 N N . VAL A 1 669 ? 28.683 9.035 -31.957 1.00 94.81 669 VAL A N 1
ATOM 4910 C CA . VAL A 1 669 ? 28.562 7.573 -31.869 1.00 94.81 669 VAL A CA 1
ATOM 4911 C C . VAL A 1 669 ? 27.202 7.145 -32.418 1.00 94.81 669 VAL A C 1
ATOM 4913 O O . VAL A 1 669 ? 26.168 7.707 -32.056 1.00 94.81 669 VAL A O 1
ATOM 4916 N N . LEU A 1 670 ? 27.183 6.159 -33.315 1.00 94.38 670 LEU A N 1
ATOM 4917 C CA . LEU A 1 670 ? 25.941 5.690 -33.934 1.00 94.38 670 LEU A CA 1
ATOM 4918 C C . LEU A 1 670 ? 25.197 4.692 -33.021 1.00 94.38 670 LEU A C 1
ATOM 4920 O O . LEU A 1 670 ? 25.851 3.890 -32.355 1.00 94.38 670 LEU A O 1
ATOM 4924 N N . PRO A 1 671 ? 23.850 4.605 -33.075 1.00 92.38 671 PRO A N 1
ATOM 4925 C CA . PRO A 1 671 ? 23.075 3.612 -32.309 1.00 92.38 671 PRO A CA 1
ATOM 4926 C C . PRO A 1 671 ? 23.396 2.134 -32.609 1.00 92.38 671 PRO A C 1
ATOM 4928 O O . PRO A 1 671 ? 22.968 1.245 -31.881 1.00 92.38 671 PRO A O 1
ATOM 4931 N N . ALA A 1 672 ? 24.120 1.858 -33.701 1.00 93.19 672 ALA A N 1
ATOM 4932 C CA . ALA A 1 672 ? 24.638 0.529 -34.043 1.00 93.19 672 ALA A CA 1
ATOM 4933 C C . ALA A 1 672 ? 26.061 0.267 -33.502 1.00 93.19 672 ALA A C 1
ATOM 4935 O O . ALA A 1 672 ? 26.520 -0.872 -33.505 1.00 93.19 672 ALA A O 1
ATOM 4936 N N . GLU A 1 673 ? 26.764 1.312 -33.058 1.00 94.50 673 GLU A N 1
ATOM 4937 C CA . GLU A 1 673 ? 28.070 1.233 -32.397 1.00 94.50 673 GLU A CA 1
ATOM 4938 C C . GLU A 1 673 ? 27.908 1.156 -30.877 1.00 94.50 673 GLU A C 1
ATOM 4940 O O . GLU A 1 673 ? 28.559 0.335 -30.234 1.00 94.50 673 GLU A O 1
ATOM 4945 N N . PHE A 1 674 ? 27.018 1.976 -30.312 1.00 96.56 674 PHE A N 1
ATOM 4946 C CA . PHE A 1 674 ? 26.706 2.005 -28.887 1.00 96.56 674 PHE A CA 1
ATOM 4947 C C . PHE A 1 674 ? 25.199 2.128 -28.653 1.00 96.56 674 PHE A C 1
ATOM 4949 O O . PHE A 1 674 ? 24.528 2.913 -29.323 1.00 96.56 674 PHE A O 1
ATOM 4956 N N . ASN A 1 675 ? 24.678 1.405 -27.661 1.00 96.38 675 ASN A N 1
ATOM 4957 C CA . ASN A 1 675 ? 23.311 1.586 -27.185 1.00 96.38 675 ASN A CA 1
ATOM 4958 C C . ASN A 1 675 ? 23.185 1.298 -25.681 1.00 96.38 675 ASN A C 1
ATOM 4960 O O . ASN A 1 675 ? 23.486 0.196 -25.224 1.00 96.38 675 ASN A O 1
ATOM 4964 N N . ALA A 1 676 ? 22.678 2.273 -24.926 1.00 97.38 676 ALA A N 1
ATOM 4965 C CA . ALA A 1 676 ? 22.190 2.061 -23.565 1.00 97.38 676 ALA A CA 1
ATOM 4966 C C . ALA A 1 676 ? 20.739 1.556 -23.596 1.00 97.38 676 ALA A C 1
ATOM 4968 O O . ALA A 1 676 ? 19.919 2.074 -24.360 1.00 97.38 676 ALA A O 1
ATOM 4969 N N . ARG A 1 677 ? 20.409 0.562 -22.769 1.00 96.12 677 ARG A N 1
ATOM 4970 C CA . ARG A 1 677 ? 19.067 -0.042 -22.674 1.00 96.12 677 ARG A CA 1
ATOM 4971 C C . ARG A 1 677 ? 18.852 -0.740 -21.324 1.00 96.12 677 ARG A C 1
ATOM 4973 O O . ARG A 1 677 ? 19.752 -0.776 -20.491 1.00 96.12 677 ARG A O 1
ATOM 4980 N N . LEU A 1 678 ? 17.677 -1.334 -21.115 1.00 94.94 678 LEU A N 1
ATOM 4981 C CA . LEU A 1 678 ? 17.485 -2.350 -20.072 1.00 94.94 678 LEU A CA 1
ATOM 4982 C C . LEU A 1 678 ? 18.173 -3.660 -20.472 1.00 94.94 678 LEU A C 1
ATOM 4984 O O . LEU A 1 678 ? 18.143 -4.040 -21.645 1.00 94.94 678 LEU A O 1
ATOM 4988 N N . VAL A 1 679 ? 18.729 -4.385 -19.500 1.00 94.00 679 VAL A N 1
ATOM 4989 C CA . VAL A 1 679 ? 19.272 -5.728 -19.746 1.00 94.00 679 VAL A CA 1
ATOM 4990 C C . VAL A 1 679 ? 18.169 -6.703 -20.188 1.00 94.00 679 VAL A C 1
ATOM 4992 O O . VAL A 1 679 ? 17.035 -6.649 -19.704 1.00 94.00 679 VAL A O 1
ATOM 4995 N N . SER A 1 680 ? 18.495 -7.609 -21.112 1.00 90.56 680 SER A N 1
ATOM 4996 C CA . SER A 1 680 ? 17.549 -8.599 -21.661 1.00 90.56 680 SER A CA 1
ATOM 4997 C C . SER A 1 680 ? 17.250 -9.781 -20.725 1.00 90.56 680 SER A C 1
ATOM 4999 O O . SER A 1 680 ? 16.192 -10.389 -20.840 1.00 90.56 680 SER A O 1
ATOM 5001 N N . VAL A 1 681 ? 18.153 -10.085 -19.788 1.00 92.12 681 VAL A N 1
ATOM 5002 C CA . VAL A 1 681 ? 18.011 -11.116 -18.744 1.00 92.12 681 VAL A CA 1
ATOM 5003 C C . VAL A 1 681 ? 18.574 -10.555 -17.436 1.00 92.12 681 VAL A C 1
ATOM 5005 O O . VAL A 1 681 ? 19.649 -9.956 -17.438 1.00 92.12 681 VAL A O 1
ATOM 5008 N N . GLY A 1 682 ? 17.872 -10.743 -16.320 1.00 93.12 682 GLY A N 1
ATOM 5009 C CA . GLY A 1 682 ? 18.168 -10.093 -15.042 1.00 93.12 682 GLY A CA 1
ATOM 5010 C C . GLY A 1 682 ? 17.494 -8.722 -14.909 1.00 93.12 682 GLY A C 1
ATOM 5011 O O . GLY A 1 682 ? 16.465 -8.452 -15.531 1.00 93.12 682 GLY A O 1
ATOM 5012 N N . ASN A 1 683 ? 18.094 -7.844 -14.106 1.00 93.56 683 ASN A N 1
ATOM 5013 C CA . ASN A 1 683 ? 17.702 -6.445 -13.910 1.00 93.56 683 ASN A CA 1
ATOM 5014 C C . ASN A 1 683 ? 18.943 -5.547 -13.923 1.00 93.56 683 ASN A C 1
ATOM 5016 O O . ASN A 1 683 ? 20.032 -5.995 -13.566 1.00 93.56 683 ASN A O 1
ATOM 5020 N N . GLY A 1 684 ? 18.751 -4.280 -14.291 1.00 94.31 684 GLY A N 1
ATOM 5021 C CA . GLY A 1 684 ? 19.815 -3.289 -14.430 1.00 94.31 684 GLY A CA 1
ATOM 5022 C C . GLY A 1 684 ? 19.865 -2.666 -15.827 1.00 94.31 684 GLY A C 1
ATOM 5023 O O . GLY A 1 684 ? 19.222 -3.131 -16.775 1.00 94.31 684 GLY A O 1
ATOM 5024 N N . LEU A 1 685 ? 20.653 -1.598 -15.942 1.00 96.06 685 LEU A N 1
ATOM 5025 C CA . LEU A 1 685 ? 21.013 -0.989 -17.220 1.00 96.06 685 LEU A CA 1
ATOM 5026 C C . LEU A 1 685 ? 22.080 -1.831 -17.928 1.00 96.06 685 LEU A C 1
ATOM 5028 O O . LEU A 1 685 ? 23.016 -2.320 -17.300 1.00 96.06 685 LEU A O 1
ATOM 5032 N N . GLU A 1 686 ? 21.967 -1.958 -19.242 1.00 95.75 686 GLU A N 1
ATOM 5033 C CA . GLU A 1 686 ? 22.973 -2.556 -20.112 1.00 95.75 686 GLU A CA 1
ATOM 5034 C C . GLU A 1 686 ? 23.521 -1.485 -21.060 1.00 95.75 686 GLU A C 1
ATOM 5036 O O . GLU A 1 686 ? 22.766 -0.883 -21.827 1.00 95.75 686 GLU A O 1
ATOM 5041 N N . LEU A 1 687 ? 24.837 -1.266 -21.025 1.00 96.88 687 LEU A N 1
ATOM 5042 C CA . LEU A 1 687 ? 25.543 -0.455 -22.013 1.00 96.88 687 LEU A CA 1
ATOM 5043 C C . LEU A 1 687 ? 26.185 -1.395 -23.039 1.00 96.88 687 LEU A C 1
ATOM 5045 O O . LEU A 1 687 ? 27.173 -2.073 -22.743 1.00 96.88 687 LEU A O 1
ATOM 5049 N N . VAL A 1 688 ? 25.599 -1.466 -24.234 1.00 96.38 688 VAL A N 1
ATOM 5050 C CA . VAL A 1 688 ? 26.093 -2.286 -25.346 1.00 96.38 688 VAL A CA 1
ATOM 5051 C C . VAL A 1 688 ? 27.110 -1.479 -26.146 1.00 96.38 688 VAL A C 1
ATOM 5053 O O . VAL A 1 688 ? 26.786 -0.409 -26.652 1.00 96.38 688 VAL A O 1
ATOM 5056 N N . ASP A 1 689 ? 28.321 -2.011 -26.298 1.00 95.69 689 ASP A N 1
ATOM 5057 C CA . ASP A 1 689 ? 29.416 -1.410 -27.068 1.00 95.69 689 ASP A CA 1
ATOM 5058 C C . ASP A 1 689 ? 29.894 -2.408 -28.129 1.00 95.69 689 ASP A C 1
ATOM 5060 O O . ASP A 1 689 ? 30.578 -3.399 -27.838 1.00 95.69 689 ASP A O 1
ATOM 5064 N N . SER A 1 690 ? 29.515 -2.132 -29.373 1.00 94.19 690 SER A N 1
ATOM 5065 C CA . SER A 1 690 ? 29.868 -2.890 -30.575 1.00 94.19 690 SER A CA 1
ATOM 5066 C C . SER A 1 690 ? 31.017 -2.247 -31.365 1.00 94.19 690 SER A C 1
ATOM 5068 O O . SER A 1 690 ? 31.279 -2.659 -32.497 1.00 94.19 690 SER A O 1
ATOM 5070 N N . THR A 1 691 ? 31.720 -1.254 -30.802 1.00 92.12 691 THR A N 1
ATOM 5071 C CA . THR A 1 691 ? 32.876 -0.630 -31.464 1.00 92.12 691 THR A CA 1
ATOM 5072 C C . THR A 1 691 ? 34.030 -1.621 -31.641 1.00 92.12 691 THR A C 1
ATOM 5074 O O . THR A 1 691 ? 34.275 -2.509 -30.817 1.00 92.12 691 THR A O 1
ATOM 5077 N N . VAL A 1 692 ? 34.762 -1.480 -32.751 1.00 86.12 692 VAL A N 1
ATOM 5078 C CA . VAL A 1 692 ? 35.899 -2.349 -33.083 1.00 86.12 692 VAL A CA 1
ATOM 5079 C C . VAL A 1 692 ? 37.164 -1.794 -32.431 1.00 86.12 692 VAL A C 1
ATOM 5081 O O . VAL A 1 692 ? 37.904 -1.017 -33.031 1.00 86.12 692 VAL A O 1
ATOM 5084 N N . GLY A 1 693 ? 37.423 -2.216 -31.196 1.00 82.69 693 GLY A N 1
ATOM 5085 C CA . GLY A 1 693 ? 38.614 -1.835 -30.444 1.00 82.69 693 GLY A CA 1
ATOM 5086 C C . GLY A 1 693 ? 39.070 -2.915 -29.465 1.00 82.69 693 GLY A C 1
ATOM 5087 O O . GLY A 1 693 ? 38.300 -3.788 -29.073 1.00 82.69 693 GLY A O 1
ATOM 5088 N N . ALA A 1 694 ? 40.344 -2.849 -29.074 1.00 82.25 694 ALA A N 1
ATOM 5089 C CA . ALA A 1 694 ? 40.949 -3.736 -28.073 1.00 82.25 694 ALA A CA 1
ATOM 5090 C C . ALA A 1 694 ? 40.909 -3.153 -26.645 1.00 82.25 694 ALA A C 1
ATOM 5092 O O . ALA A 1 694 ? 41.518 -3.716 -25.736 1.00 82.25 694 ALA A O 1
ATOM 5093 N N . GLY A 1 695 ? 40.243 -2.007 -26.457 1.00 88.81 695 GLY A N 1
ATOM 5094 C CA . GLY A 1 695 ? 40.016 -1.402 -25.151 1.00 88.81 695 GLY A CA 1
ATOM 5095 C C . GLY A 1 695 ? 38.935 -2.122 -24.343 1.00 88.81 695 GLY A C 1
ATOM 5096 O O . GLY A 1 695 ? 38.657 -3.309 -24.505 1.00 88.81 695 GLY A O 1
ATOM 5097 N N . SER A 1 696 ? 38.305 -1.388 -23.438 1.00 92.25 696 SER A N 1
ATOM 5098 C CA . SER A 1 696 ? 37.168 -1.856 -22.648 1.00 92.25 696 SER A CA 1
ATOM 5099 C C . SER A 1 696 ? 36.200 -0.701 -22.476 1.00 92.25 696 SER A C 1
ATOM 5101 O O . SER A 1 696 ? 36.631 0.444 -22.355 1.00 92.25 696 SER A O 1
ATOM 5103 N N . THR A 1 697 ? 34.908 -0.998 -22.462 1.00 95.44 697 THR A N 1
ATOM 5104 C CA . THR A 1 697 ? 33.875 -0.006 -22.180 1.00 95.44 697 THR A CA 1
ATOM 5105 C C . THR A 1 697 ? 33.963 0.340 -20.696 1.00 95.44 697 THR A C 1
ATOM 5107 O O . THR A 1 697 ? 33.914 -0.571 -19.866 1.00 95.44 697 THR A O 1
ATOM 5110 N N . THR A 1 698 ? 34.138 1.612 -20.336 1.00 96.62 698 THR A N 1
ATOM 5111 C CA . THR A 1 698 ? 34.301 2.041 -18.931 1.00 96.62 698 THR A CA 1
ATOM 5112 C C . THR A 1 698 ? 33.324 3.146 -18.575 1.00 96.62 698 THR A C 1
ATOM 5114 O O . THR A 1 698 ? 33.208 4.102 -19.338 1.00 96.62 698 THR A O 1
ATOM 5117 N N . VAL A 1 699 ? 32.730 3.085 -17.387 1.00 97.31 699 VAL A N 1
ATOM 5118 C CA . VAL A 1 699 ? 32.000 4.206 -16.782 1.00 97.31 699 VAL A CA 1
ATOM 5119 C C . VAL A 1 699 ? 32.783 4.695 -15.569 1.00 97.31 699 VAL A C 1
ATOM 5121 O O . VAL A 1 699 ? 33.194 3.881 -14.740 1.00 97.31 699 VAL A O 1
ATOM 5124 N N . ALA A 1 700 ? 32.987 6.007 -15.460 1.00 95.56 700 ALA A N 1
ATOM 5125 C CA . ALA A 1 700 ? 33.655 6.651 -14.330 1.00 95.56 700 ALA A CA 1
ATOM 5126 C C . ALA A 1 700 ? 32.935 7.950 -13.940 1.00 95.56 700 ALA A C 1
ATOM 5128 O O . ALA A 1 700 ? 32.571 8.729 -14.819 1.00 95.56 700 ALA A O 1
ATOM 5129 N N . GLU A 1 701 ? 32.762 8.197 -12.640 1.00 94.25 701 GLU A N 1
ATOM 5130 C CA . GLU A 1 701 ? 32.162 9.442 -12.133 1.00 94.25 701 GLU A CA 1
ATOM 5131 C C . GLU A 1 701 ? 32.983 10.674 -12.564 1.00 94.25 701 GLU A C 1
ATOM 5133 O O . GLU A 1 701 ? 34.220 10.653 -12.575 1.00 94.25 701 GLU A O 1
ATOM 5138 N N . LEU A 1 702 ? 32.291 11.769 -12.868 1.00 92.06 702 LEU A N 1
ATOM 5139 C CA . LEU A 1 702 ? 32.846 13.104 -13.086 1.00 92.06 702 LEU A CA 1
ATOM 5140 C C . LEU A 1 702 ? 32.409 14.040 -11.955 1.00 92.06 702 LEU A C 1
ATOM 5142 O O . LEU A 1 702 ? 31.507 13.728 -11.187 1.00 92.06 702 LEU A O 1
ATOM 5146 N N . ASN A 1 703 ? 33.093 15.181 -11.815 1.00 87.19 703 ASN A N 1
ATOM 5147 C CA . ASN A 1 703 ? 32.723 16.281 -10.907 1.00 87.19 703 ASN A CA 1
ATOM 5148 C C . ASN A 1 703 ? 32.450 15.895 -9.428 1.00 87.19 703 ASN A C 1
ATOM 5150 O O . ASN A 1 703 ? 31.841 16.661 -8.687 1.00 87.19 703 ASN A O 1
ATOM 5154 N N . ALA A 1 704 ? 32.962 14.739 -8.983 1.00 82.50 704 ALA A N 1
ATOM 5155 C CA . ALA A 1 704 ? 32.655 14.099 -7.697 1.00 82.50 704 ALA A CA 1
ATOM 5156 C C . ALA A 1 704 ? 31.166 13.740 -7.488 1.00 82.50 704 ALA A C 1
ATOM 5158 O O . ALA A 1 704 ? 30.707 13.637 -6.347 1.00 82.50 704 ALA A O 1
ATOM 5159 N N . SER A 1 705 ? 30.436 13.498 -8.580 1.00 87.56 705 SER A N 1
ATOM 5160 C CA . SER A 1 705 ? 29.131 12.847 -8.538 1.00 87.56 705 SER A CA 1
ATOM 5161 C C . SER A 1 705 ? 29.234 11.395 -8.048 1.00 87.56 705 SER A C 1
ATOM 5163 O O . SER A 1 705 ? 30.319 10.821 -7.921 1.00 87.56 705 SER A O 1
ATOM 5165 N N . GLY A 1 706 ? 28.082 10.810 -7.730 1.00 88.06 706 GLY A N 1
ATOM 5166 C CA . GLY A 1 706 ? 27.932 9.401 -7.347 1.00 88.06 706 GLY A CA 1
ATOM 5167 C C . GLY A 1 706 ? 26.844 8.692 -8.152 1.00 88.06 706 GLY A C 1
ATOM 5168 O O . GLY A 1 706 ? 26.219 7.747 -7.665 1.00 88.06 706 GLY A O 1
ATOM 5169 N N . THR A 1 707 ? 26.562 9.223 -9.338 1.00 93.50 707 THR A N 1
ATOM 5170 C CA . THR A 1 707 ? 25.453 8.846 -10.210 1.00 93.50 707 THR A CA 1
ATOM 5171 C C . THR A 1 707 ? 25.659 7.467 -10.816 1.00 93.50 707 THR A C 1
ATOM 5173 O O . THR A 1 707 ? 24.743 6.645 -10.784 1.00 93.50 707 THR A O 1
ATOM 5176 N N . ALA A 1 708 ? 26.854 7.157 -11.323 1.00 94.06 708 ALA A N 1
ATOM 5177 C CA . ALA A 1 708 ? 27.130 5.845 -11.900 1.00 94.06 708 ALA A CA 1
ATOM 5178 C C . ALA A 1 708 ? 27.126 4.735 -10.831 1.00 94.06 708 ALA A C 1
ATOM 5180 O O . ALA A 1 708 ? 26.712 3.607 -11.112 1.00 94.06 708 ALA A O 1
ATOM 5181 N N . GLU A 1 709 ? 27.547 5.036 -9.600 1.00 92.00 709 GLU A N 1
ATOM 5182 C CA . GLU A 1 709 ? 27.445 4.143 -8.443 1.00 92.00 709 GLU A CA 1
ATOM 5183 C C . GLU A 1 709 ? 25.979 3.891 -8.053 1.00 92.00 709 GLU A C 1
ATOM 5185 O O . GLU A 1 709 ? 25.585 2.736 -7.843 1.00 92.00 709 GLU A O 1
ATOM 5190 N N . ASP A 1 710 ? 25.173 4.952 -7.965 1.00 92.00 710 ASP A N 1
ATOM 5191 C CA . ASP A 1 710 ? 23.765 4.905 -7.553 1.00 92.00 710 ASP A CA 1
ATOM 5192 C C . ASP A 1 710 ? 22.849 4.293 -8.629 1.00 92.00 710 ASP A C 1
ATOM 5194 O O . ASP A 1 710 ? 21.866 3.642 -8.277 1.00 92.00 710 ASP A O 1
ATOM 5198 N N . LEU A 1 711 ? 23.184 4.436 -9.917 1.00 94.25 711 LEU A N 1
ATOM 5199 C CA . LEU A 1 711 ? 22.581 3.699 -11.042 1.00 94.25 711 LEU A CA 1
ATOM 5200 C C . LEU A 1 711 ? 23.108 2.259 -11.161 1.00 94.25 711 LEU A C 1
ATOM 5202 O O . LEU A 1 711 ? 22.516 1.438 -11.860 1.00 94.25 711 LEU A O 1
ATOM 5206 N N . GLY A 1 712 ? 24.227 1.946 -10.502 1.00 94.12 712 GLY A N 1
ATOM 5207 C CA . GLY A 1 712 ? 24.852 0.622 -10.503 1.00 94.12 712 GLY A CA 1
ATOM 5208 C C . GLY A 1 712 ? 25.695 0.292 -11.741 1.00 94.12 712 GLY A C 1
ATOM 5209 O O . GLY A 1 712 ? 26.090 -0.865 -11.879 1.00 94.12 712 GLY A O 1
ATOM 5210 N N . ILE A 1 713 ? 25.970 1.267 -12.617 1.00 96.00 713 ILE A N 1
ATOM 5211 C CA . ILE A 1 713 ? 26.709 1.119 -13.890 1.00 96.00 713 ILE A CA 1
ATOM 5212 C C . ILE A 1 713 ? 28.216 1.420 -13.793 1.00 96.00 713 ILE A C 1
ATOM 5214 O O . ILE A 1 713 ? 28.947 1.162 -14.748 1.00 96.00 713 ILE A O 1
ATOM 5218 N N . LEU A 1 714 ? 28.694 1.957 -12.665 1.00 95.12 714 LEU A N 1
ATOM 5219 C CA . LEU A 1 714 ? 30.113 2.247 -12.420 1.00 95.12 714 LEU A CA 1
ATOM 5220 C C . LEU A 1 714 ? 30.980 0.982 -12.569 1.00 95.12 714 LEU A C 1
ATOM 5222 O O . LEU A 1 714 ? 30.795 0.007 -11.839 1.00 95.12 714 LEU A O 1
ATOM 5226 N N . GLY A 1 715 ? 31.960 0.999 -13.479 1.00 93.75 715 GLY A N 1
ATOM 5227 C CA . GLY A 1 715 ? 32.824 -0.159 -13.720 1.00 93.75 715 GLY A CA 1
ATOM 5228 C C . GLY A 1 715 ? 33.442 -0.207 -15.117 1.00 93.75 715 GLY A C 1
ATOM 5229 O O . GLY A 1 715 ? 33.551 0.801 -15.813 1.00 93.75 715 GLY A O 1
ATOM 5230 N N . SER A 1 716 ? 33.875 -1.400 -15.534 1.00 94.62 716 SER A N 1
ATOM 5231 C CA . SER A 1 716 ? 34.414 -1.631 -16.880 1.00 94.62 716 SER A CA 1
ATOM 5232 C C . SER A 1 716 ? 34.149 -3.048 -17.390 1.00 94.62 716 SER A C 1
ATOM 5234 O O . SER A 1 716 ? 34.073 -3.992 -16.603 1.00 94.62 716 SER A O 1
ATOM 5236 N N . SER A 1 717 ? 34.020 -3.199 -18.711 1.00 93.38 717 SER A N 1
ATOM 5237 C CA . SER A 1 717 ? 33.832 -4.485 -19.391 1.00 93.38 717 SER A CA 1
ATOM 5238 C C . SER A 1 717 ? 34.661 -4.564 -20.671 1.00 93.38 717 SER A C 1
ATOM 5240 O O . SER A 1 717 ? 34.613 -3.674 -21.518 1.00 93.38 717 SER A O 1
ATOM 5242 N N . ALA A 1 718 ? 35.386 -5.669 -20.846 1.00 89.56 718 ALA A N 1
ATOM 5243 C CA . ALA A 1 718 ? 36.026 -6.017 -22.118 1.00 89.56 718 ALA A CA 1
ATOM 5244 C C . ALA A 1 718 ? 35.048 -6.690 -23.111 1.00 89.56 718 ALA A C 1
ATOM 5246 O O . ALA A 1 718 ? 35.389 -6.902 -24.275 1.00 89.56 718 ALA A O 1
ATOM 5247 N N . GLY A 1 719 ? 33.841 -7.059 -22.663 1.00 88.38 719 GLY A N 1
ATOM 5248 C CA . GLY A 1 719 ? 32.805 -7.680 -23.493 1.00 88.38 719 GLY A CA 1
ATOM 5249 C C . GLY A 1 719 ? 32.033 -6.669 -24.349 1.00 88.38 719 GLY A C 1
ATOM 5250 O O . GLY A 1 719 ? 32.236 -5.467 -24.256 1.00 88.38 719 GLY A O 1
ATOM 5251 N N . ALA A 1 720 ? 31.106 -7.138 -25.190 1.00 88.25 720 ALA A N 1
ATOM 5252 C CA . ALA A 1 720 ? 30.174 -6.282 -25.952 1.00 88.25 720 ALA A CA 1
ATOM 5253 C C . ALA A 1 720 ? 29.077 -5.613 -25.101 1.00 88.25 720 ALA A C 1
ATOM 5255 O O . ALA A 1 720 ? 28.236 -4.899 -25.633 1.00 88.25 720 ALA A O 1
ATOM 5256 N N . SER A 1 721 ? 29.086 -5.856 -23.792 1.00 92.88 721 SER A N 1
ATOM 5257 C CA . SER A 1 721 ? 28.067 -5.427 -22.847 1.00 92.88 721 SER A CA 1
ATOM 5258 C C . SER A 1 721 ? 28.718 -5.136 -21.493 1.00 92.88 721 SER A C 1
ATOM 5260 O O . SER A 1 721 ? 29.538 -5.926 -21.006 1.00 92.88 721 SER A O 1
ATOM 5262 N N . LEU A 1 722 ? 28.367 -3.995 -20.904 1.00 94.94 722 LEU A N 1
ATOM 5263 C CA . LEU A 1 722 ? 28.557 -3.677 -19.492 1.00 94.94 722 LEU A CA 1
ATOM 5264 C C . LEU A 1 722 ? 27.169 -3.683 -18.839 1.00 94.94 722 LEU A C 1
ATOM 5266 O O . LEU A 1 722 ? 26.372 -2.773 -19.061 1.00 94.94 722 LEU A O 1
ATOM 5270 N N . VAL A 1 723 ? 26.882 -4.726 -18.059 1.00 95.00 723 VAL A N 1
ATOM 5271 C CA . VAL A 1 723 ? 25.626 -4.860 -17.306 1.00 95.00 723 VAL A CA 1
ATOM 5272 C C . VAL A 1 723 ? 25.819 -4.266 -15.914 1.00 95.00 723 VAL A C 1
ATOM 5274 O O . VAL A 1 723 ? 26.688 -4.710 -15.161 1.00 95.00 723 VAL A O 1
ATOM 5277 N N . GLY A 1 724 ? 25.014 -3.261 -15.583 1.00 93.19 724 GLY A N 1
ATOM 5278 C CA . GLY A 1 724 ? 24.959 -2.644 -14.265 1.00 93.19 724 GLY A CA 1
ATOM 5279 C C . GLY A 1 724 ? 24.260 -3.521 -13.225 1.00 93.19 724 GLY A C 1
ATOM 5280 O O . GLY A 1 724 ? 23.518 -4.450 -13.540 1.00 93.19 724 GLY A O 1
ATOM 5281 N N . THR A 1 725 ? 24.493 -3.214 -11.955 1.00 92.62 725 THR A N 1
ATOM 5282 C CA . THR A 1 725 ? 23.870 -3.910 -10.820 1.00 92.62 725 THR A CA 1
ATOM 5283 C C . THR A 1 725 ? 22.444 -3.415 -10.556 1.00 92.62 725 THR A C 1
ATOM 5285 O O . THR A 1 725 ? 22.164 -2.226 -10.666 1.00 92.62 725 THR A O 1
ATOM 5288 N N . ASP A 1 726 ? 21.532 -4.313 -10.163 1.00 92.62 726 ASP A N 1
ATOM 5289 C CA . ASP A 1 726 ? 20.169 -3.927 -9.768 1.00 92.62 726 ASP A CA 1
ATOM 5290 C C . ASP A 1 726 ? 20.186 -3.104 -8.462 1.00 92.62 726 ASP A C 1
ATOM 5292 O O . ASP A 1 726 ? 20.452 -3.629 -7.371 1.00 92.62 726 ASP A O 1
ATOM 5296 N N . ARG A 1 727 ? 19.889 -1.806 -8.607 1.00 90.50 727 ARG A N 1
ATOM 5297 C CA . ARG A 1 727 ? 19.754 -0.794 -7.546 1.00 90.50 727 ARG A CA 1
ATOM 5298 C C . ARG A 1 727 ? 18.296 -0.429 -7.218 1.00 90.50 727 ARG A C 1
ATOM 5300 O O . ARG A 1 727 ? 18.079 0.358 -6.298 1.00 90.50 727 ARG A O 1
ATOM 5307 N N . ALA A 1 728 ? 17.308 -0.998 -7.915 1.00 88.94 728 ALA A N 1
ATOM 5308 C CA . ALA A 1 728 ? 15.881 -0.668 -7.780 1.00 88.94 728 ALA A CA 1
ATOM 5309 C C . ALA A 1 728 ? 15.068 -1.753 -7.040 1.00 88.94 728 ALA A C 1
ATOM 5311 O O . ALA A 1 728 ? 13.850 -1.860 -7.179 1.00 88.94 728 ALA A O 1
ATOM 5312 N N . LYS A 1 729 ? 15.744 -2.584 -6.240 1.00 89.06 729 LYS A N 1
ATOM 5313 C CA . LYS A 1 729 ? 15.124 -3.692 -5.503 1.00 89.06 729 LYS A CA 1
ATOM 5314 C C . LYS A 1 729 ? 14.100 -3.208 -4.474 1.00 89.06 729 LYS A C 1
ATOM 5316 O O . LYS A 1 729 ? 14.305 -2.235 -3.748 1.00 89.06 729 LYS A O 1
ATOM 5321 N N . VAL A 1 730 ? 13.018 -3.966 -4.347 1.00 86.00 730 VAL A N 1
ATOM 5322 C CA . VAL A 1 730 ? 11.849 -3.646 -3.526 1.00 86.00 730 VAL A CA 1
ATOM 5323 C C . VAL A 1 730 ? 12.001 -4.180 -2.099 1.00 86.00 730 VAL A C 1
ATOM 5325 O O . VAL A 1 730 ? 11.582 -5.287 -1.763 1.00 86.00 730 VAL A O 1
ATOM 5328 N N . ALA A 1 731 ? 12.594 -3.367 -1.227 1.00 84.44 731 ALA A N 1
ATOM 5329 C CA . ALA A 1 731 ? 12.560 -3.573 0.223 1.00 84.44 731 ALA A CA 1
ATOM 5330 C C . ALA A 1 731 ? 11.249 -3.040 0.841 1.00 84.44 731 ALA A C 1
ATOM 5332 O O . ALA A 1 731 ? 10.703 -2.031 0.388 1.00 84.44 731 ALA A O 1
ATOM 5333 N N . VAL A 1 732 ? 10.753 -3.693 1.899 1.00 86.00 732 VAL A N 1
ATOM 5334 C CA . VAL A 1 732 ? 9.599 -3.207 2.683 1.00 86.00 732 VAL A CA 1
ATOM 5335 C C . VAL A 1 732 ? 10.051 -2.060 3.591 1.00 86.00 732 VAL A C 1
ATOM 5337 O O . VAL A 1 732 ? 10.794 -2.303 4.542 1.00 86.00 732 VAL A O 1
ATOM 5340 N N . ASP A 1 733 ? 9.609 -0.828 3.327 1.00 86.00 733 ASP A N 1
ATOM 5341 C CA . ASP A 1 733 ? 9.936 0.350 4.152 1.00 86.00 733 ASP A CA 1
ATOM 5342 C C . ASP A 1 733 ? 9.255 0.236 5.527 1.00 86.00 733 ASP A C 1
ATOM 5344 O O . ASP A 1 733 ? 8.052 0.456 5.666 1.00 86.00 733 ASP A O 1
ATOM 5348 N N . SER A 1 734 ? 10.012 -0.224 6.526 1.00 89.94 734 SER A N 1
ATOM 5349 C CA . SER A 1 734 ? 9.471 -0.633 7.821 1.00 89.94 734 SER A CA 1
ATOM 5350 C C . SER A 1 734 ? 10.531 -0.679 8.913 1.00 89.94 734 SER A C 1
ATOM 5352 O O . SER A 1 734 ? 11.694 -0.990 8.651 1.00 89.94 734 SER A O 1
ATOM 5354 N N . VAL A 1 735 ? 10.087 -0.490 10.156 1.00 92.50 735 VAL A N 1
ATOM 5355 C CA . VAL A 1 735 ? 10.927 -0.479 11.368 1.00 92.50 735 VAL A CA 1
ATOM 5356 C C . VAL A 1 735 ? 11.829 -1.722 11.457 1.00 92.50 735 VAL A C 1
ATOM 5358 O O . VAL A 1 735 ? 13.022 -1.633 11.742 1.00 92.50 735 VAL A O 1
ATOM 5361 N N . PHE A 1 736 ? 11.268 -2.895 11.144 1.00 92.81 736 PHE A N 1
ATOM 5362 C CA . PHE A 1 736 ? 11.997 -4.165 11.106 1.00 92.81 736 PHE A CA 1
ATOM 5363 C C . PHE A 1 736 ? 13.081 -4.189 10.021 1.00 92.81 736 PHE A C 1
ATOM 5365 O O . PHE A 1 736 ? 14.193 -4.637 10.292 1.00 92.81 736 PHE A O 1
ATOM 5372 N N . SER A 1 737 ? 12.789 -3.691 8.813 1.00 91.00 737 SER A N 1
ATOM 5373 C CA . SER A 1 737 ? 13.782 -3.604 7.735 1.00 91.00 737 SER A CA 1
ATOM 5374 C C . SER A 1 737 ? 14.923 -2.657 8.081 1.00 91.00 737 SER A C 1
ATOM 5376 O O . SER A 1 737 ? 16.062 -2.963 7.751 1.00 91.00 737 SER A O 1
ATOM 5378 N N . HIS A 1 738 ? 14.653 -1.535 8.751 1.00 92.31 738 HIS A N 1
ATOM 5379 C CA . HIS A 1 738 ? 15.690 -0.560 9.097 1.00 92.31 738 HIS A CA 1
ATOM 5380 C C . HIS A 1 738 ? 16.597 -1.053 10.239 1.00 92.31 738 HIS A C 1
ATOM 5382 O O . HIS A 1 738 ? 17.811 -0.870 10.166 1.00 92.31 738 HIS A O 1
ATOM 5388 N N . LEU A 1 739 ? 16.059 -1.783 11.228 1.00 94.12 739 LEU A N 1
ATOM 5389 C CA . LEU A 1 739 ? 16.883 -2.509 12.211 1.00 94.12 739 LEU A CA 1
ATOM 5390 C C . LEU A 1 739 ? 17.735 -3.608 11.558 1.00 94.12 739 LEU A C 1
ATOM 5392 O O . LEU A 1 739 ? 18.920 -3.727 11.867 1.00 94.12 739 LEU A O 1
ATOM 5396 N N . ILE A 1 740 ? 17.154 -4.393 10.644 1.00 92.69 740 ILE A N 1
ATOM 5397 C CA . ILE A 1 740 ? 17.873 -5.451 9.917 1.00 92.69 740 ILE A CA 1
ATOM 5398 C C . ILE A 1 740 ? 18.981 -4.851 9.038 1.00 92.69 740 ILE A C 1
ATOM 5400 O O . ILE A 1 740 ? 20.117 -5.310 9.109 1.00 92.69 740 ILE A O 1
ATOM 5404 N N . ALA A 1 741 ? 18.701 -3.771 8.305 1.00 91.12 741 ALA A N 1
ATOM 5405 C CA . ALA A 1 741 ? 19.695 -3.057 7.504 1.00 91.12 741 ALA A CA 1
ATOM 5406 C C . ALA A 1 741 ? 20.829 -2.471 8.363 1.00 91.12 741 ALA A C 1
ATOM 5408 O O . ALA A 1 741 ? 21.995 -2.597 7.991 1.00 91.12 741 ALA A O 1
ATOM 5409 N N . LEU A 1 742 ? 20.520 -1.894 9.535 1.00 94.81 742 LEU A N 1
ATOM 5410 C CA . LEU A 1 742 ? 21.546 -1.421 10.470 1.00 94.81 742 LEU A CA 1
ATOM 5411 C C . LEU A 1 742 ? 22.439 -2.576 10.942 1.00 94.81 742 LEU A C 1
ATOM 5413 O O . LEU A 1 742 ? 23.662 -2.457 10.895 1.00 94.81 742 LEU A O 1
ATOM 5417 N N . ARG A 1 743 ? 21.849 -3.697 11.377 1.00 95.19 743 ARG A N 1
ATOM 5418 C CA . ARG A 1 743 ? 22.604 -4.889 11.794 1.00 95.19 743 ARG A CA 1
ATOM 5419 C C . ARG A 1 743 ? 23.492 -5.405 10.666 1.00 95.19 743 ARG A C 1
ATOM 5421 O O . ARG A 1 743 ? 24.674 -5.652 10.890 1.00 95.19 743 ARG A O 1
ATOM 5428 N N . ASP A 1 744 ? 22.942 -5.576 9.472 1.00 92.44 744 ASP A N 1
ATOM 5429 C CA . ASP A 1 744 ? 23.656 -6.202 8.361 1.00 92.44 744 ASP A CA 1
ATOM 5430 C C . ASP A 1 744 ? 24.797 -5.299 7.861 1.00 92.44 744 ASP A C 1
ATOM 5432 O O . ASP A 1 744 ? 25.892 -5.795 7.592 1.00 92.44 744 ASP A O 1
ATOM 5436 N N . ALA A 1 745 ? 24.615 -3.974 7.877 1.00 92.06 745 ALA A N 1
ATOM 5437 C CA . ALA A 1 745 ? 25.691 -3.014 7.631 1.00 92.06 745 ALA A CA 1
ATOM 5438 C C . ALA A 1 745 ? 26.765 -3.014 8.741 1.00 92.06 745 ALA A C 1
ATOM 5440 O O . ALA A 1 745 ? 27.958 -2.960 8.438 1.00 92.06 745 ALA A O 1
ATOM 5441 N N . LEU A 1 746 ? 26.378 -3.151 10.019 1.00 94.31 746 LEU A N 1
ATOM 5442 C CA . LEU A 1 746 ? 27.315 -3.324 11.142 1.00 94.31 746 LEU A CA 1
ATOM 5443 C C . LEU A 1 746 ? 28.138 -4.621 11.026 1.00 94.31 746 LEU A C 1
ATOM 5445 O O . LEU A 1 746 ? 29.331 -4.613 11.329 1.00 94.31 746 LEU A O 1
ATOM 5449 N N . LEU A 1 747 ? 27.534 -5.720 10.561 1.00 94.94 747 LEU A N 1
ATOM 5450 C CA . LEU A 1 747 ? 28.223 -6.993 10.303 1.00 94.94 747 LEU A CA 1
ATOM 5451 C C . LEU A 1 747 ? 29.162 -6.919 9.088 1.00 94.94 747 LEU A C 1
ATOM 5453 O O . LEU A 1 747 ? 30.240 -7.521 9.117 1.00 94.94 747 LEU A O 1
ATOM 5457 N N . ALA A 1 748 ? 28.760 -6.182 8.049 1.00 91.56 748 ALA A N 1
ATOM 5458 C CA . ALA A 1 748 ? 29.530 -5.948 6.827 1.00 91.56 748 ALA A CA 1
ATOM 5459 C C . ALA A 1 748 ? 30.623 -4.868 6.966 1.00 91.56 748 ALA A C 1
ATOM 5461 O O . ALA A 1 748 ? 31.441 -4.723 6.060 1.00 91.56 748 ALA A O 1
ATOM 5462 N N . ASN A 1 749 ? 30.655 -4.136 8.088 1.00 89.75 749 ASN A N 1
ATOM 5463 C CA . ASN A 1 749 ? 31.514 -2.967 8.322 1.00 89.75 749 ASN A CA 1
ATOM 5464 C C . ASN A 1 749 ? 31.281 -1.804 7.328 1.00 89.75 749 ASN A C 1
ATOM 5466 O O . ASN A 1 749 ? 32.191 -1.031 7.031 1.00 89.75 749 ASN A O 1
ATOM 5470 N N . ASP A 1 750 ? 30.058 -1.676 6.812 1.00 87.50 750 ASP A N 1
ATOM 5471 C CA . ASP A 1 750 ? 29.673 -0.635 5.858 1.00 87.50 750 ASP A CA 1
ATOM 5472 C C . ASP A 1 750 ? 29.219 0.637 6.594 1.00 87.50 750 ASP A C 1
ATOM 5474 O O . ASP A 1 750 ? 28.061 0.761 6.996 1.00 87.50 750 ASP A O 1
ATOM 5478 N N . GLU A 1 751 ? 30.119 1.614 6.762 1.00 87.31 751 GLU A N 1
ATOM 5479 C CA . GLU A 1 751 ? 29.779 2.885 7.427 1.00 87.31 751 GLU A CA 1
ATOM 5480 C C . GLU A 1 751 ? 28.673 3.659 6.705 1.00 87.31 751 GLU A C 1
ATOM 5482 O O . GLU A 1 751 ? 27.904 4.383 7.346 1.00 87.31 751 GLU A O 1
ATOM 5487 N N . ARG A 1 752 ? 28.576 3.502 5.378 1.00 83.25 752 ARG A N 1
ATOM 5488 C CA . ARG A 1 752 ? 27.537 4.146 4.581 1.00 83.25 752 ARG A CA 1
ATOM 5489 C C . ARG A 1 752 ? 26.205 3.464 4.869 1.00 83.25 752 ARG A C 1
ATOM 5491 O O . ARG A 1 752 ? 25.278 4.150 5.282 1.00 83.25 752 ARG A O 1
ATOM 5498 N N . GLY A 1 753 ? 26.120 2.140 4.761 1.00 85.19 753 GLY A N 1
ATOM 5499 C CA . GLY A 1 753 ? 24.942 1.355 5.147 1.00 85.19 753 GLY A CA 1
ATOM 5500 C C . GLY A 1 753 ? 24.457 1.645 6.574 1.00 85.19 753 GLY A C 1
ATOM 5501 O O . GLY A 1 753 ? 23.264 1.866 6.778 1.00 85.19 753 GLY A O 1
ATOM 5502 N N . ILE A 1 754 ? 25.376 1.761 7.542 1.00 91.00 754 ILE A N 1
ATOM 5503 C CA . ILE A 1 754 ? 25.071 2.140 8.934 1.00 91.00 754 ILE A CA 1
ATOM 5504 C C . ILE A 1 754 ? 24.402 3.522 8.988 1.00 91.00 754 ILE A C 1
ATOM 5506 O O . ILE A 1 754 ? 23.325 3.662 9.570 1.00 91.00 754 ILE A O 1
ATOM 5510 N N . GLY A 1 755 ? 25.007 4.542 8.367 1.00 88.69 755 GLY A N 1
ATOM 5511 C CA . GLY A 1 755 ? 24.458 5.902 8.346 1.00 88.69 755 GLY A CA 1
ATOM 5512 C C . GLY A 1 755 ? 23.121 6.008 7.602 1.00 88.69 755 GLY A C 1
ATOM 5513 O O . GLY A 1 755 ? 22.235 6.755 8.015 1.00 88.69 755 GLY A O 1
ATOM 5514 N N . LEU A 1 756 ? 22.946 5.222 6.539 1.00 85.00 756 LEU A N 1
ATOM 5515 C CA . LEU A 1 756 ? 21.722 5.166 5.740 1.00 85.00 756 LEU A CA 1
ATOM 5516 C C . LEU A 1 756 ? 20.561 4.509 6.499 1.00 85.00 756 LEU A C 1
ATOM 5518 O O . LEU A 1 756 ? 19.454 5.049 6.499 1.00 85.00 756 LEU A O 1
ATOM 5522 N N . ALA A 1 757 ? 20.810 3.395 7.191 1.00 89.94 757 ALA A N 1
ATOM 5523 C CA . ALA A 1 757 ? 19.823 2.770 8.070 1.00 89.94 757 ALA A CA 1
ATOM 5524 C C . ALA A 1 757 ? 19.480 3.684 9.262 1.00 89.94 757 ALA A C 1
ATOM 5526 O O . ALA A 1 757 ? 18.306 3.876 9.575 1.00 89.94 757 ALA A O 1
ATOM 5527 N N . ALA A 1 758 ? 20.485 4.335 9.863 1.00 91.88 758 ALA A N 1
ATOM 5528 C CA . ALA A 1 758 ? 20.284 5.283 10.960 1.00 91.88 758 ALA A CA 1
ATOM 5529 C C . ALA A 1 758 ? 19.416 6.498 10.570 1.00 91.88 758 ALA A C 1
ATOM 5531 O O . ALA A 1 758 ? 18.651 6.998 11.397 1.00 91.88 758 ALA A O 1
ATOM 5532 N N . ALA A 1 759 ? 19.496 6.957 9.316 1.00 89.69 759 ALA A N 1
ATOM 5533 C CA . ALA A 1 759 ? 18.663 8.042 8.794 1.00 89.69 759 ALA A CA 1
ATOM 5534 C C . ALA A 1 759 ? 17.193 7.630 8.577 1.00 89.69 759 ALA A C 1
ATOM 5536 O O . ALA A 1 759 ? 16.291 8.448 8.764 1.00 89.69 759 ALA A O 1
ATOM 5537 N N . LYS A 1 760 ? 16.919 6.365 8.225 1.00 90.06 760 LYS A N 1
ATOM 5538 C CA . LYS A 1 760 ? 15.544 5.868 8.020 1.00 90.06 760 LYS A CA 1
ATOM 5539 C C . LYS A 1 760 ? 14.703 5.870 9.306 1.00 90.06 760 LYS A C 1
ATOM 5541 O O . LYS A 1 760 ? 13.492 6.081 9.225 1.00 90.06 760 LYS A O 1
ATOM 5546 N N . PHE A 1 761 ? 15.325 5.739 10.482 1.00 94.31 761 PHE A N 1
ATOM 5547 C CA . PHE A 1 761 ? 14.603 5.754 11.761 1.00 94.31 761 PHE A CA 1
ATOM 5548 C C . PHE A 1 761 ? 13.855 7.066 12.053 1.00 94.31 761 PHE A C 1
ATOM 5550 O O . PHE A 1 761 ? 12.917 7.042 12.841 1.00 94.31 761 PHE A O 1
ATOM 5557 N N . ASP A 1 762 ? 14.187 8.201 11.425 1.00 93.44 762 ASP A N 1
ATOM 5558 C CA . ASP A 1 762 ? 13.370 9.422 11.570 1.00 93.44 762 ASP A CA 1
ATOM 5559 C C . ASP A 1 762 ? 11.975 9.269 10.940 1.00 93.44 762 ASP A C 1
ATOM 5561 O O . ASP A 1 762 ? 10.983 9.760 11.487 1.00 93.44 762 ASP A O 1
ATOM 5565 N N . GLY A 1 763 ? 11.871 8.521 9.836 1.00 91.88 763 GLY A N 1
ATOM 5566 C CA . GLY A 1 763 ? 10.587 8.139 9.244 1.00 91.88 763 GLY A CA 1
ATOM 5567 C C . GLY A 1 763 ? 9.812 7.167 10.136 1.00 91.88 763 GLY A C 1
ATOM 5568 O O . GLY A 1 763 ? 8.611 7.336 10.335 1.00 91.88 763 GLY A O 1
ATOM 5569 N N . ASP A 1 764 ? 10.504 6.199 10.743 1.00 93.69 764 ASP A N 1
ATOM 5570 C CA . ASP A 1 764 ? 9.899 5.255 11.691 1.00 93.69 764 ASP A CA 1
ATOM 5571 C C . ASP A 1 764 ? 9.374 5.952 12.955 1.00 93.69 764 ASP A C 1
ATOM 5573 O O . ASP A 1 764 ? 8.240 5.710 13.362 1.00 93.69 764 ASP A O 1
ATOM 5577 N N . LEU A 1 765 ? 10.159 6.854 13.555 1.00 95.75 765 LEU A N 1
ATOM 5578 C CA . LEU A 1 765 ? 9.764 7.627 14.738 1.00 95.75 765 LEU A CA 1
ATOM 5579 C C . LEU A 1 765 ? 8.603 8.586 14.436 1.00 95.75 765 LEU A C 1
ATOM 5581 O O . LEU A 1 765 ? 7.735 8.782 15.290 1.00 95.75 765 LEU A O 1
ATOM 5585 N N . THR A 1 766 ? 8.538 9.128 13.216 1.00 95.06 766 THR A N 1
ATOM 5586 C CA . THR A 1 766 ? 7.378 9.898 12.740 1.00 95.06 766 THR A CA 1
ATOM 5587 C C . THR A 1 766 ? 6.139 9.001 12.644 1.00 95.06 766 THR A C 1
ATOM 5589 O O . THR A 1 766 ? 5.132 9.301 13.282 1.00 95.06 766 THR A O 1
ATOM 5592 N N . ARG A 1 767 ? 6.234 7.850 11.961 1.00 93.25 767 ARG A N 1
ATOM 5593 C CA . ARG A 1 767 ? 5.138 6.871 11.806 1.00 93.25 767 ARG A CA 1
ATOM 5594 C C . ARG A 1 767 ? 4.602 6.374 13.157 1.00 93.25 767 ARG A C 1
ATOM 5596 O O . ARG A 1 767 ? 3.393 6.310 13.363 1.00 93.25 767 ARG A O 1
ATOM 5603 N N . LEU A 1 768 ? 5.493 6.076 14.105 1.00 95.00 768 LEU A N 1
ATOM 5604 C CA . LEU A 1 768 ? 5.134 5.684 15.474 1.00 95.00 768 LEU A CA 1
ATOM 5605 C C . LEU A 1 768 ? 4.425 6.822 16.226 1.00 95.00 768 LEU A C 1
ATOM 5607 O O . LEU A 1 768 ? 3.437 6.576 16.917 1.00 95.00 768 LEU A O 1
ATOM 5611 N N . SER A 1 769 ? 4.877 8.068 16.059 1.00 95.06 769 SER A N 1
ATOM 5612 C CA . SER A 1 769 ? 4.241 9.247 16.667 1.00 95.06 769 SER A CA 1
ATOM 5613 C C . SER A 1 769 ? 2.844 9.514 16.096 1.00 95.06 769 SER A C 1
ATOM 5615 O O . SER A 1 769 ? 1.924 9.833 16.850 1.00 95.06 769 SER A O 1
ATOM 5617 N N . GLU A 1 770 ? 2.653 9.334 14.787 1.00 95.38 770 GLU A N 1
ATOM 5618 C CA . GLU A 1 770 ? 1.347 9.421 14.120 1.00 95.38 770 GLU A CA 1
ATOM 5619 C C . GLU A 1 770 ? 0.395 8.314 14.600 1.00 95.38 770 GLU A C 1
ATOM 5621 O O . GLU A 1 770 ? -0.752 8.595 14.958 1.00 95.38 770 GLU A O 1
ATOM 5626 N N . ALA A 1 771 ? 0.882 7.073 14.707 1.00 94.38 771 ALA A N 1
ATOM 5627 C CA . ALA A 1 771 ? 0.114 5.955 15.250 1.00 94.38 771 ALA A CA 1
ATOM 5628 C C . ALA A 1 771 ? -0.324 6.205 16.707 1.00 94.38 771 ALA A C 1
ATOM 5630 O O . ALA A 1 771 ? -1.489 5.980 17.043 1.00 94.38 771 ALA A O 1
ATOM 5631 N N . ARG A 1 772 ? 0.562 6.741 17.563 1.00 95.12 772 ARG A N 1
ATOM 5632 C CA . ARG A 1 772 ? 0.214 7.151 18.939 1.00 95.12 772 ARG A CA 1
ATOM 5633 C C . ARG A 1 772 ? -0.807 8.283 18.971 1.00 95.12 772 ARG A C 1
ATOM 5635 O O . ARG A 1 772 ? -1.749 8.226 19.756 1.00 95.12 772 ARG A O 1
ATOM 5642 N N . ALA A 1 773 ? -0.671 9.285 18.102 1.00 96.00 773 ALA A N 1
ATOM 5643 C CA . ALA A 1 773 ? -1.634 10.380 18.010 1.00 96.00 773 ALA A CA 1
ATOM 5644 C C . ALA A 1 773 ? -3.039 9.876 17.627 1.00 96.00 773 ALA A C 1
ATOM 5646 O O . ALA A 1 773 ? -4.028 10.300 18.231 1.00 96.00 773 ALA A O 1
ATOM 5647 N N . GLU A 1 774 ? -3.146 8.928 16.689 1.00 94.25 774 GLU A N 1
ATOM 5648 C CA . GLU A 1 774 ? -4.437 8.320 16.350 1.00 94.25 774 GLU A CA 1
ATOM 5649 C C . GLU A 1 774 ? -4.992 7.462 17.499 1.00 94.25 774 GLU A C 1
ATOM 5651 O O . GLU A 1 774 ? -6.184 7.549 17.802 1.00 94.25 774 GLU A O 1
ATOM 5656 N N . VAL A 1 775 ? -4.148 6.685 18.187 1.00 95.06 775 VAL A N 1
ATOM 5657 C CA . VAL A 1 775 ? -4.547 5.929 19.388 1.00 95.06 775 VAL A CA 1
ATOM 5658 C C . VAL A 1 775 ? -5.064 6.870 20.478 1.00 95.06 775 VAL A C 1
ATOM 5660 O O . VAL A 1 775 ? -6.143 6.620 21.005 1.00 95.06 775 VAL A O 1
ATOM 5663 N N . GLY A 1 776 ? -4.412 8.007 20.730 1.00 95.44 776 GLY A N 1
ATOM 5664 C CA . GLY A 1 776 ? -4.902 9.031 21.661 1.00 95.44 776 GLY A CA 1
ATOM 5665 C C . GLY A 1 776 ? -6.287 9.585 21.293 1.00 95.44 776 GLY A C 1
ATOM 5666 O O . GLY A 1 776 ? -7.150 9.724 22.161 1.00 95.44 776 GLY A O 1
ATOM 5667 N N . VAL A 1 777 ? -6.556 9.825 20.002 1.00 93.75 777 VAL A N 1
ATOM 5668 C CA . VAL A 1 777 ? -7.893 10.234 19.519 1.00 93.75 777 VAL A CA 1
ATOM 5669 C C . VAL A 1 777 ? -8.927 9.111 19.689 1.00 93.75 777 VAL A C 1
ATOM 5671 O O . VAL A 1 777 ? -10.080 9.383 20.040 1.00 93.75 777 VAL A O 1
ATOM 5674 N N . ARG A 1 778 ? -8.541 7.845 19.479 1.00 93.44 778 ARG A N 1
ATOM 5675 C CA . ARG A 1 778 ? -9.395 6.676 19.759 1.00 93.44 778 ARG A CA 1
ATOM 5676 C C . ARG A 1 778 ? -9.704 6.576 21.263 1.00 93.44 778 ARG A C 1
ATOM 5678 O O . ARG A 1 778 ? -10.872 6.405 21.608 1.00 93.44 778 ARG A O 1
ATOM 5685 N N . THR A 1 779 ? -8.715 6.754 22.142 1.00 95.19 779 THR A N 1
ATOM 5686 C CA . THR A 1 779 ? -8.879 6.705 23.607 1.00 95.19 779 THR A CA 1
ATOM 5687 C C . THR A 1 779 ? -9.784 7.827 24.107 1.00 95.19 779 THR A C 1
ATOM 5689 O O . THR A 1 779 ? -10.739 7.546 24.827 1.00 95.19 779 THR A O 1
ATOM 5692 N N . GLN A 1 780 ? -9.591 9.074 23.657 1.00 93.31 780 GLN A N 1
ATOM 5693 C CA . GLN A 1 780 ? -10.473 10.184 24.047 1.00 93.31 780 GLN A CA 1
ATOM 5694 C C . GLN A 1 780 ? -11.935 9.917 23.654 1.00 93.31 780 GLN A C 1
ATOM 5696 O O . GLN A 1 780 ? -12.834 10.140 24.461 1.00 93.31 780 GLN A O 1
ATOM 5701 N N . ARG A 1 781 ? -12.192 9.354 22.463 1.00 91.94 781 ARG A N 1
ATOM 5702 C CA . ARG A 1 781 ? -13.552 8.954 22.051 1.00 91.94 781 ARG A CA 1
ATOM 5703 C C . ARG A 1 781 ? -14.167 7.882 22.958 1.00 91.94 781 ARG A C 1
ATOM 5705 O O . ARG A 1 781 ? -15.382 7.890 23.147 1.00 91.94 781 ARG A O 1
ATOM 5712 N N . VAL A 1 782 ? -13.362 6.972 23.510 1.00 93.25 782 VAL A N 1
ATOM 5713 C CA . VAL A 1 782 ? -13.826 5.960 24.475 1.00 93.25 782 VAL A CA 1
ATOM 5714 C C . VAL A 1 782 ? -14.091 6.588 25.846 1.00 93.25 782 VAL A C 1
ATOM 5716 O O . VAL A 1 782 ? -15.134 6.302 26.431 1.00 93.25 782 VAL A O 1
ATOM 5719 N N . ILE A 1 783 ? -13.238 7.500 26.321 1.00 93.19 783 ILE A N 1
ATOM 5720 C CA . ILE A 1 783 ? -13.436 8.254 27.574 1.00 93.19 783 ILE A CA 1
ATOM 5721 C C . ILE A 1 783 ? -14.708 9.121 27.506 1.00 93.19 783 ILE A C 1
ATOM 5723 O O . ILE A 1 783 ? -15.526 9.100 28.433 1.00 93.19 783 ILE A O 1
ATOM 5727 N N . ASP A 1 784 ? -14.930 9.825 26.392 1.00 92.31 784 ASP A N 1
ATOM 5728 C CA . ASP A 1 784 ? -16.120 10.655 26.146 1.00 92.31 784 ASP A CA 1
ATOM 5729 C C . ASP A 1 784 ? -17.417 9.825 26.092 1.00 92.31 784 ASP A C 1
ATOM 5731 O O . ASP A 1 784 ? -18.487 10.293 26.496 1.00 92.31 784 ASP A O 1
ATOM 5735 N N . ALA A 1 785 ? -17.341 8.591 25.581 1.00 91.12 785 ALA A N 1
ATOM 5736 C CA . ALA A 1 785 ? -18.457 7.649 25.570 1.00 91.12 785 ALA A CA 1
ATOM 5737 C C . ALA A 1 785 ? -18.695 7.033 26.960 1.00 91.12 785 ALA A C 1
ATOM 5739 O O . ALA A 1 785 ? -19.838 6.965 27.409 1.00 91.12 785 ALA A O 1
ATOM 5740 N N . SER A 1 786 ? -17.628 6.643 27.664 1.00 92.31 786 SER A N 1
ATOM 5741 C CA . SER A 1 786 ? -17.670 6.035 29.002 1.00 92.31 786 SER A CA 1
ATOM 5742 C C . SER A 1 786 ? -18.289 6.990 30.024 1.00 92.31 786 SER A C 1
ATOM 5744 O O . SER A 1 786 ? -19.255 6.642 30.705 1.00 92.31 786 SER A O 1
ATOM 5746 N N . SER A 1 787 ? -17.824 8.244 30.029 1.00 92.88 787 SER A N 1
ATOM 5747 C CA . SER A 1 787 ? -18.357 9.318 30.877 1.00 92.88 787 SER A CA 1
ATOM 5748 C C . SER A 1 787 ? -19.854 9.547 30.634 1.00 92.88 787 SER A C 1
ATOM 5750 O O . SER A 1 787 ? -20.634 9.652 31.577 1.00 92.88 787 SER A O 1
ATOM 5752 N N . ARG A 1 788 ? -20.276 9.555 29.364 1.00 90.56 788 ARG A N 1
ATOM 5753 C CA . ARG A 1 788 ? -21.672 9.771 28.956 1.00 90.56 788 ARG A CA 1
ATOM 5754 C C . ARG A 1 788 ? -22.592 8.613 29.327 1.00 90.56 788 ARG A C 1
ATOM 5756 O O . ARG A 1 788 ? -23.710 8.849 29.773 1.00 90.56 788 ARG A O 1
ATOM 5763 N N . GLU A 1 789 ? -22.156 7.371 29.141 1.00 91.25 789 GLU A N 1
ATOM 5764 C CA . GLU A 1 789 ? -22.960 6.205 29.528 1.00 91.25 789 GLU A CA 1
ATOM 5765 C C . GLU A 1 789 ? -23.076 6.093 31.056 1.00 91.25 789 GLU A C 1
ATOM 5767 O O . GLU A 1 789 ? -24.141 5.730 31.550 1.00 91.25 789 GLU A O 1
ATOM 5772 N N . ALA A 1 790 ? -22.051 6.510 31.812 1.00 90.69 790 ALA A N 1
ATOM 5773 C CA . ALA A 1 790 ? -22.134 6.650 33.267 1.00 90.69 790 ALA A CA 1
ATOM 5774 C C . ALA A 1 790 ? -23.104 7.770 33.707 1.00 90.69 790 ALA A C 1
ATOM 5776 O O . ALA A 1 790 ? -23.920 7.551 34.602 1.00 90.69 790 ALA A O 1
ATOM 5777 N N . GLU A 1 791 ? -23.083 8.944 33.061 1.00 93.44 791 GLU A N 1
ATOM 5778 C CA . GLU A 1 791 ? -24.074 10.009 33.303 1.00 93.44 791 GLU A CA 1
ATOM 5779 C C . GLU A 1 791 ? -25.508 9.534 33.022 1.00 93.44 791 GLU A C 1
ATOM 5781 O O . GLU A 1 791 ? -26.411 9.762 33.832 1.00 93.44 791 GLU A O 1
ATOM 5786 N N . LEU A 1 792 ? -25.726 8.847 31.896 1.00 92.31 792 LEU A N 1
ATOM 5787 C CA . LEU A 1 792 ? -27.035 8.310 31.521 1.00 92.31 792 LEU A CA 1
ATOM 5788 C C . LEU A 1 792 ? -27.501 7.194 32.463 1.00 92.31 792 LEU A C 1
ATOM 5790 O O . LEU A 1 792 ? -28.695 7.111 32.750 1.00 92.31 792 LEU A O 1
ATOM 5794 N N . ASP A 1 793 ? -26.595 6.359 32.971 1.00 93.56 793 ASP A N 1
ATOM 5795 C CA . ASP A 1 793 ? -26.945 5.348 33.967 1.00 93.56 793 ASP A CA 1
ATOM 5796 C C . ASP A 1 793 ? -27.373 5.988 35.296 1.00 93.56 793 ASP A C 1
ATOM 5798 O O . ASP A 1 793 ? -28.410 5.623 35.846 1.00 93.56 793 ASP A O 1
ATOM 5802 N N . ILE A 1 794 ? -26.673 7.031 35.757 1.00 94.50 794 ILE A N 1
ATOM 5803 C CA . ILE A 1 794 ? -27.073 7.818 36.937 1.00 94.50 794 ILE A CA 1
ATOM 5804 C C . ILE A 1 794 ? -28.455 8.467 36.733 1.00 94.50 794 ILE A C 1
ATOM 5806 O O . ILE A 1 794 ? -29.272 8.482 37.661 1.00 94.50 794 ILE A O 1
ATOM 5810 N N . MET A 1 795 ? -28.759 8.975 35.532 1.00 95.38 795 MET A N 1
ATOM 5811 C CA . MET A 1 795 ? -30.094 9.507 35.218 1.00 95.38 795 MET A CA 1
ATOM 5812 C C . MET A 1 795 ? -31.178 8.425 35.282 1.00 95.38 795 MET A C 1
ATOM 5814 O O . MET A 1 795 ? -32.230 8.659 35.879 1.00 95.38 795 MET A O 1
ATOM 5818 N N . ASP A 1 796 ? -30.933 7.236 34.734 1.00 95.06 796 ASP A N 1
ATOM 5819 C CA . ASP A 1 796 ? -31.887 6.125 34.781 1.00 95.06 796 ASP A CA 1
ATOM 5820 C C . ASP A 1 796 ? -32.050 5.547 36.194 1.00 95.06 796 ASP A C 1
ATOM 5822 O O . ASP A 1 796 ? -33.177 5.273 36.609 1.00 95.06 796 ASP A O 1
ATOM 5826 N N . GLN A 1 797 ? -30.976 5.432 36.980 1.00 94.94 797 GLN A N 1
ATOM 5827 C CA . GLN A 1 797 ? -31.055 5.072 38.400 1.00 94.94 797 GLN A CA 1
ATOM 5828 C C . GLN A 1 797 ? -31.923 6.075 39.179 1.00 94.94 797 GLN A C 1
ATOM 5830 O O . GLN A 1 797 ? -32.766 5.667 39.984 1.00 94.94 797 GLN A O 1
ATOM 5835 N N . LYS A 1 798 ? -31.784 7.378 38.899 1.00 96.31 798 LYS A N 1
ATOM 5836 C CA . LYS A 1 798 ? -32.616 8.436 39.493 1.00 96.31 798 LYS A CA 1
ATOM 5837 C C . LYS A 1 798 ? -34.076 8.360 39.037 1.00 96.31 798 LYS A C 1
ATOM 5839 O O . LYS A 1 798 ? -34.968 8.470 39.872 1.00 96.31 798 LYS A O 1
ATOM 5844 N N . LEU A 1 799 ? -34.341 8.114 37.752 1.00 95.50 799 LEU A N 1
ATOM 5845 C CA . LEU A 1 799 ? -35.702 7.908 37.235 1.00 95.50 799 LEU A CA 1
ATOM 5846 C C . LEU A 1 799 ? -36.353 6.646 37.818 1.00 95.50 799 LEU A C 1
ATOM 5848 O O . LEU A 1 799 ? -37.548 6.652 38.112 1.00 95.50 799 LEU A O 1
ATOM 5852 N N . ARG A 1 800 ? -35.579 5.577 38.044 1.00 95.69 800 ARG A N 1
ATOM 5853 C CA . ARG A 1 800 ? -36.046 4.391 38.769 1.00 95.69 800 ARG A CA 1
ATOM 5854 C C . ARG A 1 800 ? -36.420 4.748 40.203 1.00 95.69 800 ARG A C 1
ATOM 5856 O O . ARG A 1 800 ? -37.509 4.381 40.625 1.00 95.69 800 ARG A O 1
ATOM 5863 N N . SER A 1 801 ? -35.561 5.485 40.909 1.00 95.12 801 SER A N 1
ATOM 5864 C CA . SER A 1 801 ? -35.798 5.944 42.285 1.00 95.12 801 SER A CA 1
ATOM 5865 C C . SER A 1 801 ? -37.074 6.793 42.395 1.00 95.12 801 SER A C 1
ATOM 5867 O O . SER A 1 801 ? -37.966 6.465 43.172 1.00 95.12 801 SER A O 1
ATOM 5869 N N . GLU A 1 802 ? -37.254 7.795 41.526 1.00 93.88 802 GLU A N 1
ATOM 5870 C CA . GLU A 1 802 ? -38.453 8.657 41.494 1.00 93.88 802 GLU A CA 1
ATOM 5871 C C . GLU A 1 802 ? -39.772 7.901 41.224 1.00 93.88 802 GLU A C 1
ATOM 5873 O O . GLU A 1 802 ? -40.857 8.390 41.559 1.00 93.88 802 GLU A O 1
ATOM 5878 N N . ILE A 1 803 ? -39.707 6.709 40.622 1.00 93.19 803 ILE A N 1
ATOM 5879 C CA . ILE A 1 803 ? -40.876 5.862 40.347 1.00 93.19 803 ILE A CA 1
ATOM 5880 C C . ILE A 1 803 ? -41.063 4.783 41.424 1.00 93.19 803 ILE A C 1
ATOM 5882 O O . ILE A 1 803 ? -42.205 4.491 41.784 1.00 93.19 803 ILE A O 1
ATOM 5886 N N . ASN A 1 804 ? -39.983 4.175 41.908 1.00 94.12 804 ASN A N 1
ATOM 5887 C CA . ASN A 1 804 ? -40.016 2.951 42.706 1.00 94.12 804 ASN A CA 1
ATOM 5888 C C . ASN A 1 804 ? -39.849 3.182 44.207 1.00 94.12 804 ASN A C 1
ATOM 5890 O O . ASN A 1 804 ? -40.385 2.395 44.981 1.00 94.12 804 ASN A O 1
ATOM 5894 N N . ASP A 1 805 ? -39.129 4.218 44.632 1.00 94.69 805 ASP A N 1
ATOM 5895 C CA . ASP A 1 805 ? -38.731 4.364 46.032 1.00 94.69 805 ASP A CA 1
ATOM 5896 C C . ASP A 1 805 ? -39.861 4.969 46.881 1.00 94.69 805 ASP A C 1
ATOM 5898 O O . ASP A 1 805 ? -40.765 5.663 46.399 1.00 94.69 805 ASP A O 1
ATOM 5902 N N . LEU A 1 806 ? -39.839 4.662 48.175 1.00 93.44 806 LEU A N 1
ATOM 5903 C CA . LEU A 1 806 ? -40.870 5.053 49.127 1.00 93.44 806 LEU A CA 1
ATOM 5904 C C . LEU A 1 806 ? -40.569 6.406 49.786 1.00 93.44 806 LEU A C 1
ATOM 5906 O O . LEU A 1 806 ? -39.531 6.581 50.423 1.00 93.44 806 LEU A O 1
ATOM 5910 N N . ASP A 1 807 ? -41.543 7.322 49.770 1.00 94.44 807 ASP A N 1
ATOM 5911 C CA . ASP A 1 807 ? -41.561 8.428 50.732 1.00 94.44 807 ASP A CA 1
ATOM 5912 C C . ASP A 1 807 ? -41.849 7.861 52.133 1.00 94.44 807 ASP A C 1
ATOM 5914 O O . ASP A 1 807 ? -42.990 7.557 52.496 1.00 94.44 807 ASP A O 1
ATOM 5918 N N . TYR A 1 808 ? -40.791 7.692 52.926 1.00 92.62 808 TYR A N 1
ATOM 5919 C CA . TYR A 1 808 ? -40.878 7.180 54.293 1.00 92.62 808 TYR A CA 1
ATOM 5920 C C . TYR A 1 808 ? -41.702 8.082 55.227 1.00 92.62 808 TYR A C 1
ATOM 5922 O O . TYR A 1 808 ? -42.259 7.575 56.202 1.00 92.62 808 TYR A O 1
ATOM 5930 N N . ALA A 1 809 ? -41.819 9.387 54.960 1.00 92.38 809 ALA A N 1
ATOM 5931 C CA . ALA A 1 809 ? -42.607 10.302 55.783 1.00 92.38 809 ALA A CA 1
ATOM 5932 C C . ALA A 1 809 ? -44.112 10.163 55.491 1.00 92.38 809 ALA A C 1
ATOM 5934 O O . ALA A 1 809 ? -44.909 10.048 56.432 1.00 92.38 809 ALA A O 1
ATOM 5935 N N . GLU A 1 810 ? -44.516 10.079 54.219 1.00 92.38 810 GLU A N 1
ATOM 5936 C CA . GLU A 1 810 ? -45.901 9.737 53.857 1.00 92.38 810 GLU A CA 1
ATOM 5937 C C . GLU A 1 810 ? -46.245 8.316 54.337 1.00 92.38 810 GLU A C 1
ATOM 5939 O O . GLU A 1 810 ? -47.278 8.101 54.974 1.00 92.38 810 GLU A O 1
ATOM 5944 N N . ALA A 1 811 ? -45.356 7.343 54.123 1.00 92.31 811 ALA A N 1
ATOM 5945 C CA . ALA A 1 811 ? -45.594 5.957 54.511 1.00 92.31 811 ALA A CA 1
ATOM 5946 C C . ALA A 1 811 ? -45.709 5.771 56.034 1.00 92.31 811 ALA A C 1
ATOM 5948 O O . ALA A 1 811 ? -46.635 5.100 56.495 1.00 92.31 811 ALA A O 1
ATOM 5949 N N . ALA A 1 812 ? -44.838 6.395 56.836 1.00 92.75 812 ALA A N 1
ATOM 5950 C CA . ALA A 1 812 ? -44.911 6.315 58.296 1.00 92.75 812 ALA A CA 1
ATOM 5951 C C . ALA A 1 812 ? -46.154 7.027 58.856 1.00 92.75 812 ALA A C 1
ATOM 5953 O O . ALA A 1 812 ? -46.823 6.497 59.749 1.00 92.75 812 ALA A O 1
ATOM 5954 N N . THR A 1 813 ? -46.520 8.196 58.315 1.00 94.12 813 THR A N 1
ATOM 5955 C CA . THR A 1 813 ? -47.743 8.902 58.740 1.00 94.12 813 THR A CA 1
ATOM 5956 C C . THR A 1 813 ? -49.010 8.140 58.340 1.00 94.12 813 THR A C 1
ATOM 5958 O O . THR A 1 813 ? -49.930 8.028 59.158 1.00 94.12 813 THR A O 1
ATOM 5961 N N . ARG A 1 814 ? -49.038 7.521 57.151 1.00 92.25 814 ARG A N 1
ATOM 5962 C CA . ARG A 1 814 ? -50.108 6.612 56.709 1.00 92.25 814 ARG A CA 1
ATOM 5963 C C . ARG A 1 814 ? -50.192 5.356 57.574 1.00 92.25 814 ARG A C 1
ATOM 5965 O O . ARG A 1 814 ? -51.292 5.000 57.988 1.00 92.25 814 ARG A O 1
ATOM 5972 N N . PHE A 1 815 ? -49.069 4.720 57.909 1.00 94.12 815 PHE A N 1
ATOM 5973 C CA . PHE A 1 815 ? -49.033 3.556 58.802 1.00 94.12 815 PHE A CA 1
ATOM 5974 C C . PHE A 1 815 ? -49.611 3.894 60.184 1.00 94.12 815 PHE A C 1
ATOM 5976 O O . PHE A 1 815 ? -50.538 3.232 60.655 1.00 94.12 815 PHE A O 1
ATOM 5983 N N . ALA A 1 816 ? -49.157 4.995 60.791 1.00 92.94 816 ALA A N 1
ATOM 5984 C CA . ALA A 1 816 ? -49.668 5.469 62.075 1.00 92.94 816 ALA A CA 1
ATOM 5985 C C . ALA A 1 816 ? -51.148 5.903 62.016 1.00 92.94 816 ALA A C 1
ATOM 5987 O O . ALA A 1 816 ? -51.840 5.881 63.035 1.00 92.94 816 ALA A O 1
ATOM 5988 N N . ALA A 1 817 ? -51.664 6.328 60.858 1.00 92.62 817 ALA A N 1
ATOM 5989 C CA . ALA A 1 817 ? -53.093 6.579 60.658 1.00 92.62 817 ALA A CA 1
ATOM 5990 C C . ALA A 1 817 ? -53.898 5.270 60.542 1.00 92.62 817 ALA A C 1
ATOM 5992 O O . ALA A 1 817 ? -54.918 5.127 61.217 1.00 92.62 817 ALA A O 1
ATOM 5993 N N . LEU A 1 818 ? -53.417 4.298 59.759 1.00 91.75 818 LEU A N 1
ATOM 5994 C CA . LEU A 1 818 ? -54.041 2.982 59.580 1.00 91.75 818 LEU A CA 1
ATOM 5995 C C . LEU A 1 818 ? -54.106 2.188 60.891 1.00 91.75 818 LEU A C 1
ATOM 5997 O O . LEU A 1 818 ? -55.141 1.590 61.177 1.00 91.75 818 LEU A O 1
ATOM 6001 N N . GLN A 1 819 ? -53.056 2.229 61.719 1.00 92.69 819 GLN A N 1
ATOM 6002 C CA . GLN A 1 819 ? -53.057 1.581 63.034 1.00 92.69 819 GLN A CA 1
ATOM 6003 C C . GLN A 1 819 ? -54.145 2.173 63.950 1.00 92.69 819 GLN A C 1
ATOM 6005 O O . GLN A 1 819 ? -54.987 1.440 64.465 1.00 92.69 819 GLN A O 1
ATOM 6010 N N . ARG A 1 820 ? -54.204 3.507 64.080 1.00 91.25 820 ARG A N 1
ATOM 6011 C CA . ARG A 1 820 ? -55.247 4.190 64.871 1.00 91.25 820 ARG A CA 1
ATOM 6012 C C . ARG A 1 820 ? -56.655 3.950 64.312 1.00 91.25 820 ARG A C 1
ATOM 6014 O O . ARG A 1 820 ? -57.607 3.824 65.079 1.00 91.25 820 ARG A O 1
ATOM 6021 N N . GLN A 1 821 ? -56.805 3.850 62.989 1.00 87.56 821 GLN A N 1
ATOM 6022 C CA . GLN A 1 821 ? -58.076 3.485 62.358 1.00 87.56 821 GLN A CA 1
ATOM 6023 C C . GLN A 1 821 ? -58.475 2.036 62.676 1.00 87.56 821 GLN A C 1
ATOM 6025 O O . GLN A 1 821 ? -59.652 1.782 62.936 1.00 87.56 821 GLN A O 1
ATOM 6030 N N . LEU A 1 822 ? -57.523 1.098 62.696 1.00 87.31 822 LEU A N 1
ATOM 6031 C CA . LEU A 1 822 ? -57.765 -0.293 63.079 1.00 87.31 822 LEU A CA 1
ATOM 6032 C C . LEU A 1 822 ? -58.243 -0.377 64.535 1.00 87.31 822 LEU A C 1
ATOM 6034 O O . LEU A 1 822 ? -59.324 -0.910 64.783 1.00 87.31 822 LEU A O 1
ATOM 6038 N N . GLU A 1 823 ? -57.503 0.225 65.469 1.00 88.25 823 GLU A N 1
ATOM 6039 C CA . GLU A 1 823 ? -57.851 0.317 66.896 1.00 88.25 823 GLU A CA 1
ATOM 6040 C C . GLU A 1 823 ? -59.262 0.902 67.101 1.00 88.25 823 GLU A C 1
ATOM 6042 O O . GLU A 1 823 ? -60.101 0.307 67.785 1.00 88.25 823 GLU A O 1
ATOM 6047 N N . ALA A 1 824 ? -59.574 2.018 66.432 1.00 84.25 824 ALA A N 1
ATOM 6048 C CA . ALA A 1 824 ? -60.899 2.633 66.475 1.00 84.25 824 ALA A CA 1
ATOM 6049 C C . ALA A 1 824 ? -61.996 1.736 65.868 1.00 84.25 824 ALA A C 1
ATOM 6051 O O . ALA A 1 824 ? -63.089 1.637 66.428 1.00 84.25 824 ALA A O 1
ATOM 6052 N N . SER A 1 825 ? -61.724 1.049 64.753 1.00 82.75 825 SER A N 1
ATOM 6053 C CA . SER A 1 825 ? -62.692 0.153 64.100 1.00 82.75 825 SER A CA 1
ATOM 6054 C C . SER A 1 825 ? -63.026 -1.077 64.950 1.00 82.75 825 SER A C 1
ATOM 6056 O O . SER A 1 825 ? -64.184 -1.504 64.984 1.00 82.75 825 SER A O 1
ATOM 6058 N N . LEU A 1 826 ? -62.051 -1.597 65.703 1.00 82.56 826 LEU A N 1
ATOM 6059 C CA . LEU A 1 826 ? -62.240 -2.674 66.675 1.00 82.56 826 LEU A CA 1
ATOM 6060 C C . LEU A 1 826 ? -63.085 -2.190 67.863 1.00 82.56 826 LEU A C 1
ATOM 6062 O O . LEU A 1 826 ? -64.061 -2.848 68.225 1.00 82.56 826 LEU A O 1
ATOM 6066 N N . ALA A 1 827 ? -62.788 -1.006 68.408 1.00 82.19 827 ALA A N 1
ATOM 6067 C CA . ALA A 1 827 ? -63.563 -0.405 69.497 1.00 82.19 827 ALA A CA 1
ATOM 6068 C C . ALA A 1 827 ? -65.022 -0.093 69.102 1.00 82.19 827 ALA A C 1
ATOM 6070 O O . ALA A 1 827 ? -65.940 -0.314 69.894 1.00 82.19 827 ALA A O 1
ATOM 6071 N N . VAL A 1 828 ? -65.261 0.380 67.872 1.00 76.62 828 VAL A N 1
ATOM 6072 C CA . VAL A 1 828 ? -66.618 0.580 67.330 1.00 76.62 828 VAL A CA 1
ATOM 6073 C C . VAL A 1 828 ? -67.328 -0.759 67.133 1.00 76.62 828 VAL A C 1
ATOM 6075 O O . VAL A 1 828 ? -68.463 -0.903 67.578 1.00 76.62 828 VAL A O 1
ATOM 6078 N N . SER A 1 829 ? -66.658 -1.762 66.559 1.00 74.06 829 SER A N 1
ATOM 6079 C CA . SER A 1 829 ? -67.245 -3.093 66.344 1.00 74.06 829 SER A CA 1
ATOM 6080 C C . SER A 1 829 ? -67.648 -3.768 67.659 1.00 74.06 829 SER A C 1
ATOM 6082 O O . SER A 1 829 ? -68.740 -4.329 67.748 1.00 74.06 829 SER A O 1
ATOM 6084 N N . ALA A 1 830 ? -66.824 -3.643 68.705 1.00 72.69 830 ALA A N 1
ATOM 6085 C CA . ALA A 1 830 ? -67.135 -4.130 70.049 1.00 72.69 830 ALA A CA 1
ATOM 6086 C C . ALA A 1 830 ? -68.357 -3.425 70.671 1.00 72.69 830 ALA A C 1
ATOM 6088 O O . ALA A 1 830 ? -69.147 -4.064 71.361 1.00 72.69 830 ALA A O 1
ATOM 6089 N N . ARG A 1 831 ? -68.561 -2.127 70.402 1.00 71.38 831 ARG A N 1
ATOM 6090 C CA . ARG A 1 831 ? -69.775 -1.405 70.830 1.00 71.38 831 ARG A CA 1
ATOM 6091 C C . ARG A 1 831 ? -71.008 -1.845 70.041 1.00 71.38 831 ARG A C 1
ATOM 6093 O O . ARG A 1 831 ? -72.045 -2.094 70.644 1.00 71.38 831 ARG A O 1
ATOM 6100 N N . THR A 1 832 ? -70.906 -1.979 68.717 1.00 66.69 832 THR A N 1
ATOM 6101 C CA . THR A 1 832 ? -72.037 -2.383 67.862 1.00 66.69 832 THR A CA 1
ATOM 6102 C C . THR A 1 832 ? -72.500 -3.814 68.144 1.00 66.69 832 THR A C 1
ATOM 6104 O O . THR A 1 832 ? -73.696 -4.078 68.089 1.00 66.69 832 THR A O 1
ATOM 6107 N N . ALA A 1 833 ? -71.589 -4.722 68.509 1.00 64.06 833 ALA A N 1
ATOM 6108 C CA . ALA A 1 833 ? -71.923 -6.094 68.900 1.00 64.06 833 ALA A CA 1
ATOM 6109 C C . ALA A 1 833 ? -72.744 -6.197 70.205 1.00 64.06 833 ALA A C 1
ATOM 6111 O O . ALA A 1 833 ? -73.404 -7.210 70.419 1.00 64.06 833 ALA A O 1
ATOM 6112 N N . ASN A 1 834 ? -72.724 -5.158 71.049 1.00 62.44 834 ASN A N 1
ATOM 6113 C CA . ASN A 1 834 ? -73.396 -5.132 72.353 1.00 62.44 834 ASN A CA 1
ATOM 6114 C C . ASN A 1 834 ? -74.753 -4.399 72.347 1.00 62.44 834 ASN A C 1
ATOM 6116 O O . ASN A 1 834 ? -75.406 -4.341 73.386 1.00 62.44 834 ASN A O 1
ATOM 6120 N N . LEU A 1 835 ? -75.192 -3.830 71.217 1.00 59.88 835 LEU A N 1
ATOM 6121 C CA . LEU A 1 835 ? -76.494 -3.160 71.123 1.00 59.88 835 LEU A CA 1
ATOM 6122 C C . LEU A 1 835 ? -77.622 -4.188 70.975 1.00 59.88 835 LEU A C 1
ATOM 6124 O O . LEU A 1 835 ? -77.725 -4.868 69.950 1.00 59.88 835 LEU A O 1
ATOM 6128 N N . THR A 1 836 ? -78.489 -4.286 71.985 1.00 58.69 836 THR A N 1
ATOM 6129 C CA . THR A 1 836 ? -79.666 -5.162 71.941 1.00 58.69 836 THR A CA 1
ATOM 6130 C C . THR A 1 836 ? -80.889 -4.430 71.383 1.00 58.69 836 THR A C 1
ATOM 6132 O O . THR A 1 836 ? -80.965 -3.202 71.400 1.00 58.69 836 THR A O 1
ATOM 6135 N N . LEU A 1 837 ? -81.896 -5.183 70.922 1.00 48.00 837 LEU A N 1
ATOM 6136 C CA . LEU A 1 837 ? -83.167 -4.612 70.450 1.00 48.00 837 LEU A CA 1
ATOM 6137 C C . LEU A 1 837 ? -83.899 -3.807 71.548 1.00 48.00 837 LEU A C 1
ATOM 6139 O O . LEU A 1 837 ? -84.721 -2.950 71.235 1.00 48.00 837 LEU A O 1
ATOM 6143 N N . LEU A 1 838 ? -83.599 -4.076 72.825 1.00 50.31 838 LEU A N 1
ATOM 6144 C CA . LEU A 1 838 ? -84.215 -3.415 73.975 1.00 50.31 838 LEU A CA 1
ATOM 6145 C C . LEU A 1 838 ? -83.694 -1.984 74.188 1.00 50.31 838 LEU A C 1
ATOM 6147 O O . LEU A 1 838 ? -84.436 -1.129 74.664 1.00 50.31 838 LEU A O 1
ATOM 6151 N N . ASP A 1 839 ? -82.440 -1.718 73.814 1.00 52.28 839 ASP A N 1
ATOM 6152 C CA . ASP A 1 839 ? -81.780 -0.419 74.012 1.00 52.28 839 ASP A CA 1
ATOM 6153 C C . ASP A 1 839 ? -82.095 0.589 72.893 1.00 52.28 839 ASP A C 1
ATOM 6155 O O . ASP A 1 839 ? -81.855 1.781 73.050 1.00 52.28 839 ASP A O 1
ATOM 6159 N N . PHE A 1 840 ? -82.659 0.124 71.772 1.00 53.12 840 PHE A N 1
ATOM 6160 C CA . PHE A 1 840 ? -83.128 0.963 70.659 1.00 53.12 840 PHE A CA 1
ATOM 6161 C C . PHE A 1 840 ? -84.577 1.467 70.846 1.00 53.12 840 PHE A C 1
ATOM 6163 O O . PHE A 1 840 ? -85.064 2.271 70.056 1.00 53.12 840 PHE A O 1
ATOM 6170 N N . LEU A 1 841 ? -85.283 0.976 71.872 1.00 48.31 841 LEU A N 1
ATOM 6171 C CA . LEU A 1 841 ? -86.683 1.310 72.178 1.00 48.31 841 LEU A CA 1
ATOM 6172 C C . LEU A 1 841 ? -86.822 2.117 73.486 1.00 48.31 841 LEU A C 1
ATOM 6174 O O . LEU A 1 841 ? -87.869 2.081 74.136 1.00 48.31 841 LEU A O 1
ATOM 6178 N N . ARG A 1 842 ? -85.757 2.835 73.860 1.00 48.03 842 ARG A N 1
ATOM 6179 C CA . ARG A 1 842 ? -85.684 3.823 74.945 1.00 48.03 842 ARG A CA 1
ATOM 6180 C C . ARG A 1 842 ? -85.290 5.190 74.393 1.00 48.03 842 ARG A C 1
ATOM 6182 O O . ARG A 1 842 ? -85.752 6.176 75.001 1.00 48.03 842 ARG A O 1
#

Secondary structure (DSSP, 8-state):
-------------------------------------------------------------------------------------------------------------------------------------------------------------------------PPP--------------TTGGGS-HHHHHHHHHHHHHHHHHHHHHHHHHHHH-BS-SSTTT-HHHHHHHHHHHHHHHHHHHHHHHHHHHHHHHHHHHHHHHHHHHHHHHHHHHHHHHSSTT--HHHHHHHHHHHHHHHHHHHHHHT-EETTEETTBBT--SS-SEEEETTEEEE--BSS--EE--SSS--EE-S-BHHHHH---EEEE---S---BPP-TT-BGGGB-TTTTS-----EEEEEETTEEEEEE-TT--BHHHHHHHHHHHHTTT-TT-EEEE-TTTSSEEEEEPPTT--EEEEE-TT--HHHHTT--EEE-TTS-EEEEE--BPP-TT-BGGGBTTPPSSP-EEEEEETTEEEEEESTT--BHHHHHHHHHTT-SSEEEEE-TTSS-EEEEE-EETSEEEEEEEESS-HHHHTT--SS-TT-BGGGHHHHT------S-B-TTT-SB-HHHH--EEEE-TTS-EEEE--TT--BHHHHHHHHHHHHHHTT--TTTEEEEE-SSBSSEEEEE----SS-EEEEE-TT--HHHHTT--EEESSSEEEPP----EE--SHHHHHHHHHHHHHHT-HHHHHHHHHHHHHHHHHHHHHHHHHHHHHHHHHHHHHHHHHHHHHHHHHHHHHHB--HHHHHHHHHHHHHHHHHHHHHHHHHTT--TTTT--

Solvent-accessible surface area (backbone atoms only — not comparable to full-atom values): 49248 Å² total; per-residue (Å²): 134,83,85,84,88,89,84,91,88,83,90,86,81,90,90,85,88,90,88,88,81,90,84,88,83,87,82,83,90,88,90,85,86,89,82,86,83,90,85,85,91,89,89,82,89,86,90,86,84,93,87,82,90,89,85,84,89,86,85,86,89,83,88,81,83,92,83,89,84,88,87,81,88,84,90,90,86,86,86,85,90,86,86,84,86,89,80,90,87,89,88,84,89,82,89,88,85,84,84,90,86,89,88,91,79,90,81,88,83,91,82,86,89,88,82,91,86,89,85,84,86,85,86,91,80,88,81,86,89,80,90,84,83,90,78,91,85,92,86,87,88,86,90,88,86,87,86,90,87,83,86,84,88,82,91,86,88,83,89,88,90,88,88,82,91,79,90,86,85,83,86,77,86,71,78,72,73,78,66,80,78,71,65,68,75,64,92,72,55,91,80,57,57,68,72,57,49,52,50,51,50,53,50,31,52,58,46,42,52,53,52,41,53,48,46,50,49,24,72,74,70,47,28,64,55,95,47,58,91,72,38,59,65,53,42,54,50,43,50,57,41,52,55,48,42,57,51,35,56,50,47,42,54,52,33,54,56,39,39,61,37,37,53,54,45,45,54,46,50,47,59,51,48,53,53,49,52,50,52,32,51,53,29,59,66,50,46,57,96,85,49,52,66,68,56,33,40,54,49,21,57,50,44,52,52,50,50,55,48,48,53,52,57,55,36,37,60,58,97,68,38,23,42,30,3,8,58,42,18,81,49,74,19,60,42,83,50,93,94,16,41,27,58,68,39,44,62,75,25,40,71,44,86,63,88,68,100,61,66,44,59,50,26,32,23,40,44,67,51,39,26,47,55,34,80,67,36,53,36,80,39,80,38,56,34,39,64,46,57,79,40,38,38,94,40,25,31,13,48,70,71,77,38,45,52,66,33,45,30,32,39,27,53,71,86,48,75,43,82,45,81,36,60,93,45,62,24,45,37,47,48,47,51,53,49,39,58,60,50,37,73,80,38,77,72,42,50,63,46,65,30,92,88,76,25,44,25,45,24,38,25,36,36,77,88,32,41,38,40,34,38,51,34,102,88,48,56,27,20,49,17,60,14,50,55,43,76,37,52,48,56,37,79,40,65,38,39,52,24,52,36,34,61,46,54,83,37,42,58,90,39,33,56,79,61,64,84,73,47,16,27,31,30,47,31,31,58,96,40,74,46,78,43,66,47,62,82,47,60,27,44,42,47,52,30,49,61,48,40,73,67,70,55,40,42,39,58,44,72,41,99,84,17,47,27,40,27,40,32,34,36,25,23,50,31,38,30,39,32,20,28,59,44,86,39,65,46,28,62,52,54,15,50,30,38,62,43,55,80,39,43,37,54,47,15,58,76,57,71,24,51,59,79,42,67,86,34,56,38,93,90,76,74,44,79,32,71,83,54,20,27,20,29,36,42,35,40,25,66,66,55,67,37,61,30,50,62,85,84,53,58,25,45,45,41,49,34,46,38,51,41,48,30,37,45,75,65,72,45,48,76,84,35,41,43,51,42,73,41,86,55,44,48,25,45,21,42,35,42,63,51,88,45,90,48,41,36,32,36,45,65,27,82,84,34,51,29,36,62,39,54,25,50,52,45,74,21,77,56,59,48,39,73,17,44,69,35,42,45,38,53,22,69,23,52,62,17,36,50,42,42,28,24,53,16,23,65,68,62,33,50,63,46,17,47,54,24,33,57,50,46,59,58,44,52,48,41,36,50,53,42,41,53,51,44,52,54,50,40,51,55,36,52,60,38,38,54,49,45,52,53,50,37,55,51,42,54,49,55,37,43,78,61,38,48,46,61,62,68,62,47,50,53,49,40,60,49,38,50,53,49,46,56,50,51,52,57,51,48,61,53,62,73,67,66,50,83,73,72,78,75,114

Radius of gyration: 46.75 Å; Cα contacts (8 Å, |Δi|>4): 1328; chains: 1; bounding box: 138×135×122 Å